Protein AF-A0A1G6M2Z3-F1 (afdb_monomer_lite)

Sequence (767 aa):
MPNEEFAPEDLGFPATGCDPKSWFKNLGVFLYEGGASMHPERFAQAISKNEMGPPLLDRLPLLQALHRTLSALHSARKGELALESRITRLRMLYRFAERTGEPINMDTVVDIFLAWSQSLIRRTELTDDGGQYDRDLRPLSHPAAYQYCGTVARVLDLALKPVQNLMSLTNLKPLPRGAPNNSGKHEQPPANLTAGPQSTVPMETRTQHGVCVNLTFNGVNFGERDVPWNLNVLLYRGGAAAKARDVQTLISSGALGPPLYERLRLVRELHDELAARLAAGGSPHSTSDSIVGLRKFFQFADENNLSMTRETAVDAFCLWANSLVHRAQLSRDNSRHRKGKRKQSLKKSSAYKYGRSVAAPLNVVLERHTNVIELTRLKPPRQRKTAIGVQAEKQSLSDTFSFGHVLQDVCDALTIETIRVAPLPVVIALRSGELVPCDGSNAWAKMDQTTRLGKRYRLANIRIEAELCMFIGQTGMNLSQAHELTLRHFFYTGHIDSYQVRDHKGRRGGAVLFEIFKEYKPHFERYLEWRRTIFPHTDRLFPFIRQNGSLADTKFFGTLIQIVCKHAKVTYVPPQMLRGTRVNWFLRQTADPEITAEIGQHTTRTLLNAYHRPSLQRALGESTIFWQSVDPHSALPQAVGPGDCAGKEPKQSEQHPPGAPKPDCRRASGCLWCLNHRDVDSFDYIWALVTFKHLKTIELGKGAIPKKGDADPPSKAVIDRVDEKLRAFSESNEQRRGWVIEAELRIDEEDFHPSFSDEINESEGVA

pLDDT: mean 74.73, std 17.61, range [24.42, 96.62]

Radius of gyration: 39.2 Å; chains: 1; bounding box: 101×76×109 Å

Structure (mmCIF, N/CA/C/O backbone):
data_AF-A0A1G6M2Z3-F1
#
_entry.id   AF-A0A1G6M2Z3-F1
#
loop_
_atom_site.group_PDB
_atom_site.id
_atom_site.type_symbol
_atom_site.label_atom_id
_atom_site.label_alt_id
_atom_site.label_comp_id
_atom_site.label_asym_id
_atom_site.label_entity_id
_atom_site.label_seq_id
_atom_site.pdbx_PDB_ins_code
_atom_site.Cartn_x
_atom_site.Cartn_y
_atom_site.Cartn_z
_atom_site.occupancy
_atom_site.B_iso_or_equiv
_atom_site.auth_seq_id
_atom_site.auth_comp_id
_atom_site.auth_asym_id
_atom_site.auth_atom_id
_atom_site.pdbx_PDB_model_num
ATOM 1 N N . MET A 1 1 ? 7.519 -29.659 65.287 1.00 29.73 1 MET A N 1
ATOM 2 C CA . MET A 1 1 ? 6.564 -30.214 64.309 1.00 29.73 1 MET A CA 1
ATOM 3 C C . MET A 1 1 ? 7.187 -29.993 62.939 1.00 29.73 1 MET A C 1
ATOM 5 O O . MET A 1 1 ? 7.371 -28.829 62.600 1.00 29.73 1 MET A O 1
ATOM 9 N N . PRO A 1 2 ? 7.665 -31.027 62.226 1.00 33.94 2 PRO A N 1
ATOM 10 C CA . PRO A 1 2 ? 8.191 -30.828 60.882 1.00 33.94 2 PRO A CA 1
ATOM 11 C C . PRO A 1 2 ? 7.028 -30.451 59.959 1.00 33.94 2 PRO A C 1
ATOM 13 O O . PRO A 1 2 ? 5.952 -31.027 60.085 1.00 33.94 2 PRO A O 1
ATOM 16 N N . ASN A 1 3 ? 7.249 -29.446 59.109 1.00 34.84 3 ASN A N 1
ATOM 17 C CA . ASN A 1 3 ? 6.287 -28.910 58.147 1.00 34.84 3 ASN A CA 1
ATOM 18 C C . ASN A 1 3 ? 5.612 -30.044 57.365 1.00 34.84 3 ASN A C 1
ATOM 20 O O . ASN A 1 3 ? 6.238 -30.636 56.488 1.00 34.84 3 ASN A O 1
ATOM 24 N N . GLU A 1 4 ? 4.352 -30.337 57.682 1.00 42.53 4 GLU A N 1
ATOM 25 C CA . GLU A 1 4 ? 3.490 -31.114 56.798 1.00 42.53 4 GLU A CA 1
ATOM 26 C C . GLU A 1 4 ? 3.404 -30.366 55.458 1.00 42.53 4 GLU A C 1
ATOM 28 O O . GLU A 1 4 ? 3.135 -29.161 55.411 1.00 42.53 4 GLU A O 1
ATOM 33 N N . GLU A 1 5 ? 3.737 -31.067 54.375 1.00 55.69 5 GLU A N 1
ATOM 34 C CA . GLU A 1 5 ? 3.708 -30.565 53.003 1.00 55.69 5 GLU A CA 1
ATOM 35 C C . GLU A 1 5 ? 2.257 -30.286 52.594 1.00 55.69 5 GLU A C 1
ATOM 37 O O . GLU A 1 5 ? 1.585 -31.140 52.028 1.00 55.69 5 GLU A O 1
ATOM 42 N N . PHE A 1 6 ? 1.749 -29.088 52.881 1.00 58.09 6 PHE A N 1
ATOM 43 C CA . PHE A 1 6 ? 0.464 -28.661 52.334 1.00 58.09 6 PHE A CA 1
ATOM 44 C C . PHE A 1 6 ? 0.630 -28.393 50.839 1.00 58.09 6 PHE A C 1
ATOM 46 O O . PHE A 1 6 ? 1.218 -27.379 50.438 1.00 58.09 6 PHE A O 1
ATOM 53 N N . ALA A 1 7 ? 0.100 -29.281 50.000 1.00 59.56 7 ALA A N 1
ATOM 54 C CA . ALA A 1 7 ? -0.048 -28.970 48.591 1.00 59.56 7 ALA A CA 1
ATOM 55 C C . ALA A 1 7 ? -1.045 -27.799 48.455 1.00 59.56 7 ALA A C 1
ATOM 57 O O . ALA A 1 7 ? -1.980 -27.682 49.251 1.00 59.56 7 ALA A O 1
ATOM 58 N N . PRO A 1 8 ? -0.926 -26.923 47.436 1.00 58.12 8 PRO A N 1
ATOM 59 C CA . PRO A 1 8 ? -1.917 -25.865 47.187 1.00 58.12 8 PRO A CA 1
ATOM 60 C C . PRO A 1 8 ? -3.364 -26.390 47.111 1.00 58.12 8 PRO A C 1
ATOM 62 O O . PRO A 1 8 ? -4.319 -25.663 47.386 1.00 58.12 8 PRO A O 1
ATOM 65 N N . GLU A 1 9 ? -3.504 -27.664 46.757 1.00 62.53 9 GLU A N 1
ATOM 66 C CA . GLU A 1 9 ? -4.746 -28.429 46.648 1.00 62.53 9 GLU A CA 1
ATOM 67 C C . GLU A 1 9 ? -5.436 -28.594 48.009 1.00 62.53 9 GLU A C 1
ATOM 69 O O . GLU A 1 9 ? -6.638 -28.346 48.126 1.00 62.53 9 GLU A O 1
ATOM 74 N N . ASP A 1 10 ? -4.653 -28.853 49.058 1.00 60.12 10 ASP A N 1
ATOM 75 C CA . ASP A 1 10 ? -5.114 -28.986 50.446 1.00 60.12 10 ASP A CA 1
ATOM 76 C C . ASP A 1 10 ? -5.546 -27.639 51.050 1.00 60.12 10 ASP A C 1
ATOM 78 O O . ASP A 1 10 ? -6.295 -27.579 52.023 1.00 60.12 10 ASP A O 1
ATOM 82 N N . LEU A 1 11 ? -5.114 -26.532 50.437 1.00 61.47 11 LEU A N 1
ATOM 83 C CA . LEU A 1 11 ? -5.420 -25.158 50.850 1.00 61.47 11 LEU A CA 1
ATOM 84 C C . LEU A 1 11 ? -6.603 -24.542 50.072 1.00 61.47 11 LEU A C 1
ATOM 86 O O . LEU A 1 11 ? -6.910 -23.351 50.222 1.00 61.47 11 LEU A O 1
ATOM 90 N N . GLY A 1 12 ? -7.294 -25.353 49.260 1.00 57.66 12 GLY A N 1
ATOM 91 C CA . GLY A 1 12 ? -8.504 -24.970 48.528 1.00 57.66 12 GLY A CA 1
ATOM 92 C C . GLY A 1 12 ? -8.261 -24.379 47.134 1.00 57.66 12 GLY A C 1
ATOM 93 O O . GLY A 1 12 ? -9.148 -23.704 46.598 1.00 57.66 12 GLY A O 1
ATOM 94 N N . PHE A 1 13 ? -7.086 -24.610 46.537 1.00 62.34 13 PHE A N 1
ATOM 95 C CA . PHE A 1 13 ? -6.783 -24.244 45.147 1.00 62.34 13 PHE A CA 1
ATOM 96 C C . PHE A 1 13 ? -6.897 -25.467 44.213 1.00 62.34 13 PHE A C 1
ATOM 98 O O . PHE A 1 13 ? -6.696 -26.594 44.643 1.00 62.34 13 PHE A O 1
ATOM 105 N N . PRO A 1 14 ? -7.264 -25.300 42.929 1.00 55.94 14 PRO A N 1
ATOM 106 C CA . PRO A 1 14 ? -7.418 -26.429 42.009 1.00 55.94 14 PRO A CA 1
ATOM 107 C C . PRO A 1 14 ? -6.093 -27.159 41.739 1.00 55.94 14 PRO A C 1
ATOM 109 O O . PRO A 1 14 ? -5.036 -26.529 41.714 1.00 55.94 14 PRO A O 1
ATOM 112 N N . ALA A 1 15 ? -6.180 -28.462 41.440 1.00 53.69 15 ALA A N 1
ATOM 113 C CA . ALA A 1 15 ? -5.016 -29.321 41.252 1.00 53.69 15 ALA A CA 1
ATOM 114 C C . ALA A 1 15 ? -4.014 -28.809 40.204 1.00 53.69 15 ALA A C 1
ATOM 116 O O . ALA A 1 15 ? -4.385 -28.386 39.095 1.00 53.69 15 ALA A O 1
ATOM 117 N N . THR A 1 16 ? -2.730 -28.885 40.554 1.00 48.75 16 THR A N 1
ATOM 118 C CA . THR A 1 16 ? -1.574 -28.431 39.768 1.00 48.75 16 THR A CA 1
ATOM 119 C C . THR A 1 16 ? -1.296 -29.369 38.583 1.00 48.75 16 THR A C 1
ATOM 121 O O . THR A 1 16 ? -0.268 -30.021 38.492 1.00 48.75 16 THR A O 1
ATOM 124 N N . GLY A 1 17 ? -2.228 -29.451 37.626 1.00 43.34 17 GLY A N 1
ATOM 125 C CA . GLY A 1 17 ? -2.067 -30.326 36.451 1.00 43.34 17 GLY A CA 1
ATOM 126 C C . GLY A 1 17 ? -3.006 -30.087 35.266 1.00 43.34 17 GLY A C 1
ATOM 127 O O . GLY A 1 17 ? -2.793 -30.646 34.196 1.00 43.34 17 GLY A O 1
ATOM 128 N N . CYS A 1 18 ? -4.035 -29.244 35.394 1.00 42.06 18 CYS A N 1
ATOM 129 C CA . CYS A 1 18 ? -5.074 -29.164 34.357 1.00 42.06 18 CYS A CA 1
ATOM 130 C C . CYS A 1 18 ? -4.819 -28.143 33.226 1.00 42.06 18 CYS A C 1
ATOM 132 O O . CYS A 1 18 ? -5.527 -28.204 32.227 1.00 42.06 18 CYS A O 1
ATOM 134 N N . ASP A 1 19 ? -3.885 -27.193 33.380 1.00 53.25 19 ASP A N 1
ATOM 135 C CA . ASP A 1 19 ? -3.296 -26.367 32.300 1.00 53.25 19 ASP A CA 1
ATOM 136 C C . ASP A 1 19 ? -2.185 -25.466 32.899 1.00 53.25 19 ASP A C 1
ATOM 138 O O . ASP A 1 19 ? -2.518 -24.492 33.587 1.00 53.25 19 ASP A O 1
ATOM 142 N N . PRO A 1 20 ? -0.883 -25.731 32.667 1.00 44.94 20 PRO A N 1
ATOM 143 C CA . PRO A 1 20 ? 0.213 -24.922 33.218 1.00 44.94 20 PRO A CA 1
ATOM 144 C C . PRO A 1 20 ? 0.213 -23.457 32.735 1.00 44.94 20 PRO A C 1
ATOM 146 O O . PRO A 1 20 ? 0.907 -22.620 33.312 1.00 44.94 20 PRO A O 1
ATOM 149 N N . LYS A 1 21 ? -0.591 -23.113 31.716 1.00 47.75 21 LYS A N 1
ATOM 150 C CA . LYS A 1 21 ? -0.700 -21.752 31.164 1.00 47.75 21 LYS A CA 1
ATOM 151 C C . LYS A 1 21 ? -1.819 -20.914 31.787 1.00 47.75 21 LYS A C 1
ATOM 153 O O . LYS A 1 21 ? -1.847 -19.700 31.597 1.00 47.75 21 LYS A O 1
ATOM 158 N N . SER A 1 22 ? -2.712 -21.516 32.575 1.00 55.75 22 SER A N 1
ATOM 159 C CA . SER A 1 22 ? -3.861 -20.820 33.164 1.00 55.75 22 SER A CA 1
ATOM 160 C C . SER A 1 22 ? -3.499 -20.152 34.498 1.00 55.75 22 SER A C 1
ATOM 162 O O . SER A 1 22 ? -3.629 -20.746 35.568 1.00 55.75 22 SER A O 1
ATOM 164 N N . TRP A 1 23 ? -3.124 -18.868 34.460 1.00 53.47 23 TRP A N 1
ATOM 165 C CA . TRP A 1 23 ? -2.827 -18.029 35.640 1.00 53.47 23 TRP A CA 1
ATOM 166 C C . TRP A 1 23 ? -3.899 -18.035 36.735 1.00 53.47 23 TRP A C 1
ATOM 168 O O . TRP A 1 23 ? -3.580 -17.885 37.911 1.00 53.47 23 TRP A O 1
ATOM 178 N N . PHE A 1 24 ? -5.163 -18.226 36.363 1.00 52.59 24 PHE A N 1
ATOM 179 C CA . PHE A 1 24 ? -6.276 -18.334 37.303 1.00 52.59 24 PHE A CA 1
ATOM 180 C C . PHE A 1 24 ? -6.115 -19.495 38.299 1.00 52.59 24 PHE A C 1
ATOM 182 O O . PHE A 1 24 ? -6.491 -19.359 39.459 1.00 52.59 24 PHE A O 1
ATOM 189 N N . LYS A 1 25 ? -5.471 -20.589 37.872 1.00 57.28 25 LYS A N 1
ATOM 190 C CA . LYS A 1 25 ? -5.160 -21.758 38.708 1.00 57.28 25 LYS A CA 1
ATOM 191 C C . LYS A 1 25 ? -3.860 -21.590 39.511 1.00 57.28 25 LYS A C 1
ATOM 193 O O . LYS A 1 25 ? -3.551 -22.430 40.339 1.00 57.28 25 LYS A O 1
ATOM 198 N N . ASN A 1 26 ? -3.125 -20.491 39.303 1.00 63.88 26 ASN A N 1
ATOM 199 C CA . ASN A 1 26 ? -1.793 -20.251 39.867 1.00 63.88 26 ASN A CA 1
ATOM 200 C C . ASN A 1 26 ? -1.767 -19.178 40.974 1.00 63.88 26 ASN A C 1
ATOM 202 O O . ASN A 1 26 ? -0.691 -18.713 41.332 1.00 63.88 26 ASN A O 1
ATOM 206 N N . LEU A 1 27 ? -2.913 -18.767 41.540 1.00 73.75 27 LEU A N 1
ATOM 207 C CA . LEU A 1 27 ? -2.934 -17.823 42.677 1.00 73.75 27 LEU A CA 1
ATOM 208 C C . LEU A 1 27 ? -2.216 -18.367 43.922 1.00 73.75 27 LEU A C 1
ATOM 210 O O . LEU A 1 27 ? -1.712 -17.569 44.709 1.00 73.75 27 LEU A O 1
ATOM 214 N N . GLY A 1 28 ? -2.104 -19.694 44.055 1.00 73.00 28 GLY A N 1
ATOM 215 C CA . GLY A 1 28 ? -1.319 -20.344 45.108 1.00 73.00 28 GLY A CA 1
ATOM 216 C C . GLY A 1 28 ? 0.158 -19.935 45.112 1.00 73.00 28 GLY A C 1
ATOM 217 O O . GLY A 1 28 ? 0.795 -19.999 46.155 1.00 73.00 28 GLY A O 1
ATOM 218 N N . VAL A 1 29 ? 0.690 -19.409 43.999 1.00 80.25 29 VAL A N 1
ATOM 219 C CA . VAL A 1 29 ? 2.056 -18.862 43.942 1.00 80.25 29 VAL A CA 1
ATOM 220 C C . VAL A 1 29 ? 2.281 -17.746 44.962 1.00 80.25 29 VAL A C 1
ATOM 222 O O . VAL A 1 29 ? 3.377 -17.604 45.484 1.00 80.25 29 VAL A O 1
ATOM 225 N N . PHE A 1 30 ? 1.245 -16.975 45.293 1.00 86.19 30 PHE A N 1
ATOM 226 C CA . PHE A 1 30 ? 1.350 -15.872 46.243 1.00 86.19 30 PHE A CA 1
ATOM 227 C C . PHE A 1 30 ? 1.418 -16.315 47.707 1.00 86.19 30 PHE A C 1
ATOM 229 O O . PHE A 1 30 ? 1.686 -15.469 48.559 1.00 86.19 30 PHE A O 1
ATOM 236 N N . LEU A 1 31 ? 1.199 -17.601 48.004 1.00 84.00 31 LEU A N 1
ATOM 237 C CA . LEU A 1 31 ? 1.425 -18.152 49.341 1.00 84.00 31 LEU A CA 1
ATOM 238 C C . LEU A 1 31 ? 2.911 -18.220 49.686 1.00 84.00 31 LEU A C 1
ATOM 240 O O . LEU A 1 31 ? 3.237 -18.311 50.854 1.00 84.00 31 LEU A O 1
ATOM 244 N N . TYR A 1 32 ? 3.814 -18.158 48.713 1.00 85.88 32 TYR A N 1
ATOM 245 C CA . TYR A 1 32 ? 5.242 -18.335 48.951 1.00 85.88 32 TYR A CA 1
ATOM 246 C C . TYR A 1 32 ? 5.992 -17.020 48.768 1.00 85.88 32 TYR A C 1
ATOM 248 O O . TYR A 1 32 ? 5.629 -16.189 47.927 1.00 85.88 32 TYR A O 1
ATOM 256 N N . GLU A 1 33 ? 7.061 -16.843 49.536 1.00 83.25 33 GLU A N 1
ATOM 257 C CA . GLU A 1 33 ? 7.961 -15.705 49.383 1.00 83.25 33 GLU A CA 1
ATOM 258 C C . GLU A 1 33 ? 8.648 -15.744 48.006 1.00 83.25 33 GLU A C 1
ATOM 260 O O . GLU A 1 33 ? 9.056 -16.796 47.515 1.00 83.25 33 GLU A O 1
ATOM 265 N N . GLY A 1 34 ? 8.697 -14.605 47.309 1.00 83.06 34 GLY A N 1
ATOM 266 C CA . GLY A 1 34 ? 9.231 -14.517 45.944 1.00 83.06 34 GLY A CA 1
ATOM 267 C C . GLY A 1 34 ? 8.325 -15.128 44.865 1.00 83.06 34 GLY A C 1
ATOM 268 O O . GLY A 1 34 ? 8.607 -15.011 43.663 1.00 83.06 34 GLY A O 1
ATOM 269 N N . GLY A 1 35 ? 7.189 -15.715 45.249 1.00 83.19 35 GLY A N 1
ATOM 270 C CA . GLY A 1 35 ? 6.245 -16.324 44.322 1.00 83.19 35 GLY A CA 1
ATOM 271 C C . GLY A 1 35 ? 5.653 -15.329 43.321 1.00 83.19 35 GLY A C 1
ATOM 272 O O . GLY A 1 35 ? 5.471 -15.648 42.142 1.00 83.19 35 GLY A O 1
ATOM 273 N N . ALA A 1 36 ? 5.462 -14.063 43.708 1.00 82.69 36 ALA A N 1
ATOM 274 C CA . ALA A 1 36 ? 4.983 -13.029 42.790 1.00 82.69 36 ALA A CA 1
ATOM 275 C C . ALA A 1 36 ? 5.957 -12.753 41.620 1.00 82.69 36 ALA A C 1
ATOM 277 O O . ALA A 1 36 ? 5.547 -12.307 40.531 1.00 82.69 36 ALA A O 1
ATOM 278 N N . SER A 1 37 ? 7.244 -13.051 41.802 1.00 81.62 37 SER A N 1
ATOM 279 C CA . SER A 1 37 ? 8.308 -12.908 40.802 1.00 81.62 37 SER A CA 1
ATOM 280 C C . SER A 1 37 ? 8.485 -14.146 39.918 1.00 81.62 37 SER A C 1
ATOM 282 O O . SER A 1 37 ? 8.977 -14.020 38.795 1.00 81.62 37 SER A O 1
ATOM 284 N N . MET A 1 38 ? 7.980 -15.306 40.342 1.00 78.62 38 MET A N 1
ATOM 285 C CA . MET A 1 38 ? 8.119 -16.572 39.623 1.00 78.62 38 MET A CA 1
ATOM 286 C C . MET A 1 38 ? 7.222 -16.669 38.372 1.00 78.62 38 MET A C 1
ATOM 288 O O . MET A 1 38 ? 6.163 -16.039 38.265 1.00 78.62 38 MET A O 1
ATOM 292 N N . HIS A 1 39 ? 7.669 -17.431 37.368 1.00 72.69 39 HIS A N 1
ATOM 293 C CA . HIS A 1 39 ? 6.851 -17.782 36.203 1.00 72.69 39 HIS A CA 1
ATOM 294 C C . HIS A 1 39 ? 5.950 -18.985 36.549 1.00 72.69 39 HIS A C 1
ATOM 296 O O . HIS A 1 39 ? 6.460 -19.930 37.147 1.00 72.69 39 HIS A O 1
ATOM 302 N N . PRO A 1 40 ? 4.660 -19.016 36.161 1.00 64.12 40 PRO A N 1
ATOM 303 C CA . PRO A 1 40 ? 3.728 -20.068 36.585 1.00 64.12 40 PRO A CA 1
ATOM 304 C C . PRO A 1 40 ? 4.161 -21.472 36.197 1.00 64.12 40 PRO A C 1
ATOM 306 O O . PRO A 1 40 ? 4.037 -22.396 36.987 1.00 64.12 40 PRO A O 1
ATOM 309 N N . GLU A 1 41 ? 4.729 -21.618 35.000 1.00 67.56 41 GLU A N 1
ATOM 310 C CA . GLU A 1 41 ? 5.215 -22.908 34.498 1.00 67.56 41 GLU A CA 1
ATOM 311 C C . GLU A 1 41 ? 6.353 -23.480 35.361 1.00 67.56 41 GLU A C 1
ATOM 313 O O . GLU A 1 41 ? 6.592 -24.682 35.343 1.00 67.56 41 GLU A O 1
ATOM 318 N N . ARG A 1 42 ? 7.043 -22.631 36.135 1.00 76.19 42 ARG A N 1
ATOM 319 C CA . ARG A 1 42 ? 8.148 -23.027 37.012 1.00 76.19 42 ARG A CA 1
ATOM 320 C C . ARG A 1 42 ? 7.698 -23.299 38.452 1.00 76.19 42 ARG A C 1
ATOM 322 O O . ARG A 1 42 ? 8.445 -23.908 39.204 1.00 76.19 42 ARG A O 1
ATOM 329 N N . PHE A 1 43 ? 6.486 -22.886 38.825 1.00 73.56 43 PHE A N 1
ATOM 330 C CA . PHE A 1 43 ? 5.990 -22.950 40.201 1.00 73.56 43 PHE A CA 1
ATOM 331 C C . PHE A 1 43 ? 5.787 -24.385 40.700 1.00 73.56 43 PHE A C 1
ATOM 333 O O . PHE A 1 43 ? 6.314 -24.740 41.749 1.00 73.56 43 PHE A O 1
ATOM 340 N N . ALA A 1 44 ? 5.102 -25.232 39.922 1.00 68.19 44 ALA A N 1
ATOM 341 C CA . ALA A 1 44 ? 4.894 -26.637 40.285 1.00 68.19 44 ALA A CA 1
ATOM 342 C C . ALA A 1 44 ? 6.230 -27.383 40.452 1.00 68.19 44 ALA A C 1
ATOM 344 O O . ALA A 1 44 ? 6.415 -28.148 41.396 1.00 68.19 44 ALA A O 1
ATOM 345 N N . GLN A 1 45 ? 7.199 -27.088 39.578 1.00 74.12 45 GLN A N 1
ATOM 346 C CA . GLN A 1 45 ? 8.543 -27.647 39.675 1.00 74.12 45 GLN A CA 1
ATOM 347 C C . GLN A 1 45 ? 9.286 -27.139 40.922 1.00 74.12 45 GLN A C 1
ATOM 349 O O . GLN A 1 45 ? 9.920 -27.936 41.605 1.00 74.12 45 GLN A O 1
ATOM 354 N N . ALA A 1 46 ? 9.200 -25.844 41.233 1.00 74.81 46 ALA A N 1
ATOM 355 C CA . ALA A 1 46 ? 9.870 -25.243 42.384 1.00 74.81 46 ALA A CA 1
ATOM 356 C C . ALA A 1 46 ? 9.319 -25.766 43.723 1.00 74.81 46 ALA A C 1
ATOM 358 O O . ALA A 1 46 ? 10.103 -26.045 44.625 1.00 74.81 46 ALA A O 1
ATOM 359 N N . ILE A 1 47 ? 8.001 -25.989 43.835 1.00 70.81 47 ILE A N 1
ATOM 360 C CA . ILE A 1 47 ? 7.403 -26.663 45.003 1.00 70.81 47 ILE A CA 1
ATOM 361 C C . ILE A 1 47 ? 7.895 -28.108 45.098 1.00 70.81 47 ILE A C 1
ATOM 363 O O . ILE A 1 47 ? 8.385 -28.504 46.147 1.00 70.81 47 ILE A O 1
ATOM 367 N N . SER A 1 48 ? 7.843 -28.877 44.000 1.00 70.19 48 SER A N 1
ATOM 368 C CA . SER A 1 48 ? 8.280 -30.288 44.008 1.00 70.19 48 SER A CA 1
ATOM 369 C C . SER A 1 48 ? 9.756 -30.476 44.383 1.00 70.19 48 SER A C 1
ATOM 371 O O . SER A 1 48 ? 10.158 -31.542 44.833 1.00 70.19 48 SER A O 1
ATOM 373 N N . LYS A 1 49 ? 10.569 -29.433 44.180 1.00 78.06 49 LYS A N 1
ATOM 374 C CA . LYS A 1 49 ? 11.996 -29.391 44.519 1.00 78.06 49 LYS A CA 1
ATOM 375 C C . LYS A 1 49 ? 12.282 -28.696 45.853 1.00 78.06 49 LYS A C 1
ATOM 377 O O . LYS A 1 49 ? 13.446 -28.525 46.197 1.00 78.06 49 LYS A O 1
ATOM 382 N N . ASN A 1 50 ? 11.241 -28.292 46.583 1.00 73.31 50 ASN A N 1
ATOM 383 C CA . ASN A 1 50 ? 11.315 -27.579 47.856 1.00 73.31 50 ASN A CA 1
ATOM 384 C C . ASN A 1 50 ? 12.124 -26.259 47.793 1.00 73.31 50 ASN A C 1
ATOM 386 O O . ASN A 1 50 ? 12.781 -25.861 48.751 1.00 73.31 50 ASN A O 1
ATOM 390 N N . GLU A 1 51 ? 12.085 -25.567 46.648 1.00 79.69 51 GLU A N 1
ATOM 391 C CA . GLU A 1 51 ? 12.846 -24.332 46.379 1.00 79.69 51 GLU A CA 1
ATOM 392 C C . GLU A 1 51 ? 12.155 -23.057 46.922 1.00 79.69 51 GLU A C 1
ATOM 394 O O . GLU A 1 51 ? 12.744 -21.981 46.870 1.00 79.69 51 GLU A O 1
ATOM 399 N N . MET A 1 52 ? 10.909 -23.149 47.414 1.00 75.56 52 MET A N 1
ATOM 400 C CA . MET A 1 52 ? 10.034 -21.994 47.715 1.00 75.56 52 MET A CA 1
ATOM 401 C C . MET A 1 52 ? 9.848 -21.678 49.212 1.00 75.56 52 MET A C 1
ATOM 403 O O . MET A 1 52 ? 9.166 -20.708 49.541 1.00 75.56 52 MET A O 1
ATOM 407 N N . GLY A 1 53 ? 10.432 -22.474 50.116 1.00 78.31 53 GLY A N 1
ATOM 408 C CA . GLY A 1 53 ? 10.201 -22.350 51.562 1.00 78.31 53 GLY A CA 1
ATOM 409 C C . GLY A 1 53 ? 8.767 -22.721 51.991 1.00 78.31 53 GLY A C 1
ATOM 410 O O . GLY A 1 53 ? 7.970 -23.172 51.165 1.00 78.31 53 GLY A O 1
ATOM 411 N N . PRO A 1 54 ? 8.421 -22.580 53.287 1.00 80.69 54 PRO A N 1
ATOM 412 C CA . PRO A 1 54 ? 7.076 -22.881 53.778 1.00 80.69 54 PRO A CA 1
ATOM 413 C C . PRO A 1 54 ? 6.037 -21.860 53.270 1.00 80.69 54 PRO A C 1
ATOM 415 O O . PRO A 1 54 ? 6.374 -20.690 53.070 1.00 80.69 54 PRO A O 1
ATOM 418 N N . PRO A 1 55 ? 4.763 -22.260 53.088 1.00 82.12 55 PRO A N 1
ATOM 419 C CA . PRO A 1 55 ? 3.705 -21.331 52.709 1.00 82.12 55 PRO A CA 1
ATOM 420 C C . PRO A 1 55 ? 3.412 -20.327 53.837 1.00 82.12 55 PRO A C 1
ATOM 422 O O . PRO A 1 55 ? 3.281 -20.678 55.008 1.00 82.12 55 PRO A O 1
ATOM 425 N N . LEU A 1 56 ? 3.244 -19.066 53.458 1.00 86.75 56 LEU A N 1
ATOM 426 C CA . LEU A 1 56 ? 2.834 -17.942 54.292 1.00 86.75 56 LEU A CA 1
ATOM 427 C C . LEU A 1 56 ? 1.314 -18.000 54.501 1.00 86.75 56 LEU A C 1
ATOM 429 O O . LEU A 1 56 ? 0.521 -17.471 53.714 1.00 86.75 56 LEU A O 1
ATOM 433 N N . LEU A 1 57 ? 0.905 -18.729 55.541 1.00 84.81 57 LEU A N 1
ATOM 434 C CA . LEU A 1 57 ? -0.502 -19.036 55.828 1.00 84.81 57 LEU A CA 1
ATOM 435 C C . LEU A 1 57 ? -1.344 -17.800 56.184 1.00 84.81 57 LEU A C 1
ATOM 437 O O . LEU A 1 57 ? -2.557 -17.808 55.985 1.00 84.81 57 LEU A O 1
ATOM 441 N N . ASP A 1 58 ? -0.724 -16.714 56.635 1.00 86.06 58 ASP A N 1
ATOM 442 C CA . ASP A 1 58 ? -1.378 -15.424 56.882 1.00 86.06 58 ASP A CA 1
ATOM 443 C C . ASP A 1 58 ? -1.965 -14.800 55.599 1.00 86.06 58 ASP A C 1
ATOM 445 O O . ASP A 1 58 ? -2.974 -14.091 55.646 1.00 86.06 58 ASP A O 1
ATOM 449 N N . ARG A 1 59 ? -1.404 -15.123 54.424 1.00 88.50 59 ARG A N 1
ATOM 450 C CA . ARG A 1 59 ? -1.917 -14.688 53.111 1.00 88.50 59 ARG A CA 1
ATOM 451 C C . ARG A 1 59 ? -3.158 -15.468 52.664 1.00 88.50 59 ARG A C 1
ATOM 453 O O . ARG A 1 59 ? -3.870 -15.022 51.755 1.00 88.50 59 ARG A O 1
ATOM 460 N N . LEU A 1 60 ? -3.426 -16.633 53.261 1.00 84.94 60 LEU A N 1
ATOM 461 C CA . LEU A 1 60 ? -4.433 -17.587 52.789 1.00 84.94 60 LEU A CA 1
ATOM 462 C C . LEU A 1 60 ? -5.862 -17.010 52.755 1.00 84.94 60 LEU A C 1
ATOM 464 O O . LEU A 1 60 ? -6.501 -17.132 51.704 1.00 84.94 60 LEU A O 1
ATOM 468 N N . PRO A 1 61 ? -6.373 -16.324 53.801 1.00 87.44 61 PRO A N 1
ATOM 469 C CA . PRO A 1 61 ? -7.733 -15.778 53.778 1.00 87.44 61 PRO A CA 1
ATOM 470 C C . PRO A 1 61 ? -7.942 -14.754 52.651 1.00 87.44 61 PRO A C 1
ATOM 472 O O . PRO A 1 61 ? -8.956 -14.788 51.944 1.00 87.44 61 PRO A O 1
ATOM 475 N N . LEU A 1 62 ? -6.943 -13.892 52.424 1.00 89.44 62 LEU A N 1
ATOM 476 C CA . LEU A 1 62 ? -6.945 -12.902 51.346 1.00 89.44 62 LEU A CA 1
ATOM 477 C C . LEU A 1 62 ? -6.922 -13.578 49.973 1.00 89.44 62 LEU A C 1
ATOM 479 O O . LEU A 1 62 ? -7.705 -13.227 49.088 1.00 89.44 62 LEU A O 1
ATOM 483 N N . LEU A 1 63 ? -6.066 -14.583 49.786 1.00 88.00 63 LEU A N 1
ATOM 484 C CA . LEU A 1 63 ? -5.968 -15.305 48.519 1.00 88.00 63 LEU A CA 1
ATOM 485 C C . LEU A 1 63 ? -7.227 -16.112 48.203 1.00 88.00 63 LEU A C 1
ATOM 487 O O . LEU A 1 63 ? -7.656 -16.129 47.050 1.00 88.00 63 LEU A O 1
ATOM 491 N N . GLN A 1 64 ? -7.877 -16.704 49.203 1.00 84.56 64 GLN A N 1
ATOM 492 C CA . GLN A 1 64 ? -9.171 -17.367 49.031 1.00 84.56 64 GLN A CA 1
ATOM 493 C C . GLN A 1 64 ? -10.284 -16.369 48.672 1.00 84.56 64 GLN A C 1
ATOM 495 O O . GLN A 1 64 ? -11.163 -16.676 47.859 1.00 84.56 64 GLN A O 1
ATOM 500 N N . ALA A 1 65 ? -10.270 -15.157 49.237 1.00 86.31 65 ALA A N 1
ATOM 501 C CA . ALA A 1 65 ? -11.195 -14.084 48.860 1.00 86.31 65 ALA A CA 1
ATOM 502 C C . ALA A 1 65 ? -10.955 -13.586 47.420 1.00 86.31 65 ALA A C 1
ATOM 504 O O . ALA A 1 65 ? -11.901 -13.448 46.632 1.00 86.31 65 ALA A O 1
ATOM 505 N N . LEU A 1 66 ? -9.690 -13.395 47.034 1.00 88.31 66 LEU A N 1
ATOM 506 C CA . LEU A 1 66 ? -9.285 -13.051 45.670 1.00 88.31 66 LEU A CA 1
ATOM 507 C C . LEU A 1 66 ? -9.655 -14.153 44.674 1.00 88.31 66 LEU A C 1
ATOM 509 O O . LEU A 1 66 ? -10.204 -13.851 43.614 1.00 88.31 66 LEU A O 1
ATOM 513 N N . HIS A 1 67 ? -9.418 -15.422 45.014 1.00 84.88 67 HIS A N 1
ATOM 514 C CA . HIS A 1 67 ? -9.765 -16.566 44.177 1.00 84.88 67 HIS A CA 1
ATOM 515 C C . HIS A 1 67 ? -11.273 -16.633 43.939 1.00 84.88 67 HIS A C 1
ATOM 517 O O . HIS A 1 67 ? -11.694 -16.664 42.783 1.00 84.88 67 HIS A O 1
ATOM 523 N N . ARG A 1 68 ? -12.104 -16.545 44.988 1.00 83.75 68 ARG A N 1
ATOM 524 C CA . ARG A 1 68 ? -13.574 -16.492 44.855 1.00 83.75 68 ARG A CA 1
ATOM 525 C C . ARG A 1 68 ? -14.027 -15.345 43.947 1.00 83.75 68 ARG A C 1
ATOM 527 O O . ARG A 1 68 ? -14.840 -15.546 43.046 1.00 83.75 68 ARG A O 1
ATOM 534 N N . THR A 1 69 ? -13.444 -14.163 44.125 1.00 84.06 69 THR A N 1
ATOM 535 C CA . THR A 1 69 ? -13.762 -12.962 43.337 1.00 84.06 69 THR A CA 1
ATOM 536 C C . THR A 1 69 ? -13.382 -13.113 41.869 1.00 84.06 69 THR A C 1
ATOM 538 O O . THR A 1 69 ? -14.175 -12.828 40.971 1.00 84.06 69 THR A O 1
ATOM 541 N N . LEU A 1 70 ? -12.168 -13.585 41.597 1.00 83.06 70 LEU A N 1
ATOM 542 C CA . LEU A 1 70 ? -11.673 -13.813 40.244 1.00 83.06 70 LEU A CA 1
ATOM 543 C C . LEU A 1 70 ? -12.436 -14.958 39.558 1.00 83.06 70 LEU A C 1
ATOM 545 O O . LEU A 1 70 ? -12.717 -14.848 38.366 1.00 83.06 70 LEU A O 1
ATOM 549 N N . SER A 1 71 ? -12.865 -15.977 40.312 1.00 79.88 71 SER A N 1
ATOM 550 C CA . SER A 1 71 ? -13.705 -17.091 39.840 1.00 79.88 71 SER A CA 1
ATOM 551 C C . SER A 1 71 ? -15.095 -16.613 39.429 1.00 79.88 71 SER A C 1
ATOM 553 O O . SER A 1 71 ? -15.576 -16.929 38.338 1.00 79.88 71 SER A O 1
ATOM 555 N N . ALA A 1 72 ? -15.726 -15.785 40.264 1.00 77.50 72 ALA A N 1
ATOM 556 C CA . ALA A 1 72 ? -17.002 -15.147 39.954 1.00 77.50 72 ALA A CA 1
ATOM 557 C C . ALA A 1 72 ? -16.886 -14.225 38.724 1.00 77.50 72 ALA A C 1
ATOM 559 O O . ALA A 1 72 ? -17.760 -14.184 37.860 1.00 77.50 72 ALA A O 1
ATOM 560 N N . LEU A 1 73 ? -15.765 -13.510 38.589 1.00 75.06 73 LEU A N 1
ATOM 561 C CA . LEU A 1 73 ? -15.513 -12.648 37.435 1.00 75.06 73 LEU A CA 1
ATOM 562 C C . LEU A 1 73 ? -15.210 -13.428 36.146 1.00 75.06 73 LEU A C 1
ATOM 564 O O . LEU A 1 73 ? -15.506 -12.907 35.069 1.00 75.06 73 LEU A O 1
ATOM 568 N N . HIS A 1 74 ? -14.627 -14.624 36.249 1.00 74.44 74 HIS A N 1
ATOM 569 C CA . HIS A 1 74 ? -14.367 -15.525 35.126 1.00 74.44 74 HIS A CA 1
ATOM 570 C C . HIS A 1 74 ? -15.657 -16.191 34.625 1.00 74.44 74 HIS A C 1
ATOM 572 O O . HIS A 1 74 ? -15.947 -16.147 33.430 1.00 74.44 74 HIS A O 1
ATOM 578 N N . SER A 1 75 ? -16.475 -16.721 35.541 1.00 67.31 75 SER A N 1
ATOM 579 C CA . SER A 1 75 ? -17.779 -17.330 35.224 1.00 67.31 75 SER A CA 1
ATOM 580 C C . SER A 1 75 ? -18.769 -16.335 34.599 1.00 67.31 75 SER A C 1
ATOM 582 O O . SER A 1 75 ? -19.551 -16.708 33.727 1.00 67.31 75 SER A O 1
ATOM 584 N N . ALA A 1 76 ? -18.666 -15.041 34.919 1.00 64.94 76 ALA A N 1
ATOM 585 C CA . ALA A 1 76 ? -19.472 -13.963 34.336 1.00 64.94 76 ALA A CA 1
ATOM 586 C C . ALA A 1 76 ? -19.089 -13.544 32.884 1.00 64.94 76 ALA A C 1
ATOM 588 O O . ALA A 1 76 ? -19.227 -12.372 32.525 1.00 64.94 76 ALA A O 1
ATOM 589 N N . ARG A 1 77 ? -18.590 -14.464 32.038 1.00 49.75 77 ARG A N 1
ATOM 590 C CA . ARG A 1 77 ? -18.239 -14.271 30.602 1.00 49.75 77 ARG A CA 1
ATOM 591 C C . ARG A 1 77 ? -17.243 -13.137 30.269 1.00 49.75 77 ARG A C 1
ATOM 593 O O . ARG A 1 77 ? -17.170 -12.691 29.123 1.00 49.75 77 ARG A O 1
ATOM 600 N N . LYS A 1 78 ? -16.407 -12.682 31.209 1.00 53.84 78 LYS A N 1
ATOM 601 C CA . LYS A 1 78 ? -15.270 -11.795 30.879 1.00 53.84 78 LYS A CA 1
ATOM 602 C C . LYS A 1 78 ? -14.109 -12.660 30.385 1.00 53.84 78 LYS A C 1
ATOM 604 O O . LYS A 1 78 ? -13.567 -13.445 31.152 1.00 53.84 78 LYS A O 1
ATOM 609 N N . GLY A 1 79 ? -13.757 -12.531 29.104 1.00 58.34 79 GLY A N 1
ATOM 610 C CA . GLY A 1 79 ? -12.750 -13.373 28.443 1.00 58.34 79 GLY A CA 1
ATOM 611 C C . GLY A 1 79 ? -11.410 -13.485 29.188 1.00 58.34 79 GLY A C 1
ATOM 612 O O . GLY A 1 79 ? -11.003 -12.568 29.902 1.00 58.34 79 GLY A O 1
ATOM 613 N N . GLU A 1 80 ? -10.717 -14.602 28.971 1.00 62.97 80 GLU A N 1
ATOM 614 C CA . GLU A 1 80 ? -9.464 -15.030 29.623 1.00 62.97 80 GLU A CA 1
ATOM 615 C C . GLU A 1 80 ? -8.383 -13.928 29.689 1.00 62.97 80 GLU A C 1
ATOM 617 O O . GLU A 1 80 ? -7.805 -13.675 30.745 1.00 62.97 80 GLU A O 1
ATOM 622 N N . LEU A 1 81 ? -8.231 -13.141 28.617 1.00 58.16 81 LEU A N 1
ATOM 623 C CA . LEU A 1 81 ? -7.307 -11.996 28.540 1.00 58.16 81 LEU A CA 1
ATOM 624 C C . LEU A 1 81 ? -7.564 -10.904 29.600 1.00 58.16 81 LEU A C 1
ATOM 626 O O . LEU A 1 81 ? -6.638 -10.242 30.074 1.00 58.16 81 LEU A O 1
ATOM 630 N N . ALA A 1 82 ? -8.825 -10.674 29.981 1.00 69.50 82 ALA A N 1
ATOM 631 C CA . ALA A 1 82 ? -9.168 -9.687 31.006 1.00 69.50 82 ALA A CA 1
ATOM 632 C C . ALA A 1 82 ? -8.800 -10.178 32.417 1.00 69.50 82 ALA A C 1
ATOM 634 O O . ALA A 1 82 ? -8.520 -9.363 33.299 1.00 69.50 82 ALA A O 1
ATOM 635 N N . LEU A 1 83 ? -8.796 -11.497 32.623 1.00 74.94 83 LEU A N 1
ATOM 636 C CA . LEU A 1 83 ? -8.422 -12.143 33.875 1.00 74.94 83 LEU A CA 1
ATOM 637 C C . LEU A 1 83 ? -6.901 -12.149 34.058 1.00 74.94 83 LEU A C 1
ATOM 639 O O . LEU A 1 83 ? -6.416 -11.708 35.099 1.00 74.94 83 LEU A O 1
ATOM 643 N N . GLU A 1 84 ? -6.153 -12.517 33.015 1.00 74.69 84 GLU A N 1
ATOM 644 C CA . GLU A 1 84 ? -4.685 -12.436 32.998 1.00 74.69 84 GLU A CA 1
ATOM 645 C C . GLU A 1 84 ? -4.187 -11.019 33.294 1.00 74.69 84 GLU A C 1
ATOM 647 O O . GLU A 1 84 ? -3.265 -10.820 34.091 1.00 74.69 84 GLU A O 1
ATOM 652 N N . SER A 1 85 ? -4.835 -10.009 32.703 1.00 78.88 85 SER A N 1
ATOM 653 C CA . SER A 1 85 ? -4.486 -8.612 32.950 1.00 78.88 85 SER A CA 1
ATOM 654 C C . SER A 1 85 ? -4.665 -8.222 34.421 1.00 78.88 85 SER A C 1
ATOM 656 O O . SER A 1 85 ? -3.823 -7.504 34.955 1.00 78.88 85 SER A O 1
ATOM 658 N N . ARG A 1 86 ? -5.712 -8.707 35.102 1.00 85.44 86 ARG A N 1
ATOM 659 C CA . ARG A 1 86 ? -5.963 -8.429 36.529 1.00 85.44 86 ARG A CA 1
ATOM 660 C C . ARG A 1 86 ? -4.956 -9.120 37.434 1.00 85.44 86 ARG A C 1
ATOM 662 O O . ARG A 1 86 ? -4.400 -8.470 38.314 1.00 85.44 86 ARG A O 1
ATOM 669 N N . ILE A 1 87 ? -4.679 -10.396 37.173 1.00 83.06 87 ILE A N 1
ATOM 670 C CA . ILE A 1 87 ? -3.687 -11.174 37.923 1.00 83.06 87 ILE A CA 1
ATOM 671 C C . ILE A 1 87 ? -2.306 -10.531 37.779 1.00 83.06 87 ILE A C 1
ATOM 673 O O . ILE A 1 87 ? -1.622 -10.312 38.772 1.00 83.06 87 ILE A O 1
ATOM 677 N N . THR A 1 88 ? -1.937 -10.102 36.569 1.00 83.94 88 THR A N 1
ATOM 678 C CA . THR A 1 88 ? -0.683 -9.371 36.323 1.00 83.94 88 THR A CA 1
ATOM 679 C C . THR A 1 88 ? -0.566 -8.105 37.176 1.00 83.94 88 THR A C 1
ATOM 681 O O . THR A 1 88 ? 0.523 -7.789 37.645 1.00 83.94 88 THR A O 1
ATOM 684 N N . ARG A 1 89 ? -1.665 -7.373 37.412 1.00 88.12 89 ARG A N 1
ATOM 685 C CA . ARG A 1 89 ? -1.647 -6.182 38.280 1.00 88.12 89 ARG A CA 1
ATOM 686 C C . ARG A 1 89 ? -1.569 -6.535 39.762 1.00 88.12 89 ARG A C 1
A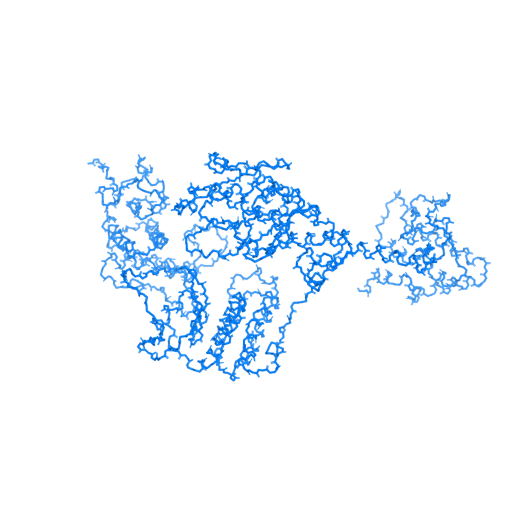TOM 688 O O . ARG A 1 89 ? -0.837 -5.864 40.477 1.00 88.12 89 ARG A O 1
ATOM 695 N N . LEU A 1 90 ? -2.245 -7.596 40.202 1.00 89.50 90 LEU A N 1
ATOM 696 C CA . LEU A 1 90 ? -2.110 -8.108 41.571 1.00 89.50 90 LEU A CA 1
ATOM 697 C C . LEU A 1 90 ? -0.671 -8.544 41.869 1.00 89.50 90 LEU A C 1
ATOM 699 O O . LEU A 1 90 ? -0.152 -8.218 42.928 1.00 89.50 90 LEU A O 1
ATOM 703 N N . ARG A 1 91 ? 0.022 -9.169 40.908 1.00 87.88 91 ARG A N 1
ATOM 704 C CA . ARG A 1 91 ? 1.451 -9.503 41.056 1.00 87.88 91 ARG A CA 1
ATOM 705 C C . ARG A 1 91 ? 2.303 -8.283 41.381 1.00 87.88 91 ARG A C 1
ATOM 707 O O . ARG A 1 91 ? 3.220 -8.386 42.183 1.00 87.88 91 ARG A O 1
ATOM 714 N N . MET A 1 92 ? 2.016 -7.140 40.760 1.00 89.38 92 MET A N 1
ATOM 715 C CA . MET A 1 92 ? 2.765 -5.910 41.027 1.00 89.38 92 MET A CA 1
ATOM 716 C C . MET A 1 92 ? 2.571 -5.419 42.468 1.00 89.38 92 MET A C 1
ATOM 718 O O . MET A 1 92 ? 3.518 -4.887 43.035 1.00 89.38 92 MET A O 1
ATOM 722 N N . LEU A 1 93 ? 1.381 -5.613 43.051 1.00 91.62 93 LEU A N 1
ATOM 723 C CA . LEU A 1 93 ? 1.109 -5.297 44.456 1.00 91.62 93 LEU A CA 1
ATOM 724 C C . LEU A 1 93 ? 1.857 -6.255 45.398 1.00 91.62 93 LEU A C 1
ATOM 726 O O . LEU A 1 93 ? 2.536 -5.798 46.308 1.00 91.62 93 LEU A O 1
ATOM 730 N N . TYR A 1 94 ? 1.799 -7.566 45.143 1.00 91.31 94 TYR A N 1
ATOM 731 C CA . TYR A 1 94 ? 2.509 -8.558 45.965 1.00 91.31 94 TYR A CA 1
ATOM 732 C C . TYR A 1 94 ? 4.033 -8.381 45.906 1.00 91.31 94 TYR A C 1
ATOM 734 O O . TYR A 1 94 ? 4.684 -8.405 46.941 1.00 91.31 94 TYR A O 1
ATOM 742 N N . ARG A 1 95 ? 4.606 -8.105 44.725 1.00 89.19 95 ARG A N 1
ATOM 743 C CA . ARG A 1 95 ? 6.039 -7.775 44.606 1.00 89.19 95 ARG A CA 1
ATOM 744 C C . ARG A 1 95 ? 6.418 -6.512 45.366 1.00 89.19 95 ARG A C 1
ATOM 746 O O . ARG A 1 95 ? 7.528 -6.416 45.874 1.00 89.19 95 ARG A O 1
ATOM 753 N N . PHE A 1 96 ? 5.524 -5.523 45.392 1.00 90.88 96 PHE A N 1
ATOM 754 C CA . PHE A 1 96 ? 5.754 -4.315 46.169 1.00 90.88 96 PHE A CA 1
ATOM 755 C C . PHE A 1 96 ? 5.834 -4.645 47.662 1.00 90.88 96 PHE A C 1
ATOM 757 O O . PHE A 1 96 ? 6.816 -4.247 48.276 1.00 90.88 96 PHE A O 1
ATOM 764 N N . ALA A 1 97 ? 4.881 -5.424 48.185 1.00 89.75 97 ALA A N 1
ATOM 765 C CA . ALA A 1 97 ? 4.859 -5.869 49.579 1.00 89.75 97 ALA A CA 1
ATOM 766 C C . ALA A 1 97 ? 6.110 -6.682 49.957 1.00 89.75 97 ALA A C 1
ATOM 768 O O . ALA A 1 97 ? 6.779 -6.371 50.936 1.00 89.75 97 ALA A O 1
ATOM 769 N N . GLU A 1 98 ? 6.481 -7.663 49.124 1.00 88.75 98 GLU A N 1
ATOM 770 C CA . GLU A 1 98 ? 7.684 -8.487 49.322 1.00 88.75 98 GLU A CA 1
ATOM 771 C C . GLU A 1 98 ? 8.959 -7.635 49.353 1.00 88.75 98 GLU A C 1
ATOM 773 O O . GLU A 1 98 ? 9.826 -7.838 50.194 1.00 88.75 98 GLU A O 1
ATOM 778 N N . ARG A 1 99 ? 9.064 -6.628 48.479 1.00 85.94 99 ARG A N 1
ATOM 779 C CA . ARG A 1 99 ? 10.229 -5.736 48.440 1.00 85.94 99 ARG A CA 1
ATOM 780 C C . ARG A 1 99 ? 10.295 -4.788 49.638 1.00 85.94 99 ARG A C 1
ATOM 782 O O . ARG A 1 99 ? 11.390 -4.420 50.047 1.00 85.94 99 ARG A O 1
ATOM 789 N N . THR A 1 100 ? 9.153 -4.329 50.145 1.00 86.12 100 THR A N 1
ATOM 790 C CA . THR A 1 100 ? 9.112 -3.461 51.331 1.00 86.12 100 THR A CA 1
ATOM 791 C C . THR A 1 100 ? 9.209 -4.249 52.635 1.00 86.12 100 THR A C 1
ATOM 793 O O . THR A 1 100 ? 9.328 -3.628 53.682 1.00 86.12 100 THR A O 1
ATOM 796 N N . GLY A 1 101 ? 9.178 -5.586 52.580 1.00 84.88 101 GLY A N 1
ATOM 797 C CA . GLY A 1 101 ? 9.146 -6.445 53.764 1.00 84.88 101 GLY A CA 1
ATOM 798 C C . GLY A 1 101 ? 7.823 -6.373 54.530 1.00 84.88 101 GLY A C 1
ATOM 799 O O . GLY A 1 101 ? 7.765 -6.792 55.680 1.00 84.88 101 GLY A O 1
ATOM 800 N N . GLU A 1 102 ? 6.767 -5.838 53.911 1.00 85.31 102 GLU A N 1
ATOM 801 C CA . GLU A 1 102 ? 5.468 -5.639 54.559 1.00 85.31 102 GLU A CA 1
ATOM 802 C C . GLU A 1 102 ? 4.591 -6.889 54.360 1.00 85.31 102 GLU A C 1
ATOM 804 O O . GLU A 1 102 ? 4.410 -7.334 53.216 1.00 85.31 102 GLU A O 1
ATOM 809 N N . PRO A 1 103 ? 4.021 -7.478 55.426 1.00 86.50 103 PRO A N 1
ATOM 810 C CA . PRO A 1 103 ? 3.187 -8.671 55.311 1.00 86.50 103 PRO A CA 1
ATOM 811 C C . PRO A 1 103 ? 1.854 -8.319 54.647 1.00 86.50 103 PRO A C 1
ATOM 813 O O . PRO A 1 103 ? 1.150 -7.440 55.126 1.00 86.50 103 PRO A O 1
ATOM 816 N N . ILE A 1 104 ? 1.475 -9.006 53.563 1.00 91.56 104 ILE A N 1
ATOM 817 C CA . ILE A 1 104 ? 0.224 -8.759 52.822 1.00 91.56 104 ILE A CA 1
ATOM 818 C C . ILE A 1 104 ? -0.865 -9.782 53.168 1.00 91.56 104 ILE A C 1
ATOM 820 O O . ILE A 1 104 ? -0.905 -10.884 52.623 1.00 91.56 104 ILE A O 1
ATOM 824 N N . ASN A 1 105 ? -1.793 -9.396 54.039 1.00 92.25 105 ASN A N 1
ATOM 825 C CA . ASN A 1 105 ? -2.914 -10.222 54.490 1.00 92.25 105 ASN A CA 1
ATOM 826 C C . ASN A 1 105 ? -4.224 -9.407 54.512 1.00 92.25 105 ASN A C 1
ATOM 828 O O . ASN A 1 105 ? -4.281 -8.302 53.974 1.00 92.25 105 ASN A O 1
ATOM 832 N N . MET A 1 106 ? -5.305 -9.966 55.063 1.00 88.19 106 MET A N 1
ATOM 833 C CA . MET A 1 106 ? -6.619 -9.302 55.076 1.00 88.19 106 MET A CA 1
ATOM 834 C C . MET A 1 106 ? -6.612 -7.944 55.788 1.00 88.19 106 MET A C 1
ATOM 836 O O . MET A 1 106 ? -7.335 -7.050 55.351 1.00 88.19 106 MET A O 1
ATOM 840 N N . ASP A 1 107 ? -5.791 -7.785 56.826 1.00 86.88 107 ASP A N 1
ATOM 841 C CA . ASP A 1 107 ? -5.767 -6.584 57.662 1.00 86.88 107 ASP A CA 1
ATOM 842 C C . ASP A 1 107 ? -4.871 -5.493 57.060 1.00 86.88 107 ASP A C 1
ATOM 844 O O . ASP A 1 107 ? -5.177 -4.308 57.153 1.00 86.88 107 ASP A O 1
ATOM 848 N N . THR A 1 108 ? -3.796 -5.882 56.370 1.00 92.00 108 THR A N 1
ATOM 849 C CA . THR A 1 108 ? -2.767 -4.956 55.864 1.00 92.00 108 THR A CA 1
ATOM 850 C C . THR A 1 108 ? -2.895 -4.618 54.376 1.00 92.00 108 THR A C 1
ATOM 852 O O . THR A 1 108 ? -2.267 -3.674 53.891 1.00 92.00 108 THR A O 1
ATOM 855 N N . VAL A 1 109 ? -3.693 -5.366 53.602 1.00 92.12 109 VAL A N 1
ATOM 856 C CA . VAL A 1 109 ? -3.756 -5.213 52.133 1.00 92.12 109 VAL A CA 1
ATOM 857 C C . VAL A 1 109 ? -4.197 -3.818 51.682 1.00 92.12 109 VAL A C 1
ATOM 859 O O . VAL A 1 109 ? -3.778 -3.362 50.616 1.00 92.12 109 VAL A O 1
ATOM 862 N N . VAL A 1 110 ? -5.019 -3.127 52.477 1.00 91.38 110 VAL A N 1
ATOM 863 C CA . VAL A 1 110 ? -5.461 -1.757 52.182 1.00 91.38 110 VAL A CA 1
ATOM 864 C C . VAL A 1 110 ? -4.295 -0.781 52.320 1.00 91.38 110 VAL A C 1
ATOM 866 O O . VAL A 1 110 ? -4.027 -0.028 51.383 1.00 91.38 110 VAL A O 1
ATOM 869 N N . ASP A 1 111 ? -3.550 -0.845 53.421 1.00 90.62 111 ASP A N 1
ATOM 870 C CA . ASP A 1 111 ? -2.397 0.027 53.664 1.00 90.62 111 ASP A CA 1
ATOM 871 C C . ASP A 1 111 ? -1.293 -0.208 52.630 1.00 90.62 111 ASP A C 1
ATOM 873 O O . ASP A 1 111 ? -0.753 0.738 52.047 1.00 90.62 111 ASP A O 1
ATOM 877 N N . ILE A 1 112 ? -1.041 -1.473 52.290 1.00 92.19 112 ILE A N 1
ATOM 878 C CA . ILE A 1 112 ? -0.090 -1.854 51.241 1.00 92.19 112 ILE A CA 1
ATOM 879 C C . ILE A 1 112 ? -0.551 -1.343 49.875 1.00 92.19 112 ILE A C 1
ATOM 881 O O . ILE A 1 112 ? 0.263 -0.853 49.089 1.00 92.19 112 ILE A O 1
ATOM 885 N N . PHE A 1 113 ? -1.851 -1.405 49.574 1.00 93.81 113 PHE A N 1
ATOM 886 C CA . PHE A 1 113 ? -2.401 -0.833 48.346 1.00 93.81 113 PHE A CA 1
ATOM 887 C C . PHE A 1 113 ? -2.212 0.689 48.286 1.00 93.81 113 PHE A C 1
ATOM 889 O O . PHE A 1 113 ? -1.828 1.215 47.234 1.00 93.81 113 PHE A O 1
ATOM 896 N N . LEU A 1 114 ? -2.425 1.403 49.394 1.00 91.69 114 LEU A N 1
ATOM 897 C CA . LEU A 1 114 ? -2.219 2.849 49.468 1.00 91.69 114 LEU A CA 1
ATOM 898 C C . LEU A 1 114 ? -0.741 3.216 49.303 1.00 91.69 114 LEU A C 1
ATOM 900 O O . LEU A 1 114 ? -0.422 4.063 48.461 1.00 91.69 114 LEU A O 1
ATOM 904 N N . ALA A 1 115 ? 0.164 2.531 50.004 1.00 91.06 115 ALA A N 1
ATOM 905 C CA . ALA A 1 115 ? 1.609 2.705 49.862 1.00 91.06 115 ALA A CA 1
ATOM 906 C C . ALA A 1 115 ? 2.081 2.409 48.426 1.00 91.06 115 ALA A C 1
ATOM 908 O O . ALA A 1 115 ? 2.846 3.177 47.830 1.00 91.06 115 ALA A O 1
ATOM 909 N N . TRP A 1 116 ? 1.553 1.347 47.812 1.00 93.69 116 TRP A N 1
ATOM 910 C CA . TRP A 1 116 ? 1.825 1.015 46.416 1.00 93.69 116 TRP A CA 1
ATOM 911 C C . TRP A 1 116 ? 1.321 2.100 45.458 1.00 93.69 116 TRP A C 1
ATOM 913 O O . TRP A 1 116 ? 2.029 2.475 44.520 1.00 93.69 116 TRP A O 1
ATOM 923 N N . SER A 1 117 ? 0.135 2.665 45.706 1.00 93.06 117 SER A N 1
ATOM 924 C CA . SER A 1 117 ? -0.412 3.758 44.893 1.00 93.06 117 SER A CA 1
ATOM 925 C C . SER A 1 117 ? 0.477 5.007 44.933 1.00 93.06 117 SER A C 1
ATOM 927 O O . SER A 1 117 ? 0.745 5.601 43.887 1.00 93.06 117 SER A O 1
ATOM 929 N N . GLN A 1 118 ? 1.025 5.354 46.102 1.00 89.38 118 GLN A N 1
ATOM 930 C CA . GLN A 1 118 ? 1.980 6.454 46.246 1.00 89.38 118 GLN A CA 1
ATOM 931 C C . GLN A 1 118 ? 3.292 6.164 45.509 1.00 89.38 118 GLN A C 1
ATOM 933 O O . GLN A 1 118 ? 3.831 7.042 44.835 1.00 89.38 118 GLN A O 1
ATOM 938 N N . SER A 1 119 ? 3.782 4.921 45.564 1.00 89.75 119 SER A N 1
ATOM 939 C CA . SER A 1 119 ? 4.955 4.501 44.788 1.00 89.75 119 SER A CA 1
ATOM 940 C C . SER A 1 119 ? 4.727 4.656 43.280 1.00 89.75 119 SER A C 1
ATOM 942 O O . SER A 1 119 ? 5.617 5.114 42.561 1.00 89.75 119 SER A O 1
ATOM 944 N N . LEU A 1 120 ? 3.524 4.342 42.789 1.00 88.56 120 LEU A N 1
ATOM 945 C CA . LEU A 1 120 ? 3.170 4.556 41.387 1.00 88.56 120 LEU A CA 1
ATOM 946 C C . LEU A 1 120 ? 3.101 6.041 41.021 1.00 88.56 120 LEU A C 1
ATOM 948 O O . LEU A 1 120 ? 3.573 6.376 39.940 1.00 88.56 120 LEU A O 1
ATOM 952 N N . ILE A 1 121 ? 2.586 6.915 41.897 1.00 85.94 121 ILE A N 1
ATOM 953 C CA . ILE A 1 121 ? 2.582 8.378 41.694 1.00 85.94 121 ILE A CA 1
ATOM 954 C C . ILE A 1 121 ? 4.009 8.906 41.548 1.00 85.94 121 ILE A C 1
ATOM 956 O O . ILE A 1 121 ? 4.303 9.559 40.548 1.00 85.94 121 ILE A O 1
ATOM 960 N N . ARG A 1 122 ? 4.917 8.537 42.461 1.00 84.62 122 ARG A N 1
ATOM 961 C CA . ARG A 1 122 ? 6.335 8.937 42.383 1.00 84.62 122 ARG A CA 1
ATOM 962 C C . ARG A 1 122 ? 6.968 8.517 41.056 1.00 84.62 122 ARG A C 1
ATOM 964 O O . ARG A 1 122 ? 7.694 9.281 40.436 1.00 84.62 122 ARG A O 1
ATOM 971 N N . ARG A 1 123 ? 6.628 7.329 40.543 1.00 84.88 123 ARG A N 1
ATOM 972 C CA . ARG A 1 123 ? 7.094 6.865 39.221 1.00 84.88 123 ARG A CA 1
ATOM 973 C C . ARG A 1 123 ? 6.543 7.668 38.044 1.00 84.88 123 ARG A C 1
ATOM 975 O O . ARG A 1 123 ? 7.092 7.560 36.950 1.00 84.88 123 ARG A O 1
ATOM 982 N N . THR A 1 124 ? 5.458 8.416 38.231 1.00 83.50 124 THR A N 1
ATOM 983 C CA . THR A 1 124 ? 4.934 9.332 37.207 1.00 83.50 124 THR A CA 1
ATOM 984 C C . THR A 1 124 ? 5.658 10.669 37.162 1.00 83.50 124 THR A C 1
ATOM 986 O O . THR A 1 124 ? 5.570 11.362 36.151 1.00 83.50 124 THR A O 1
ATOM 989 N N . GLU A 1 125 ? 6.391 10.989 38.227 1.00 79.38 125 GLU A N 1
ATOM 990 C CA . GLU A 1 125 ? 7.170 12.217 38.387 1.00 79.38 125 GLU A CA 1
ATOM 991 C C . GLU A 1 125 ? 8.641 12.028 37.975 1.00 79.38 125 GLU A C 1
ATOM 993 O O . GLU A 1 125 ? 9.330 13.008 37.713 1.00 79.38 125 GLU A O 1
ATOM 998 N N . LEU A 1 126 ? 9.111 10.778 37.854 1.00 75.12 126 LEU A N 1
ATOM 999 C CA . LEU A 1 126 ? 10.450 10.456 37.353 1.00 75.12 126 LEU A CA 1
ATOM 1000 C C . LEU A 1 126 ? 10.594 10.806 35.863 1.00 75.12 126 LEU A C 1
ATOM 1002 O O . LEU A 1 126 ? 9.785 10.388 35.026 1.00 75.12 126 LEU A O 1
ATOM 1006 N N . THR A 1 127 ? 11.663 11.529 35.529 1.00 55.53 127 THR A N 1
ATOM 1007 C CA . THR A 1 127 ? 12.131 11.719 34.153 1.00 55.53 127 THR A CA 1
ATOM 1008 C C . THR A 1 127 ? 12.875 10.473 33.654 1.00 55.53 127 THR A C 1
ATOM 1010 O O . THR A 1 127 ? 13.273 9.608 34.428 1.00 55.53 127 THR A O 1
ATOM 1013 N N . ASP A 1 128 ? 12.961 10.299 32.332 1.00 57.25 128 ASP A N 1
ATOM 1014 C CA . ASP A 1 128 ? 13.645 9.151 31.717 1.00 57.25 128 ASP A CA 1
ATOM 1015 C C . ASP A 1 128 ? 15.132 9.503 31.552 1.00 57.25 128 ASP A C 1
ATOM 1017 O O . ASP A 1 128 ? 15.556 9.971 30.497 1.00 57.25 128 ASP A O 1
ATOM 1021 N N . ASP A 1 129 ? 15.907 9.349 32.627 1.00 47.59 129 ASP A N 1
ATOM 1022 C CA . ASP A 1 129 ? 17.291 9.850 32.728 1.00 47.59 129 ASP A CA 1
ATOM 1023 C C . ASP A 1 129 ? 18.312 8.974 31.969 1.00 47.59 129 ASP A C 1
ATOM 1025 O O . ASP A 1 129 ? 19.520 9.161 32.083 1.00 47.59 129 ASP A O 1
ATOM 1029 N N . GLY A 1 130 ? 17.855 7.960 31.227 1.00 50.94 130 GLY A N 1
ATOM 1030 C CA . GLY A 1 130 ? 18.731 6.986 30.566 1.00 50.94 130 GLY A CA 1
ATOM 1031 C C . GLY A 1 130 ? 19.447 6.019 31.523 1.00 50.94 130 GLY A C 1
ATOM 1032 O O . GLY A 1 130 ? 20.279 5.232 31.074 1.00 50.94 130 GLY A O 1
ATOM 1033 N N . GLY A 1 131 ? 19.116 6.040 32.818 1.00 45.44 131 GLY A N 1
ATOM 1034 C CA . GLY A 1 131 ? 19.645 5.120 33.824 1.00 45.44 131 GLY A CA 1
ATOM 1035 C C . GLY A 1 131 ? 19.137 3.681 33.667 1.00 45.44 131 GLY A C 1
ATOM 1036 O O . GLY A 1 131 ? 18.034 3.416 33.179 1.00 45.44 131 GLY A O 1
ATOM 1037 N N . GLN A 1 132 ? 19.944 2.719 34.113 1.00 40.66 132 GLN A N 1
ATOM 1038 C CA . GLN A 1 132 ? 19.602 1.298 34.120 1.00 40.66 132 GLN A CA 1
ATOM 1039 C C . GLN A 1 132 ? 18.668 0.994 35.307 1.00 40.66 132 GLN A C 1
ATOM 1041 O O . GLN A 1 132 ? 19.089 0.480 36.336 1.00 40.66 132 GLN A O 1
ATOM 1046 N N . TYR A 1 133 ? 17.388 1.356 35.193 1.00 44.31 133 TYR A N 1
ATOM 1047 C CA . TYR A 1 133 ? 16.407 1.062 36.242 1.00 44.31 133 TYR A CA 1
ATOM 1048 C C . TYR A 1 133 ? 16.018 -0.421 36.244 1.00 44.31 133 TYR A C 1
ATOM 1050 O O . TYR A 1 133 ? 15.768 -1.017 35.186 1.00 44.31 133 TYR A O 1
ATOM 1058 N N . ASP A 1 134 ? 15.849 -0.980 37.445 1.00 53.94 134 ASP A N 1
ATOM 1059 C CA . ASP A 1 134 ? 15.093 -2.215 37.651 1.00 53.94 134 ASP A CA 1
ATOM 1060 C C . ASP A 1 134 ? 13.722 -2.109 36.944 1.00 53.94 134 ASP A C 1
ATOM 1062 O O . ASP A 1 134 ? 13.110 -1.035 36.862 1.00 53.94 134 ASP A O 1
ATOM 1066 N N . ARG A 1 135 ? 13.234 -3.215 36.371 1.00 54.16 135 ARG A N 1
ATOM 1067 C CA . ARG A 1 135 ? 12.067 -3.263 35.468 1.00 54.16 135 ARG A CA 1
ATOM 1068 C C . ARG A 1 135 ? 10.812 -2.655 36.112 1.00 54.16 135 ARG A C 1
ATOM 1070 O O . ARG A 1 135 ? 9.979 -2.085 35.401 1.00 54.16 135 ARG A O 1
ATOM 1077 N N . ASP A 1 136 ? 10.734 -2.716 37.441 1.00 53.28 136 ASP A N 1
ATOM 1078 C CA . ASP A 1 136 ? 9.631 -2.224 38.265 1.00 53.28 136 ASP A CA 1
ATOM 1079 C C . ASP A 1 136 ? 9.822 -0.781 38.794 1.00 53.28 136 ASP A C 1
ATOM 1081 O O . ASP A 1 136 ? 8.875 -0.218 39.341 1.00 53.28 136 ASP A O 1
ATOM 1085 N N . LEU A 1 137 ? 10.970 -0.130 38.554 1.00 60.25 137 LEU A N 1
ATOM 1086 C CA . LEU A 1 137 ? 11.247 1.284 38.886 1.00 60.25 137 LEU A CA 1
ATOM 1087 C C . LEU A 1 137 ? 11.192 2.227 37.677 1.00 60.25 137 LEU A C 1
ATOM 1089 O O . LEU A 1 137 ? 11.395 3.429 37.812 1.00 60.25 137 LEU A O 1
ATOM 1093 N N . ARG A 1 138 ? 10.864 1.704 36.491 1.00 69.31 138 ARG A N 1
ATOM 1094 C CA . ARG A 1 138 ? 10.781 2.517 35.272 1.00 69.31 138 ARG A CA 1
ATOM 1095 C C . ARG A 1 138 ? 9.739 3.637 35.390 1.00 69.31 138 ARG A C 1
ATOM 1097 O O . ARG A 1 138 ? 8.658 3.365 35.949 1.00 69.31 138 ARG A O 1
ATOM 1104 N N . PRO A 1 139 ? 10.005 4.813 34.783 1.00 78.62 139 PRO A N 1
ATOM 1105 C CA . PRO A 1 139 ? 9.023 5.878 34.638 1.00 78.62 139 PRO A CA 1
ATOM 1106 C C . PRO A 1 139 ? 7.701 5.335 34.096 1.00 78.62 139 PRO A C 1
ATOM 1108 O O . PRO A 1 139 ? 7.666 4.532 33.155 1.00 78.62 139 PRO A O 1
ATOM 1111 N N . LEU A 1 140 ? 6.595 5.736 34.716 1.00 81.00 140 LEU A N 1
ATOM 1112 C CA . LEU A 1 140 ? 5.259 5.254 34.384 1.00 81.00 140 LEU A CA 1
ATOM 1113 C C . LEU A 1 140 ? 4.361 6.435 34.037 1.00 81.00 140 LEU A C 1
ATOM 1115 O O . LEU A 1 140 ? 4.255 7.387 34.789 1.00 81.00 140 LEU A O 1
ATOM 1119 N N . SER A 1 141 ? 3.639 6.376 32.919 1.00 84.44 141 SER A N 1
ATOM 1120 C CA . SER A 1 141 ? 2.690 7.450 32.604 1.00 84.44 141 SER A CA 1
ATOM 1121 C C . SER A 1 141 ? 1.532 7.485 33.615 1.00 84.44 141 SER A C 1
ATOM 1123 O O . SER A 1 141 ? 0.992 6.429 33.954 1.00 84.44 141 SER A O 1
ATOM 1125 N N . HIS A 1 142 ? 1.063 8.676 33.995 1.00 83.62 142 HIS A N 1
ATOM 1126 C CA . HIS A 1 142 ? -0.108 8.854 34.866 1.00 83.62 142 HIS A CA 1
ATOM 1127 C C . HIS A 1 142 ? -1.366 8.056 34.443 1.00 83.62 142 HIS A C 1
ATOM 1129 O O . HIS A 1 142 ? -1.987 7.431 35.303 1.00 83.62 142 HIS A O 1
ATOM 1135 N N . PRO A 1 143 ? -1.743 7.958 33.144 1.00 83.06 143 PRO A N 1
ATOM 1136 C CA . PRO A 1 143 ? -2.844 7.086 32.720 1.00 83.06 143 PRO A CA 1
ATOM 1137 C C . PRO A 1 143 ? -2.621 5.604 33.046 1.00 83.06 143 PRO A C 1
ATOM 1139 O O . PRO A 1 143 ? -3.562 4.903 33.412 1.00 83.06 143 PRO A O 1
ATOM 1142 N N . ALA A 1 144 ? -1.382 5.124 32.919 1.00 83.75 144 ALA A N 1
ATOM 1143 C CA . ALA A 1 144 ? -1.040 3.746 33.248 1.00 83.75 144 ALA A CA 1
ATOM 1144 C C . ALA A 1 144 ? -1.090 3.519 34.765 1.00 83.75 144 ALA A C 1
ATOM 1146 O O . ALA A 1 144 ? -1.710 2.551 35.191 1.00 83.75 144 ALA A O 1
ATOM 1147 N N . ALA A 1 145 ? -0.544 4.435 35.576 1.00 85.94 145 ALA A N 1
ATOM 1148 C CA . ALA A 1 145 ? -0.649 4.378 37.038 1.00 85.94 145 ALA A CA 1
ATOM 1149 C C . ALA A 1 145 ? -2.117 4.311 37.499 1.00 85.94 145 ALA A C 1
ATOM 1151 O O . ALA A 1 145 ? -2.499 3.390 38.222 1.00 85.94 145 ALA A O 1
ATOM 1152 N N . TYR A 1 146 ? -2.968 5.199 36.970 1.00 88.75 146 TYR A N 1
ATOM 1153 C CA . TYR A 1 146 ? -4.406 5.209 37.251 1.00 88.75 146 TYR A CA 1
ATOM 1154 C C . TYR A 1 146 ? -5.096 3.897 36.837 1.00 88.75 146 TYR A C 1
ATOM 1156 O O . TYR A 1 146 ? -5.893 3.338 37.590 1.00 88.75 146 TYR A O 1
ATOM 1164 N N . GLN A 1 147 ? -4.771 3.351 35.658 1.00 87.50 147 GLN A N 1
ATOM 1165 C CA . GLN A 1 147 ? -5.323 2.072 35.200 1.00 87.50 147 GLN A CA 1
ATOM 1166 C C . GLN A 1 147 ? -4.869 0.895 36.079 1.00 87.50 147 GLN A C 1
ATOM 1168 O O . GLN A 1 147 ? -5.645 -0.044 36.289 1.00 87.50 147 GLN A O 1
ATOM 1173 N N . TYR A 1 148 ? -3.626 0.912 36.567 1.00 89.75 148 TYR A N 1
ATOM 1174 C CA . TYR A 1 148 ? -3.051 -0.173 37.363 1.00 89.75 148 TYR A CA 1
ATOM 1175 C C . TYR A 1 148 ? -3.713 -0.203 38.739 1.00 89.75 148 TYR A C 1
ATOM 1177 O O . TYR A 1 148 ? -4.311 -1.225 39.085 1.00 89.75 148 TYR A O 1
ATOM 1185 N N . CYS A 1 149 ? -3.725 0.936 39.441 1.00 89.88 149 CYS A N 1
ATOM 1186 C CA . CYS A 1 149 ? -4.437 1.097 40.709 1.00 89.88 149 CYS A CA 1
ATOM 1187 C C . CYS A 1 149 ? -5.924 0.784 40.558 1.00 89.88 149 CYS A C 1
ATOM 1189 O O . CYS A 1 149 ? -6.440 -0.055 41.287 1.00 89.88 149 CYS A O 1
ATOM 1191 N N . GLY A 1 150 ? -6.598 1.335 39.543 1.00 88.88 150 GLY A N 1
ATOM 1192 C CA . GLY A 1 150 ? -8.030 1.105 39.335 1.00 88.88 150 GLY A CA 1
ATOM 1193 C C . GLY A 1 150 ? -8.390 -0.340 38.989 1.00 88.88 150 GLY A C 1
ATOM 1194 O O . GLY A 1 150 ? -9.532 -0.763 39.157 1.00 88.88 150 GLY A O 1
ATOM 1195 N N . THR A 1 151 ? -7.447 -1.130 38.477 1.00 89.44 151 THR A N 1
ATOM 1196 C CA . THR A 1 151 ? -7.672 -2.562 38.244 1.00 89.44 151 THR A CA 1
ATOM 1197 C C . THR A 1 151 ? -7.553 -3.358 39.537 1.00 89.44 151 THR A C 1
ATOM 1199 O O . THR A 1 151 ? -8.401 -4.212 39.771 1.00 89.44 151 THR A O 1
ATOM 1202 N N . VAL A 1 152 ? -6.553 -3.058 40.369 1.00 91.06 152 VAL A N 1
ATOM 1203 C CA . VAL A 1 152 ? -6.335 -3.730 41.659 1.00 91.06 152 VAL A CA 1
ATOM 1204 C C . VAL A 1 152 ? -7.411 -3.341 42.670 1.00 91.06 152 VAL A C 1
ATOM 1206 O O . VAL A 1 152 ? -8.036 -4.236 43.225 1.00 91.06 152 VAL A O 1
ATOM 1209 N N . ALA A 1 153 ? -7.716 -2.046 42.804 1.00 89.88 153 ALA A N 1
ATOM 1210 C CA . ALA A 1 153 ? -8.782 -1.526 43.662 1.00 89.88 153 ALA A CA 1
ATOM 1211 C C . ALA A 1 153 ? -10.109 -2.244 43.411 1.00 89.88 153 ALA A C 1
ATOM 1213 O O . ALA A 1 153 ? -10.672 -2.818 44.324 1.00 89.88 153 ALA A O 1
ATOM 1214 N N . ARG A 1 154 ? -10.548 -2.354 42.148 1.00 88.06 154 ARG A N 1
ATOM 1215 C CA . ARG A 1 154 ? -11.798 -3.058 41.808 1.00 88.06 154 ARG A CA 1
ATOM 1216 C C . ARG A 1 154 ? -11.807 -4.535 42.191 1.00 88.06 154 ARG A C 1
ATOM 1218 O O . ARG A 1 154 ? -12.882 -5.090 42.386 1.00 88.06 154 ARG A O 1
ATOM 1225 N N . VAL A 1 155 ? -10.653 -5.201 42.188 1.00 88.56 155 VAL A N 1
ATOM 1226 C CA . VAL A 1 155 ? -10.574 -6.608 42.598 1.00 88.56 155 VAL A CA 1
ATOM 1227 C C . VAL A 1 155 ? -10.574 -6.712 44.122 1.00 88.56 155 VAL A C 1
ATOM 1229 O O . VAL A 1 155 ? -11.285 -7.562 44.648 1.00 88.56 155 VAL A O 1
ATOM 1232 N N . LEU A 1 156 ? -9.853 -5.830 44.816 1.00 90.12 156 LEU A N 1
ATOM 1233 C CA . LEU A 1 156 ? -9.830 -5.762 46.278 1.00 90.12 156 LEU A CA 1
ATOM 1234 C C . LEU A 1 156 ? -11.184 -5.333 46.861 1.00 90.12 156 LEU A C 1
ATOM 1236 O O . LEU A 1 156 ? -11.681 -6.013 47.746 1.00 90.12 156 LEU A O 1
ATOM 1240 N N . ASP A 1 157 ? -11.841 -4.310 46.308 1.00 87.81 157 ASP A N 1
ATOM 1241 C CA . ASP A 1 157 ? -13.183 -3.855 46.713 1.00 87.81 157 ASP A CA 1
ATOM 1242 C C . ASP A 1 157 ? -14.201 -5.012 46.681 1.00 87.81 157 ASP A C 1
ATOM 1244 O O . ASP A 1 157 ? -15.033 -5.162 47.576 1.00 87.81 157 ASP A O 1
ATOM 1248 N N . LEU A 1 158 ? -14.119 -5.861 45.648 1.00 85.75 158 LEU A N 1
ATOM 1249 C CA . LEU A 1 158 ? -14.977 -7.039 45.499 1.00 85.75 158 LEU A CA 1
ATOM 1250 C C . LEU A 1 158 ? -14.581 -8.187 46.438 1.00 85.75 158 LEU A C 1
ATOM 1252 O O . LEU A 1 158 ? -15.464 -8.894 46.922 1.00 85.75 158 LEU A O 1
ATOM 1256 N N . ALA A 1 159 ? -13.281 -8.383 46.677 1.00 85.94 159 ALA A N 1
ATOM 1257 C CA . ALA A 1 159 ? -12.771 -9.455 47.528 1.00 85.94 159 ALA A CA 1
ATOM 1258 C C . ALA A 1 159 ? -12.997 -9.185 49.018 1.00 85.94 159 ALA A C 1
ATOM 1260 O O . ALA A 1 159 ? -13.312 -10.114 49.757 1.00 85.94 159 ALA A O 1
ATOM 1261 N N . LEU A 1 160 ? -12.876 -7.928 49.440 1.00 86.25 160 LEU A N 1
ATOM 1262 C CA . LEU A 1 160 ? -12.955 -7.533 50.842 1.00 86.25 160 LEU A CA 1
ATOM 1263 C C . LEU A 1 160 ? -14.404 -7.304 51.315 1.00 86.25 160 LEU A C 1
ATOM 1265 O O . LEU A 1 160 ? -14.666 -7.525 52.490 1.00 86.25 160 LEU A O 1
ATOM 1269 N N . LYS A 1 161 ? -15.353 -6.980 50.408 1.00 73.06 161 LYS A N 1
ATOM 1270 C CA . LYS A 1 161 ? -16.760 -6.588 50.698 1.00 73.06 161 LYS A CA 1
ATOM 1271 C C . LYS A 1 161 ? -16.883 -5.387 51.672 1.00 73.06 161 LYS A C 1
ATOM 1273 O O . LYS A 1 161 ? -16.024 -5.144 52.503 1.00 73.06 161 LYS A O 1
ATOM 1278 N N . PRO A 1 162 ? -17.974 -4.608 51.580 1.00 59.09 162 PRO A N 1
ATOM 1279 C CA . PRO A 1 162 ? -17.893 -3.294 50.942 1.00 59.09 162 PRO A CA 1
ATOM 1280 C C . PRO A 1 162 ? -16.867 -2.363 51.628 1.00 59.09 162 PRO A C 1
ATOM 1282 O O . PRO A 1 162 ? -17.209 -1.579 52.512 1.00 59.09 162 PRO A O 1
ATOM 1285 N N . VAL A 1 163 ? -15.614 -2.406 51.177 1.00 54.28 163 VAL A N 1
ATOM 1286 C CA . VAL A 1 163 ? -14.636 -1.358 51.487 1.00 54.28 163 VAL A CA 1
ATOM 1287 C C . VAL A 1 163 ? -14.926 -0.181 50.553 1.00 54.28 163 VAL A C 1
ATOM 1289 O O . VAL A 1 163 ? -15.183 -0.361 49.362 1.00 54.28 163 VAL A O 1
ATOM 1292 N N . GLN A 1 164 ? -14.985 1.024 51.121 1.00 59.41 164 GLN A N 1
ATOM 1293 C CA . GLN A 1 164 ? -15.289 2.275 50.430 1.00 59.41 164 GLN A CA 1
ATOM 1294 C C . GLN A 1 164 ? -14.320 2.484 49.263 1.00 59.41 164 GLN A C 1
ATOM 1296 O O . GLN A 1 164 ? -13.182 2.868 49.499 1.00 59.41 164 GLN A O 1
ATOM 1301 N N . ASN A 1 165 ? -14.779 2.221 48.031 1.00 79.69 165 ASN A N 1
ATOM 1302 C CA . ASN A 1 165 ? -14.164 2.615 46.756 1.00 79.69 165 ASN A CA 1
ATOM 1303 C C . ASN A 1 165 ? -12.659 2.912 46.882 1.00 79.69 165 ASN A C 1
ATOM 1305 O O . ASN A 1 165 ? -12.280 4.078 46.916 1.00 79.69 165 ASN A O 1
ATOM 1309 N N . LEU A 1 166 ? -11.795 1.893 46.975 1.00 85.94 166 LEU A N 1
ATOM 1310 C CA . LEU A 1 166 ? -10.377 2.075 47.338 1.00 85.94 166 LEU A CA 1
ATOM 1311 C C . LEU A 1 166 ? -9.648 3.137 46.495 1.00 85.94 166 LEU A C 1
ATOM 1313 O O . LEU A 1 166 ? -8.716 3.787 46.964 1.00 85.94 166 LEU A O 1
ATOM 1317 N N . MET A 1 167 ? -10.094 3.368 45.257 1.00 88.38 167 MET A N 1
ATOM 1318 C CA . MET A 1 167 ? -9.571 4.443 44.413 1.00 88.38 167 MET A CA 1
ATOM 1319 C C . MET A 1 167 ? -9.758 5.850 44.995 1.00 88.38 167 MET A C 1
ATOM 1321 O O . MET A 1 167 ? -8.898 6.694 44.750 1.00 88.38 167 MET A O 1
ATOM 1325 N N . SER A 1 168 ? -10.828 6.125 45.750 1.00 85.44 168 SER A N 1
ATOM 1326 C CA . SER A 1 168 ? -11.046 7.434 46.386 1.00 85.44 168 SER A CA 1
ATOM 1327 C C . SER A 1 168 ? -10.093 7.719 47.542 1.00 85.44 168 SER A C 1
ATOM 1329 O O . SER A 1 168 ? -9.937 8.878 47.906 1.00 85.44 168 SER A O 1
ATOM 1331 N N . LEU A 1 169 ? -9.439 6.692 48.089 1.00 85.38 169 LEU A N 1
ATOM 1332 C CA . LEU A 1 169 ? -8.417 6.839 49.129 1.00 85.38 169 LEU A CA 1
ATOM 1333 C C . LEU A 1 169 ? -7.021 7.121 48.544 1.00 85.38 169 LEU A C 1
ATOM 1335 O O . LEU A 1 169 ? -6.087 7.431 49.277 1.00 85.38 169 LEU A O 1
ATOM 1339 N N . THR A 1 170 ? -6.860 7.024 47.220 1.00 87.44 170 THR A N 1
ATOM 1340 C CA . THR A 1 170 ? -5.587 7.303 46.544 1.00 87.44 170 THR A CA 1
ATOM 1341 C C . THR A 1 170 ? -5.495 8.760 46.093 1.00 87.44 170 THR A C 1
ATOM 1343 O O . THR A 1 170 ? -6.483 9.365 45.681 1.00 87.44 170 THR A O 1
ATOM 1346 N N . ASN A 1 171 ? -4.276 9.302 46.032 1.00 85.00 171 ASN A N 1
ATOM 1347 C CA . ASN A 1 171 ? -4.017 10.623 45.441 1.00 85.00 171 ASN A CA 1
ATOM 1348 C C . ASN A 1 171 ? -4.037 10.619 43.892 1.00 85.00 171 ASN A C 1
ATOM 1350 O O . ASN A 1 171 ? -3.792 11.648 43.259 1.00 85.00 171 ASN A O 1
ATOM 1354 N N . LEU A 1 172 ? -4.331 9.476 43.255 1.00 82.75 172 LEU A N 1
ATOM 1355 C CA . LEU A 1 172 ? -4.414 9.345 41.799 1.00 82.75 172 LEU A CA 1
ATOM 1356 C C . LEU A 1 172 ? -5.742 9.907 41.285 1.00 82.75 172 LEU A C 1
ATOM 1358 O O . LEU A 1 172 ? -6.774 9.233 41.274 1.00 82.75 172 LEU A O 1
ATOM 1362 N N . LYS A 1 173 ? -5.713 11.147 40.792 1.00 79.50 173 LYS A N 1
ATOM 1363 C CA . LYS A 1 173 ? -6.910 11.806 40.257 1.00 79.50 173 LYS A CA 1
ATOM 1364 C C . LYS A 1 173 ? -7.338 11.203 38.908 1.00 79.50 173 LYS A C 1
ATOM 1366 O O . LYS A 1 173 ? -6.488 10.906 38.065 1.00 79.50 173 LYS A O 1
ATOM 1371 N N . PRO A 1 174 ? -8.647 11.045 38.644 1.00 70.75 174 PRO A N 1
ATOM 1372 C CA . PRO A 1 174 ? -9.124 10.704 37.308 1.00 70.75 174 PRO A CA 1
ATOM 1373 C C . PRO A 1 174 ? -8.701 11.787 36.309 1.00 70.75 174 PRO A C 1
ATOM 1375 O O . PRO A 1 174 ? -8.811 12.982 36.581 1.00 70.75 174 PRO A O 1
ATOM 1378 N N . LEU A 1 175 ? -8.214 11.372 35.139 1.00 55.25 175 LEU A N 1
ATOM 1379 C CA . LEU A 1 175 ? -7.861 12.306 34.068 1.00 55.25 175 LEU A CA 1
ATOM 1380 C C . LEU A 1 175 ? -9.106 13.087 33.605 1.00 55.25 175 LEU A C 1
ATOM 1382 O O . LEU A 1 175 ? -10.187 12.493 33.524 1.00 55.25 175 LEU A O 1
ATOM 1386 N N . PRO A 1 176 ? -8.965 14.371 33.218 1.00 40.94 176 PRO A N 1
ATOM 1387 C CA . PRO A 1 176 ? -10.029 15.112 32.545 1.00 40.94 176 PRO A CA 1
ATOM 1388 C C . PRO A 1 176 ? -10.558 14.298 31.357 1.00 40.94 176 PRO A C 1
ATOM 1390 O O . PRO A 1 176 ? -9.768 13.718 30.602 1.00 40.94 176 PRO A O 1
ATOM 1393 N N . ARG A 1 177 ? -11.888 14.195 31.216 1.00 40.72 177 ARG A N 1
ATOM 1394 C CA . ARG A 1 177 ? -12.550 13.346 30.208 1.00 40.72 177 ARG A CA 1
ATOM 1395 C C . ARG A 1 177 ? -12.046 13.697 28.799 1.00 40.72 177 ARG A C 1
ATOM 1397 O O . ARG A 1 177 ? -12.424 14.711 28.230 1.00 40.72 177 ARG A O 1
ATOM 1404 N N . GLY A 1 178 ? -11.170 12.843 28.265 1.00 37.81 178 GLY A N 1
ATOM 1405 C CA . GLY A 1 178 ? -10.502 13.021 26.968 1.00 37.81 178 GLY A CA 1
ATOM 1406 C C . GLY A 1 178 ? -9.328 12.063 26.687 1.00 37.81 178 GLY A C 1
ATOM 1407 O O . GLY A 1 178 ? -8.779 12.074 25.587 1.00 37.81 178 GLY A O 1
ATOM 1408 N N . ALA A 1 179 ? -8.928 11.202 27.633 1.00 27.25 179 ALA A N 1
ATOM 1409 C CA . ALA A 1 179 ? -7.863 10.212 27.427 1.00 27.25 179 ALA A CA 1
ATOM 1410 C C . ALA A 1 179 ? -8.429 8.819 27.054 1.00 27.25 179 ALA A C 1
ATOM 1412 O O . ALA A 1 179 ? -9.314 8.318 27.749 1.00 27.25 179 ALA A O 1
ATOM 1413 N N . PRO A 1 180 ? -7.935 8.153 25.989 1.00 31.05 180 PRO A N 1
ATOM 1414 C CA . PRO A 1 180 ? -8.482 6.875 25.542 1.00 31.05 180 PRO A CA 1
ATOM 1415 C C . PRO A 1 180 ? -8.046 5.732 26.470 1.00 31.05 180 PRO A C 1
ATOM 1417 O O . PRO A 1 180 ? -6.861 5.412 26.553 1.00 31.05 180 PRO A O 1
ATOM 1420 N N . ASN A 1 181 ? -9.008 5.076 27.124 1.00 29.28 181 ASN A N 1
ATOM 1421 C CA . ASN A 1 181 ? -8.773 3.854 27.892 1.00 29.28 181 ASN A CA 1
ATOM 1422 C C . ASN A 1 181 ? -8.732 2.636 26.948 1.00 29.28 181 ASN A C 1
ATOM 1424 O O . ASN A 1 181 ? -9.709 2.301 26.273 1.00 29.28 181 ASN A O 1
ATOM 1428 N N . ASN A 1 182 ? -7.584 1.959 26.898 1.00 32.69 182 ASN A N 1
ATOM 1429 C CA . ASN A 1 182 ? -7.446 0.634 26.299 1.00 32.69 182 ASN A CA 1
ATOM 1430 C C . ASN A 1 182 ? -7.791 -0.428 27.351 1.00 32.69 182 ASN A C 1
ATOM 1432 O O . ASN A 1 182 ? -6.939 -0.894 28.102 1.00 32.69 182 ASN A O 1
ATOM 1436 N N . SER A 1 183 ? -9.054 -0.838 27.370 1.00 29.41 183 SER A N 1
ATOM 1437 C CA . SER A 1 183 ? -9.478 -2.121 27.930 1.00 29.41 183 SER A CA 1
ATOM 1438 C C . SER A 1 183 ? -10.709 -2.574 27.159 1.00 29.41 183 SER A C 1
ATOM 1440 O O . SER A 1 183 ? -11.746 -1.917 27.207 1.00 29.41 183 SER A O 1
ATOM 1442 N N . GLY A 1 184 ? -10.563 -3.641 26.377 1.00 33.03 184 GLY A N 1
ATOM 1443 C CA . GLY A 1 184 ? -11.664 -4.243 25.637 1.00 33.03 184 GLY A CA 1
ATOM 1444 C C . GLY A 1 184 ? -12.642 -4.922 26.588 1.00 33.03 184 GLY A C 1
ATOM 1445 O O . GLY A 1 184 ? -12.226 -5.622 27.510 1.00 33.03 184 GLY A O 1
ATOM 1446 N N . LYS A 1 185 ? -13.936 -4.729 26.343 1.00 27.88 185 LYS A N 1
ATOM 1447 C CA . LYS A 1 185 ? -14.989 -5.610 26.836 1.00 27.88 185 LYS A CA 1
ATOM 1448 C C . LYS A 1 185 ? -15.821 -6.067 25.644 1.00 27.88 185 LYS A C 1
ATOM 1450 O O . LYS A 1 185 ? -16.325 -5.243 24.892 1.00 27.88 185 LYS A O 1
ATOM 1455 N N . HIS A 1 186 ? -15.881 -7.384 25.485 1.00 26.72 186 HIS A N 1
ATOM 1456 C CA . HIS A 1 186 ? -16.947 -8.093 24.798 1.00 26.72 186 HIS A CA 1
ATOM 1457 C C . HIS A 1 186 ? -18.066 -8.309 25.822 1.00 26.72 186 HIS A C 1
ATOM 1459 O O . HIS A 1 186 ? -17.796 -8.831 26.902 1.00 26.72 186 HIS A O 1
ATOM 1465 N N . GLU A 1 187 ? -19.291 -7.931 25.475 1.00 26.64 187 GLU A N 1
ATOM 1466 C CA . GLU A 1 187 ? -20.516 -8.482 26.055 1.00 26.64 187 GLU A CA 1
ATOM 1467 C C . GLU A 1 187 ? -21.240 -9.235 24.930 1.00 26.64 187 GLU A C 1
ATOM 1469 O O . GLU A 1 187 ? -21.371 -8.724 23.819 1.00 26.64 187 GLU A O 1
ATOM 1474 N N . GLN A 1 188 ? -21.629 -10.482 25.204 1.00 28.38 188 GLN A N 1
ATOM 1475 C CA . GLN A 1 188 ? -22.571 -11.260 24.396 1.00 28.38 188 GLN A CA 1
ATOM 1476 C C . GLN A 1 188 ? -23.966 -11.144 25.036 1.00 28.38 188 GLN A C 1
ATOM 1478 O O . GLN A 1 188 ? -24.043 -11.250 26.263 1.00 28.38 188 GLN A O 1
ATOM 1483 N N . PRO A 1 189 ? -25.050 -10.998 24.252 1.00 27.03 189 PRO A N 1
ATOM 1484 C CA . PRO A 1 189 ? -26.424 -11.122 24.738 1.00 27.03 189 PRO A CA 1
ATOM 1485 C C . PRO A 1 189 ? -26.871 -12.604 24.839 1.00 27.03 189 PRO A C 1
ATOM 1487 O O . PRO A 1 189 ? -26.162 -13.495 24.353 1.00 27.03 189 PRO A O 1
ATOM 1490 N N . PRO A 1 190 ? -27.999 -12.892 25.522 1.00 26.11 190 PRO A N 1
ATOM 1491 C CA . PRO A 1 190 ? -28.409 -14.241 25.904 1.00 26.11 190 PRO A CA 1
ATOM 1492 C C . PRO A 1 190 ? -29.169 -14.981 24.792 1.00 26.11 190 PRO A C 1
ATOM 1494 O O . PRO A 1 190 ? -29.712 -14.378 23.871 1.00 26.11 190 PRO A O 1
ATOM 1497 N N . ALA A 1 191 ? -29.209 -16.307 24.913 1.00 25.45 191 ALA A N 1
ATOM 1498 C CA . ALA A 1 191 ? -30.012 -17.205 24.090 1.00 25.45 191 ALA A CA 1
ATOM 1499 C C . ALA A 1 191 ? -31.452 -17.290 24.624 1.00 25.45 191 ALA A C 1
ATOM 1501 O O . ALA A 1 191 ? -31.610 -17.441 25.835 1.00 25.45 191 ALA A O 1
ATOM 1502 N N . ASN A 1 192 ? -32.465 -17.247 23.741 1.00 26.45 192 ASN A N 1
ATOM 1503 C CA . ASN A 1 192 ? -33.437 -18.344 23.578 1.00 26.45 192 ASN A CA 1
ATOM 1504 C C . ASN A 1 192 ? -34.587 -18.074 22.575 1.00 26.45 192 ASN A C 1
ATOM 1506 O O . ASN A 1 192 ? -35.166 -16.995 22.554 1.00 26.45 192 ASN A O 1
ATOM 1510 N N . LEU A 1 193 ? -34.955 -19.174 21.896 1.00 24.42 193 LEU A N 1
ATOM 1511 C CA . LEU A 1 193 ? -36.275 -19.607 21.396 1.00 24.42 193 LEU A CA 1
ATOM 1512 C C . LEU A 1 193 ? -36.783 -19.206 19.991 1.00 24.42 193 LEU A C 1
ATOM 1514 O O . LEU A 1 193 ? -36.712 -18.078 19.524 1.00 24.42 193 LEU A O 1
ATOM 1518 N N . THR A 1 194 ? -37.307 -20.252 19.351 1.00 34.69 194 THR A N 1
ATOM 1519 C CA . THR A 1 194 ? -37.889 -20.453 18.016 1.00 34.69 194 THR A CA 1
ATOM 1520 C C . THR A 1 194 ? -39.193 -19.694 17.740 1.00 34.69 194 THR A C 1
ATOM 1522 O O . THR A 1 194 ? -40.092 -19.756 18.573 1.00 34.69 194 THR A O 1
ATOM 1525 N N . ALA A 1 195 ? -39.355 -19.139 16.526 1.00 24.47 195 ALA A N 1
ATOM 1526 C CA . ALA A 1 195 ? -40.637 -18.992 15.805 1.00 24.47 195 ALA A CA 1
ATOM 1527 C C . ALA A 1 195 ? -40.414 -18.610 14.317 1.00 24.47 195 ALA A C 1
ATOM 1529 O O . ALA A 1 195 ? -39.426 -17.960 13.990 1.00 24.47 195 ALA A O 1
ATOM 1530 N N . GLY A 1 196 ? -41.312 -19.068 13.431 1.00 24.59 196 GLY A N 1
ATOM 1531 C CA . GLY A 1 196 ? -41.234 -19.015 11.958 1.00 24.59 196 GLY A CA 1
ATOM 1532 C C . GLY A 1 196 ? -41.498 -17.650 11.280 1.00 24.59 196 GLY A C 1
ATOM 1533 O O . GLY A 1 196 ? -41.533 -16.620 11.947 1.00 24.59 196 GLY A O 1
ATOM 1534 N N . PRO A 1 197 ? -41.651 -17.622 9.938 1.00 32.88 197 PRO A N 1
ATOM 1535 C CA . PRO A 1 197 ? -41.440 -16.426 9.124 1.00 32.88 197 PRO A CA 1
ATOM 1536 C C . PRO A 1 197 ? -42.706 -15.573 8.997 1.00 32.88 197 PRO A C 1
ATOM 1538 O O . PRO A 1 197 ? -43.721 -16.072 8.517 1.00 32.88 197 PRO A O 1
ATOM 1541 N N . GLN A 1 198 ? -42.643 -14.277 9.333 1.00 25.86 198 GLN A N 1
ATOM 1542 C CA . GLN A 1 198 ? -43.667 -13.307 8.923 1.00 25.86 198 GLN A CA 1
ATOM 1543 C C . GLN A 1 198 ? -43.099 -11.920 8.570 1.00 25.86 198 GLN A C 1
ATOM 1545 O O . GLN A 1 198 ? -42.351 -11.313 9.325 1.00 25.86 198 GLN A O 1
ATOM 1550 N N . SER A 1 199 ? -43.492 -11.506 7.361 1.00 25.92 199 SER A N 1
ATOM 1551 C CA . SER A 1 199 ? -43.757 -10.187 6.768 1.00 25.92 199 SER A CA 1
ATOM 1552 C C . SER A 1 199 ? -43.251 -8.877 7.406 1.00 25.92 199 SER A C 1
ATOM 1554 O O . SER A 1 199 ? -43.365 -8.609 8.595 1.00 25.92 199 SER A O 1
ATOM 1556 N N . THR A 1 200 ? -42.798 -8.005 6.506 1.00 32.66 200 THR A N 1
ATOM 1557 C CA . THR A 1 200 ? -42.239 -6.654 6.645 1.00 32.66 200 THR A CA 1
ATOM 1558 C C . THR A 1 200 ? -43.240 -5.565 7.059 1.00 32.66 200 THR A C 1
ATOM 1560 O O . THR A 1 200 ? -44.161 -5.286 6.294 1.00 32.66 200 THR A O 1
ATOM 1563 N N . VAL A 1 201 ? -42.970 -4.854 8.168 1.00 25.48 201 VAL A N 1
ATOM 1564 C CA . VAL A 1 201 ? -43.386 -3.454 8.455 1.00 25.48 201 VAL A CA 1
ATOM 1565 C C . VAL A 1 201 ? -42.311 -2.800 9.364 1.00 25.48 201 VAL A C 1
ATOM 1567 O O . VAL A 1 201 ? -41.767 -3.505 10.217 1.00 25.48 201 VAL A O 1
ATOM 1570 N N . PRO A 1 202 ? -41.942 -1.505 9.222 1.00 29.69 202 PRO A N 1
ATOM 1571 C CA . PRO A 1 202 ? -40.889 -0.881 10.032 1.00 29.69 202 PRO A CA 1
ATOM 1572 C C . PRO A 1 202 ? -41.367 -0.638 11.470 1.00 29.69 202 PRO A C 1
ATOM 1574 O O . PRO A 1 202 ? -42.409 -0.023 11.680 1.00 29.69 202 PRO A O 1
ATOM 1577 N N . MET A 1 203 ? -40.595 -1.094 12.459 1.00 27.50 203 MET A N 1
ATOM 1578 C CA . MET A 1 203 ? -40.931 -0.987 13.882 1.00 27.50 203 MET A CA 1
ATOM 1579 C C . MET A 1 203 ? -40.097 0.119 14.555 1.00 27.50 203 MET A C 1
ATOM 1581 O O . MET A 1 203 ? -38.866 0.087 14.531 1.00 27.50 203 MET A O 1
ATOM 1585 N N . GLU A 1 204 ? -40.773 1.108 15.141 1.00 27.98 204 GLU A N 1
ATOM 1586 C CA . GLU A 1 204 ? -40.178 2.222 15.888 1.00 27.98 204 GLU A CA 1
ATOM 1587 C C . GLU A 1 204 ? -39.629 1.751 17.249 1.00 27.98 204 GLU A C 1
ATOM 1589 O O . GLU A 1 204 ? -40.364 1.226 18.086 1.00 27.98 204 GLU A O 1
ATOM 1594 N N . THR A 1 205 ? -38.337 1.961 17.519 1.00 29.22 205 THR A N 1
ATOM 1595 C CA . THR A 1 205 ? -37.734 1.676 18.835 1.00 29.22 205 THR A CA 1
ATOM 1596 C C . THR A 1 205 ? -37.761 2.906 19.744 1.00 29.22 205 THR A C 1
ATOM 1598 O O . THR A 1 205 ? -37.053 3.885 19.506 1.00 29.22 205 THR A O 1
ATOM 1601 N N . ARG A 1 206 ? -38.549 2.835 20.823 1.00 26.61 206 ARG A N 1
ATOM 1602 C CA . ARG A 1 206 ? -38.635 3.839 21.899 1.00 26.61 206 ARG A CA 1
ATOM 1603 C C . ARG A 1 206 ? -37.441 3.710 22.859 1.00 26.61 206 ARG A C 1
ATOM 1605 O O . ARG A 1 206 ? -37.285 2.683 23.513 1.00 26.61 206 ARG A O 1
ATOM 1612 N N . THR A 1 207 ? -36.648 4.768 23.016 1.00 32.59 207 THR A N 1
ATOM 1613 C CA . THR A 1 207 ? -35.714 4.954 24.147 1.00 32.59 207 THR A CA 1
ATOM 1614 C C . THR A 1 207 ? -36.161 6.137 25.006 1.00 32.59 207 THR A C 1
ATOM 1616 O O . THR A 1 207 ? -36.767 7.071 24.492 1.00 32.59 207 THR A O 1
ATOM 1619 N N . GLN A 1 208 ? -35.858 6.114 26.311 1.00 35.75 208 GLN A N 1
ATOM 1620 C CA . GLN A 1 208 ? -36.356 7.055 27.336 1.00 35.75 208 GLN A CA 1
ATOM 1621 C C . GLN A 1 208 ? -36.013 8.552 27.126 1.00 35.75 208 GLN A C 1
ATOM 1623 O O . GLN A 1 208 ? -36.412 9.375 27.939 1.00 35.75 208 GLN A O 1
ATOM 1628 N N . HIS A 1 209 ? -35.309 8.932 26.055 1.00 40.56 209 HIS A N 1
ATOM 1629 C CA . HIS A 1 209 ? -34.943 10.318 25.744 1.00 40.56 209 HIS A CA 1
ATOM 1630 C C . HIS A 1 209 ? -35.059 10.589 24.232 1.00 40.56 209 HIS A C 1
ATOM 1632 O O . HIS A 1 209 ? -34.063 10.536 23.515 1.00 40.56 209 HIS A O 1
ATOM 1638 N N . GLY A 1 210 ? -36.272 10.889 23.756 1.00 40.72 210 GLY A N 1
ATOM 1639 C CA . GLY A 1 210 ? -36.531 11.382 22.395 1.00 40.72 210 GLY A CA 1
ATOM 1640 C C . GLY A 1 210 ? -36.421 10.339 21.271 1.00 40.72 210 GLY A C 1
ATOM 1641 O O . GLY A 1 210 ? -35.667 9.371 21.344 1.00 40.72 210 GLY A O 1
ATOM 1642 N N . VAL A 1 211 ? -37.212 10.537 20.214 1.00 42.03 211 VAL A N 1
ATOM 1643 C CA . VAL A 1 211 ? -37.232 9.700 19.003 1.00 42.03 211 VAL A CA 1
ATOM 1644 C C . VAL A 1 211 ? -35.884 9.832 18.282 1.00 42.03 211 VAL A C 1
ATOM 1646 O O . VAL A 1 211 ? -35.560 10.903 17.775 1.00 42.03 211 VAL A O 1
ATOM 1649 N N . CYS A 1 212 ? -35.081 8.765 18.237 1.00 54.00 212 CYS A N 1
ATOM 1650 C CA . CYS A 1 212 ? -33.826 8.746 17.481 1.00 54.00 212 CYS A CA 1
ATOM 1651 C C . CYS A 1 212 ? -34.049 8.028 16.144 1.00 54.00 212 CYS A C 1
ATOM 1653 O O . CYS A 1 212 ? -34.464 6.869 16.119 1.00 54.00 212 CYS A O 1
ATOM 1655 N N . VAL A 1 213 ? -33.797 8.727 15.034 1.00 70.12 213 VAL A N 1
ATOM 1656 C CA . VAL A 1 213 ? -33.899 8.178 13.673 1.00 70.12 213 VAL A CA 1
ATOM 1657 C C . VAL A 1 213 ? -32.889 7.040 13.512 1.00 70.12 213 VAL A C 1
ATOM 1659 O O . VAL A 1 213 ? -31.743 7.155 13.943 1.00 70.12 213 VAL A O 1
ATOM 1662 N N . ASN A 1 214 ? -33.299 5.932 12.895 1.00 80.19 214 ASN A N 1
ATOM 1663 C CA . ASN A 1 214 ? -32.402 4.812 12.645 1.00 80.19 214 ASN A CA 1
ATOM 1664 C C . ASN A 1 214 ? -31.615 5.009 11.336 1.00 80.19 214 ASN A C 1
ATOM 1666 O O . ASN A 1 214 ? -32.155 4.787 10.257 1.00 80.19 214 ASN A O 1
ATOM 1670 N N . LEU A 1 215 ? -30.339 5.396 11.434 1.00 84.56 215 LEU A N 1
ATOM 1671 C CA . LEU A 1 215 ? -29.429 5.584 10.295 1.00 84.56 215 LEU A CA 1
ATOM 1672 C C . LEU A 1 215 ? -28.433 4.415 10.138 1.00 84.56 215 LEU A C 1
ATOM 1674 O O . LEU A 1 215 ? -27.242 4.624 9.863 1.00 84.56 215 LEU A O 1
ATOM 1678 N N . THR A 1 216 ? -28.889 3.175 10.349 1.00 83.94 216 THR A N 1
ATOM 1679 C CA . THR A 1 216 ? -28.133 1.955 10.011 1.00 83.94 216 THR A CA 1
ATOM 1680 C C . THR A 1 216 ? -28.268 1.600 8.528 1.00 83.94 216 THR A C 1
ATOM 1682 O O . THR A 1 216 ? -29.269 1.909 7.884 1.00 83.94 216 THR A O 1
ATOM 1685 N N . PHE A 1 217 ? -27.252 0.950 7.954 1.00 81.31 217 PHE A N 1
ATOM 1686 C CA . PHE A 1 217 ? -27.303 0.455 6.572 1.00 81.31 217 PHE A CA 1
ATOM 1687 C C . PHE A 1 217 ? -27.727 -1.018 6.557 1.00 81.31 217 PHE A C 1
ATOM 1689 O O . PHE A 1 217 ? -26.909 -1.894 6.818 1.00 81.31 217 PHE A O 1
ATOM 1696 N N . ASN A 1 218 ? -28.992 -1.296 6.233 1.00 65.31 218 ASN A N 1
ATOM 1697 C CA . ASN A 1 218 ? -29.559 -2.652 6.312 1.00 65.31 218 ASN A CA 1
ATOM 1698 C C . ASN A 1 218 ? -29.348 -3.501 5.035 1.00 65.31 218 ASN A C 1
ATOM 1700 O O . ASN A 1 218 ? -29.605 -4.698 5.053 1.00 65.31 218 ASN A O 1
ATOM 1704 N N . GLY A 1 219 ? -28.874 -2.905 3.933 1.00 61.78 219 GLY A N 1
ATOM 1705 C CA . GLY A 1 219 ? -28.678 -3.572 2.632 1.00 61.78 219 GLY A CA 1
ATOM 1706 C C . GLY A 1 219 ? -27.293 -4.194 2.402 1.00 61.78 219 GLY A C 1
ATOM 1707 O O . GLY A 1 219 ? -26.935 -4.464 1.260 1.00 61.78 219 GLY A O 1
ATOM 1708 N N . VAL A 1 220 ? -26.480 -4.368 3.451 1.00 61.84 220 VAL A N 1
ATOM 1709 C CA . VAL A 1 220 ? -25.111 -4.905 3.359 1.00 61.84 220 VAL A CA 1
ATOM 1710 C C . VAL A 1 220 ? -25.007 -6.171 4.208 1.00 61.84 220 VAL A C 1
ATOM 1712 O O . VAL A 1 220 ? -25.364 -6.160 5.383 1.00 61.84 220 VAL A O 1
ATOM 1715 N N . ASN A 1 221 ? -24.494 -7.259 3.628 1.00 60.47 221 ASN A N 1
ATOM 1716 C CA . ASN A 1 221 ? -24.246 -8.501 4.361 1.00 60.47 221 ASN A CA 1
ATOM 1717 C C . ASN A 1 221 ? -23.025 -8.327 5.278 1.00 60.47 221 ASN A C 1
ATOM 1719 O O . ASN A 1 221 ? -21.892 -8.244 4.804 1.00 60.47 221 ASN A O 1
ATOM 1723 N N . PHE A 1 222 ? -23.256 -8.275 6.588 1.00 57.19 222 PHE A N 1
ATOM 1724 C CA . PHE A 1 222 ? -22.211 -8.244 7.615 1.00 57.19 222 PHE A CA 1
ATOM 1725 C C . PHE A 1 222 ? -21.977 -9.662 8.158 1.00 57.19 222 PHE A C 1
ATOM 1727 O O . PHE A 1 222 ? -22.931 -10.419 8.332 1.00 57.19 222 PHE A O 1
ATOM 1734 N N . GLY A 1 223 ? -20.723 -10.050 8.420 1.00 47.81 223 GLY A N 1
ATOM 1735 C CA . GLY A 1 223 ? -20.439 -11.301 9.130 1.00 47.81 223 GLY A CA 1
ATOM 1736 C C . GLY A 1 223 ? -20.885 -11.232 10.594 1.00 47.81 223 GLY A C 1
ATOM 1737 O O . GLY A 1 223 ? -21.054 -10.146 11.141 1.00 47.81 223 GLY A O 1
ATOM 1738 N N . GLU A 1 224 ? -20.994 -12.380 11.274 1.00 43.16 224 GLU A N 1
ATOM 1739 C CA . GLU A 1 224 ? -21.433 -12.471 12.686 1.00 43.16 224 GLU A CA 1
ATOM 1740 C C . GLU A 1 224 ? -20.599 -11.624 13.669 1.00 43.16 224 GLU A C 1
ATOM 1742 O O . GLU A 1 224 ? -21.022 -11.357 14.793 1.00 43.16 224 GLU A O 1
ATOM 1747 N N . ARG A 1 225 ? -19.388 -11.215 13.269 1.00 44.62 225 ARG A N 1
ATOM 1748 C CA . ARG A 1 225 ? -18.471 -10.382 14.064 1.00 44.62 225 ARG A CA 1
ATOM 1749 C C . ARG A 1 225 ? -18.286 -8.965 13.523 1.00 44.62 225 ARG A C 1
ATOM 1751 O O . ARG A 1 225 ? -17.559 -8.184 14.141 1.00 44.62 225 ARG A O 1
ATOM 1758 N N . ASP A 1 226 ? -18.890 -8.640 12.386 1.00 54.66 226 ASP A N 1
ATOM 1759 C CA . ASP A 1 226 ? -18.775 -7.318 11.784 1.00 54.66 226 ASP A CA 1
ATOM 1760 C C . ASP A 1 226 ? -19.770 -6.357 12.439 1.00 54.66 226 ASP A C 1
ATOM 1762 O O . ASP A 1 226 ? -20.915 -6.702 12.720 1.00 54.66 226 ASP A O 1
ATOM 1766 N N . VAL A 1 227 ? -19.327 -5.127 12.703 1.00 64.12 227 VAL A N 1
ATOM 1767 C CA . VAL A 1 227 ? -20.203 -4.084 13.249 1.00 64.12 227 VAL A CA 1
ATOM 1768 C C . VAL A 1 227 ? -20.981 -3.464 12.085 1.00 64.12 227 VAL A C 1
ATOM 1770 O O . VAL A 1 227 ? -20.332 -2.917 11.183 1.00 64.12 227 VAL A O 1
ATOM 1773 N N . PRO A 1 228 ? -22.329 -3.491 12.097 1.00 72.69 228 PRO A N 1
ATOM 1774 C CA . PRO A 1 228 ? -23.131 -2.852 11.063 1.00 72.69 228 PRO A CA 1
ATOM 1775 C C . PRO A 1 228 ? -22.768 -1.377 10.907 1.00 72.69 228 PRO A C 1
ATOM 1777 O O . PRO A 1 228 ? -22.498 -0.668 11.883 1.00 72.69 228 PRO A O 1
ATOM 1780 N N . TRP A 1 229 ? -22.753 -0.894 9.669 1.00 83.31 229 TRP A N 1
ATOM 1781 C CA . TRP A 1 229 ? -22.504 0.520 9.413 1.00 83.31 229 TRP A CA 1
ATOM 1782 C C . TRP A 1 229 ? -23.653 1.375 9.947 1.00 83.31 229 TRP A C 1
ATOM 1784 O O . TRP A 1 229 ? -24.826 1.052 9.761 1.00 83.31 229 TRP A O 1
ATOM 1794 N N . ASN A 1 230 ? -23.301 2.479 10.609 1.00 84.69 230 ASN A N 1
ATOM 1795 C CA . ASN A 1 230 ? -24.250 3.342 11.303 1.00 84.69 230 ASN A CA 1
ATOM 1796 C C . ASN A 1 230 ? -23.740 4.796 11.337 1.00 84.69 230 ASN A C 1
ATOM 1798 O O . ASN A 1 230 ? -22.580 5.030 11.702 1.00 84.69 230 ASN A O 1
ATOM 1802 N N . LEU A 1 231 ? -24.600 5.759 10.979 1.00 89.25 231 LEU A N 1
ATOM 1803 C CA . LEU A 1 231 ? -24.316 7.200 11.056 1.00 89.25 231 LEU A CA 1
ATOM 1804 C C . LEU A 1 231 ? -24.943 7.925 12.258 1.00 89.25 231 LEU A C 1
ATOM 1806 O O . LEU A 1 231 ? -24.579 9.076 12.492 1.00 89.25 231 LEU A O 1
ATOM 1810 N N . ASN A 1 232 ? -25.768 7.271 13.085 1.00 87.44 232 ASN A N 1
ATOM 1811 C CA . ASN A 1 232 ? -26.349 7.852 14.311 1.00 87.44 232 ASN A CA 1
ATOM 1812 C C . ASN A 1 232 ? -25.283 8.469 15.216 1.00 87.44 232 ASN A C 1
ATOM 1814 O O . ASN A 1 232 ? -25.514 9.480 15.867 1.00 87.44 232 ASN A O 1
ATOM 1818 N N . VAL A 1 233 ? -24.079 7.896 15.210 1.00 89.00 233 VAL A N 1
ATOM 1819 C CA . VAL A 1 233 ? -22.931 8.393 15.972 1.00 89.00 233 VAL A CA 1
ATOM 1820 C C . VAL A 1 233 ? -22.563 9.849 15.664 1.00 89.00 233 VAL A C 1
ATOM 1822 O O . VAL A 1 233 ? -22.014 10.530 16.525 1.00 89.00 233 VAL A O 1
ATOM 1825 N N . LEU A 1 234 ? -22.855 10.336 14.455 1.00 92.69 234 LEU A N 1
ATOM 1826 C CA . LEU A 1 234 ? -22.546 11.704 14.034 1.00 92.69 234 LEU A CA 1
ATOM 1827 C C . LEU A 1 234 ? -23.501 12.738 14.650 1.00 92.69 234 LEU A C 1
ATOM 1829 O O . LEU A 1 234 ? -23.152 13.918 14.721 1.00 92.69 234 LEU A O 1
ATOM 1833 N N . LEU A 1 235 ? -24.663 12.297 15.148 1.00 91.75 235 LEU A N 1
ATOM 1834 C CA . LEU A 1 235 ? -25.631 13.141 15.852 1.00 91.75 235 LEU A CA 1
ATOM 1835 C C . LEU A 1 235 ? -25.161 13.526 17.259 1.00 91.75 235 LEU A C 1
ATOM 1837 O O . LEU A 1 235 ? -25.718 14.442 17.846 1.00 91.75 235 LEU A O 1
ATOM 1841 N N . TYR A 1 236 ? -24.138 12.871 17.807 1.00 90.44 236 TYR A N 1
ATOM 1842 C CA . TYR A 1 236 ? -23.676 13.108 19.173 1.00 90.44 236 TYR A CA 1
ATOM 1843 C C . TYR A 1 236 ? -22.308 13.789 19.187 1.00 90.44 236 TYR A C 1
ATOM 1845 O O . TYR A 1 236 ? -21.382 13.373 18.484 1.00 90.44 236 TYR A O 1
ATOM 1853 N N . ARG A 1 237 ? -22.149 14.803 20.042 1.00 87.88 237 ARG A N 1
ATOM 1854 C CA . ARG A 1 237 ? -20.860 15.476 20.249 1.00 87.88 237 ARG A CA 1
ATOM 1855 C C . ARG A 1 237 ? -19.836 14.492 20.821 1.00 87.88 237 ARG A C 1
ATOM 1857 O O . ARG A 1 237 ? -20.083 13.842 21.831 1.00 87.88 237 ARG A O 1
ATOM 1864 N N . GLY A 1 238 ? -18.679 14.369 20.174 1.00 84.69 238 GLY A N 1
ATOM 1865 C CA . GLY A 1 238 ? -17.628 13.422 20.557 1.00 84.69 238 GLY A CA 1
ATOM 1866 C C . GLY A 1 238 ? -17.899 11.979 20.116 1.00 84.69 238 GLY A C 1
ATOM 1867 O O . GLY A 1 238 ? -17.001 11.136 20.197 1.00 84.69 238 GLY A O 1
ATOM 1868 N N . GLY A 1 239 ? -19.089 11.685 19.578 1.00 86.06 239 GLY A N 1
ATOM 1869 C CA . GLY A 1 239 ? -19.431 10.365 19.055 1.00 86.06 239 GLY A CA 1
ATOM 1870 C C . GLY A 1 239 ? -18.543 9.975 17.874 1.00 86.06 239 GLY A C 1
ATOM 1871 O O . GLY A 1 239 ? -18.069 8.839 17.792 1.00 86.06 239 GLY A O 1
ATOM 1872 N N . ALA A 1 240 ? -18.243 10.918 16.979 1.00 88.12 240 ALA A N 1
ATOM 1873 C CA . ALA A 1 240 ? -17.452 10.654 15.778 1.00 88.12 240 ALA A CA 1
ATOM 1874 C C . ALA A 1 240 ? -16.049 10.084 16.094 1.00 88.12 240 ALA A C 1
ATOM 1876 O O . ALA A 1 240 ? -15.555 9.213 15.365 1.00 88.12 240 ALA A O 1
ATOM 1877 N N . ALA A 1 241 ? -15.459 10.503 17.223 1.00 86.19 241 ALA A N 1
ATOM 1878 C CA . ALA A 1 241 ? -14.169 10.042 17.739 1.00 86.19 241 ALA A CA 1
ATOM 1879 C C . ALA A 1 241 ? -14.225 8.681 18.467 1.00 86.19 241 ALA A C 1
ATOM 1881 O O . ALA A 1 241 ? -13.181 8.058 18.684 1.00 86.19 241 ALA A O 1
ATOM 1882 N N . ALA A 1 242 ? -15.414 8.203 18.850 1.00 84.81 242 ALA A N 1
ATOM 1883 C CA . ALA A 1 242 ? -15.578 6.926 19.539 1.00 84.81 242 ALA A CA 1
ATOM 1884 C C . ALA A 1 242 ? -15.165 5.743 18.643 1.00 84.81 242 ALA A C 1
ATOM 1886 O O . ALA A 1 242 ? -15.176 5.827 17.414 1.00 84.81 242 ALA A O 1
ATOM 1887 N N . LYS A 1 243 ? -14.807 4.601 19.236 1.00 79.31 243 LYS A N 1
ATOM 1888 C CA . LYS A 1 243 ? -14.514 3.380 18.465 1.00 79.31 243 LYS A CA 1
ATOM 1889 C C . LYS A 1 243 ? -15.824 2.791 17.942 1.00 79.31 243 LYS A C 1
ATOM 1891 O O . LYS A 1 243 ? -16.774 2.683 18.704 1.00 79.31 243 LYS A O 1
ATOM 1896 N N . ALA A 1 244 ? -15.863 2.358 16.678 1.00 70.31 244 ALA A N 1
ATOM 1897 C CA . ALA A 1 244 ? -17.084 1.873 16.015 1.00 70.31 244 ALA A CA 1
ATOM 1898 C C . ALA A 1 244 ? -17.860 0.811 16.821 1.00 70.31 244 ALA A C 1
ATOM 1900 O O . ALA A 1 244 ? -19.075 0.907 16.934 1.00 70.31 244 ALA A O 1
ATOM 1901 N N . ARG A 1 245 ? -17.150 -0.134 17.448 1.00 72.06 245 ARG A N 1
ATOM 1902 C CA . ARG A 1 245 ? -17.726 -1.192 18.297 1.00 72.06 245 ARG A CA 1
ATOM 1903 C C . ARG A 1 245 ? -18.368 -0.705 19.605 1.00 72.06 245 ARG A C 1
ATOM 1905 O O . ARG A 1 245 ? -19.211 -1.399 20.147 1.00 72.06 245 ARG A O 1
ATOM 1912 N N . ASP A 1 246 ? -17.960 0.461 20.106 1.00 78.00 246 ASP A N 1
ATOM 1913 C CA . ASP A 1 246 ? -18.414 1.000 21.395 1.00 78.00 246 ASP A CA 1
ATOM 1914 C C . ASP A 1 246 ? -19.571 2.008 21.194 1.00 78.00 246 ASP A C 1
ATOM 1916 O O . ASP A 1 246 ? -20.208 2.430 22.154 1.00 78.00 246 ASP A O 1
ATOM 1920 N N . VAL A 1 247 ? -19.856 2.400 19.943 1.00 72.88 247 VAL A N 1
ATOM 1921 C CA . VAL A 1 247 ? -20.825 3.452 19.584 1.00 72.88 247 VAL A CA 1
ATOM 1922 C C . VAL A 1 247 ? -22.219 3.169 20.128 1.00 72.88 247 VAL A C 1
ATOM 1924 O O . VAL A 1 247 ? -22.788 4.031 20.791 1.00 72.88 247 VAL A O 1
ATOM 1927 N N . GLN A 1 248 ? -22.768 1.980 19.866 1.00 71.94 248 GLN A N 1
ATOM 1928 C CA . GLN A 1 248 ? -24.144 1.671 20.253 1.00 71.94 248 GLN A CA 1
ATOM 1929 C C . GLN A 1 248 ? -24.297 1.668 21.777 1.00 71.94 248 GLN A C 1
ATOM 1931 O O . GLN A 1 248 ? -25.253 2.236 22.292 1.00 71.94 248 GLN A O 1
ATOM 1936 N N . THR A 1 249 ? -23.311 1.119 22.493 1.00 77.94 249 THR A N 1
ATOM 1937 C CA . THR A 1 249 ? -23.264 1.117 23.960 1.00 77.94 249 THR A CA 1
ATOM 1938 C C . THR A 1 249 ? -23.154 2.530 24.533 1.00 77.94 249 THR A C 1
ATOM 1940 O O . THR A 1 249 ? -23.777 2.848 25.544 1.00 77.94 249 THR A O 1
ATOM 1943 N N . LEU A 1 250 ? -22.369 3.406 23.903 1.00 78.88 250 LEU A N 1
ATOM 1944 C CA . LEU A 1 250 ? -22.211 4.796 24.336 1.00 78.88 250 LEU A CA 1
ATOM 1945 C C . LEU A 1 250 ? -23.487 5.619 24.110 1.00 78.88 250 LEU A C 1
ATOM 1947 O O . LEU A 1 250 ? -23.809 6.469 24.938 1.00 78.88 250 LEU A O 1
ATOM 1951 N N . ILE A 1 251 ? -24.224 5.335 23.032 1.00 75.75 251 ILE A N 1
ATOM 1952 C CA . ILE A 1 251 ? -25.530 5.945 22.758 1.00 75.75 251 ILE A CA 1
ATOM 1953 C C . ILE A 1 251 ? -26.568 5.431 23.761 1.00 75.75 251 ILE A C 1
ATOM 1955 O O . ILE A 1 251 ? -27.239 6.229 24.408 1.00 75.75 251 ILE A O 1
ATOM 1959 N N . SER A 1 252 ? -26.663 4.111 23.949 1.00 75.06 252 SER A N 1
ATOM 1960 C CA . SER A 1 252 ? -27.663 3.502 24.835 1.00 75.06 252 SER A CA 1
ATOM 1961 C C . SER A 1 252 ? -27.432 3.802 26.317 1.00 75.06 252 SER A C 1
ATOM 1963 O O . SER A 1 252 ? -28.388 3.869 27.079 1.00 75.06 252 SER A O 1
ATOM 1965 N N . SER A 1 253 ? -26.178 3.997 26.737 1.00 78.50 253 SER A N 1
ATOM 1966 C CA . SER A 1 253 ? -25.841 4.405 28.110 1.00 78.50 253 SER A CA 1
ATOM 1967 C C . SER A 1 253 ? -25.999 5.905 28.370 1.00 78.50 253 SER A C 1
ATOM 1969 O O . SER A 1 253 ? -25.798 6.339 29.501 1.00 78.50 253 SER A O 1
ATOM 1971 N N . GLY A 1 254 ? -26.306 6.713 27.346 1.00 79.06 254 GLY A N 1
ATOM 1972 C CA . GLY A 1 254 ? -26.399 8.172 27.465 1.00 79.06 254 GLY A CA 1
ATOM 1973 C C . GLY A 1 254 ? -25.054 8.877 27.693 1.00 79.06 254 GLY A C 1
ATOM 1974 O O . GLY A 1 254 ? -25.021 10.082 27.933 1.00 79.06 254 GLY A O 1
ATOM 1975 N N . ALA A 1 255 ? -23.925 8.164 27.596 1.00 81.25 255 ALA A N 1
ATOM 1976 C CA . ALA A 1 255 ? -22.593 8.697 27.895 1.00 81.25 255 ALA A CA 1
ATOM 1977 C C . ALA A 1 255 ? -22.142 9.823 26.943 1.00 81.25 255 ALA A C 1
ATOM 1979 O O . ALA A 1 255 ? -21.242 10.590 27.287 1.00 81.25 255 ALA A O 1
ATOM 1980 N N . LEU A 1 256 ? -22.752 9.917 25.757 1.00 80.94 256 LEU A N 1
ATOM 1981 C CA . LEU A 1 256 ? -22.491 10.967 24.765 1.00 80.94 256 LEU A CA 1
ATOM 1982 C C . LEU A 1 256 ? -23.416 12.191 24.906 1.00 80.94 256 LEU A C 1
ATOM 1984 O O . LEU A 1 256 ? -23.292 13.133 24.125 1.00 80.94 256 LEU A O 1
ATOM 1988 N N . GLY A 1 257 ? -24.317 12.193 25.894 1.00 84.00 257 GLY A N 1
ATOM 1989 C CA . GLY A 1 257 ? -25.334 13.232 26.055 1.00 84.00 257 GLY A CA 1
ATOM 1990 C C . GLY A 1 257 ? -26.488 13.113 25.047 1.00 84.00 257 GLY A C 1
ATOM 1991 O O . GLY A 1 257 ? -26.600 12.102 24.347 1.00 84.00 257 GLY A O 1
ATOM 1992 N N . PRO A 1 258 ? -27.378 14.122 24.985 1.00 83.81 258 PRO A N 1
ATOM 1993 C CA . PRO A 1 258 ? -28.496 14.127 24.048 1.00 83.81 258 PRO A CA 1
ATOM 1994 C C . PRO A 1 258 ? -28.021 14.291 22.591 1.00 83.81 258 PRO A C 1
ATOM 1996 O O . PRO A 1 258 ? -26.964 14.884 22.349 1.00 83.81 258 PRO A O 1
ATOM 1999 N N . PRO A 1 259 ? -28.794 13.796 21.606 1.00 86.06 259 PRO A N 1
ATOM 2000 C CA . PRO A 1 259 ? -28.494 14.025 20.199 1.00 86.06 259 PRO A CA 1
ATOM 2001 C C . PRO A 1 259 ? -28.596 15.519 19.857 1.00 86.06 259 PRO A C 1
ATOM 2003 O O . PRO A 1 259 ? -29.504 16.225 20.296 1.00 86.06 259 PRO A O 1
ATOM 2006 N N . LEU A 1 260 ? -27.666 15.998 19.036 1.00 89.00 260 LEU A N 1
ATOM 2007 C CA . LEU A 1 260 ? -27.657 17.350 18.492 1.00 89.00 260 LEU A CA 1
ATOM 2008 C C . LEU A 1 260 ? -28.588 17.416 17.279 1.00 89.00 260 LEU A C 1
ATOM 2010 O O . LEU A 1 260 ? -28.205 17.064 16.161 1.00 89.00 260 LEU A O 1
ATOM 2014 N N . TYR A 1 261 ? -29.814 17.891 17.503 1.00 87.19 261 TYR A N 1
ATOM 2015 C CA . TYR A 1 261 ? -30.843 17.994 16.463 1.00 87.19 261 TYR A CA 1
ATOM 2016 C C . TYR A 1 261 ? -30.438 18.883 15.279 1.00 87.19 261 TYR A C 1
ATOM 2018 O O . TYR A 1 261 ? -30.843 18.599 14.154 1.00 87.19 261 TYR A O 1
ATOM 2026 N N . GLU A 1 262 ? -29.572 19.882 15.487 1.00 90.06 262 GLU A N 1
ATOM 2027 C CA . GLU A 1 262 ? -29.017 20.718 14.406 1.00 90.06 262 GLU A CA 1
ATOM 2028 C C . GLU A 1 262 ? -28.306 19.891 13.312 1.00 90.06 262 GLU A C 1
ATOM 2030 O O . GLU A 1 262 ? -28.315 20.266 12.141 1.00 90.06 262 GLU A O 1
ATOM 2035 N N . ARG A 1 263 ? -27.747 18.721 13.666 1.00 92.69 263 ARG A N 1
ATOM 2036 C CA . ARG A 1 263 ? -27.033 17.829 12.736 1.00 92.69 263 ARG A CA 1
ATOM 2037 C C . ARG A 1 263 ? -27.964 16.905 11.967 1.00 92.69 263 ARG A C 1
ATOM 2039 O O . ARG A 1 263 ? -27.561 16.352 10.945 1.00 92.69 263 ARG A O 1
ATOM 2046 N N . LEU A 1 264 ? -29.185 16.701 12.463 1.00 91.00 264 LEU A N 1
ATOM 2047 C CA . LEU A 1 264 ? -30.068 15.626 12.017 1.00 91.00 264 LEU A CA 1
ATOM 2048 C C . LEU A 1 264 ? -30.357 15.707 10.521 1.00 91.00 264 LEU A C 1
ATOM 2050 O O . LEU A 1 264 ? -30.239 14.701 9.827 1.00 91.00 264 LEU A O 1
ATOM 2054 N N . ARG A 1 265 ? -30.674 16.908 10.025 1.00 92.44 265 ARG A N 1
ATOM 2055 C CA . ARG A 1 265 ? -30.967 17.128 8.605 1.00 92.44 265 ARG A CA 1
ATOM 2056 C C . ARG A 1 265 ? -29.788 16.717 7.720 1.00 92.44 265 ARG A C 1
ATOM 2058 O O . ARG A 1 265 ? -29.958 15.880 6.842 1.00 92.44 265 ARG A O 1
ATOM 2065 N N . LEU A 1 266 ? -28.595 17.242 8.005 1.00 93.88 266 LEU A N 1
ATOM 2066 C CA . LEU A 1 266 ? -27.384 16.959 7.234 1.00 93.88 266 LEU A CA 1
ATOM 2067 C C . LEU A 1 266 ? -27.002 15.472 7.287 1.00 93.88 266 LEU A C 1
ATOM 2069 O O . LEU A 1 266 ? -26.670 14.876 6.267 1.00 93.88 266 LEU A O 1
ATOM 2073 N N . VAL A 1 267 ? -27.029 14.861 8.475 1.00 95.06 267 VAL A N 1
ATOM 2074 C CA . VAL A 1 267 ? -26.619 13.459 8.653 1.00 95.06 267 VAL A CA 1
ATOM 2075 C C . VAL A 1 267 ? -27.617 12.499 7.998 1.00 95.06 267 VAL A C 1
ATOM 2077 O O . VAL A 1 267 ? -27.188 11.490 7.443 1.00 95.06 267 VAL A O 1
ATOM 2080 N N . ARG A 1 268 ? -28.917 12.822 8.011 1.00 93.69 268 ARG A N 1
ATOM 2081 C CA . ARG A 1 268 ? -29.944 12.054 7.296 1.00 93.69 268 ARG A CA 1
ATOM 2082 C C . ARG A 1 268 ? -29.738 12.126 5.784 1.00 93.69 268 ARG A C 1
ATOM 2084 O O . ARG A 1 268 ? -29.617 11.084 5.159 1.00 93.69 268 ARG A O 1
ATOM 2091 N N . GLU A 1 269 ? -29.573 13.325 5.224 1.00 93.06 269 GLU A N 1
ATOM 2092 C CA . GLU A 1 269 ? -29.322 13.492 3.783 1.00 93.06 269 GLU A CA 1
ATOM 2093 C C . GLU A 1 269 ? -28.022 12.765 3.347 1.00 93.06 269 GLU A C 1
ATOM 2095 O O . GLU A 1 269 ? -27.973 12.130 2.295 1.00 93.06 269 GLU A O 1
ATOM 2100 N N . LEU A 1 270 ? -26.973 12.768 4.186 1.00 94.25 270 LEU A N 1
ATOM 2101 C CA . LEU A 1 270 ? -25.745 11.989 3.953 1.00 94.25 270 LEU A CA 1
ATOM 2102 C C . LEU A 1 270 ? -25.963 10.469 4.017 1.00 94.25 270 LEU A C 1
ATOM 2104 O O . LEU A 1 270 ? -25.303 9.732 3.281 1.00 94.25 270 LEU A O 1
ATOM 2108 N N . HIS A 1 271 ? -26.823 9.990 4.918 1.00 94.44 271 HIS A N 1
ATOM 2109 C CA . HIS A 1 271 ? -27.187 8.574 5.007 1.00 94.44 271 HIS A CA 1
ATOM 2110 C C . HIS A 1 271 ? -27.950 8.137 3.759 1.00 94.44 271 HIS A C 1
ATOM 2112 O O . HIS A 1 271 ? -27.532 7.163 3.131 1.00 94.44 271 HIS A O 1
ATOM 2118 N N . ASP A 1 272 ? -28.967 8.901 3.360 1.00 91.25 272 ASP A N 1
ATOM 2119 C CA . ASP A 1 272 ? -29.809 8.621 2.197 1.00 91.25 272 ASP A CA 1
ATOM 2120 C C . ASP A 1 272 ? -28.966 8.526 0.914 1.00 91.25 272 ASP A C 1
ATOM 2122 O O . ASP A 1 272 ? -29.077 7.553 0.169 1.00 91.25 272 ASP A O 1
ATOM 2126 N N . GLU A 1 273 ? -28.032 9.459 0.699 1.00 92.44 273 GLU A N 1
ATOM 2127 C CA . GLU A 1 273 ? -27.129 9.442 -0.462 1.00 92.44 273 GLU A CA 1
ATOM 2128 C C . GLU A 1 273 ? -26.203 8.213 -0.474 1.00 92.44 273 GLU A C 1
ATOM 2130 O O . GLU A 1 273 ? -25.988 7.572 -1.508 1.00 92.44 273 GLU A O 1
ATOM 2135 N N . LEU A 1 274 ? -25.627 7.849 0.675 1.00 90.56 274 LEU A N 1
ATOM 2136 C CA . LEU A 1 274 ? -24.766 6.666 0.760 1.00 90.56 274 LEU A CA 1
ATOM 2137 C C . LEU A 1 274 ? -25.564 5.364 0.598 1.00 90.56 274 LEU A C 1
ATOM 2139 O O . LEU A 1 274 ? -25.050 4.408 0.011 1.00 90.56 274 LEU A O 1
ATOM 2143 N N . ALA A 1 275 ? -26.803 5.324 1.091 1.00 88.19 275 ALA A N 1
ATOM 2144 C CA . ALA A 1 275 ? -27.706 4.191 0.937 1.00 88.19 275 ALA A CA 1
ATOM 2145 C C . ALA A 1 275 ? -28.164 4.041 -0.523 1.00 88.19 275 ALA A C 1
ATOM 2147 O O . ALA A 1 275 ? -28.110 2.934 -1.061 1.00 88.19 275 ALA A O 1
ATOM 2148 N N . ALA A 1 276 ? -28.506 5.143 -1.196 1.00 85.56 276 ALA A N 1
ATOM 2149 C CA . ALA A 1 276 ? -28.863 5.163 -2.612 1.00 85.56 276 ALA A CA 1
ATOM 2150 C C . ALA A 1 276 ? -27.712 4.663 -3.500 1.00 85.56 276 ALA A C 1
ATOM 2152 O O . ALA A 1 276 ? -27.922 3.822 -4.375 1.00 85.56 276 ALA A O 1
ATOM 2153 N N . ARG A 1 277 ? -26.469 5.088 -3.227 1.00 83.62 277 ARG A N 1
ATOM 2154 C CA . ARG A 1 277 ? -25.279 4.580 -3.938 1.00 83.62 277 ARG A CA 1
ATOM 2155 C C . ARG A 1 277 ? -25.087 3.077 -3.773 1.00 83.62 277 ARG A C 1
ATOM 2157 O O . ARG A 1 277 ? -24.694 2.419 -4.732 1.00 83.62 277 ARG A O 1
ATOM 2164 N N . LEU A 1 278 ? -25.330 2.538 -2.578 1.00 83.31 278 LEU A N 1
ATOM 2165 C CA . LEU A 1 278 ? -25.260 1.094 -2.340 1.00 83.31 278 LEU A CA 1
ATOM 2166 C C . LEU A 1 278 ? -26.367 0.351 -3.098 1.00 83.31 278 LEU A C 1
ATOM 2168 O O . LEU A 1 278 ? -26.078 -0.647 -3.753 1.00 83.31 278 LEU A O 1
ATOM 2172 N N . ALA A 1 279 ? -27.602 0.858 -3.062 1.00 80.19 279 ALA A N 1
ATOM 2173 C CA . ALA A 1 279 ? -28.737 0.269 -3.774 1.00 80.19 279 ALA A CA 1
ATOM 2174 C C . ALA A 1 279 ? -28.539 0.266 -5.302 1.00 80.19 279 ALA A C 1
ATOM 2176 O O . ALA A 1 279 ? -28.916 -0.691 -5.970 1.00 80.19 279 ALA A O 1
ATOM 2177 N N . ALA A 1 280 ? -27.869 1.286 -5.847 1.00 76.94 280 ALA A N 1
ATOM 2178 C CA . ALA A 1 280 ? -27.502 1.379 -7.261 1.00 76.94 280 ALA A CA 1
ATOM 2179 C C . ALA A 1 280 ? -26.315 0.474 -7.673 1.00 76.94 280 ALA A C 1
ATOM 2181 O O . ALA A 1 280 ? -25.807 0.596 -8.787 1.00 76.94 280 ALA A O 1
ATOM 2182 N N . GLY A 1 281 ? -25.835 -0.414 -6.791 1.00 70.88 281 GLY A N 1
ATOM 2183 C CA . GLY A 1 281 ? -24.711 -1.318 -7.068 1.00 70.88 281 GLY A CA 1
ATOM 2184 C C . GLY A 1 281 ? -23.325 -0.688 -6.883 1.00 70.88 281 GLY A C 1
ATOM 2185 O O . GLY A 1 281 ? -22.326 -1.214 -7.377 1.00 70.88 281 GLY A O 1
ATOM 2186 N N . GLY A 1 282 ? -23.231 0.443 -6.180 1.00 72.00 282 GLY A N 1
ATOM 2187 C CA . GLY A 1 282 ? -21.964 1.086 -5.846 1.00 72.00 282 GLY A CA 1
ATOM 2188 C C . GLY A 1 282 ? -21.087 0.229 -4.927 1.00 72.00 282 GLY A C 1
ATOM 2189 O O . GLY A 1 282 ? -21.569 -0.551 -4.108 1.00 72.00 282 GLY A O 1
ATOM 2190 N N . SER A 1 283 ? -19.764 0.391 -5.038 1.00 76.06 283 SER A N 1
ATOM 2191 C CA . SER A 1 283 ? -18.807 -0.397 -4.251 1.00 76.06 283 SER A CA 1
ATOM 2192 C C . SER A 1 283 ? -19.002 -0.194 -2.737 1.00 76.06 283 SER A C 1
ATOM 2194 O O . SER A 1 283 ? -18.827 0.933 -2.255 1.00 76.06 283 SER A O 1
ATOM 2196 N N . PRO A 1 284 ? -19.211 -1.272 -1.949 1.00 77.25 284 PRO A N 1
ATOM 2197 C CA . PRO A 1 284 ? -19.245 -1.190 -0.488 1.00 77.25 284 PRO A CA 1
ATOM 2198 C C . PRO A 1 284 ? -17.961 -0.577 0.091 1.00 77.25 284 PRO A C 1
ATOM 2200 O O . PRO A 1 284 ? -17.983 0.128 1.099 1.00 77.25 284 PRO A O 1
ATOM 2203 N N . HIS A 1 285 ? -16.821 -0.783 -0.577 1.00 72.94 285 HIS A N 1
ATOM 2204 C CA . HIS A 1 285 ? -15.549 -0.218 -0.142 1.00 72.94 285 HIS A CA 1
ATOM 2205 C C . HIS A 1 285 ? -15.535 1.314 -0.211 1.00 72.94 285 HIS A C 1
ATOM 2207 O O . HIS A 1 285 ? -15.052 1.964 0.716 1.00 72.94 285 HIS A O 1
ATOM 2213 N N . SER A 1 286 ? -16.099 1.892 -1.274 1.00 76.88 286 SER A N 1
ATOM 2214 C CA . SER A 1 286 ? -16.222 3.343 -1.423 1.00 76.88 286 SER A CA 1
ATOM 2215 C C . SER A 1 286 ? -17.129 3.939 -0.347 1.00 76.88 286 SER A C 1
ATOM 2217 O O . SER A 1 286 ? -16.773 4.955 0.247 1.00 76.88 286 SER A O 1
ATOM 2219 N N . THR A 1 287 ? -18.241 3.272 -0.026 1.00 85.44 287 THR A N 1
ATOM 2220 C CA . THR A 1 287 ? -19.134 3.694 1.062 1.00 85.44 287 THR A CA 1
ATOM 2221 C C . THR A 1 287 ? -18.443 3.610 2.422 1.00 85.44 287 THR A C 1
ATOM 2223 O O . THR A 1 287 ? -18.497 4.563 3.199 1.00 85.44 287 THR A O 1
ATOM 2226 N N . SER A 1 288 ? -17.694 2.536 2.685 1.00 85.69 288 SER A N 1
ATOM 2227 C CA . SER A 1 288 ? -16.874 2.414 3.895 1.00 85.69 288 SER A CA 1
ATOM 2228 C C . SER A 1 288 ? -15.844 3.545 4.018 1.00 85.69 288 SER A C 1
ATOM 2230 O O . SER A 1 288 ? -15.698 4.120 5.099 1.00 85.69 288 SER A O 1
ATOM 2232 N N . ASP A 1 289 ? -15.148 3.894 2.932 1.00 85.44 289 ASP A N 1
ATOM 2233 C CA . ASP A 1 289 ? -14.178 4.996 2.907 1.00 85.44 289 ASP A CA 1
ATOM 2234 C C . ASP A 1 289 ? -14.848 6.363 3.157 1.00 85.44 289 ASP A C 1
ATOM 2236 O O . ASP A 1 289 ? -14.274 7.222 3.841 1.00 85.44 289 ASP A O 1
ATOM 2240 N N . SER A 1 290 ? -16.064 6.571 2.640 1.00 91.00 290 SER A N 1
ATOM 2241 C CA . SER A 1 290 ? -16.876 7.760 2.925 1.00 91.00 290 SER A CA 1
ATOM 2242 C C . SER A 1 290 ? -17.309 7.818 4.388 1.00 91.00 290 SER A C 1
ATOM 2244 O O . SER A 1 290 ? -17.126 8.858 5.012 1.00 91.00 290 SER A O 1
ATOM 2246 N N . ILE A 1 291 ? -17.766 6.713 4.986 1.00 91.56 291 ILE A N 1
ATOM 2247 C CA . ILE A 1 291 ? -18.125 6.656 6.415 1.00 91.56 291 ILE A CA 1
ATOM 2248 C C . ILE A 1 291 ? -16.912 6.990 7.295 1.00 91.56 291 ILE A C 1
ATOM 2250 O O . ILE A 1 291 ? -17.008 7.806 8.213 1.00 91.56 291 ILE A O 1
ATOM 2254 N N . VAL A 1 292 ? -15.740 6.410 7.009 1.00 90.88 292 VAL A N 1
ATOM 2255 C CA . VAL A 1 292 ? -14.504 6.727 7.748 1.00 90.88 292 VAL A CA 1
ATOM 2256 C C . VAL A 1 292 ? -14.108 8.195 7.567 1.00 90.88 292 VAL A C 1
ATOM 2258 O O . VAL A 1 292 ? -13.673 8.836 8.528 1.00 90.88 292 VAL A O 1
ATOM 2261 N N . GLY A 1 293 ? -14.254 8.734 6.355 1.00 92.38 293 GLY A N 1
ATOM 2262 C CA . GLY A 1 293 ? -14.032 10.149 6.063 1.00 92.38 293 GLY A CA 1
ATOM 2263 C C . GLY A 1 293 ? -14.953 11.055 6.881 1.00 92.38 293 GLY A C 1
ATOM 2264 O O . GLY A 1 293 ? -14.463 11.945 7.575 1.00 92.38 293 GLY A O 1
ATOM 2265 N N . LEU A 1 294 ? -16.260 10.780 6.865 1.00 95.25 294 LEU A N 1
ATOM 2266 C CA . LEU A 1 294 ? -17.281 11.545 7.584 1.00 95.25 294 LEU A CA 1
ATOM 2267 C C . LEU A 1 294 ? -17.027 11.542 9.091 1.00 95.25 294 LEU A C 1
ATOM 2269 O O . LEU A 1 294 ? -17.067 12.596 9.716 1.00 95.25 294 LEU A O 1
ATOM 2273 N N . ARG A 1 295 ? -16.650 10.400 9.679 1.00 94.12 295 ARG A N 1
ATOM 2274 C CA . ARG A 1 295 ? -16.264 10.350 11.100 1.00 94.12 295 ARG A CA 1
ATOM 2275 C C . ARG A 1 295 ? -15.070 11.249 11.413 1.00 94.12 295 ARG A C 1
ATOM 2277 O O . ARG A 1 295 ? -15.087 11.948 12.417 1.00 94.12 295 ARG A O 1
ATOM 2284 N N . LYS A 1 296 ? -14.038 11.269 10.562 1.00 93.69 296 LYS A N 1
ATOM 2285 C CA . LYS A 1 296 ? -12.870 12.152 10.758 1.00 93.69 296 LYS A CA 1
ATOM 2286 C C . LYS A 1 296 ? -13.228 13.629 10.603 1.00 93.69 296 LYS A C 1
ATOM 2288 O O . LYS A 1 296 ? -12.635 14.461 11.285 1.00 93.69 296 LYS A O 1
ATOM 2293 N N . PHE A 1 297 ? -14.157 13.937 9.705 1.00 96.31 297 PHE A N 1
ATOM 2294 C CA . PHE A 1 297 ? -14.646 15.289 9.478 1.00 96.31 297 PHE A CA 1
ATOM 2295 C C . PHE A 1 297 ? -15.474 15.797 10.669 1.00 96.31 297 PHE A C 1
ATOM 2297 O O . PHE A 1 297 ? -15.128 16.820 11.252 1.00 96.31 297 PHE A O 1
ATOM 2304 N N . PHE A 1 298 ? -16.473 15.034 11.121 1.00 95.69 298 PHE A N 1
ATOM 2305 C CA . PHE A 1 298 ? -17.273 15.380 12.303 1.00 95.69 298 PHE A CA 1
ATOM 2306 C C . PHE A 1 298 ? -16.442 15.382 13.591 1.00 95.69 298 PHE A C 1
ATOM 2308 O O . PHE A 1 298 ? -16.647 16.239 14.441 1.00 95.69 298 PHE A O 1
ATOM 2315 N N . GLN A 1 299 ? -15.449 14.493 13.722 1.00 94.44 299 GLN A N 1
ATOM 2316 C CA . GLN A 1 299 ? -14.494 14.552 14.832 1.00 94.44 299 GLN A CA 1
ATOM 2317 C C . GLN A 1 299 ? -13.740 15.887 14.844 1.00 94.44 299 GLN A C 1
ATOM 2319 O O . GLN A 1 299 ? -13.552 16.475 15.903 1.00 94.44 299 GLN A O 1
ATOM 2324 N N . PHE A 1 300 ? -13.283 16.365 13.684 1.00 94.62 300 PHE A N 1
ATOM 2325 C CA . PHE A 1 300 ? -12.624 17.665 13.602 1.00 94.62 300 PHE A CA 1
ATOM 2326 C C . PHE A 1 300 ? -13.579 18.804 13.969 1.00 94.62 300 PHE A C 1
ATOM 2328 O O . PHE A 1 300 ? -13.172 19.708 14.694 1.00 94.62 300 PHE A O 1
ATOM 2335 N N . ALA A 1 301 ? -14.831 18.750 13.511 1.00 94.38 301 ALA A N 1
ATOM 2336 C CA . ALA A 1 301 ? -15.841 19.734 13.882 1.00 94.38 301 ALA A CA 1
ATOM 2337 C C . ALA A 1 301 ? -16.087 19.751 15.400 1.00 94.38 301 ALA A C 1
ATOM 2339 O O . ALA A 1 301 ? -16.058 20.818 16.006 1.00 94.38 301 ALA A O 1
ATOM 2340 N N . ASP A 1 302 ? -16.213 18.578 16.028 1.00 93.31 302 ASP A N 1
ATOM 2341 C CA . ASP A 1 302 ? -16.351 18.439 17.482 1.00 93.31 302 ASP A CA 1
ATOM 2342 C C . ASP A 1 302 ? -15.140 19.016 18.236 1.00 93.31 302 ASP A C 1
ATOM 2344 O O . ASP A 1 302 ? -15.314 19.760 19.198 1.00 93.31 302 ASP A O 1
ATOM 2348 N N . GLU A 1 303 ? -13.915 18.708 17.790 1.00 91.88 303 GLU A N 1
ATOM 2349 C CA . GLU A 1 303 ? -12.665 19.198 18.399 1.00 91.88 303 GLU A CA 1
ATOM 2350 C C . GLU A 1 303 ? -12.509 20.726 18.307 1.00 91.88 303 GLU A C 1
ATOM 2352 O O . GLU A 1 303 ? -11.835 21.315 19.149 1.00 91.88 303 GLU A O 1
ATOM 2357 N N . ASN A 1 304 ? -13.108 21.361 17.295 1.00 91.25 304 ASN A N 1
ATOM 2358 C CA . ASN A 1 304 ? -13.017 22.805 17.053 1.00 91.25 304 ASN A CA 1
ATOM 2359 C C . ASN A 1 304 ? -14.329 23.546 17.356 1.00 91.25 304 ASN A C 1
ATOM 2361 O O . ASN A 1 304 ? -14.449 24.720 17.022 1.00 91.25 304 ASN A O 1
ATOM 2365 N N . ASN A 1 305 ? -15.301 22.881 17.991 1.00 90.88 305 ASN A N 1
ATOM 2366 C CA . ASN A 1 305 ? -16.614 23.442 18.326 1.00 90.88 305 ASN A CA 1
ATOM 2367 C C . ASN A 1 305 ? -17.370 24.052 17.129 1.00 90.88 305 ASN A C 1
ATOM 2369 O O . ASN A 1 305 ? -18.081 25.039 17.288 1.00 90.88 305 ASN A O 1
ATOM 2373 N N . LEU A 1 306 ? -17.233 23.464 15.940 1.00 91.31 306 LEU A N 1
ATOM 2374 C CA . LEU A 1 306 ? -17.940 23.916 14.742 1.00 91.31 306 LEU A CA 1
ATOM 2375 C C . LEU A 1 306 ? -19.376 23.372 14.736 1.00 91.31 306 LEU A C 1
ATOM 2377 O O . LEU A 1 306 ? -19.599 22.194 15.042 1.00 91.31 306 LEU A O 1
ATOM 2381 N N . SER A 1 307 ? -20.340 24.220 14.367 1.00 90.31 307 SER A N 1
ATOM 2382 C CA . SER A 1 307 ? -21.703 23.764 14.076 1.00 90.31 307 SER A CA 1
ATOM 2383 C C . SER A 1 307 ? -21.701 22.954 12.776 1.00 90.31 307 SER A C 1
ATOM 2385 O O . SER A 1 307 ? -20.918 23.217 11.863 1.00 90.31 307 SER A O 1
ATOM 2387 N N . MET A 1 308 ? -22.524 21.907 12.738 1.00 93.94 308 MET A N 1
ATOM 2388 C CA . MET A 1 308 ? -22.567 20.925 11.652 1.00 93.94 308 MET A CA 1
ATOM 2389 C C . MET A 1 308 ? -23.973 20.864 11.058 1.00 93.94 308 MET A C 1
ATOM 2391 O O . MET A 1 308 ? -24.675 19.863 11.198 1.00 93.94 308 MET A O 1
ATOM 2395 N N . THR A 1 309 ? -24.368 21.950 10.397 1.00 93.38 309 THR A N 1
ATOM 2396 C CA . THR A 1 309 ? -25.640 22.092 9.670 1.00 93.38 309 THR A CA 1
ATOM 2397 C C . THR A 1 309 ? -25.412 22.110 8.158 1.00 93.38 309 THR A C 1
ATOM 2399 O O . THR A 1 309 ? -24.271 22.129 7.691 1.00 93.38 309 THR A O 1
ATOM 2402 N N . ARG A 1 310 ? -26.492 22.116 7.367 1.00 91.62 310 ARG A N 1
ATOM 2403 C CA . ARG A 1 310 ? -26.415 22.197 5.897 1.00 91.62 310 ARG A CA 1
ATOM 2404 C C . ARG A 1 310 ? -25.698 23.478 5.443 1.00 91.62 310 ARG A C 1
ATOM 2406 O O . ARG A 1 310 ? -24.923 23.445 4.493 1.00 91.62 310 ARG A O 1
ATOM 2413 N N . GLU A 1 311 ? -25.913 24.572 6.164 1.00 89.81 311 GLU A N 1
ATOM 2414 C CA . GLU A 1 311 ? -25.394 25.910 5.871 1.00 89.81 311 GLU A CA 1
ATOM 2415 C C . GLU A 1 311 ? -23.913 26.047 6.253 1.00 89.81 311 GLU A C 1
ATOM 2417 O O . GLU A 1 311 ? -23.145 26.689 5.546 1.00 89.81 311 GLU A O 1
ATOM 2422 N N . THR A 1 312 ? -23.491 25.402 7.343 1.00 92.81 312 THR A N 1
ATOM 2423 C CA . THR A 1 312 ? -22.140 25.547 7.921 1.00 92.81 312 THR A CA 1
ATOM 2424 C C . THR A 1 312 ? -21.162 24.446 7.494 1.00 92.81 312 THR A C 1
ATOM 2426 O O . THR A 1 312 ? -19.946 24.583 7.657 1.00 92.81 312 THR A O 1
ATOM 2429 N N . ALA A 1 313 ? -21.656 23.351 6.901 1.00 91.75 313 ALA A N 1
ATOM 2430 C CA . ALA A 1 313 ? -20.844 22.193 6.525 1.00 91.75 313 ALA A CA 1
ATOM 2431 C C . ALA A 1 313 ? -19.723 22.514 5.524 1.00 91.75 313 ALA A C 1
ATOM 2433 O O . ALA A 1 313 ? -18.661 21.891 5.581 1.00 91.75 313 ALA A O 1
ATOM 2434 N N . VAL A 1 314 ? -19.937 23.468 4.611 1.00 91.25 314 VAL A N 1
ATOM 2435 C CA . VAL A 1 314 ? -18.927 23.873 3.617 1.00 91.25 314 VAL A CA 1
ATOM 2436 C C . VAL A 1 314 ? -17.756 24.578 4.292 1.00 91.25 314 VAL A C 1
ATOM 2438 O O . VAL A 1 314 ? -16.605 24.204 4.066 1.00 91.25 314 VAL A O 1
ATOM 2441 N N . ASP A 1 315 ? -18.038 25.533 5.174 1.00 90.75 315 ASP A N 1
ATOM 2442 C CA . ASP A 1 315 ? -17.005 26.272 5.902 1.00 90.75 315 ASP A CA 1
ATOM 2443 C C . ASP A 1 315 ? -16.217 25.340 6.824 1.00 90.75 315 ASP A C 1
ATOM 2445 O O . ASP A 1 315 ? -14.979 25.336 6.822 1.00 90.75 315 ASP A O 1
ATOM 2449 N N . ALA A 1 316 ? -16.923 24.452 7.532 1.00 93.81 316 ALA A N 1
ATOM 2450 C CA . ALA A 1 316 ? -16.300 23.410 8.336 1.00 93.81 316 ALA A CA 1
ATOM 2451 C C . ALA A 1 316 ? -15.405 22.493 7.483 1.00 93.81 316 ALA A C 1
ATOM 2453 O O . ALA A 1 316 ? -14.301 22.131 7.909 1.00 93.81 316 ALA A O 1
ATOM 2454 N N . PHE A 1 317 ? -15.837 22.133 6.269 1.00 95.44 317 PHE A N 1
ATOM 2455 C CA . PHE A 1 317 ? -15.047 21.318 5.346 1.00 95.44 317 PHE A CA 1
ATOM 2456 C C . PHE A 1 317 ? -13.777 22.043 4.888 1.00 95.44 317 PHE A C 1
ATOM 2458 O O . PHE A 1 317 ? -12.703 21.438 4.894 1.00 95.44 317 PHE A O 1
ATOM 2465 N N . CYS A 1 318 ? -13.857 23.330 4.546 1.00 91.94 318 CYS A N 1
ATOM 2466 C CA . CYS A 1 318 ? -12.700 24.138 4.156 1.00 91.94 318 CYS A CA 1
ATOM 2467 C C . CYS A 1 318 ? -11.665 24.241 5.289 1.00 91.94 318 CYS A C 1
ATOM 2469 O O . CYS A 1 318 ? -10.467 24.025 5.065 1.00 91.94 318 CYS A O 1
ATOM 2471 N N . LEU A 1 319 ? -12.115 24.476 6.527 1.00 91.12 319 LEU A N 1
ATOM 2472 C CA . LEU A 1 319 ? -11.254 24.474 7.716 1.00 91.12 319 LEU A CA 1
ATOM 2473 C C . LEU A 1 319 ? -10.606 23.103 7.946 1.00 91.12 319 LEU A C 1
ATOM 2475 O O . LEU A 1 319 ? -9.396 23.000 8.186 1.00 91.12 319 LEU A O 1
ATOM 2479 N N . TRP A 1 320 ? -11.386 22.030 7.812 1.00 95.94 320 TRP A N 1
ATOM 2480 C CA . TRP A 1 320 ? -10.877 20.671 7.946 1.00 95.94 320 TRP A CA 1
ATOM 2481 C C . TRP A 1 320 ? -9.842 20.340 6.868 1.00 95.94 320 TRP A C 1
ATOM 2483 O O . TRP A 1 320 ? -8.772 19.811 7.185 1.00 95.94 320 TRP A O 1
ATOM 2493 N N . ALA A 1 321 ? -10.101 20.699 5.612 1.00 91.81 321 ALA A N 1
ATOM 2494 C CA . ALA A 1 321 ? -9.189 20.499 4.494 1.00 91.81 321 ALA A CA 1
ATOM 2495 C C . ALA A 1 321 ? -7.860 21.242 4.697 1.00 91.81 321 ALA A C 1
ATOM 2497 O O . ALA A 1 321 ? -6.797 20.652 4.489 1.00 91.81 321 ALA A O 1
ATOM 2498 N N . ASN A 1 322 ? -7.891 22.480 5.200 1.00 89.19 322 ASN A N 1
ATOM 2499 C CA . ASN A 1 322 ? -6.682 23.214 5.583 1.00 89.19 322 ASN A CA 1
ATOM 2500 C C . ASN A 1 322 ? -5.894 22.479 6.680 1.00 89.19 322 ASN A C 1
ATOM 2502 O O . ASN A 1 322 ? -4.671 22.350 6.583 1.00 89.19 322 ASN A O 1
ATOM 2506 N N . SER A 1 323 ? -6.581 21.897 7.670 1.00 90.38 323 SER A N 1
ATOM 2507 C CA . SER A 1 323 ? -5.933 21.070 8.697 1.00 90.38 323 SER A CA 1
ATOM 2508 C C . SER A 1 323 ? -5.258 19.818 8.110 1.00 90.38 323 SER A C 1
ATOM 2510 O O . SER A 1 323 ? -4.187 19.409 8.571 1.00 90.38 323 SER A O 1
ATOM 2512 N N . LEU A 1 324 ? -5.845 19.210 7.070 1.00 90.00 324 LEU A N 1
ATOM 2513 C CA . LEU A 1 324 ? -5.269 18.063 6.365 1.00 90.00 324 LEU A CA 1
ATOM 2514 C C . LEU A 1 324 ? -4.035 18.464 5.548 1.00 90.00 324 LEU A C 1
ATOM 2516 O O . LEU A 1 324 ? -3.040 17.736 5.572 1.00 90.00 324 LEU A O 1
ATOM 2520 N N . VAL A 1 325 ? -4.077 19.615 4.869 1.00 86.00 325 VAL A N 1
ATOM 2521 C CA . VAL A 1 325 ? -2.941 20.177 4.118 1.00 86.00 325 VAL A CA 1
ATOM 2522 C C . VAL A 1 325 ? -1.781 20.486 5.056 1.00 86.00 325 VAL A C 1
ATOM 2524 O O . VAL A 1 325 ? -0.674 20.009 4.812 1.00 86.00 325 VAL A O 1
ATOM 2527 N N . HIS A 1 326 ? -2.042 21.178 6.167 1.00 83.56 326 HIS A N 1
ATOM 2528 C CA . HIS A 1 326 ? -1.028 21.485 7.173 1.00 83.56 326 HIS A CA 1
ATOM 2529 C C . HIS A 1 326 ? -0.362 20.202 7.697 1.00 83.56 326 HIS A C 1
ATOM 2531 O O . HIS A 1 326 ? 0.859 20.063 7.676 1.00 83.56 326 HIS A O 1
ATOM 2537 N N . ARG A 1 327 ? -1.157 19.185 8.060 1.00 82.94 327 ARG A N 1
ATOM 2538 C CA . ARG A 1 327 ? -0.632 17.876 8.493 1.00 82.94 327 ARG A CA 1
ATOM 2539 C C . ARG A 1 327 ? 0.170 17.146 7.418 1.00 82.94 327 ARG A C 1
ATOM 2541 O O . ARG A 1 327 ? 1.020 16.330 7.768 1.00 82.94 327 ARG A O 1
ATOM 2548 N N . ALA A 1 328 ? -0.120 17.393 6.143 1.00 81.81 328 ALA A N 1
ATOM 2549 C CA . ALA A 1 328 ? 0.610 16.811 5.024 1.00 81.81 328 ALA A CA 1
ATOM 2550 C C . ALA A 1 328 ? 1.881 17.581 4.637 1.00 81.81 328 ALA A C 1
ATOM 2552 O O . ALA A 1 328 ? 2.714 17.047 3.903 1.00 81.81 328 ALA A O 1
ATOM 2553 N N . GLN A 1 329 ? 2.024 18.816 5.118 1.00 76.25 329 GLN A N 1
ATOM 2554 C CA . GLN A 1 329 ? 3.205 19.659 4.938 1.00 76.25 329 GLN A CA 1
ATOM 2555 C C . GLN A 1 329 ? 4.222 19.505 6.075 1.00 76.25 329 GLN A C 1
ATOM 2557 O O . GLN A 1 329 ? 5.406 19.728 5.841 1.00 76.25 329 GLN A O 1
ATOM 2562 N N . LEU A 1 330 ? 3.800 19.073 7.272 1.00 73.31 330 LEU A N 1
ATOM 2563 C CA . LEU A 1 330 ? 4.716 18.733 8.367 1.00 73.31 330 LEU A CA 1
ATOM 2564 C C . LEU A 1 330 ? 5.708 17.644 7.906 1.00 73.31 330 LEU A C 1
ATOM 2566 O O . LEU A 1 330 ? 5.312 16.495 7.671 1.00 73.31 330 LEU A O 1
ATOM 2570 N N . SER A 1 331 ? 6.985 18.021 7.748 1.00 54.59 331 SER A N 1
ATOM 2571 C CA . SER A 1 331 ? 8.056 17.165 7.223 1.00 54.59 331 SER A CA 1
ATOM 2572 C C . SER A 1 331 ? 8.245 15.901 8.072 1.00 54.59 331 SER A C 1
ATOM 2574 O O . SER A 1 331 ? 8.053 15.904 9.292 1.00 54.59 331 SER A O 1
ATOM 2576 N N . ARG A 1 332 ? 8.620 14.785 7.427 1.00 52.66 332 ARG A N 1
ATOM 2577 C CA . ARG A 1 332 ? 8.939 13.534 8.142 1.00 52.66 332 ARG A CA 1
ATOM 2578 C C . ARG A 1 332 ? 10.200 13.680 9.001 1.00 52.66 332 ARG A C 1
ATOM 2580 O O . ARG A 1 332 ? 10.286 12.991 10.017 1.00 52.66 332 ARG A O 1
ATOM 2587 N N . ASP A 1 333 ? 11.108 14.590 8.652 1.00 47.31 333 ASP A N 1
ATOM 2588 C CA . ASP A 1 333 ? 12.409 14.736 9.317 1.00 47.31 333 ASP A CA 1
ATOM 2589 C C . ASP A 1 333 ? 12.290 15.236 10.760 1.00 47.31 333 ASP A C 1
ATOM 2591 O O . ASP A 1 333 ? 12.923 14.683 11.656 1.00 47.31 333 ASP A O 1
ATOM 2595 N N . ASN A 1 334 ? 11.340 16.130 11.049 1.00 45.94 334 ASN A N 1
ATOM 2596 C CA . ASN A 1 334 ? 11.109 16.615 12.417 1.00 45.94 334 ASN A CA 1
ATOM 2597 C C . ASN A 1 334 ? 10.345 15.622 13.318 1.00 45.94 334 ASN A C 1
ATOM 2599 O O . ASN A 1 334 ? 10.176 15.865 14.514 1.00 45.94 334 ASN A O 1
ATOM 2603 N N . SER A 1 335 ? 9.869 14.493 12.775 1.00 44.69 335 SER A N 1
ATOM 2604 C CA . SER A 1 335 ? 9.075 13.502 13.524 1.00 44.69 335 SER A CA 1
ATOM 2605 C C . SER A 1 335 ? 9.905 12.420 14.223 1.00 44.69 335 SER A C 1
ATOM 2607 O O . SER A 1 335 ? 9.361 11.671 15.035 1.00 44.69 335 SER A O 1
ATOM 2609 N N . ARG A 1 336 ? 11.219 12.342 13.957 1.00 46.44 336 ARG A N 1
ATOM 2610 C CA . ARG A 1 336 ? 12.110 11.342 14.573 1.00 46.44 336 ARG A CA 1
ATOM 2611 C C . ARG A 1 336 ? 12.590 11.710 15.983 1.00 46.44 336 ARG A C 1
ATOM 2613 O O . ARG A 1 336 ? 13.080 10.825 16.677 1.00 46.44 336 ARG A O 1
ATOM 2620 N N . HIS A 1 337 ? 12.437 12.959 16.438 1.00 40.84 337 HIS A N 1
ATOM 2621 C CA . HIS A 1 337 ? 13.069 13.438 17.686 1.00 40.84 337 HIS A CA 1
ATOM 2622 C C . HIS A 1 337 ? 12.127 14.001 18.764 1.00 40.84 337 HIS A C 1
ATOM 2624 O O . HIS A 1 337 ? 12.592 14.492 19.785 1.00 40.84 337 HIS A O 1
ATOM 2630 N N . ARG A 1 338 ? 10.800 13.885 18.627 1.00 43.53 338 ARG A N 1
ATOM 2631 C CA . ARG A 1 338 ? 9.864 14.305 19.691 1.00 43.53 338 ARG A CA 1
ATOM 2632 C C . ARG A 1 338 ? 8.844 13.215 20.014 1.00 43.53 338 ARG A C 1
ATOM 2634 O O . ARG A 1 338 ? 7.791 13.121 19.386 1.00 43.53 338 ARG A O 1
ATOM 2641 N N . LYS A 1 339 ? 9.136 12.401 21.036 1.00 39.22 339 LYS A N 1
ATOM 2642 C CA . LYS A 1 339 ? 8.164 11.503 21.689 1.00 39.22 339 LYS A CA 1
ATOM 2643 C C . LYS A 1 339 ? 7.211 12.331 22.562 1.00 39.22 339 LYS A C 1
ATOM 2645 O O . LYS A 1 339 ? 7.344 12.401 23.773 1.00 39.22 339 LYS A O 1
ATOM 2650 N N . GLY A 1 340 ? 6.232 12.969 21.930 1.00 40.81 340 GLY A N 1
ATOM 2651 C CA . GLY A 1 340 ? 5.137 13.661 22.607 1.00 40.81 340 GLY A CA 1
ATOM 2652 C C . GLY A 1 340 ? 3.953 13.815 21.659 1.00 40.81 340 GLY A C 1
ATOM 2653 O O . GLY A 1 340 ? 4.138 14.151 20.494 1.00 40.81 340 GLY A O 1
ATOM 2654 N N . LYS A 1 341 ? 2.740 13.512 22.135 1.00 45.44 341 LYS A N 1
ATOM 2655 C CA . LYS A 1 341 ? 1.466 13.484 21.387 1.00 45.44 341 LYS A CA 1
ATOM 2656 C C . LYS A 1 341 ? 1.206 14.754 20.540 1.00 45.44 341 LYS A C 1
ATOM 2658 O O . LYS A 1 341 ? 0.443 15.624 20.949 1.00 45.44 341 LYS A O 1
ATOM 2663 N N . ARG A 1 342 ? 1.725 14.836 19.311 1.00 44.28 342 ARG A N 1
ATOM 2664 C CA . ARG A 1 342 ? 1.204 15.739 18.266 1.00 44.28 342 ARG A CA 1
ATOM 2665 C C . ARG A 1 342 ? 0.847 14.957 17.001 1.00 44.28 342 ARG A C 1
ATOM 2667 O O . ARG A 1 342 ? 1.519 13.991 16.645 1.00 44.28 342 ARG A O 1
ATOM 2674 N N . LYS A 1 343 ? -0.285 15.341 16.387 1.00 53.53 343 LYS A N 1
ATOM 2675 C CA . LYS A 1 343 ? -0.955 14.685 15.244 1.00 53.53 343 LYS A CA 1
ATOM 2676 C C . LYS A 1 343 ? 0.081 14.287 14.175 1.00 53.53 343 LYS A C 1
ATOM 2678 O O . LYS A 1 343 ? 0.709 15.156 13.585 1.00 53.53 343 LYS A O 1
ATOM 2683 N N . GLN A 1 344 ? 0.241 12.978 13.947 1.00 58.91 344 GLN A N 1
ATOM 2684 C CA . GLN A 1 344 ? 1.204 12.399 12.999 1.00 58.91 344 GLN A CA 1
ATOM 2685 C C . GLN A 1 344 ? 1.129 13.065 11.612 1.00 58.91 344 GLN A C 1
ATOM 2687 O O . GLN A 1 344 ? 0.027 13.333 11.110 1.00 58.91 344 GLN A O 1
ATOM 2692 N N . SER A 1 345 ? 2.306 13.272 11.005 1.00 66.62 345 SER A N 1
ATOM 2693 C CA . SER A 1 345 ? 2.471 13.694 9.607 1.00 66.62 345 SER A CA 1
ATOM 2694 C C . SER A 1 345 ? 1.662 12.775 8.682 1.00 66.62 345 SER A C 1
ATOM 2696 O O . SER A 1 345 ? 1.682 11.548 8.822 1.00 66.62 345 SER A O 1
ATOM 2698 N N . LEU A 1 346 ? 0.891 13.372 7.773 1.00 78.25 346 LEU A N 1
ATOM 2699 C CA . LEU A 1 346 ? -0.024 12.675 6.870 1.00 78.25 346 LEU A CA 1
ATOM 2700 C C . LEU A 1 346 ? 0.560 12.646 5.451 1.00 78.25 346 LEU A C 1
ATOM 2702 O O . LEU A 1 346 ? 1.083 13.639 4.966 1.00 78.25 346 LEU A O 1
ATOM 2706 N N . LYS A 1 347 ? 0.442 11.534 4.719 1.00 81.62 347 LYS A N 1
ATOM 2707 C CA . LYS A 1 347 ? 0.828 11.534 3.296 1.00 81.62 347 LYS A CA 1
ATOM 2708 C C . LYS A 1 347 ? -0.118 12.444 2.499 1.00 81.62 347 LYS A C 1
ATOM 2710 O O . LYS A 1 347 ? -1.333 12.352 2.678 1.00 81.62 347 LYS A O 1
ATOM 2715 N N . LYS A 1 348 ? 0.411 13.235 1.552 1.00 80.50 348 LYS A N 1
ATOM 2716 C CA . LYS A 1 348 ? -0.392 14.086 0.642 1.00 80.50 348 LYS A CA 1
ATOM 2717 C C . LYS A 1 348 ? -1.516 13.302 -0.058 1.00 80.50 348 LYS A C 1
ATOM 2719 O O . LYS A 1 348 ? -2.650 13.764 -0.110 1.00 80.50 348 LYS A O 1
ATOM 2724 N N . SER A 1 349 ? -1.230 12.077 -0.508 1.00 81.19 349 SER A N 1
ATOM 2725 C CA . SER A 1 349 ? -2.226 11.188 -1.126 1.00 81.19 349 SER A CA 1
ATOM 2726 C C . SER A 1 349 ? -3.348 10.776 -0.167 1.00 81.19 349 SER A C 1
ATOM 2728 O O . SER A 1 349 ? -4.508 10.722 -0.563 1.00 81.19 349 SER A O 1
ATOM 2730 N N . SER A 1 350 ? -3.032 10.526 1.107 1.00 85.75 350 SER A N 1
ATOM 2731 C CA . SER A 1 350 ? -4.031 10.202 2.130 1.00 85.75 350 SER A CA 1
ATOM 2732 C C . SER A 1 350 ? -4.895 11.411 2.494 1.00 85.75 350 SER A C 1
ATOM 2734 O O . SER A 1 350 ? -6.096 11.247 2.679 1.00 85.75 350 SER A O 1
ATOM 2736 N N . ALA A 1 351 ? -4.310 12.613 2.561 1.00 86.94 351 ALA A N 1
ATOM 2737 C CA . ALA A 1 351 ? -5.051 13.858 2.775 1.00 86.94 351 ALA A CA 1
ATOM 2738 C C . ALA A 1 351 ? -6.096 14.082 1.672 1.00 86.94 351 ALA A C 1
ATOM 2740 O O . ALA A 1 351 ? -7.271 14.285 1.971 1.00 86.94 351 ALA A O 1
ATOM 2741 N N . TYR A 1 352 ? -5.683 13.944 0.408 1.00 89.38 352 TYR A N 1
ATOM 2742 C CA . TYR A 1 352 ? -6.593 14.051 -0.730 1.00 89.38 352 TYR A CA 1
ATOM 2743 C C . TYR A 1 352 ? -7.679 12.966 -0.712 1.00 89.38 352 TYR A C 1
ATOM 2745 O O . TYR A 1 352 ? -8.848 13.276 -0.922 1.00 89.38 352 TYR A O 1
ATOM 2753 N N . LYS A 1 353 ? -7.329 11.707 -0.393 1.00 89.00 353 LYS A N 1
ATOM 2754 C CA . LYS A 1 353 ? -8.307 10.608 -0.295 1.00 89.00 353 LYS A CA 1
ATOM 2755 C C . LYS A 1 353 ? -9.409 10.912 0.730 1.00 89.00 353 LYS A C 1
ATOM 2757 O O . LYS A 1 353 ? -10.579 10.724 0.413 1.00 89.00 353 LYS A O 1
ATOM 2762 N N . TYR A 1 354 ? -9.050 11.399 1.922 1.00 90.69 354 TYR A N 1
ATOM 2763 C CA . TYR A 1 354 ? -10.036 11.772 2.946 1.00 90.69 354 TYR A CA 1
ATOM 2764 C C . TYR A 1 354 ? -10.915 12.946 2.512 1.00 90.69 354 TYR A C 1
ATOM 2766 O O . TYR A 1 354 ? -12.130 12.881 2.672 1.00 90.69 354 TYR A O 1
ATOM 2774 N N . GLY A 1 355 ? -10.322 13.994 1.930 1.00 91.50 355 GLY A N 1
ATOM 2775 C CA . GLY A 1 355 ? -11.093 15.120 1.402 1.00 91.50 355 GLY A CA 1
ATOM 2776 C C . GLY A 1 355 ? -12.078 14.671 0.323 1.00 91.50 355 GLY A C 1
ATOM 2777 O O . GLY A 1 355 ? -13.253 15.019 0.374 1.00 91.50 355 GLY A O 1
ATOM 2778 N N . ARG A 1 356 ? -11.637 13.818 -0.610 1.00 91.19 356 ARG A N 1
ATOM 2779 C CA . ARG A 1 356 ? -12.478 13.311 -1.701 1.00 91.19 356 ARG A CA 1
ATOM 2780 C C . ARG A 1 356 ? -13.625 12.429 -1.209 1.00 91.19 356 ARG A C 1
ATOM 2782 O O . ARG A 1 356 ? -14.721 12.545 -1.756 1.00 91.19 356 ARG A O 1
ATOM 2789 N N . SER A 1 357 ? -13.394 11.574 -0.207 1.00 92.19 357 SER A N 1
ATOM 2790 C CA . SER A 1 357 ? -14.423 10.656 0.304 1.00 92.19 357 SER A CA 1
ATOM 2791 C C . SER A 1 357 ? -15.554 11.367 1.052 1.00 92.19 357 SER A C 1
ATOM 2793 O O . SER A 1 357 ? -16.666 10.843 1.085 1.00 92.19 357 SER A O 1
ATOM 2795 N N . VAL A 1 358 ? -15.292 12.563 1.590 1.00 95.38 358 VAL A N 1
ATOM 2796 C CA . VAL A 1 358 ? -16.290 13.436 2.232 1.00 95.38 358 VAL A CA 1
ATOM 2797 C C . VAL A 1 358 ? -16.908 14.426 1.241 1.00 95.38 358 VAL A C 1
ATOM 2799 O O . VAL A 1 358 ? -18.118 14.624 1.257 1.00 95.38 358 VAL A O 1
ATOM 2802 N N . ALA A 1 359 ? -16.114 14.988 0.325 1.00 91.06 359 ALA A N 1
ATOM 2803 C CA . ALA A 1 359 ? -16.613 15.900 -0.705 1.00 91.06 359 ALA A CA 1
ATOM 2804 C C . ALA A 1 359 ? -17.646 15.231 -1.624 1.00 91.06 359 ALA A C 1
ATOM 2806 O O . ALA A 1 359 ? -18.631 15.853 -2.004 1.00 91.06 359 ALA A O 1
ATOM 2807 N N . ALA A 1 360 ? -17.440 13.954 -1.973 1.00 88.50 360 ALA A N 1
ATOM 2808 C CA . ALA A 1 360 ? -18.334 13.224 -2.870 1.00 88.50 360 ALA A CA 1
ATOM 2809 C C . ALA A 1 360 ? -19.799 13.164 -2.389 1.00 88.50 360 ALA A C 1
ATOM 2811 O O . ALA A 1 360 ? -20.668 13.464 -3.200 1.00 88.50 360 ALA A O 1
ATOM 2812 N N . PRO A 1 361 ? -20.114 12.745 -1.147 1.00 91.69 361 PRO A N 1
ATOM 2813 C CA . PRO A 1 361 ? -21.485 12.811 -0.641 1.00 91.69 361 PRO A CA 1
ATOM 2814 C C . PRO A 1 361 ? -21.934 14.249 -0.328 1.00 91.69 361 PRO A C 1
ATOM 2816 O O . PRO A 1 361 ? -23.074 14.585 -0.623 1.00 91.69 361 PRO A O 1
ATOM 2819 N N . LEU A 1 362 ? -21.055 15.131 0.176 1.00 91.56 362 LEU A N 1
ATOM 2820 C CA . LEU A 1 362 ? -21.435 16.520 0.485 1.00 91.56 362 LEU A CA 1
ATOM 2821 C C . LEU A 1 362 ? -21.909 17.310 -0.739 1.00 91.56 362 LEU A C 1
ATOM 2823 O O . LEU A 1 362 ? -22.852 18.078 -0.620 1.00 91.56 362 LEU A O 1
ATOM 2827 N N . ASN A 1 363 ? -21.291 17.140 -1.909 1.00 89.06 363 ASN A N 1
ATOM 2828 C CA . ASN A 1 363 ? -21.717 17.881 -3.103 1.00 89.06 363 ASN A CA 1
ATOM 2829 C C . ASN A 1 363 ? -23.145 17.546 -3.528 1.00 89.06 363 ASN A C 1
ATOM 2831 O O . ASN A 1 363 ? -23.845 18.432 -4.001 1.00 89.06 363 ASN A O 1
ATOM 2835 N N . VAL A 1 364 ? -23.547 16.281 -3.374 1.00 86.56 364 VAL A N 1
ATOM 2836 C CA . VAL A 1 364 ? -24.891 15.826 -3.746 1.00 86.56 364 VAL A CA 1
ATOM 2837 C C . VAL A 1 364 ? -25.903 16.327 -2.723 1.00 86.56 364 VAL A C 1
ATOM 2839 O O . VAL A 1 364 ? -26.864 16.983 -3.095 1.00 86.56 364 VAL A O 1
ATOM 2842 N N . VAL A 1 365 ? -25.625 16.113 -1.434 1.00 90.69 365 VAL A N 1
ATOM 2843 C CA . VAL A 1 365 ? -26.493 16.542 -0.324 1.00 90.69 365 VAL A CA 1
ATOM 2844 C C . VAL A 1 365 ? -26.712 18.055 -0.297 1.00 90.69 365 VAL A C 1
ATOM 2846 O O . VAL A 1 365 ? -27.806 18.533 -0.020 1.00 90.69 365 VAL A O 1
ATOM 2849 N N . LEU A 1 366 ? -25.666 18.823 -0.594 1.00 86.56 366 LEU A N 1
ATOM 2850 C CA . LEU A 1 366 ? -25.724 20.282 -0.619 1.00 86.56 366 LEU A CA 1
ATOM 2851 C C . LEU A 1 366 ? -26.099 20.844 -2.000 1.00 86.56 366 LEU A C 1
ATOM 2853 O O . LEU A 1 366 ? -26.049 22.060 -2.164 1.00 86.56 366 LEU A O 1
ATOM 2857 N N . GLU A 1 367 ? -26.426 19.984 -2.973 1.00 83.81 367 GLU A N 1
ATOM 2858 C CA . GLU A 1 367 ? -26.835 20.347 -4.341 1.00 83.81 367 GLU A CA 1
ATOM 2859 C C . GLU A 1 367 ? -25.875 21.348 -5.012 1.00 83.81 367 GLU A C 1
ATOM 2861 O O . GLU A 1 367 ? -26.267 22.334 -5.635 1.00 83.81 367 GLU A O 1
ATOM 2866 N N . ARG A 1 368 ? -24.565 21.128 -4.852 1.00 78.12 368 ARG A N 1
ATOM 2867 C CA . ARG A 1 368 ? -23.549 22.086 -5.299 1.00 78.12 368 ARG A CA 1
ATOM 2868 C C . ARG A 1 368 ? -23.149 21.864 -6.750 1.00 78.12 368 ARG A C 1
ATOM 2870 O O . ARG A 1 368 ? -22.668 20.792 -7.110 1.00 78.12 368 ARG A O 1
ATOM 2877 N N . HIS A 1 369 ? -23.179 22.941 -7.530 1.00 64.12 369 HIS A N 1
ATOM 2878 C CA . HIS A 1 369 ? -22.590 22.977 -8.872 1.00 64.12 369 HIS A CA 1
ATOM 2879 C C . HIS A 1 369 ? -21.052 22.941 -8.849 1.00 64.12 369 HIS A C 1
ATOM 2881 O O . HIS A 1 369 ? -20.435 22.312 -9.703 1.00 64.12 369 HIS A O 1
ATOM 2887 N N . THR A 1 370 ? -20.426 23.573 -7.849 1.00 68.00 370 THR A N 1
ATOM 2888 C CA . THR A 1 370 ? -18.966 23.554 -7.654 1.00 68.00 370 THR A CA 1
ATOM 2889 C C . THR A 1 370 ? -18.588 22.583 -6.545 1.00 68.00 370 THR A C 1
ATOM 2891 O O . THR A 1 370 ? -19.065 22.695 -5.407 1.00 68.00 370 THR A O 1
ATOM 2894 N N . ASN A 1 371 ? -17.686 21.656 -6.862 1.00 80.25 371 ASN A N 1
ATOM 2895 C CA . ASN A 1 371 ? -17.248 20.619 -5.941 1.00 80.25 371 ASN A CA 1
ATOM 2896 C C . ASN A 1 371 ? -16.543 21.239 -4.726 1.00 80.25 371 ASN A C 1
ATOM 2898 O O . ASN A 1 371 ? -15.578 21.983 -4.866 1.00 80.25 371 ASN A O 1
ATOM 2902 N N . VAL A 1 372 ? -16.979 20.895 -3.514 1.00 83.44 372 VAL A N 1
ATOM 2903 C CA . VAL A 1 372 ? -16.454 21.476 -2.270 1.00 83.44 372 VAL A CA 1
ATOM 2904 C C . VAL A 1 372 ? -14.944 21.259 -2.095 1.00 83.44 372 VAL A C 1
ATOM 2906 O O . VAL A 1 372 ? -14.277 22.062 -1.452 1.00 83.44 372 VAL A O 1
ATOM 2909 N N . ILE A 1 373 ? -14.362 20.219 -2.710 1.00 86.69 373 ILE A N 1
ATOM 2910 C CA . ILE A 1 373 ? -12.906 20.006 -2.673 1.00 86.69 373 ILE A CA 1
ATOM 2911 C C . ILE A 1 373 ? -12.125 21.065 -3.466 1.00 86.69 373 ILE A C 1
ATOM 2913 O O . ILE A 1 373 ? -10.984 21.354 -3.107 1.00 86.69 373 ILE A O 1
ATOM 2917 N N . GLU A 1 374 ? -12.725 21.657 -4.502 1.00 80.31 374 GLU A N 1
ATOM 2918 C CA . GLU A 1 374 ? -12.105 22.684 -5.356 1.00 80.31 374 GLU A CA 1
ATOM 2919 C C . GLU A 1 374 ? -11.981 24.030 -4.636 1.00 80.31 374 GLU A C 1
ATOM 2921 O O . GLU A 1 374 ? -11.111 24.827 -4.971 1.00 80.31 374 GLU A O 1
ATOM 2926 N N . LEU A 1 375 ? -12.762 24.239 -3.572 1.00 80.69 375 LEU A N 1
ATOM 2927 C CA . LEU A 1 375 ? -12.634 25.389 -2.671 1.00 80.69 375 LEU A CA 1
ATOM 2928 C C . LEU A 1 375 ? -11.419 25.285 -1.732 1.00 80.69 375 LEU A C 1
ATOM 2930 O O . LEU A 1 375 ? -11.186 26.160 -0.900 1.00 80.69 375 LEU A O 1
ATOM 2934 N N . THR A 1 376 ? -10.648 24.198 -1.817 1.00 86.75 376 THR A N 1
ATOM 2935 C CA . THR A 1 376 ? -9.573 23.884 -0.873 1.00 86.75 376 THR A CA 1
ATOM 2936 C C . THR A 1 376 ? -8.222 23.749 -1.566 1.00 86.75 376 THR A C 1
ATOM 2938 O O . THR A 1 376 ? -8.114 23.565 -2.775 1.00 86.75 376 THR A O 1
ATOM 2941 N N . ARG A 1 377 ? -7.141 23.752 -0.777 1.00 80.00 377 ARG A N 1
ATOM 2942 C CA . ARG A 1 377 ? -5.773 23.523 -1.281 1.00 80.00 377 ARG A CA 1
ATOM 2943 C C . ARG A 1 377 ? -5.421 22.035 -1.446 1.00 80.00 377 ARG A C 1
ATOM 2945 O O . ARG A 1 377 ? -4.253 21.701 -1.665 1.00 80.00 377 ARG A O 1
ATOM 2952 N N . LEU A 1 378 ? -6.387 21.120 -1.313 1.00 83.81 378 LEU A N 1
ATOM 2953 C CA . LEU A 1 378 ? -6.158 19.684 -1.482 1.00 83.81 378 LEU A CA 1
ATOM 2954 C C . LEU A 1 378 ? -5.987 19.343 -2.965 1.00 83.81 378 LEU A C 1
ATOM 2956 O O . LEU A 1 378 ? -6.951 19.254 -3.717 1.00 83.81 378 LEU A O 1
ATOM 2960 N N . LYS A 1 379 ? -4.745 19.086 -3.379 1.00 78.31 379 LYS A N 1
ATOM 2961 C CA . LYS A 1 379 ? -4.434 18.689 -4.758 1.00 78.31 379 LYS A CA 1
ATOM 2962 C C . LYS A 1 379 ? -4.414 17.163 -4.918 1.00 78.31 379 LYS A C 1
ATOM 2964 O O . LYS A 1 379 ? -3.879 16.480 -4.034 1.00 78.31 379 LYS A O 1
ATOM 2969 N N . PRO A 1 380 ? -4.932 16.619 -6.037 1.00 74.62 380 PRO A N 1
ATOM 2970 C CA . PRO A 1 380 ? -4.768 15.206 -6.350 1.00 74.62 380 PRO A CA 1
ATOM 2971 C C . PRO A 1 380 ? -3.275 14.859 -6.429 1.00 74.62 380 PRO A C 1
ATOM 2973 O O . PRO A 1 380 ? -2.466 15.688 -6.864 1.00 74.62 380 PRO A O 1
ATOM 2976 N N . PRO A 1 381 ? -2.866 13.649 -6.005 1.00 71.69 381 PRO A N 1
ATOM 2977 C CA . PRO A 1 381 ? -1.488 13.222 -6.188 1.00 71.69 381 PRO A CA 1
ATOM 2978 C C . PRO A 1 381 ? -1.160 13.215 -7.685 1.00 71.69 381 PRO A C 1
ATOM 2980 O O . PRO A 1 381 ? -1.917 12.655 -8.477 1.00 71.69 381 PRO A O 1
ATOM 2983 N N . ARG A 1 382 ? -0.026 13.818 -8.072 1.00 62.34 382 ARG A N 1
ATOM 2984 C CA . ARG A 1 382 ? 0.484 13.717 -9.446 1.00 62.34 382 ARG A CA 1
ATOM 2985 C C . ARG A 1 382 ? 0.652 12.234 -9.775 1.00 62.34 382 ARG A C 1
ATOM 2987 O O . ARG A 1 382 ? 1.486 11.561 -9.169 1.00 62.34 382 ARG A O 1
ATOM 2994 N N . GLN A 1 383 ? -0.142 11.728 -10.714 1.00 53.81 383 GLN A N 1
ATOM 2995 C CA . GLN A 1 383 ? 0.115 10.430 -11.318 1.00 53.81 383 GLN A CA 1
ATOM 2996 C C . GLN A 1 383 ? 1.386 10.593 -12.150 1.00 53.81 383 GLN A C 1
ATOM 2998 O O . GLN A 1 383 ? 1.348 11.142 -13.247 1.00 53.81 383 GLN A O 1
ATOM 3003 N N . ARG A 1 384 ? 2.543 10.189 -11.613 1.00 44.38 384 ARG A N 1
ATOM 3004 C CA . ARG A 1 384 ? 3.717 10.000 -12.466 1.00 44.38 384 ARG A CA 1
ATOM 3005 C C . ARG A 1 384 ? 3.335 8.905 -13.460 1.00 44.38 384 ARG A C 1
ATOM 3007 O O . ARG A 1 384 ? 3.200 7.750 -13.065 1.00 44.38 384 ARG A O 1
ATOM 3014 N N . LYS A 1 385 ? 3.172 9.262 -14.736 1.00 44.91 385 LYS A N 1
ATOM 3015 C CA . LYS A 1 385 ? 3.455 8.315 -15.814 1.00 44.91 385 LYS A CA 1
ATOM 3016 C C . LYS A 1 385 ? 4.951 8.059 -15.704 1.00 44.91 385 LYS A C 1
ATOM 3018 O O . LYS A 1 385 ? 5.752 8.903 -16.091 1.00 44.91 385 LYS A O 1
ATOM 3023 N N . THR A 1 386 ? 5.336 6.997 -15.010 1.00 44.50 386 THR A N 1
ATOM 3024 C CA . THR A 1 386 ? 6.745 6.638 -14.891 1.00 44.50 386 THR A CA 1
ATOM 3025 C C . THR A 1 386 ? 7.199 6.222 -16.285 1.00 44.50 386 THR A C 1
ATOM 3027 O O . THR A 1 386 ? 6.859 5.129 -16.728 1.00 44.50 386 THR A O 1
ATOM 3030 N N . ALA A 1 387 ? 7.916 7.093 -16.996 1.00 44.66 387 ALA A N 1
ATOM 3031 C CA . ALA A 1 387 ? 8.808 6.630 -18.048 1.00 44.66 387 ALA A CA 1
ATOM 3032 C C . ALA A 1 387 ? 9.858 5.762 -17.344 1.00 44.66 387 ALA A C 1
ATOM 3034 O O . ALA A 1 387 ? 10.543 6.207 -16.422 1.00 44.66 387 ALA A O 1
ATOM 3035 N N . ILE A 1 388 ? 9.857 4.476 -17.667 1.00 48.28 388 ILE A N 1
ATOM 3036 C CA . ILE A 1 388 ? 10.719 3.475 -17.053 1.00 48.28 388 ILE A CA 1
ATOM 3037 C C . ILE A 1 388 ? 12.042 3.550 -17.813 1.00 48.28 388 ILE A C 1
ATOM 3039 O O . ILE A 1 388 ? 12.091 3.225 -18.995 1.00 48.28 388 ILE A O 1
ATOM 3043 N N . GLY A 1 389 ? 13.108 4.018 -17.160 1.00 47.75 389 GLY A N 1
ATOM 3044 C CA . GLY A 1 389 ? 14.457 3.901 -17.717 1.00 47.75 389 GLY A CA 1
ATOM 3045 C C . GLY A 1 389 ? 14.821 2.429 -17.956 1.00 47.75 389 GLY A C 1
ATOM 3046 O O . GLY A 1 389 ? 14.274 1.539 -17.305 1.00 47.75 389 GLY A O 1
ATOM 3047 N N . VAL A 1 390 ? 15.769 2.170 -18.860 1.00 47.06 390 VAL A N 1
ATOM 3048 C CA . VAL A 1 390 ? 16.153 0.830 -19.362 1.00 47.06 390 VAL A CA 1
ATOM 3049 C C . VAL A 1 390 ? 16.317 -0.242 -18.262 1.00 47.06 390 VAL A C 1
ATOM 3051 O O . VAL A 1 390 ? 15.952 -1.401 -18.458 1.00 47.06 390 VAL A O 1
ATOM 3054 N N . GLN A 1 391 ? 16.816 0.124 -17.075 1.00 44.16 391 GLN A N 1
ATOM 3055 C CA . GLN A 1 391 ? 16.984 -0.798 -15.939 1.00 44.16 391 GLN A CA 1
ATOM 3056 C C . GLN A 1 391 ? 15.664 -1.286 -15.326 1.00 44.16 391 GLN A C 1
ATOM 3058 O O . GLN A 1 391 ? 15.533 -2.471 -15.022 1.00 44.16 391 GLN A O 1
ATOM 3063 N N . ALA A 1 392 ? 14.667 -0.412 -15.186 1.00 47.91 392 ALA A N 1
ATOM 3064 C CA . ALA A 1 392 ? 13.378 -0.786 -14.608 1.00 47.91 392 ALA A CA 1
ATOM 3065 C C . ALA A 1 392 ? 12.515 -1.611 -15.592 1.00 47.91 392 ALA A C 1
ATOM 3067 O O . ALA A 1 392 ? 11.543 -2.244 -15.184 1.00 47.91 392 ALA A O 1
ATOM 3068 N N . GLU A 1 393 ? 12.895 -1.650 -16.876 1.00 50.41 393 GLU A N 1
ATOM 3069 C CA . GLU A 1 393 ? 12.266 -2.478 -17.907 1.00 50.41 393 GLU A CA 1
ATOM 3070 C C . GLU A 1 393 ? 12.804 -3.922 -17.922 1.00 50.41 393 GLU A C 1
ATOM 3072 O O . GLU A 1 393 ? 12.030 -4.863 -18.120 1.00 50.41 393 GLU A O 1
ATOM 3077 N N . LYS A 1 394 ? 14.107 -4.113 -17.656 1.00 45.50 394 LYS A N 1
ATOM 3078 C CA . LYS A 1 394 ? 14.755 -5.439 -17.606 1.00 45.50 394 LYS A CA 1
ATOM 3079 C C . LYS A 1 394 ? 14.481 -6.214 -16.311 1.00 45.50 394 LYS A C 1
ATOM 3081 O O . LYS A 1 394 ? 14.455 -7.441 -16.336 1.00 45.50 394 LYS A O 1
ATOM 3086 N N . GLN A 1 395 ? 14.243 -5.531 -15.191 1.00 47.88 395 GLN A N 1
ATOM 3087 C CA . GLN A 1 395 ? 14.183 -6.178 -13.873 1.00 47.88 395 GLN A CA 1
ATOM 3088 C C . GLN A 1 395 ? 12.880 -6.949 -13.565 1.00 47.88 395 GLN A C 1
ATOM 3090 O O . GLN A 1 395 ? 12.875 -7.770 -12.659 1.00 47.88 395 GLN A O 1
ATOM 3095 N N . SER A 1 396 ? 11.780 -6.783 -14.315 1.00 61.72 396 SER A N 1
ATOM 3096 C CA . SER A 1 396 ? 10.489 -7.383 -13.906 1.00 61.72 396 SER A CA 1
ATOM 3097 C C . SER A 1 396 ? 10.226 -8.818 -14.396 1.00 61.72 396 SER A C 1
ATOM 3099 O O . SER A 1 396 ? 9.380 -9.491 -13.806 1.00 61.72 396 SER A O 1
ATOM 3101 N N . LEU A 1 397 ? 10.884 -9.305 -15.460 1.00 69.50 397 LEU A N 1
ATOM 3102 C CA . LEU A 1 397 ? 10.611 -10.650 -16.006 1.00 69.50 397 LEU A CA 1
ATOM 3103 C C . LEU A 1 397 ? 11.367 -11.746 -15.252 1.00 69.50 397 LEU A C 1
ATOM 3105 O O . LEU A 1 397 ? 10.754 -12.735 -14.865 1.00 69.50 397 LEU A O 1
ATOM 3109 N N . SER A 1 398 ? 12.659 -11.536 -14.981 1.00 75.25 398 SER A N 1
ATOM 3110 C CA . SER A 1 398 ? 13.491 -12.469 -14.202 1.00 75.25 398 SER A CA 1
ATOM 3111 C C . SER A 1 398 ? 12.890 -12.758 -12.822 1.00 75.25 398 SER A C 1
ATOM 3113 O O . SER A 1 398 ? 12.768 -13.916 -12.419 1.00 75.25 398 SER A O 1
ATOM 3115 N N . ASP A 1 399 ? 12.427 -11.712 -12.134 1.00 80.69 399 ASP A N 1
ATOM 3116 C CA . ASP A 1 399 ? 11.767 -11.826 -10.831 1.00 80.69 399 ASP A CA 1
ATOM 3117 C C . ASP A 1 399 ? 10.432 -12.574 -10.933 1.00 80.69 399 ASP A C 1
ATOM 3119 O O . ASP A 1 399 ? 10.104 -13.382 -10.067 1.00 80.69 399 ASP A O 1
ATOM 3123 N N . THR A 1 400 ? 9.678 -12.360 -12.018 1.00 82.69 400 THR A N 1
ATOM 3124 C CA . THR A 1 400 ? 8.410 -13.068 -12.254 1.00 82.69 400 THR A CA 1
ATOM 3125 C C . THR A 1 400 ? 8.641 -14.558 -12.524 1.00 82.69 400 THR A C 1
ATOM 3127 O O . THR A 1 400 ? 7.905 -15.381 -11.983 1.00 82.69 400 THR A O 1
ATOM 3130 N N . PHE A 1 401 ? 9.670 -14.925 -13.298 1.00 83.06 401 PHE A N 1
ATOM 3131 C CA . PHE A 1 401 ? 10.038 -16.329 -13.524 1.00 83.06 401 PHE A CA 1
ATOM 3132 C C . PHE A 1 401 ? 10.524 -17.004 -12.240 1.00 83.06 401 PHE A C 1
ATOM 3134 O O . PHE A 1 401 ? 10.031 -18.074 -11.889 1.00 83.06 401 PHE A O 1
ATOM 3141 N N . SER A 1 402 ? 11.413 -16.345 -11.494 1.00 85.88 402 SER A N 1
ATOM 3142 C CA . SER A 1 402 ? 11.907 -16.840 -10.201 1.00 85.88 402 SER A CA 1
ATOM 3143 C C . SER A 1 402 ? 10.762 -17.051 -9.209 1.00 85.88 402 SER A C 1
ATOM 3145 O O . SER A 1 402 ? 10.704 -18.071 -8.524 1.00 85.88 402 SER A O 1
ATOM 3147 N N . PHE A 1 403 ? 9.802 -16.125 -9.168 1.00 90.81 403 PHE A N 1
ATOM 3148 C CA . PHE A 1 403 ? 8.600 -16.275 -8.357 1.00 90.81 403 PHE A CA 1
ATOM 3149 C C . PHE A 1 403 ? 7.721 -17.438 -8.837 1.00 90.81 403 PHE A C 1
ATOM 3151 O O . PHE A 1 403 ? 7.313 -18.255 -8.017 1.00 90.81 403 PHE A O 1
ATOM 3158 N N . GLY A 1 404 ? 7.483 -17.573 -10.146 1.00 88.69 404 GLY A N 1
ATOM 3159 C CA . GLY A 1 404 ? 6.724 -18.691 -10.719 1.00 88.69 404 GLY A CA 1
ATOM 3160 C C . GLY A 1 404 ? 7.334 -20.062 -10.406 1.00 88.69 404 GLY A C 1
ATOM 3161 O O . GLY A 1 404 ? 6.608 -21.005 -10.102 1.00 88.69 404 GLY A O 1
ATOM 3162 N N . HIS A 1 405 ? 8.663 -20.159 -10.393 1.00 90.44 405 HIS A N 1
ATOM 3163 C CA . HIS A 1 405 ? 9.386 -21.353 -9.963 1.00 90.44 405 HIS A CA 1
ATOM 3164 C C . HIS A 1 405 ? 9.123 -21.703 -8.497 1.00 90.44 405 HIS A C 1
ATOM 3166 O O . HIS A 1 405 ? 8.783 -22.846 -8.205 1.00 90.44 405 HIS A O 1
ATOM 3172 N N . VAL A 1 406 ? 9.180 -20.718 -7.593 1.00 91.75 406 VAL A N 1
ATOM 3173 C CA . VAL A 1 406 ? 8.831 -20.923 -6.177 1.00 91.75 406 VAL A CA 1
ATOM 3174 C C . VAL A 1 406 ? 7.378 -21.370 -6.023 1.00 91.75 406 VAL A C 1
ATOM 3176 O O . VAL A 1 406 ? 7.107 -22.281 -5.245 1.00 91.75 406 VAL A O 1
ATOM 3179 N N . LEU A 1 407 ? 6.437 -20.767 -6.760 1.00 93.00 407 LEU A N 1
ATOM 3180 C CA . LEU A 1 407 ? 5.030 -21.182 -6.716 1.00 93.00 407 LEU A CA 1
ATOM 3181 C C . LEU A 1 407 ? 4.866 -22.649 -7.120 1.00 93.00 407 LEU A C 1
ATOM 3183 O O . LEU A 1 407 ? 4.168 -23.396 -6.439 1.00 93.00 407 LEU A O 1
ATOM 3187 N N . GLN A 1 408 ? 5.526 -23.060 -8.204 1.00 92.25 408 GLN A N 1
ATOM 3188 C CA . GLN A 1 408 ? 5.480 -24.437 -8.674 1.00 92.25 408 GLN A CA 1
ATOM 3189 C C . GLN A 1 408 ? 6.087 -25.405 -7.649 1.00 92.25 408 GLN A C 1
ATOM 3191 O O . GLN A 1 408 ? 5.444 -26.399 -7.323 1.00 92.25 408 GLN A O 1
ATOM 3196 N N . ASP A 1 409 ? 7.262 -25.090 -7.098 1.00 92.31 409 ASP A N 1
ATOM 3197 C CA . ASP A 1 409 ? 7.939 -25.935 -6.106 1.00 92.31 409 ASP A CA 1
ATOM 3198 C C . ASP A 1 409 ? 7.071 -26.114 -4.845 1.00 92.31 409 ASP A C 1
ATOM 3200 O O . ASP A 1 409 ? 6.967 -27.209 -4.294 1.00 92.31 409 ASP A O 1
ATOM 3204 N N . VAL A 1 410 ? 6.366 -25.057 -4.422 1.00 92.69 410 VAL A N 1
ATOM 3205 C CA . VAL A 1 410 ? 5.389 -25.116 -3.323 1.00 92.69 410 VAL A CA 1
ATOM 3206 C C . VAL A 1 410 ? 4.207 -26.029 -3.665 1.00 92.69 410 VAL A C 1
ATOM 3208 O O . VAL A 1 410 ? 3.817 -26.855 -2.835 1.00 92.69 410 VAL A O 1
ATOM 3211 N N . CYS A 1 411 ? 3.622 -25.893 -4.860 1.00 93.00 411 CYS A N 1
ATOM 3212 C CA . CYS A 1 411 ? 2.495 -26.724 -5.292 1.00 93.00 411 CYS A CA 1
ATOM 3213 C C . CYS A 1 411 ? 2.879 -28.208 -5.408 1.00 93.00 411 CYS A C 1
ATOM 3215 O O . CYS A 1 411 ? 2.093 -29.070 -5.004 1.00 93.00 411 CYS A O 1
ATOM 3217 N N . ASP A 1 412 ? 4.074 -28.497 -5.929 1.00 91.88 412 ASP A N 1
ATOM 3218 C CA . ASP A 1 412 ? 4.578 -29.858 -6.119 1.00 91.88 412 ASP A CA 1
ATOM 3219 C C . ASP A 1 412 ? 4.991 -30.504 -4.776 1.00 91.88 412 ASP A C 1
ATOM 3221 O O . ASP A 1 412 ? 4.735 -31.690 -4.568 1.00 91.88 412 ASP A O 1
ATOM 3225 N N . ALA A 1 413 ? 5.531 -29.741 -3.814 1.00 90.44 413 ALA A N 1
ATOM 3226 C CA . ALA A 1 413 ? 5.904 -30.262 -2.492 1.00 90.44 413 ALA A CA 1
ATOM 3227 C C . ALA A 1 413 ? 4.701 -30.521 -1.563 1.00 90.44 413 ALA A C 1
ATOM 3229 O O . ALA A 1 413 ? 4.687 -31.483 -0.787 1.00 90.44 413 ALA A O 1
ATOM 3230 N N . LEU A 1 414 ? 3.671 -29.670 -1.610 1.00 91.38 414 LEU A N 1
ATOM 3231 C CA . LEU A 1 414 ? 2.519 -29.730 -0.702 1.00 91.38 414 LEU A CA 1
ATOM 3232 C C . LEU A 1 414 ? 1.409 -30.658 -1.219 1.00 91.38 414 LEU A C 1
ATOM 3234 O O . LEU A 1 414 ? 0.262 -30.243 -1.412 1.00 91.38 414 LEU A O 1
ATOM 3238 N N . THR A 1 415 ? 1.737 -31.932 -1.437 1.00 91.38 415 THR A N 1
ATOM 3239 C CA . THR A 1 415 ? 0.789 -32.976 -1.866 1.00 91.38 415 THR A CA 1
ATOM 3240 C C . THR A 1 415 ? -0.252 -33.312 -0.785 1.00 91.38 415 THR A C 1
ATOM 3242 O O . THR A 1 415 ? -0.183 -32.842 0.353 1.00 91.38 415 THR A O 1
ATOM 3245 N N . ILE A 1 416 ? -1.252 -34.133 -1.138 1.00 88.06 416 ILE A N 1
ATOM 3246 C CA . ILE A 1 416 ? -2.271 -34.616 -0.186 1.00 88.06 416 ILE A CA 1
ATOM 3247 C C . ILE A 1 416 ? -1.597 -35.341 0.988 1.00 88.06 416 ILE A C 1
ATOM 3249 O O . ILE A 1 416 ? -1.922 -35.077 2.148 1.00 88.06 416 ILE A O 1
ATOM 3253 N N . GLU A 1 417 ? -0.640 -36.218 0.684 1.00 87.12 417 GLU A N 1
ATOM 3254 C CA . GLU A 1 417 ? 0.115 -36.994 1.666 1.00 87.12 417 GLU A CA 1
ATOM 3255 C C . GLU A 1 417 ? 0.975 -36.091 2.552 1.00 87.12 417 GLU A C 1
ATOM 3257 O O . GLU A 1 417 ? 0.886 -36.170 3.779 1.00 87.12 417 GLU A O 1
ATOM 3262 N N . THR A 1 418 ? 1.716 -35.150 1.956 1.00 87.50 418 THR A N 1
ATOM 3263 C CA . THR A 1 418 ? 2.549 -34.204 2.708 1.00 87.50 418 THR A CA 1
ATOM 3264 C C . THR A 1 418 ? 1.715 -33.383 3.690 1.00 87.50 418 THR A C 1
ATOM 3266 O O . THR A 1 418 ? 2.067 -33.230 4.859 1.00 87.50 418 THR A O 1
ATOM 3269 N N . ILE A 1 419 ? 0.565 -32.870 3.247 1.00 86.38 419 ILE A N 1
ATOM 3270 C CA . ILE A 1 419 ? -0.288 -32.036 4.095 1.00 86.38 419 ILE A CA 1
ATOM 3271 C C . ILE A 1 419 ? -0.903 -32.853 5.233 1.00 86.38 419 ILE A C 1
ATOM 3273 O O . ILE A 1 419 ? -0.930 -32.371 6.368 1.00 86.38 419 ILE A O 1
ATOM 3277 N N . ARG A 1 420 ? -1.388 -34.072 4.961 1.00 84.06 420 ARG A N 1
ATOM 3278 C CA . ARG A 1 420 ? -2.116 -34.883 5.950 1.00 84.06 420 ARG A CA 1
ATOM 3279 C C . ARG A 1 420 ? -1.202 -35.643 6.909 1.00 84.06 420 ARG A C 1
ATOM 3281 O O . ARG A 1 420 ? -1.515 -35.703 8.096 1.00 84.06 420 ARG A O 1
ATOM 3288 N N . VAL A 1 421 ? -0.098 -36.200 6.417 1.00 81.94 421 VAL A N 1
ATOM 3289 C CA . VAL A 1 421 ? 0.661 -37.248 7.118 1.00 81.94 421 VAL A CA 1
ATOM 3290 C C . VAL A 1 421 ? 2.056 -36.785 7.534 1.00 81.94 421 VAL A C 1
ATOM 3292 O O . VAL A 1 421 ? 2.451 -37.043 8.669 1.00 81.94 421 VAL A O 1
ATOM 3295 N N . ALA A 1 422 ? 2.781 -36.050 6.681 1.00 84.44 422 ALA A N 1
ATOM 3296 C CA . ALA A 1 422 ? 4.204 -35.767 6.908 1.00 84.44 422 ALA A CA 1
ATOM 3297 C C . ALA A 1 422 ? 4.487 -35.089 8.266 1.00 84.44 422 ALA A C 1
ATOM 3299 O O . ALA A 1 422 ? 3.673 -34.273 8.720 1.00 84.44 422 ALA A O 1
ATOM 3300 N N . PRO A 1 423 ? 5.611 -35.405 8.935 1.00 82.88 423 PRO A N 1
ATOM 3301 C CA . PRO A 1 423 ? 5.968 -34.783 10.206 1.00 82.88 423 PRO A CA 1
ATOM 3302 C C . PRO A 1 423 ? 6.170 -33.273 10.033 1.00 82.88 423 PRO A C 1
ATOM 3304 O O . PRO A 1 423 ? 6.662 -32.806 9.009 1.00 82.88 423 PRO A O 1
ATOM 3307 N N . LEU A 1 424 ? 5.755 -32.499 11.037 1.00 80.81 424 LEU A N 1
ATOM 3308 C CA . LEU A 1 424 ? 5.994 -31.057 11.070 1.00 80.81 424 LEU A CA 1
ATOM 3309 C C . LEU A 1 424 ? 7.351 -30.766 11.736 1.00 80.81 424 LEU A C 1
ATOM 3311 O O . LEU A 1 424 ? 7.644 -31.404 12.749 1.00 80.81 424 LEU A O 1
ATOM 3315 N N . PRO A 1 425 ? 8.116 -29.768 11.255 1.00 84.75 425 PRO A N 1
ATOM 3316 C CA . PRO A 1 425 ? 7.837 -28.921 10.087 1.00 84.75 425 PRO A CA 1
ATOM 3317 C C . PRO A 1 425 ? 8.015 -29.643 8.746 1.00 84.75 425 PRO A C 1
ATOM 3319 O O . PRO A 1 425 ? 8.952 -30.414 8.568 1.00 84.75 425 PRO A O 1
ATOM 3322 N N . VAL A 1 426 ? 7.147 -29.330 7.777 1.00 85.56 426 VAL A N 1
ATOM 3323 C CA . VAL A 1 426 ? 7.321 -29.791 6.389 1.00 85.56 426 VAL A CA 1
ATOM 3324 C C . VAL A 1 426 ? 8.375 -28.916 5.725 1.00 85.56 426 VAL A C 1
ATOM 3326 O O . VAL A 1 426 ? 8.224 -27.697 5.702 1.00 85.56 426 VAL A O 1
ATOM 3329 N N . VAL A 1 427 ? 9.421 -29.513 5.163 1.00 87.50 427 VAL A N 1
ATOM 3330 C CA . VAL A 1 427 ? 10.473 -28.780 4.447 1.00 87.50 427 VAL A CA 1
ATOM 3331 C C . VAL A 1 427 ? 10.188 -28.820 2.948 1.00 87.50 427 VAL A C 1
ATOM 3333 O O . VAL A 1 427 ? 10.127 -29.893 2.355 1.00 87.50 427 VAL A O 1
ATOM 3336 N N . ILE A 1 428 ? 10.008 -27.649 2.337 1.00 87.88 428 ILE A N 1
ATOM 3337 C CA . ILE A 1 428 ? 9.851 -27.507 0.885 1.00 87.88 428 ILE A CA 1
ATOM 3338 C C . ILE A 1 428 ? 11.241 -27.316 0.280 1.00 87.88 428 ILE A C 1
ATOM 3340 O O . ILE A 1 428 ? 11.906 -26.322 0.575 1.00 87.88 428 ILE A O 1
ATOM 3344 N N . ALA A 1 429 ? 11.670 -28.259 -0.557 1.00 87.38 429 ALA A N 1
ATOM 3345 C CA . ALA A 1 429 ? 12.898 -28.133 -1.331 1.00 87.38 429 ALA A CA 1
ATOM 3346 C C . ALA A 1 429 ? 12.629 -27.313 -2.595 1.00 87.38 429 ALA A C 1
ATOM 3348 O O . ALA A 1 429 ? 11.826 -27.710 -3.439 1.00 87.38 429 ALA A O 1
ATOM 3349 N N . LEU A 1 430 ? 13.281 -26.157 -2.708 1.00 86.44 430 LEU A N 1
ATOM 3350 C CA . LEU A 1 430 ? 13.183 -25.300 -3.883 1.00 86.44 430 LEU A CA 1
ATOM 3351 C C . LEU A 1 430 ? 14.243 -25.688 -4.912 1.00 86.44 430 LEU A C 1
ATOM 3353 O O . LEU A 1 430 ? 15.348 -26.103 -4.561 1.00 86.44 430 LEU A O 1
ATOM 3357 N N . ARG A 1 431 ? 13.960 -25.455 -6.195 1.00 79.62 431 ARG A N 1
ATOM 3358 C CA . ARG A 1 431 ? 14.924 -25.682 -7.286 1.00 79.62 431 ARG A CA 1
ATOM 3359 C C . ARG A 1 431 ? 16.169 -24.795 -7.207 1.00 79.62 431 ARG A C 1
ATOM 3361 O O . ARG A 1 431 ? 17.163 -25.075 -7.864 1.00 79.62 431 ARG A O 1
ATOM 3368 N N . SER A 1 432 ? 16.115 -23.726 -6.412 1.00 76.88 432 SER A N 1
ATOM 3369 C CA . SER A 1 432 ? 17.270 -22.887 -6.083 1.00 76.88 432 SER A CA 1
ATOM 3370 C C . SER A 1 432 ? 18.251 -23.555 -5.110 1.00 76.88 432 SER A C 1
ATOM 3372 O O . SER A 1 432 ? 19.299 -22.981 -4.834 1.00 76.88 432 SER A O 1
ATOM 3374 N N . GLY A 1 433 ? 17.915 -24.732 -4.566 1.00 77.44 433 GLY A N 1
ATOM 3375 C CA . GLY A 1 433 ? 18.676 -25.421 -3.519 1.00 77.44 433 GLY A CA 1
ATOM 3376 C C . GLY A 1 433 ? 18.338 -24.959 -2.097 1.00 77.44 433 GLY A C 1
ATOM 3377 O O . GLY A 1 433 ? 18.825 -25.540 -1.132 1.00 77.44 433 GLY A O 1
ATOM 3378 N N . GLU A 1 434 ? 17.488 -23.940 -1.947 1.00 83.75 434 GLU A N 1
ATOM 3379 C CA . GLU A 1 434 ? 17.029 -23.454 -0.644 1.00 83.75 434 GLU A CA 1
ATOM 3380 C C . GLU A 1 434 ? 15.953 -24.386 -0.056 1.00 83.75 434 GLU A C 1
ATOM 3382 O O . GLU A 1 434 ? 15.064 -24.876 -0.759 1.00 83.75 434 GLU A O 1
ATOM 3387 N N . LEU A 1 435 ? 16.011 -24.601 1.259 1.00 85.12 435 LEU A N 1
ATOM 3388 C CA . LEU A 1 435 ? 15.055 -25.418 2.006 1.00 85.12 435 LEU A CA 1
ATOM 3389 C C . LEU A 1 435 ? 14.168 -24.512 2.863 1.00 85.12 435 LEU A C 1
ATOM 3391 O O . LEU A 1 435 ? 14.653 -23.830 3.767 1.00 85.12 435 LEU A O 1
ATOM 3395 N N . VAL A 1 436 ? 12.859 -24.507 2.604 1.00 85.69 436 VAL A N 1
ATOM 3396 C CA . VAL A 1 436 ? 11.906 -23.653 3.327 1.00 85.69 436 VAL A CA 1
ATOM 3397 C C . VAL A 1 436 ? 11.122 -24.477 4.353 1.00 85.69 436 VAL A C 1
ATOM 3399 O O . VAL A 1 436 ? 10.244 -25.253 3.962 1.00 85.69 436 VAL A O 1
ATOM 3402 N N . PRO A 1 437 ? 11.379 -24.312 5.665 1.00 83.81 437 PRO A N 1
ATOM 3403 C CA . PRO A 1 437 ? 10.603 -24.986 6.696 1.00 83.81 437 PRO A CA 1
ATOM 3404 C C . PRO A 1 437 ? 9.217 -24.343 6.836 1.00 83.81 437 PRO A C 1
ATOM 3406 O O . PRO A 1 437 ? 9.074 -23.133 7.017 1.00 83.81 437 PRO A O 1
ATOM 3409 N N . CYS A 1 438 ? 8.180 -25.171 6.773 1.00 82.06 438 CYS A N 1
ATOM 3410 C CA . CYS A 1 438 ? 6.788 -24.787 6.940 1.00 82.06 438 CYS A CA 1
ATOM 3411 C C . CYS A 1 438 ? 6.214 -25.441 8.202 1.00 82.06 438 CYS A C 1
ATOM 3413 O O . CYS A 1 438 ? 5.821 -26.611 8.213 1.00 82.06 438 CYS A O 1
ATOM 3415 N N . ASP A 1 439 ? 6.139 -24.654 9.273 1.00 76.12 439 ASP A N 1
ATOM 3416 C CA . ASP A 1 439 ? 5.540 -25.080 10.534 1.00 76.12 439 ASP A CA 1
ATOM 3417 C C . ASP A 1 439 ? 4.010 -25.162 10.456 1.00 76.12 439 ASP A C 1
ATOM 3419 O O . ASP A 1 439 ? 3.337 -24.348 9.807 1.00 76.12 439 ASP A O 1
ATOM 3423 N N . GLY A 1 440 ? 3.440 -26.078 11.241 1.00 66.44 440 GLY A N 1
ATOM 3424 C CA . GLY A 1 440 ? 2.025 -26.016 11.598 1.00 66.44 440 GLY A CA 1
ATOM 3425 C C . GLY A 1 440 ? 1.725 -24.803 12.483 1.00 66.44 440 GLY A C 1
ATOM 3426 O O . GLY A 1 440 ? 2.604 -24.230 13.123 1.00 66.44 440 GLY A O 1
ATOM 3427 N N . SER A 1 441 ? 0.459 -24.402 12.550 1.00 65.31 441 SER A N 1
ATOM 3428 C CA . SER A 1 441 ? 0.024 -23.286 13.390 1.00 65.31 441 SER A CA 1
ATOM 3429 C C . SER A 1 441 ? -0.913 -23.754 14.495 1.00 65.31 441 SER A C 1
ATOM 3431 O O . SER A 1 441 ? -1.982 -24.309 14.243 1.00 65.31 441 SER A O 1
ATOM 3433 N N . ASN A 1 442 ? -0.536 -23.465 15.742 1.00 56.91 442 ASN A N 1
ATOM 3434 C CA . ASN A 1 442 ? -1.374 -23.719 16.915 1.00 56.91 442 ASN A CA 1
ATOM 3435 C C . ASN A 1 442 ? -2.560 -22.745 17.019 1.00 56.91 442 ASN A C 1
ATOM 3437 O O . ASN A 1 442 ? -3.480 -23.001 17.791 1.00 56.91 442 ASN A O 1
ATOM 3441 N N . ALA A 1 443 ? -2.557 -21.646 16.252 1.00 55.91 443 ALA A N 1
ATOM 3442 C CA . ALA A 1 443 ? -3.532 -20.567 16.400 1.00 55.91 443 ALA A CA 1
ATOM 3443 C C . ALA A 1 443 ? -4.978 -21.020 16.134 1.00 55.91 443 ALA A C 1
ATOM 3445 O O . ALA A 1 443 ? -5.892 -20.506 16.774 1.00 55.91 443 ALA A O 1
ATOM 3446 N N . TRP A 1 444 ? -5.191 -21.980 15.222 1.00 56.78 444 TRP A N 1
ATOM 3447 C CA . TRP A 1 444 ? -6.533 -22.367 14.745 1.00 56.78 444 TRP A CA 1
ATOM 3448 C C . TRP A 1 444 ? -6.836 -23.870 14.875 1.00 56.78 444 TRP A C 1
ATOM 3450 O O . TRP A 1 444 ? -7.840 -24.346 14.357 1.00 56.78 444 TRP A O 1
ATOM 3460 N N . ALA A 1 445 ? -6.022 -24.616 15.633 1.00 49.88 445 ALA A N 1
ATOM 3461 C CA . ALA A 1 445 ? -6.164 -26.067 15.809 1.00 49.88 445 ALA A CA 1
ATOM 3462 C C . ALA A 1 445 ? -7.484 -26.509 16.478 1.00 49.88 445 ALA A C 1
ATOM 3464 O O . ALA A 1 445 ? -7.861 -27.668 16.361 1.00 49.88 445 ALA A O 1
ATOM 3465 N N . LYS A 1 446 ? -8.179 -25.598 17.177 1.00 47.75 446 LYS A N 1
ATOM 3466 C CA . LYS A 1 446 ? -9.409 -25.880 17.941 1.00 47.75 446 LYS A CA 1
ATOM 3467 C C . LYS A 1 446 ? -10.721 -25.710 17.146 1.00 47.75 446 LYS A C 1
ATOM 3469 O O . LYS A 1 446 ? -11.775 -25.968 17.711 1.00 47.75 446 LYS A O 1
ATOM 3474 N N . MET A 1 447 ? -10.692 -25.255 15.886 1.00 48.66 447 MET A N 1
ATOM 3475 C CA . MET A 1 447 ? -11.911 -24.850 15.144 1.00 48.66 447 MET A CA 1
ATOM 3476 C C . MET A 1 447 ? -12.176 -25.595 13.824 1.00 48.66 447 MET A C 1
ATOM 3478 O O . MET A 1 447 ? -13.223 -25.386 13.218 1.00 48.66 447 MET A O 1
ATOM 3482 N N . ASP A 1 448 ? -11.274 -26.465 13.373 1.00 49.72 448 ASP A N 1
ATOM 3483 C CA . ASP A 1 448 ? -11.415 -27.181 12.100 1.00 49.72 448 ASP A CA 1
ATOM 3484 C C . ASP A 1 448 ? -12.284 -28.444 12.245 1.00 49.72 448 ASP A C 1
ATOM 3486 O O . ASP A 1 448 ? -11.774 -29.555 12.391 1.00 49.72 448 ASP A O 1
ATOM 3490 N N . GLN A 1 449 ? -13.608 -28.270 12.243 1.00 48.78 449 GLN A N 1
ATOM 3491 C CA . GLN A 1 449 ? -14.559 -29.392 12.244 1.00 48.78 449 GLN A CA 1
ATOM 3492 C C . GLN A 1 449 ? -14.805 -29.975 10.838 1.00 48.78 449 GLN A C 1
ATOM 3494 O O . GLN A 1 449 ? -15.330 -31.081 10.729 1.00 48.78 449 GLN A O 1
ATOM 3499 N N . THR A 1 450 ? -14.422 -29.273 9.763 1.00 52.81 450 THR A N 1
ATOM 3500 C CA . THR A 1 450 ? -14.804 -29.608 8.378 1.00 52.81 450 THR A CA 1
ATOM 3501 C C . THR A 1 450 ? -13.700 -30.268 7.551 1.00 52.81 450 THR A C 1
ATOM 3503 O O . THR A 1 450 ? -14.012 -31.140 6.744 1.00 52.81 450 THR A O 1
ATOM 3506 N N . THR A 1 451 ? -12.423 -29.912 7.737 1.00 60.41 451 THR A N 1
ATOM 3507 C CA . THR A 1 451 ? -11.300 -30.446 6.933 1.00 60.41 451 THR A CA 1
ATOM 3508 C C . THR A 1 451 ? -10.346 -31.373 7.693 1.00 60.41 451 THR A C 1
ATOM 3510 O O . THR A 1 451 ? -9.542 -32.060 7.064 1.00 60.41 451 THR A O 1
ATOM 3513 N N . ARG A 1 452 ? -10.467 -31.467 9.029 1.00 67.00 452 ARG A N 1
ATOM 3514 C CA . ARG A 1 452 ? -9.660 -32.338 9.920 1.00 67.00 452 ARG A CA 1
ATOM 3515 C C . ARG A 1 452 ? -8.134 -32.127 9.823 1.00 67.00 452 ARG A C 1
ATOM 3517 O O . ARG A 1 452 ? -7.362 -32.992 10.229 1.00 67.00 452 ARG A O 1
ATOM 3524 N N . LEU A 1 453 ? -7.676 -30.987 9.313 1.00 72.31 453 LEU A N 1
ATOM 3525 C CA . LEU A 1 453 ? -6.264 -30.620 9.188 1.00 72.31 453 LEU A CA 1
ATOM 3526 C C . LEU A 1 453 ? -5.678 -30.090 10.506 1.00 72.31 453 LEU A C 1
ATOM 3528 O O . LEU A 1 453 ? -4.467 -30.186 10.729 1.00 72.31 453 LEU A O 1
ATOM 3532 N N . GLY A 1 454 ? -6.497 -29.524 11.396 1.00 75.06 454 GLY A N 1
ATOM 3533 C CA . GLY A 1 454 ? -6.053 -29.063 12.716 1.00 75.06 454 GLY A CA 1
ATOM 3534 C C . GLY A 1 454 ? -4.911 -28.046 12.603 1.00 75.06 454 GLY A C 1
ATOM 3535 O O . GLY A 1 454 ? -5.072 -27.003 11.985 1.00 75.06 454 GLY A O 1
ATOM 3536 N N . LYS A 1 455 ? -3.723 -28.338 13.154 1.00 73.94 455 LYS A N 1
ATOM 3537 C CA . LYS A 1 455 ? -2.537 -27.452 13.057 1.00 73.94 455 LYS A CA 1
ATOM 3538 C C . LYS A 1 455 ? -1.981 -27.305 11.629 1.00 73.94 455 LYS A C 1
ATOM 3540 O O . LYS A 1 455 ? -1.196 -26.392 11.375 1.00 73.94 455 LYS A O 1
ATOM 3545 N N . ARG A 1 456 ? -2.365 -28.191 10.702 1.00 79.81 456 ARG A N 1
ATOM 3546 C CA . ARG A 1 456 ? -1.830 -28.290 9.331 1.00 79.81 456 ARG A CA 1
ATOM 3547 C C . ARG A 1 456 ? -2.571 -27.411 8.318 1.00 79.81 456 ARG A C 1
ATOM 3549 O O . ARG A 1 456 ? -2.122 -27.313 7.180 1.00 79.81 456 ARG A O 1
ATOM 3556 N N . TYR A 1 457 ? -3.641 -26.707 8.714 1.00 79.75 457 TYR A N 1
ATOM 3557 C CA . TYR A 1 457 ? -4.398 -25.817 7.814 1.00 79.75 457 TYR A CA 1
ATOM 3558 C C . TYR A 1 457 ? -3.492 -24.793 7.099 1.00 79.75 457 TYR A C 1
ATOM 3560 O O . TYR A 1 457 ? -3.767 -24.388 5.971 1.00 79.75 457 TYR A O 1
ATOM 3568 N N . ARG A 1 458 ? -2.403 -24.359 7.759 1.00 82.75 458 ARG A N 1
ATOM 3569 C CA . ARG A 1 458 ? -1.474 -23.356 7.223 1.00 82.75 458 ARG A CA 1
ATOM 3570 C C . ARG A 1 458 ? -0.806 -23.851 5.941 1.00 82.75 458 ARG A C 1
ATOM 3572 O O . ARG A 1 458 ? -0.639 -23.056 5.025 1.00 82.75 458 ARG A O 1
ATOM 3579 N N . LEU A 1 459 ? -0.494 -25.146 5.863 1.00 87.62 459 LEU A N 1
ATOM 3580 C CA . LEU A 1 459 ? 0.074 -25.778 4.671 1.00 87.62 459 LEU A CA 1
ATOM 3581 C C . LEU A 1 459 ? -0.928 -25.760 3.511 1.00 87.62 459 LEU A C 1
ATOM 3583 O O . LEU A 1 459 ? -0.581 -25.368 2.402 1.00 87.62 459 LEU A O 1
ATOM 3587 N N . ALA A 1 460 ? -2.195 -26.093 3.781 1.00 88.00 460 ALA A N 1
ATOM 3588 C CA . ALA A 1 460 ? -3.249 -26.017 2.772 1.00 88.00 460 ALA A CA 1
ATOM 3589 C C . ALA A 1 460 ? -3.449 -24.580 2.266 1.00 88.00 460 ALA A C 1
ATOM 3591 O O . ALA A 1 460 ? -3.513 -24.367 1.060 1.00 88.00 460 ALA A O 1
ATOM 3592 N N . ASN A 1 461 ? -3.464 -23.583 3.158 1.00 87.81 461 ASN A N 1
ATOM 3593 C CA . ASN A 1 461 ? -3.566 -22.181 2.748 1.00 87.81 461 ASN A CA 1
ATOM 3594 C C . ASN A 1 461 ? -2.338 -21.710 1.949 1.00 87.81 461 ASN A C 1
ATOM 3596 O O . ASN A 1 461 ? -2.533 -20.996 0.974 1.00 87.81 461 ASN A O 1
ATOM 3600 N N . ILE A 1 462 ? -1.107 -22.125 2.294 1.00 89.25 462 ILE A N 1
ATOM 3601 C CA . ILE A 1 462 ? 0.097 -21.832 1.485 1.00 89.25 462 ILE A CA 1
ATOM 3602 C C . ILE A 1 462 ? -0.088 -22.348 0.054 1.00 89.25 462 ILE A C 1
ATOM 3604 O O . ILE A 1 462 ? 0.118 -21.593 -0.896 1.00 89.25 462 ILE A O 1
ATOM 3608 N N . ARG A 1 463 ? -0.529 -23.604 -0.101 1.00 92.12 463 ARG A N 1
ATOM 3609 C CA . ARG A 1 463 ? -0.793 -24.175 -1.424 1.00 92.12 463 ARG A CA 1
ATOM 3610 C C . ARG A 1 463 ? -1.890 -23.408 -2.163 1.00 92.12 463 ARG A C 1
ATOM 3612 O O . ARG A 1 463 ? -1.690 -23.049 -3.312 1.00 92.12 463 ARG A O 1
ATOM 3619 N N . ILE A 1 464 ? -3.008 -23.083 -1.513 1.00 90.75 464 ILE A N 1
ATOM 3620 C CA . ILE A 1 464 ? -4.092 -22.312 -2.149 1.00 90.75 464 ILE A CA 1
ATOM 3621 C C . ILE A 1 464 ? -3.609 -20.916 -2.580 1.00 90.75 464 ILE A C 1
ATOM 3623 O O . ILE A 1 464 ? -3.974 -20.468 -3.664 1.00 90.75 464 ILE A O 1
ATOM 3627 N N . GLU A 1 465 ? -2.782 -20.229 -1.777 1.00 90.81 465 GLU A N 1
ATOM 3628 C CA . GLU A 1 465 ? -2.195 -18.942 -2.181 1.00 90.81 465 GLU A CA 1
ATOM 3629 C C . GLU A 1 465 ? -1.309 -19.087 -3.428 1.00 90.81 465 GLU A C 1
ATOM 3631 O O . GLU A 1 465 ? -1.373 -18.236 -4.318 1.00 90.81 465 GLU A O 1
ATOM 3636 N N . ALA A 1 466 ? -0.514 -20.159 -3.512 1.00 92.88 466 ALA A N 1
ATOM 3637 C CA . ALA A 1 466 ? 0.346 -20.423 -4.662 1.00 92.88 466 ALA A CA 1
ATOM 3638 C C . ALA A 1 466 ? -0.459 -20.744 -5.933 1.00 92.88 466 ALA A C 1
ATOM 3640 O O . ALA A 1 466 ? -0.230 -20.132 -6.977 1.00 92.88 466 ALA A O 1
ATOM 3641 N N . GLU A 1 467 ? -1.454 -21.626 -5.821 1.00 93.50 467 GLU A N 1
ATOM 3642 C CA . GLU A 1 467 ? -2.349 -22.030 -6.914 1.00 93.50 467 GLU A CA 1
ATOM 3643 C C . GLU A 1 467 ? -3.156 -20.834 -7.445 1.00 93.50 467 GLU A C 1
ATOM 3645 O O . GLU A 1 467 ? -3.294 -20.662 -8.655 1.00 93.50 467 GLU A O 1
ATOM 3650 N N . LEU A 1 468 ? -3.626 -19.944 -6.561 1.00 91.50 468 LEU A N 1
ATOM 3651 C CA . LEU A 1 468 ? -4.322 -18.715 -6.956 1.00 91.50 468 LEU A CA 1
ATOM 3652 C C . LEU A 1 468 ? -3.405 -17.760 -7.734 1.00 91.50 468 LEU A C 1
ATOM 3654 O O . LEU A 1 468 ? -3.816 -17.195 -8.749 1.00 91.50 468 LEU A O 1
ATOM 3658 N N . CYS A 1 469 ? -2.161 -17.573 -7.282 1.00 90.94 469 CYS A N 1
ATOM 3659 C CA . CYS A 1 469 ? -1.182 -16.751 -7.995 1.00 90.94 469 CYS A CA 1
ATOM 3660 C C . CYS A 1 469 ? -0.841 -17.343 -9.372 1.00 90.94 469 CYS A C 1
ATOM 3662 O O . CYS A 1 469 ? -0.825 -16.601 -10.357 1.00 90.94 469 CYS A O 1
ATOM 3664 N N . MET A 1 470 ? -0.636 -18.664 -9.458 1.00 90.31 470 MET A N 1
ATOM 3665 C CA . MET A 1 470 ? -0.429 -19.378 -10.724 1.00 90.31 470 MET A CA 1
ATOM 3666 C C . MET A 1 470 ? -1.624 -19.194 -11.660 1.00 90.31 470 MET A C 1
ATOM 3668 O O . MET A 1 470 ? -1.453 -18.784 -12.806 1.00 90.31 470 MET A O 1
ATOM 3672 N N . PHE A 1 471 ? -2.841 -19.399 -11.158 1.00 90.44 471 PHE A N 1
ATOM 3673 C CA . PHE A 1 471 ? -4.070 -19.236 -11.927 1.00 90.44 471 PHE A CA 1
ATOM 3674 C C . PHE A 1 471 ? -4.221 -17.819 -12.490 1.00 90.44 471 PHE A C 1
ATOM 3676 O O . PHE A 1 471 ? -4.530 -17.653 -13.669 1.00 90.44 471 PHE A O 1
ATOM 3683 N N . ILE A 1 472 ? -3.951 -16.781 -11.693 1.00 88.38 472 ILE A N 1
ATOM 3684 C CA . ILE A 1 472 ? -4.003 -15.381 -12.149 1.00 88.38 472 ILE A CA 1
ATOM 3685 C C . ILE A 1 472 ? -2.917 -15.097 -13.194 1.00 88.38 472 ILE A C 1
ATOM 3687 O O . ILE A 1 472 ? -3.189 -14.416 -14.182 1.00 88.38 472 ILE A O 1
ATOM 3691 N N . GLY A 1 473 ? -1.707 -15.637 -13.022 1.00 84.81 473 GLY A N 1
ATOM 3692 C CA . GLY A 1 473 ? -0.646 -15.536 -14.029 1.00 84.81 473 GLY A CA 1
ATOM 3693 C C . GLY A 1 473 ? -1.018 -16.204 -15.361 1.00 84.81 473 GLY A C 1
ATOM 3694 O O . GLY A 1 473 ? -0.662 -15.701 -16.428 1.00 84.81 473 GLY A O 1
ATOM 3695 N N . GLN A 1 474 ? -1.786 -17.295 -15.309 1.00 84.44 474 GLN A N 1
ATOM 3696 C CA . GLN A 1 474 ? -2.149 -18.106 -16.475 1.00 84.44 474 GLN A CA 1
ATOM 3697 C C . GLN A 1 474 ? -3.463 -17.713 -17.157 1.00 84.44 474 GLN A C 1
ATOM 3699 O O . GLN A 1 474 ? -3.619 -17.974 -18.345 1.00 84.44 474 GLN A O 1
ATOM 3704 N N . THR A 1 475 ? -4.379 -17.053 -16.452 1.00 82.25 475 THR A N 1
ATOM 3705 C CA . THR A 1 475 ? -5.671 -16.601 -17.008 1.00 82.25 475 THR A CA 1
ATOM 3706 C C . THR A 1 475 ? -5.746 -15.090 -17.178 1.00 82.25 475 THR A C 1
ATOM 3708 O O . THR A 1 475 ? -6.580 -14.586 -17.920 1.00 82.25 475 THR A O 1
ATOM 3711 N N . GLY A 1 476 ? -4.907 -14.333 -16.466 1.00 76.62 476 GLY A N 1
ATOM 3712 C CA . GLY A 1 476 ? -5.033 -12.882 -16.390 1.00 76.62 476 GLY A CA 1
ATOM 3713 C C . GLY A 1 476 ? -6.288 -12.411 -15.647 1.00 76.62 476 GLY A C 1
ATOM 3714 O O . GLY A 1 476 ? -6.617 -11.233 -15.740 1.00 76.62 476 GLY A O 1
ATOM 3715 N N . MET A 1 477 ? -6.997 -13.270 -14.907 1.00 80.38 477 MET A N 1
ATOM 3716 C CA . MET A 1 477 ? -8.223 -12.891 -14.196 1.00 80.38 477 MET A CA 1
ATOM 3717 C C . MET A 1 477 ? -7.959 -11.879 -13.061 1.00 80.38 477 MET A C 1
ATOM 3719 O O . MET A 1 477 ? -6.856 -11.778 -12.521 1.00 80.38 477 MET A O 1
ATOM 3723 N N . ASN A 1 478 ? -8.961 -11.072 -12.685 1.00 80.69 478 ASN A N 1
ATOM 3724 C CA . ASN A 1 478 ? -8.846 -10.199 -11.509 1.00 80.69 478 ASN A CA 1
ATOM 3725 C C . ASN A 1 478 ? -8.785 -11.059 -10.239 1.00 80.69 478 ASN A C 1
ATOM 3727 O O . ASN A 1 478 ? -9.532 -12.021 -10.126 1.00 80.69 478 ASN A O 1
ATOM 3731 N N . LEU A 1 479 ? -7.962 -10.676 -9.261 1.00 81.12 479 LEU A N 1
ATOM 3732 C CA . LEU A 1 479 ? -7.890 -11.329 -7.955 1.00 81.12 479 LEU A CA 1
ATOM 3733 C C . LEU A 1 479 ? -9.262 -11.489 -7.279 1.00 81.12 479 LEU A C 1
ATOM 3735 O O . LEU A 1 479 ? -9.540 -12.566 -6.766 1.00 81.12 479 LEU A O 1
ATOM 3739 N N . SER A 1 480 ? -10.114 -10.457 -7.288 1.00 73.62 480 SER A N 1
ATOM 3740 C CA . SER A 1 480 ? -11.462 -10.546 -6.702 1.00 73.62 480 SER A CA 1
ATOM 3741 C C . SER A 1 480 ? -12.327 -11.567 -7.441 1.00 73.62 480 SER A C 1
ATOM 3743 O O . SER A 1 480 ? -12.894 -12.453 -6.814 1.00 73.62 480 SER A O 1
ATOM 3745 N N . GLN A 1 481 ? -12.327 -11.517 -8.778 1.00 77.06 481 GLN A N 1
ATOM 3746 C CA . GLN A 1 481 ? -13.064 -12.473 -9.612 1.00 77.06 481 GLN A CA 1
ATOM 3747 C C . GLN A 1 481 ? -12.571 -13.908 -9.386 1.00 77.06 481 GLN A C 1
ATOM 3749 O O . GLN A 1 481 ? -13.377 -14.794 -9.132 1.00 77.06 481 GLN A O 1
ATOM 3754 N N . ALA A 1 482 ? -11.252 -14.127 -9.407 1.00 83.06 482 ALA A N 1
ATOM 3755 C CA . ALA A 1 482 ? -10.641 -15.437 -9.201 1.00 83.06 482 ALA A CA 1
ATOM 3756 C C . ALA A 1 482 ? -10.941 -15.998 -7.803 1.00 83.06 482 ALA A C 1
ATOM 3758 O O . ALA A 1 482 ? -11.198 -17.189 -7.654 1.00 83.06 482 ALA A O 1
ATOM 3759 N N . HIS A 1 483 ? -10.951 -15.141 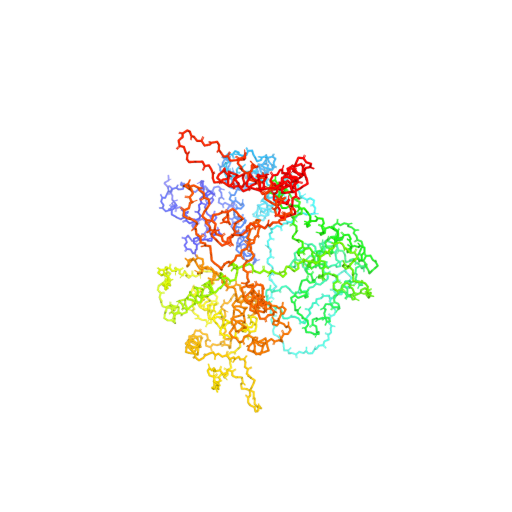-6.781 1.00 78.25 483 HIS A N 1
ATOM 3760 C CA . HIS A 1 483 ? -11.250 -15.522 -5.402 1.00 78.25 483 HIS A CA 1
ATOM 3761 C C . HIS A 1 483 ? -12.724 -15.925 -5.187 1.00 78.25 483 HIS A C 1
ATOM 3763 O O . HIS A 1 483 ? -13.019 -16.756 -4.326 1.00 78.25 483 HIS A O 1
ATOM 3769 N N . GLU A 1 484 ? -13.646 -15.356 -5.964 1.00 76.25 484 GLU A N 1
ATOM 3770 C CA . GLU A 1 484 ? -15.086 -15.645 -5.910 1.00 76.25 484 GLU A CA 1
ATOM 3771 C C . GLU A 1 484 ? -15.508 -16.823 -6.810 1.00 76.25 484 GLU A C 1
ATOM 3773 O O . GLU A 1 484 ? -16.660 -17.260 -6.751 1.00 76.25 484 GLU A O 1
ATOM 3778 N N . LEU A 1 485 ? -14.593 -17.379 -7.618 1.00 81.00 485 LEU A N 1
ATOM 3779 C CA . LEU A 1 485 ? -14.901 -18.495 -8.512 1.00 81.00 485 LEU A CA 1
ATOM 3780 C C . LEU A 1 485 ? -15.415 -19.719 -7.747 1.00 81.00 485 LEU A C 1
ATOM 3782 O O . LEU A 1 485 ? -14.856 -20.150 -6.734 1.00 81.00 485 LEU A O 1
ATOM 3786 N N . THR A 1 486 ? -16.458 -20.331 -8.300 1.00 80.81 486 THR A N 1
ATOM 3787 C CA . THR A 1 486 ? -17.026 -21.600 -7.840 1.00 80.81 486 THR A CA 1
ATOM 3788 C C . THR A 1 486 ? -16.734 -22.702 -8.856 1.00 80.81 486 THR A C 1
ATOM 3790 O O . THR A 1 486 ? -16.692 -22.461 -10.061 1.00 80.81 486 THR A O 1
ATOM 3793 N N . LEU A 1 487 ? -16.501 -23.915 -8.362 1.00 70.56 487 LEU A N 1
ATOM 3794 C CA . LEU A 1 487 ? -16.529 -25.150 -9.117 1.00 70.56 487 LEU A CA 1
ATOM 3795 C C . LEU A 1 487 ? -17.900 -25.274 -9.771 1.00 70.56 487 LEU A C 1
ATOM 3797 O O . LEU A 1 487 ? -18.925 -25.383 -9.103 1.00 70.56 487 LEU A O 1
ATOM 3801 N N . ARG A 1 488 ? -17.895 -25.272 -11.096 1.00 66.88 488 ARG A N 1
ATOM 3802 C CA . ARG A 1 488 ? -19.024 -25.697 -11.918 1.00 66.88 488 ARG A CA 1
ATOM 3803 C C . ARG A 1 488 ? -18.551 -26.844 -12.805 1.00 66.88 488 ARG A C 1
ATOM 3805 O O . ARG A 1 488 ? -17.381 -27.225 -12.752 1.00 66.88 488 ARG A O 1
ATOM 3812 N N . HIS A 1 489 ? -19.447 -27.408 -13.609 1.00 56.00 489 HIS A N 1
ATOM 3813 C CA . HIS A 1 489 ? -19.075 -28.402 -14.616 1.00 56.00 489 HIS A CA 1
ATOM 3814 C C . HIS A 1 489 ? -18.223 -27.730 -15.699 1.00 56.00 489 HIS A C 1
ATOM 3816 O O . HIS A 1 489 ? -18.741 -27.251 -16.703 1.00 56.00 489 HIS A O 1
ATOM 3822 N N . PHE A 1 490 ? -16.916 -27.653 -15.456 1.00 64.94 490 PHE A N 1
ATOM 3823 C CA . PHE A 1 490 ? -15.938 -27.194 -16.426 1.00 64.94 490 PHE A CA 1
ATOM 3824 C C . PHE A 1 490 ? -15.782 -28.271 -17.492 1.00 64.94 490 PHE A C 1
ATOM 3826 O O . PHE A 1 490 ? -15.377 -29.393 -17.192 1.00 64.94 490 PHE A O 1
ATOM 3833 N N . PHE A 1 491 ? -16.094 -27.930 -18.734 1.00 62.59 491 PHE A N 1
ATOM 3834 C CA . PHE A 1 491 ? -15.730 -28.743 -19.883 1.00 62.59 491 PHE A CA 1
ATOM 3835 C C . PHE A 1 491 ? -14.748 -27.962 -20.743 1.00 62.59 491 PHE A C 1
ATOM 3837 O O . PHE A 1 491 ? -14.877 -26.748 -20.918 1.00 62.59 491 PHE A O 1
ATOM 3844 N N . TYR A 1 492 ? -13.742 -28.677 -21.235 1.00 68.00 492 TYR A N 1
ATOM 3845 C CA . TYR A 1 492 ? -12.710 -28.124 -22.091 1.00 68.00 492 TYR A CA 1
ATOM 3846 C C . TYR A 1 492 ? -13.162 -28.233 -23.542 1.00 68.00 492 TYR A C 1
ATOM 3848 O O . TYR A 1 492 ? -13.310 -29.337 -24.064 1.00 68.00 492 TYR A O 1
ATOM 3856 N N . THR A 1 493 ? -13.344 -27.098 -24.206 1.00 67.12 493 THR A N 1
ATOM 3857 C CA . THR A 1 493 ? -13.439 -27.057 -25.669 1.00 67.12 493 THR A CA 1
ATOM 3858 C C . THR A 1 493 ? -12.091 -26.624 -26.222 1.00 67.12 493 THR A C 1
ATOM 3860 O O . THR A 1 493 ? -11.587 -25.566 -25.838 1.00 67.12 493 THR A O 1
ATOM 3863 N N . GLY A 1 494 ? -11.493 -27.461 -27.073 1.00 60.25 494 GLY A N 1
ATOM 3864 C CA . GLY A 1 494 ? -10.245 -27.130 -27.752 1.00 60.25 494 GLY A CA 1
ATOM 3865 C C . GLY A 1 494 ? -10.463 -25.986 -28.736 1.00 60.25 494 GLY A C 1
ATOM 3866 O O . GLY A 1 494 ? -11.368 -26.046 -29.566 1.00 60.25 494 GLY A O 1
ATOM 3867 N N . HIS A 1 495 ? -9.636 -24.957 -28.622 1.00 52.69 495 HIS A N 1
ATOM 3868 C CA . HIS A 1 495 ? -9.431 -23.928 -29.632 1.00 52.69 495 HIS A CA 1
ATOM 3869 C C . HIS A 1 495 ? -7.919 -23.880 -29.908 1.00 52.69 495 HIS A C 1
ATOM 3871 O O . HIS A 1 495 ? -7.148 -24.429 -29.126 1.00 52.69 495 HIS A O 1
ATOM 3877 N N . ILE A 1 496 ? -7.483 -23.334 -31.043 1.00 50.00 496 ILE A N 1
ATOM 3878 C CA . ILE A 1 496 ? -6.074 -23.369 -31.484 1.00 50.00 496 ILE A CA 1
ATOM 3879 C C . ILE A 1 496 ? -5.143 -22.964 -30.316 1.00 50.00 496 ILE A C 1
ATOM 3881 O O . ILE A 1 496 ? -5.261 -21.863 -29.790 1.00 50.00 496 ILE A O 1
ATOM 3885 N N . ASP A 1 497 ? -4.296 -23.904 -29.878 1.00 54.56 497 ASP A N 1
ATOM 3886 C CA . ASP A 1 497 ? -3.326 -23.821 -28.766 1.00 54.56 497 ASP A CA 1
ATOM 3887 C C . ASP A 1 497 ? -3.847 -23.499 -27.347 1.00 54.56 497 ASP A C 1
ATOM 3889 O O . ASP A 1 497 ? -3.065 -23.287 -26.412 1.00 54.56 497 ASP A O 1
ATOM 3893 N N . SER A 1 498 ? -5.160 -23.559 -27.118 1.00 62.12 498 SER A N 1
ATOM 3894 C CA . SER A 1 498 ? -5.765 -23.226 -25.826 1.00 62.12 498 SER A CA 1
ATOM 3895 C C . SER A 1 498 ? -6.994 -24.073 -25.478 1.00 62.12 498 SER A C 1
ATOM 3897 O O . SER A 1 498 ? -7.632 -24.722 -26.312 1.00 62.12 498 SER A O 1
ATOM 3899 N N . TYR A 1 499 ? -7.346 -24.079 -24.193 1.00 66.69 499 TYR A N 1
ATOM 3900 C CA . TYR A 1 499 ? -8.586 -24.668 -23.709 1.00 66.69 499 TYR A CA 1
ATOM 3901 C C . TYR A 1 499 ? -9.494 -23.594 -23.121 1.00 66.69 499 TYR A C 1
ATOM 3903 O O . TYR A 1 499 ? -9.134 -22.904 -22.164 1.00 66.69 499 TYR A O 1
ATOM 3911 N N . GLN A 1 500 ? -10.715 -23.512 -23.646 1.00 69.19 500 GLN A N 1
ATOM 3912 C CA . GLN A 1 500 ? -11.759 -22.676 -23.065 1.00 69.19 500 GLN A CA 1
ATOM 3913 C C . GLN A 1 500 ? -12.472 -23.443 -21.956 1.00 69.19 500 GLN A C 1
ATOM 3915 O O . GLN A 1 500 ? -12.952 -24.559 -22.171 1.00 69.19 500 GLN A O 1
ATOM 3920 N N . VAL A 1 501 ? -12.568 -22.825 -20.781 1.00 66.75 501 VAL A N 1
ATOM 3921 C CA . VAL A 1 501 ? -13.348 -23.332 -19.655 1.00 66.75 501 VAL A CA 1
ATOM 3922 C C . VAL A 1 501 ? -14.702 -22.632 -19.661 1.00 66.75 501 VAL A C 1
ATOM 3924 O O . VAL A 1 501 ? -14.796 -21.425 -19.422 1.00 66.75 501 VAL A O 1
ATOM 3927 N N . ARG A 1 502 ? -15.762 -23.385 -19.965 1.00 64.75 502 ARG A N 1
ATOM 3928 C CA . ARG A 1 502 ? -17.135 -22.869 -20.065 1.00 64.75 502 ARG A CA 1
ATOM 3929 C C . ARG A 1 502 ? -17.986 -23.241 -18.855 1.00 64.75 502 ARG A C 1
ATOM 3931 O O . ARG A 1 502 ? -17.757 -24.259 -18.208 1.00 64.75 502 ARG A O 1
ATOM 3938 N N . ASP A 1 503 ? -18.988 -22.408 -18.587 1.00 57.22 503 ASP A N 1
ATOM 3939 C CA . ASP A 1 503 ? -20.081 -22.696 -17.657 1.00 57.22 503 ASP A CA 1
ATOM 3940 C C . ASP A 1 503 ? -21.286 -23.283 -18.404 1.00 57.22 503 ASP A C 1
ATOM 3942 O O . ASP A 1 503 ? -21.707 -22.751 -19.435 1.00 57.22 503 ASP A O 1
ATOM 3946 N N . HIS A 1 504 ? -21.896 -24.341 -17.872 1.00 48.56 504 HIS A N 1
ATOM 3947 C CA . HIS A 1 504 ? -23.104 -24.924 -18.448 1.00 48.56 504 HIS A CA 1
ATOM 3948 C C . HIS A 1 504 ? -24.348 -24.110 -18.042 1.00 48.56 504 HIS A C 1
ATOM 3950 O O . HIS A 1 504 ? -24.959 -24.349 -17.001 1.00 48.56 504 HIS A O 1
ATOM 3956 N N . LYS A 1 505 ? -24.770 -23.160 -18.888 1.00 42.44 505 LYS A N 1
ATOM 3957 C CA . LYS A 1 505 ? -26.125 -22.576 -18.839 1.00 42.44 505 LYS A CA 1
ATOM 3958 C C . LYS A 1 505 ? -27.006 -23.270 -19.878 1.00 42.44 505 LYS A C 1
ATOM 3960 O O . LYS A 1 505 ? -26.598 -23.400 -21.025 1.00 42.44 505 LYS A O 1
ATOM 3965 N N . GLY A 1 506 ? -28.221 -23.672 -19.495 1.00 39.41 506 GLY A N 1
ATOM 3966 C CA . GLY A 1 506 ? -29.170 -24.470 -20.297 1.00 39.41 506 GLY A CA 1
ATOM 3967 C C . GLY A 1 506 ? -29.735 -23.824 -21.576 1.00 39.41 506 GLY A C 1
ATOM 3968 O O . GLY A 1 506 ? -30.831 -24.170 -21.998 1.00 39.41 506 GLY A O 1
ATOM 3969 N N . ARG A 1 507 ? -29.027 -22.879 -22.203 1.00 38.00 507 ARG A N 1
ATOM 3970 C CA . ARG A 1 507 ? -29.328 -22.356 -23.542 1.00 38.00 507 ARG A CA 1
ATOM 3971 C C . ARG A 1 507 ? -28.021 -22.309 -24.340 1.00 38.00 507 ARG A C 1
ATOM 3973 O O . ARG A 1 507 ? -27.039 -21.770 -23.842 1.00 38.00 507 ARG A O 1
ATOM 3980 N N . ARG A 1 508 ? -28.032 -22.920 -25.536 1.00 44.47 508 ARG A N 1
ATOM 3981 C CA . ARG A 1 508 ? -26.967 -22.992 -26.566 1.00 44.47 508 ARG A CA 1
ATOM 3982 C C . ARG A 1 508 ? -25.600 -22.412 -26.141 1.00 44.47 508 ARG A C 1
ATOM 3984 O O . ARG A 1 508 ? -25.324 -21.241 -26.369 1.00 44.47 508 ARG A O 1
ATOM 3991 N N . GLY A 1 509 ? -24.723 -23.261 -25.598 1.00 49.09 509 GLY A N 1
ATOM 3992 C CA . GLY A 1 509 ? -23.269 -23.071 -25.709 1.00 49.09 509 GLY A CA 1
ATOM 3993 C C . GLY A 1 509 ? -22.495 -22.530 -24.504 1.00 49.09 509 GLY A C 1
ATOM 3994 O O . GLY A 1 509 ? -21.270 -22.550 -24.583 1.00 49.09 509 GLY A O 1
ATOM 3995 N N . GLY A 1 510 ? -23.147 -22.124 -23.406 1.00 50.06 510 GLY A N 1
ATOM 3996 C CA . GLY A 1 510 ? -22.473 -21.729 -22.156 1.00 50.06 510 GLY A CA 1
ATOM 3997 C C . GLY A 1 510 ? -21.590 -20.469 -22.247 1.00 50.06 510 GLY A C 1
ATOM 3998 O O . GLY A 1 510 ? -20.982 -20.183 -23.273 1.00 50.06 510 GLY A O 1
ATOM 3999 N N . ALA A 1 511 ? -21.497 -19.683 -21.170 1.00 58.28 511 ALA A N 1
ATOM 4000 C CA . ALA A 1 511 ? -20.575 -18.541 -21.140 1.00 58.28 511 ALA A CA 1
ATOM 4001 C C . ALA A 1 511 ? -19.137 -19.042 -20.917 1.00 58.28 511 ALA A C 1
ATOM 4003 O O . ALA A 1 511 ? -18.907 -19.853 -20.016 1.00 58.28 511 ALA A O 1
ATOM 4004 N N . VAL A 1 512 ? -18.173 -18.570 -21.715 1.00 57.34 512 VAL A N 1
ATOM 4005 C CA . VAL A 1 512 ? -16.742 -18.821 -21.467 1.00 57.34 512 VAL A CA 1
ATOM 4006 C C . VAL A 1 512 ? -16.348 -18.072 -20.193 1.00 57.34 512 VAL A C 1
ATOM 4008 O O . VAL A 1 512 ? -16.506 -16.856 -20.120 1.00 57.34 512 VAL A O 1
ATOM 4011 N N . LEU A 1 513 ? -15.878 -18.798 -19.175 1.00 68.38 513 LEU A N 1
ATOM 4012 C CA . LEU A 1 513 ? -15.460 -18.216 -17.897 1.00 68.38 513 LEU A CA 1
ATOM 4013 C C . LEU A 1 513 ? -14.028 -17.685 -17.983 1.00 68.38 513 LEU A C 1
ATOM 4015 O O . LEU A 1 513 ? -13.752 -16.571 -17.544 1.00 68.38 513 LEU A O 1
ATOM 4019 N N . PHE A 1 514 ? -13.121 -18.493 -18.530 1.00 74.88 514 PHE A N 1
ATOM 4020 C CA . PHE A 1 514 ? -11.723 -18.144 -18.766 1.00 74.88 514 PHE A CA 1
ATOM 4021 C C . PHE A 1 514 ? -11.078 -19.135 -19.739 1.00 74.88 514 PHE A C 1
ATOM 4023 O O . PHE A 1 514 ? -11.609 -20.216 -20.002 1.00 74.88 514 PHE A O 1
ATOM 4030 N N . GLU A 1 515 ? -9.915 -18.763 -20.256 1.00 75.50 515 GLU A N 1
ATOM 4031 C CA . GLU A 1 515 ? -9.112 -19.561 -21.178 1.00 75.50 515 GLU A CA 1
ATOM 4032 C C . GLU A 1 515 ? -7.759 -19.880 -20.537 1.00 75.50 515 GLU A C 1
ATOM 4034 O O . GLU A 1 515 ? -7.175 -19.039 -19.845 1.00 75.50 515 GLU A O 1
ATOM 4039 N N . ILE A 1 516 ? -7.281 -21.110 -20.727 1.00 80.81 516 ILE A N 1
ATOM 4040 C CA . ILE A 1 516 ? -5.974 -21.565 -20.244 1.00 80.81 516 ILE A CA 1
ATOM 4041 C C . ILE A 1 516 ? -5.147 -22.142 -21.389 1.00 80.81 516 ILE A C 1
ATOM 4043 O O . ILE A 1 516 ? -5.684 -22.766 -22.303 1.00 80.81 516 ILE A O 1
ATOM 4047 N N . PHE A 1 517 ? -3.827 -21.988 -21.307 1.00 75.12 517 PHE A N 1
ATOM 4048 C CA . PHE A 1 517 ? -2.903 -22.621 -22.246 1.00 75.12 517 PHE A CA 1
ATOM 4049 C C . PHE A 1 517 ? -2.865 -24.135 -22.075 1.00 75.12 517 PHE A C 1
ATOM 4051 O O . PHE A 1 517 ? -3.076 -24.665 -20.975 1.00 75.12 517 PHE A O 1
ATOM 4058 N N . LYS A 1 518 ? -2.558 -24.829 -23.173 1.00 78.12 518 LYS A N 1
ATOM 4059 C CA . LYS A 1 518 ? -2.486 -26.290 -23.223 1.00 78.12 518 LYS A CA 1
ATOM 4060 C C . LYS A 1 518 ? -1.534 -26.864 -22.171 1.00 78.12 518 LYS A C 1
ATOM 4062 O O . LYS A 1 518 ? -1.859 -27.867 -21.542 1.00 78.12 518 LYS A O 1
ATOM 4067 N N . GLU A 1 519 ? -0.414 -26.193 -21.928 1.00 81.69 519 GLU A N 1
ATOM 4068 C CA . GLU A 1 519 ? 0.642 -26.589 -20.991 1.00 81.69 519 GLU A CA 1
ATOM 4069 C C . GLU A 1 519 ? 0.223 -26.419 -19.525 1.00 81.69 519 GLU A C 1
ATOM 4071 O O . GLU A 1 519 ? 0.707 -27.140 -18.654 1.00 81.69 519 GLU A O 1
ATOM 4076 N N . TYR A 1 520 ? -0.688 -25.486 -19.228 1.00 86.56 520 TYR A N 1
ATOM 4077 C CA . TYR A 1 520 ? -1.165 -25.260 -17.861 1.00 86.56 520 TYR A CA 1
ATOM 4078 C C . TYR A 1 520 ? -2.263 -26.247 -17.447 1.00 86.56 520 TYR A C 1
ATOM 4080 O O . TYR A 1 520 ? -2.432 -26.516 -16.256 1.00 86.56 520 TYR A O 1
ATOM 4088 N N . LYS A 1 521 ? -2.990 -26.830 -18.410 1.00 85.25 521 LYS A N 1
ATOM 4089 C CA . LYS A 1 521 ? -4.100 -27.755 -18.137 1.00 85.25 521 LYS A CA 1
ATOM 4090 C C . LYS A 1 521 ? -3.718 -28.904 -17.187 1.00 85.25 521 LYS A C 1
ATOM 4092 O O . LYS A 1 521 ? -4.415 -29.046 -16.182 1.00 85.25 521 LYS A O 1
ATOM 4097 N N . PRO A 1 522 ? -2.627 -29.668 -17.405 1.00 89.19 522 PRO A N 1
ATOM 4098 C CA . PRO A 1 522 ? -2.260 -30.757 -16.498 1.00 89.19 522 PRO A CA 1
ATOM 4099 C C . PRO A 1 522 ? -2.020 -30.273 -15.064 1.00 89.19 522 PRO A C 1
ATOM 4101 O O . PRO A 1 522 ? -2.404 -30.932 -14.101 1.00 89.19 522 PRO A O 1
ATOM 4104 N N . HIS A 1 523 ? -1.419 -29.090 -14.895 1.00 91.31 523 HIS A N 1
ATOM 4105 C CA . HIS A 1 523 ? -1.208 -28.505 -13.573 1.00 91.31 523 HIS A CA 1
ATOM 4106 C C . HIS A 1 523 ? -2.539 -28.158 -12.894 1.00 91.31 523 HIS A C 1
ATOM 4108 O O . HIS A 1 523 ? -2.743 -28.503 -11.730 1.00 91.31 523 HIS A O 1
ATOM 4114 N N . PHE A 1 524 ? -3.457 -27.527 -13.627 1.00 89.88 524 PHE A N 1
ATOM 4115 C CA . PHE A 1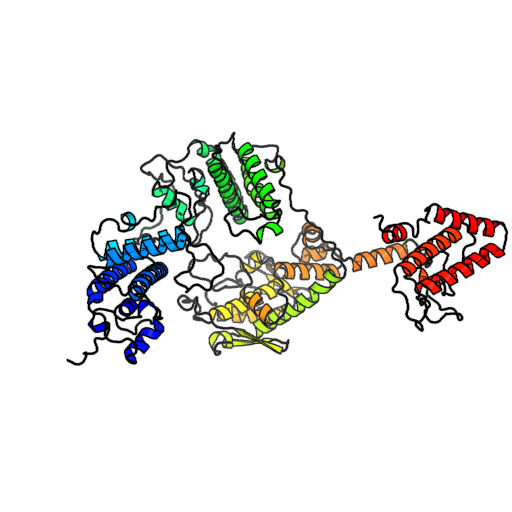 524 ? -4.768 -27.150 -13.105 1.00 89.88 524 PHE A CA 1
ATOM 4116 C C . PHE A 1 524 ? -5.627 -28.373 -12.743 1.00 89.88 524 PHE A C 1
ATOM 4118 O O . PHE A 1 524 ? -6.278 -28.376 -11.702 1.00 89.88 524 PHE A O 1
ATOM 4125 N N . GLU A 1 525 ? -5.581 -29.450 -13.529 1.00 88.94 525 GLU A N 1
ATOM 4126 C CA . GLU A 1 525 ? -6.271 -30.707 -13.207 1.00 88.94 525 GLU A CA 1
ATOM 4127 C C . GLU A 1 525 ? -5.729 -31.349 -11.919 1.00 88.94 525 GLU A C 1
ATOM 4129 O O . GLU A 1 525 ? -6.518 -31.745 -11.056 1.00 88.94 525 GLU A O 1
ATOM 4134 N N . ARG A 1 526 ? -4.399 -31.357 -11.716 1.00 92.19 526 ARG A N 1
ATOM 4135 C CA . ARG A 1 526 ? -3.786 -31.805 -10.445 1.00 92.19 526 ARG A CA 1
ATOM 4136 C C . ARG A 1 526 ? -4.279 -30.986 -9.251 1.00 92.19 526 ARG A C 1
ATOM 4138 O O . ARG A 1 526 ? -4.505 -31.542 -8.174 1.00 92.19 526 ARG A O 1
ATOM 4145 N N . TYR A 1 527 ? -4.450 -29.675 -9.423 1.00 92.75 527 TYR A N 1
ATOM 4146 C CA . TYR A 1 527 ? -5.011 -28.815 -8.383 1.00 92.75 527 TYR A CA 1
ATOM 4147 C C . TYR A 1 527 ? -6.473 -29.154 -8.078 1.00 92.75 527 TYR A C 1
ATOM 4149 O O . TYR A 1 527 ? -6.838 -29.282 -6.908 1.00 92.75 527 TYR A O 1
ATOM 4157 N N . LEU A 1 528 ? -7.308 -29.328 -9.107 1.00 90.12 528 LEU A N 1
ATOM 4158 C CA . LEU A 1 528 ? -8.720 -29.672 -8.934 1.00 90.12 528 LEU A CA 1
ATOM 4159 C C . LEU A 1 528 ? -8.888 -30.987 -8.164 1.00 90.12 528 LEU A C 1
ATOM 4161 O O . LEU A 1 528 ? -9.731 -31.057 -7.268 1.00 90.12 528 LEU A O 1
ATOM 4165 N N . GLU A 1 529 ? -8.060 -31.990 -8.456 1.00 90.69 529 GLU A N 1
ATOM 4166 C CA . GLU A 1 529 ? -8.073 -33.276 -7.753 1.00 90.69 529 GLU A CA 1
ATOM 4167 C C . GLU A 1 529 ? -7.657 -33.139 -6.281 1.00 90.69 529 GLU A C 1
ATOM 4169 O O . GLU A 1 529 ? -8.367 -33.574 -5.365 1.00 90.69 529 GLU A O 1
ATOM 4174 N N . TRP A 1 530 ? -6.553 -32.429 -6.029 1.00 93.12 530 TRP A N 1
ATOM 4175 C CA . TRP A 1 530 ? -6.107 -32.106 -4.673 1.00 93.12 530 TRP A CA 1
ATOM 4176 C C . TRP A 1 530 ? -7.195 -31.374 -3.878 1.00 93.12 530 TRP A C 1
ATOM 4178 O O . TRP A 1 530 ? -7.505 -31.726 -2.735 1.00 93.12 530 TRP A O 1
ATOM 4188 N N . ARG A 1 531 ? -7.825 -30.375 -4.501 1.00 89.50 531 ARG A N 1
ATOM 4189 C CA . ARG A 1 531 ? -8.860 -29.550 -3.885 1.00 89.50 531 ARG A CA 1
ATOM 4190 C C . ARG A 1 531 ? -10.111 -30.365 -3.574 1.00 89.50 531 ARG A C 1
ATOM 4192 O O . ARG A 1 531 ? -10.667 -30.186 -2.493 1.00 89.50 531 ARG A O 1
ATOM 4199 N N . ARG A 1 532 ? -10.573 -31.239 -4.479 1.00 88.19 532 ARG A N 1
ATOM 4200 C CA . ARG A 1 532 ? -11.732 -32.127 -4.244 1.00 88.19 532 ARG A CA 1
ATOM 4201 C C . ARG A 1 532 ? -11.488 -33.062 -3.063 1.00 88.19 532 ARG A C 1
ATOM 4203 O O . ARG A 1 532 ? -12.385 -33.252 -2.249 1.00 88.19 532 ARG A O 1
ATOM 4210 N N . THR A 1 533 ? -10.259 -33.557 -2.925 1.00 88.44 533 THR A N 1
ATOM 4211 C CA . THR A 1 533 ? -9.887 -34.462 -1.831 1.00 88.44 533 THR A CA 1
ATOM 4212 C C . THR A 1 533 ? -9.830 -33.764 -0.468 1.00 88.44 533 THR A C 1
ATOM 4214 O O . THR A 1 533 ? -10.239 -34.336 0.545 1.00 88.44 533 THR A O 1
ATOM 4217 N N . ILE A 1 534 ? -9.306 -32.535 -0.398 1.00 84.00 534 ILE A N 1
ATOM 4218 C CA . ILE A 1 534 ? -9.192 -31.799 0.876 1.00 84.00 534 ILE A CA 1
ATOM 4219 C C . ILE A 1 534 ? -10.485 -31.055 1.240 1.00 84.00 534 ILE A C 1
ATOM 4221 O O . ILE A 1 534 ? -10.819 -30.976 2.420 1.00 84.00 534 ILE A O 1
ATOM 4225 N N . PHE A 1 535 ? -11.234 -30.554 0.255 1.00 85.44 535 PHE A N 1
ATOM 4226 C CA . PHE A 1 535 ? -12.429 -29.725 0.449 1.00 85.44 535 PHE A CA 1
ATOM 4227 C C . PHE A 1 535 ? -13.662 -30.296 -0.274 1.00 85.44 535 PHE A C 1
ATOM 4229 O O . PHE A 1 535 ? -14.188 -29.647 -1.182 1.00 85.44 535 PHE A O 1
ATOM 4236 N N . PRO A 1 536 ? -14.163 -31.483 0.111 1.00 80.81 536 PRO A N 1
ATOM 4237 C CA . PRO A 1 536 ? -15.258 -32.145 -0.604 1.00 80.81 536 PRO A CA 1
ATOM 4238 C C . PRO A 1 536 ? -16.606 -31.410 -0.504 1.00 80.81 536 PRO A C 1
ATOM 4240 O O . PRO A 1 536 ? -17.433 -31.544 -1.395 1.00 80.81 536 PRO A O 1
ATOM 4243 N N . HIS A 1 537 ? -16.831 -30.622 0.553 1.00 78.00 537 HIS A N 1
ATOM 4244 C CA . HIS A 1 537 ? -18.135 -29.998 0.853 1.00 78.00 537 HIS A CA 1
ATOM 4245 C C . HIS A 1 537 ? -18.254 -28.526 0.451 1.00 78.00 537 HIS A C 1
ATOM 4247 O O . HIS A 1 537 ? -19.276 -27.891 0.693 1.00 78.00 537 HIS A O 1
ATOM 4253 N N . THR A 1 538 ? -17.190 -27.955 -0.100 1.00 79.75 538 THR A N 1
ATOM 4254 C CA . THR A 1 538 ? -17.177 -26.561 -0.536 1.00 79.75 538 THR A CA 1
ATOM 4255 C C . THR A 1 538 ? -17.335 -26.544 -2.048 1.00 79.75 538 THR A C 1
ATOM 4257 O O . THR A 1 538 ? -16.809 -27.431 -2.717 1.00 79.75 538 THR A O 1
ATOM 4260 N N . ASP A 1 539 ? -17.933 -25.489 -2.602 1.00 81.50 539 ASP A N 1
ATOM 4261 C CA . ASP A 1 539 ? -18.018 -25.273 -4.056 1.00 81.50 539 ASP A CA 1
ATOM 4262 C C . ASP A 1 539 ? -17.023 -24.220 -4.554 1.00 81.50 539 ASP A C 1
ATOM 4264 O O . ASP A 1 539 ? -16.918 -23.982 -5.738 1.00 81.50 539 ASP A O 1
ATOM 4268 N N . ARG A 1 540 ? -16.238 -23.567 -3.696 1.00 83.25 540 ARG A N 1
ATOM 4269 C CA . ARG A 1 540 ? -15.254 -22.542 -4.109 1.00 83.25 540 ARG A CA 1
ATOM 4270 C C . ARG A 1 540 ? -14.033 -23.121 -4.812 1.00 83.25 540 ARG A C 1
ATOM 4272 O O . ARG A 1 540 ? -13.421 -24.043 -4.279 1.00 83.25 540 ARG A O 1
ATOM 4279 N N . LEU A 1 541 ? -13.609 -22.544 -5.932 1.00 86.25 541 LEU A N 1
ATOM 4280 C CA . LEU A 1 541 ? -12.398 -22.987 -6.625 1.00 86.25 541 LEU A CA 1
ATOM 4281 C C . LEU A 1 541 ? -11.168 -22.872 -5.713 1.00 86.25 541 LEU A C 1
ATOM 4283 O O . LEU A 1 541 ? -10.441 -23.848 -5.596 1.00 86.25 541 LEU A O 1
ATOM 4287 N N . PHE A 1 542 ? -11.030 -21.758 -4.981 1.00 88.81 542 PHE A N 1
ATOM 4288 C CA . PHE A 1 542 ? -9.956 -21.511 -4.006 1.00 88.81 542 PHE A CA 1
ATOM 4289 C C . PHE A 1 542 ? -10.501 -21.426 -2.562 1.00 88.81 542 PHE A C 1
ATOM 4291 O O . PHE A 1 542 ? -10.794 -20.334 -2.061 1.00 88.81 542 PHE A O 1
ATOM 4298 N N . PRO A 1 543 ? -10.686 -22.564 -1.865 1.00 84.19 543 PRO A N 1
ATOM 4299 C CA . PRO A 1 543 ? -11.343 -22.612 -0.558 1.00 84.19 543 PRO A CA 1
ATOM 4300 C C . PRO A 1 543 ? -10.377 -22.296 0.599 1.00 84.19 543 PRO A C 1
ATOM 4302 O O . PRO A 1 543 ? -9.890 -23.192 1.282 1.00 84.19 543 PRO A O 1
ATOM 4305 N N . PHE A 1 544 ? -10.098 -21.015 0.851 1.00 81.94 544 PHE A N 1
ATOM 4306 C CA . PHE A 1 544 ? -9.267 -20.609 1.994 1.00 81.94 544 PHE A CA 1
ATOM 4307 C C . PHE A 1 544 ? -9.883 -21.011 3.342 1.00 81.94 544 PHE A C 1
ATOM 4309 O O . PHE A 1 544 ? -11.032 -20.672 3.630 1.00 81.94 544 PHE A O 1
ATOM 4316 N N . ILE A 1 545 ? -9.085 -21.642 4.210 1.00 76.44 545 ILE A N 1
ATOM 4317 C CA . ILE A 1 545 ? -9.484 -21.973 5.584 1.00 76.44 545 ILE A CA 1
ATOM 4318 C C . ILE A 1 545 ? -9.401 -20.703 6.436 1.00 76.44 545 ILE A C 1
ATOM 4320 O O . ILE A 1 545 ? -8.337 -20.082 6.532 1.00 76.44 545 ILE A O 1
ATOM 4324 N N . ARG A 1 546 ? -10.530 -20.309 7.042 1.00 68.00 546 ARG A N 1
ATOM 4325 C CA . ARG A 1 546 ? -10.708 -19.065 7.815 1.00 68.00 546 ARG A CA 1
ATOM 4326 C C . ARG A 1 546 ? -11.257 -19.349 9.215 1.00 68.00 546 ARG A C 1
ATOM 4328 O O . ARG A 1 546 ? -11.759 -20.431 9.491 1.00 68.00 546 ARG A O 1
ATOM 4335 N N . GLN A 1 547 ? -11.174 -18.356 10.101 1.00 54.84 547 GLN A N 1
ATOM 4336 C CA . GLN A 1 547 ? -11.802 -18.406 11.424 1.00 54.84 547 GLN A CA 1
ATOM 4337 C C . GLN A 1 547 ? -13.340 -18.406 11.294 1.00 54.84 547 GLN A C 1
ATOM 4339 O O . GLN A 1 547 ? -13.876 -17.602 10.528 1.00 54.84 547 GLN A O 1
ATOM 4344 N N . ASN A 1 548 ? -14.047 -19.242 12.068 1.00 43.50 548 ASN A N 1
ATOM 4345 C CA . ASN A 1 548 ? -15.520 -19.245 12.109 1.00 43.50 548 ASN A CA 1
ATOM 4346 C C . ASN A 1 548 ? -16.085 -17.831 12.345 1.00 43.50 548 ASN A C 1
ATOM 4348 O O . ASN A 1 548 ? -15.6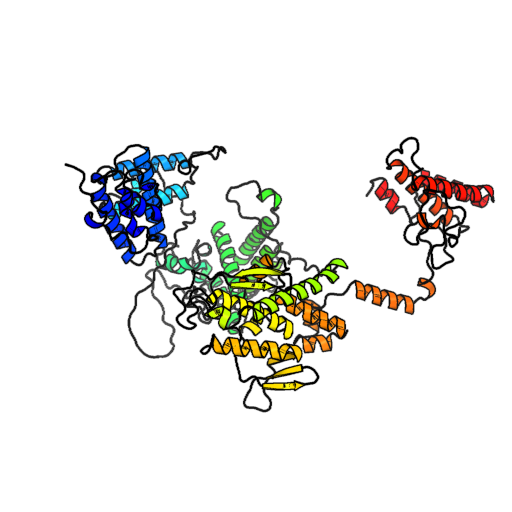22 -17.112 13.240 1.00 43.50 548 ASN A O 1
ATOM 4352 N N . GLY A 1 549 ? -17.086 -17.455 11.540 1.00 40.19 549 GLY A N 1
ATOM 4353 C CA . GLY A 1 549 ? -17.763 -16.152 11.583 1.00 40.19 549 GLY A CA 1
ATOM 4354 C C . GLY A 1 549 ? -17.090 -15.031 10.773 1.00 40.19 549 GLY A C 1
ATOM 4355 O O . GLY A 1 549 ? -17.591 -13.909 10.764 1.00 40.19 549 GLY A O 1
ATOM 4356 N N . SER A 1 550 ? -15.965 -15.294 10.095 1.00 40.31 550 SER A N 1
ATOM 4357 C CA . SER A 1 550 ? -15.377 -14.362 9.121 1.00 40.31 550 SER A CA 1
ATOM 4358 C C . SER A 1 550 ? -16.096 -14.488 7.774 1.00 40.31 550 SER A C 1
ATOM 4360 O O . SER A 1 550 ? -16.280 -15.604 7.287 1.00 40.31 550 SER A O 1
ATOM 4362 N N . LEU A 1 551 ? -16.497 -13.362 7.165 1.00 41.00 551 LEU A N 1
ATOM 4363 C CA . LEU A 1 551 ? -17.110 -13.356 5.834 1.00 41.00 551 LEU A CA 1
ATOM 4364 C C . LEU A 1 551 ? -16.243 -14.135 4.840 1.00 41.00 551 LEU A C 1
ATOM 4366 O O . LEU A 1 551 ? -15.015 -13.994 4.788 1.00 41.00 551 LEU A O 1
ATOM 4370 N N . ALA A 1 552 ? -16.905 -14.886 3.966 1.00 45.41 552 ALA A N 1
ATOM 4371 C CA . ALA A 1 552 ? -16.267 -15.606 2.872 1.00 45.41 552 ALA A CA 1
ATOM 4372 C C . ALA A 1 552 ? -15.580 -14.664 1.845 1.00 45.41 552 ALA A C 1
ATOM 4374 O O . ALA A 1 552 ? -14.913 -15.127 0.921 1.00 45.41 552 ALA A O 1
ATOM 4375 N N . ASP A 1 553 ? -15.687 -13.346 2.048 1.00 47.22 553 ASP A N 1
ATOM 4376 C CA . ASP A 1 553 ? -15.322 -12.280 1.115 1.00 47.22 553 ASP A CA 1
ATOM 4377 C C . ASP A 1 553 ? -14.161 -11.370 1.580 1.00 47.22 553 ASP A C 1
ATOM 4379 O O . ASP A 1 553 ? -13.798 -10.401 0.917 1.00 47.22 553 ASP A O 1
ATOM 4383 N N . THR A 1 554 ? -13.510 -11.652 2.722 1.00 49.44 554 THR A N 1
ATOM 4384 C CA . THR A 1 554 ? -12.312 -10.876 3.108 1.00 49.44 554 THR A CA 1
ATOM 4385 C C . THR A 1 554 ? -11.146 -11.061 2.127 1.00 49.44 554 THR A C 1
ATOM 4387 O O . THR A 1 554 ? -10.876 -12.172 1.666 1.00 49.44 554 THR A O 1
ATOM 4390 N N . LYS A 1 555 ? -10.454 -9.946 1.850 1.00 54.78 555 LYS A N 1
ATOM 4391 C CA . LYS A 1 555 ? -9.376 -9.776 0.859 1.00 54.78 555 LYS A CA 1
ATOM 4392 C C . LYS A 1 555 ? -8.259 -10.824 0.983 1.00 54.78 555 LYS A C 1
ATOM 4394 O O . LYS A 1 555 ? -7.812 -11.133 2.085 1.00 54.78 555 LYS A O 1
ATOM 4399 N N . PHE A 1 556 ? -7.748 -11.290 -0.157 1.00 62.91 556 PHE A N 1
ATOM 4400 C CA . PHE A 1 556 ? -6.472 -12.005 -0.238 1.00 62.91 556 PHE A CA 1
ATOM 4401 C C . PHE A 1 556 ? -5.317 -11.048 0.091 1.00 62.91 556 PHE A C 1
ATOM 4403 O O . PHE A 1 556 ? -5.199 -9.986 -0.524 1.00 62.91 556 PHE A O 1
ATOM 4410 N N . PHE A 1 557 ? -4.461 -11.421 1.046 1.00 61.22 557 PHE A N 1
ATOM 4411 C CA . PHE A 1 557 ? -3.286 -10.628 1.433 1.00 61.22 557 PHE A CA 1
ATOM 4412 C C . PHE A 1 557 ? -1.948 -11.271 1.025 1.00 61.22 557 PHE A C 1
ATOM 4414 O O . PHE A 1 557 ? -0.919 -10.604 1.131 1.00 61.22 557 PHE A O 1
ATOM 4421 N N . GLY A 1 558 ? -1.952 -12.525 0.541 1.00 65.88 558 GLY A N 1
ATOM 4422 C CA . GLY A 1 558 ? -0.754 -13.252 0.093 1.00 65.88 558 GLY A CA 1
ATOM 4423 C C . GLY A 1 558 ? 0.351 -13.324 1.148 1.00 65.88 558 GLY A C 1
ATOM 4424 O O . GLY A 1 558 ? 1.532 -13.236 0.819 1.00 65.88 558 GLY A O 1
ATOM 4425 N N . THR A 1 559 ? -0.014 -13.337 2.431 1.00 77.44 559 THR A N 1
ATOM 4426 C CA . THR A 1 559 ? 0.946 -13.180 3.529 1.00 77.44 559 THR A CA 1
ATOM 4427 C C . THR A 1 559 ? 1.776 -14.434 3.737 1.00 77.44 559 THR A C 1
ATOM 4429 O O . THR A 1 559 ? 2.923 -14.330 4.168 1.00 77.44 559 THR A O 1
ATOM 4432 N N . LEU A 1 560 ? 1.227 -15.611 3.435 1.00 82.19 560 LEU A N 1
ATOM 4433 C CA . LEU A 1 560 ? 1.929 -16.873 3.622 1.00 82.19 560 LEU A CA 1
ATOM 4434 C C . LEU A 1 560 ? 2.960 -17.082 2.515 1.00 82.19 560 LEU A C 1
ATOM 4436 O O . LEU A 1 560 ? 4.111 -17.393 2.816 1.00 82.19 560 LEU A O 1
ATOM 4440 N N . ILE A 1 561 ? 2.594 -16.819 1.261 1.00 86.81 561 ILE A N 1
ATOM 4441 C CA . ILE A 1 561 ? 3.534 -16.924 0.146 1.00 86.81 561 ILE A CA 1
ATOM 4442 C C . ILE A 1 561 ? 4.634 -15.854 0.226 1.00 86.81 561 ILE A C 1
ATOM 4444 O O . ILE A 1 561 ? 5.781 -16.138 -0.092 1.00 86.81 561 ILE A O 1
ATOM 4448 N N . GLN A 1 562 ? 4.343 -14.660 0.761 1.00 87.12 562 GLN A N 1
ATOM 4449 C CA . GLN A 1 562 ? 5.371 -13.650 1.056 1.00 87.12 562 GLN A CA 1
ATOM 4450 C C . GLN A 1 562 ? 6.427 -14.155 2.045 1.00 87.12 562 GLN A C 1
ATOM 4452 O O . GLN A 1 562 ? 7.608 -13.841 1.895 1.00 87.12 562 GLN A O 1
ATOM 4457 N N . ILE A 1 563 ? 6.022 -14.936 3.052 1.00 83.75 563 ILE A N 1
ATOM 4458 C CA . ILE A 1 563 ? 6.959 -15.553 4.000 1.00 83.75 563 ILE A CA 1
ATOM 4459 C C . ILE A 1 563 ? 7.831 -16.578 3.270 1.00 83.75 563 ILE A C 1
ATOM 4461 O O . ILE A 1 563 ? 9.049 -16.536 3.422 1.00 83.75 563 ILE A O 1
ATOM 4465 N N . VAL A 1 564 ? 7.233 -17.435 2.435 1.00 85.38 564 VAL A N 1
ATOM 4466 C CA . VAL A 1 564 ? 7.976 -18.414 1.621 1.00 85.38 564 VAL A CA 1
ATOM 4467 C C . VAL A 1 564 ? 8.991 -17.713 0.716 1.00 85.38 564 VAL A C 1
ATOM 4469 O O . VAL A 1 564 ? 10.168 -18.055 0.747 1.00 85.38 564 VAL A O 1
ATOM 4472 N N . CYS A 1 565 ? 8.581 -16.671 -0.011 1.00 87.81 565 CYS A N 1
ATOM 4473 C CA . CYS A 1 565 ? 9.471 -15.873 -0.856 1.00 87.81 565 CYS A CA 1
ATOM 4474 C C . CYS A 1 565 ? 10.624 -15.244 -0.068 1.00 87.81 565 CYS A C 1
ATOM 4476 O O . CYS A 1 565 ? 11.760 -15.235 -0.537 1.00 87.81 565 CYS A O 1
ATOM 4478 N N . LYS A 1 566 ? 10.355 -14.759 1.150 1.00 87.25 566 LYS A N 1
ATOM 4479 C CA . LYS A 1 566 ? 11.384 -14.191 2.025 1.00 87.25 566 LYS A CA 1
ATOM 4480 C C . LYS A 1 566 ? 12.428 -15.235 2.432 1.00 87.25 566 LYS A C 1
ATOM 4482 O O . LYS A 1 566 ? 13.610 -14.907 2.448 1.00 87.25 566 LYS A O 1
ATOM 4487 N N . HIS A 1 567 ? 12.011 -16.465 2.738 1.00 83.69 567 HIS A N 1
ATOM 4488 C CA . HIS A 1 567 ? 12.938 -17.570 3.007 1.00 83.69 567 HIS A CA 1
ATOM 4489 C C . HIS A 1 567 ? 13.711 -17.985 1.750 1.00 83.69 567 HIS A C 1
ATOM 4491 O O . HIS A 1 567 ? 14.918 -18.171 1.817 1.00 83.69 567 HIS A O 1
ATOM 4497 N N . ALA A 1 568 ? 13.035 -18.031 0.601 1.00 84.62 568 ALA A N 1
ATOM 4498 C CA . ALA A 1 568 ? 13.618 -18.364 -0.696 1.00 84.62 568 ALA A CA 1
ATOM 4499 C C . ALA A 1 568 ? 14.553 -17.283 -1.270 1.00 84.62 568 ALA A C 1
ATOM 4501 O O . ALA A 1 568 ? 15.162 -17.506 -2.312 1.00 84.62 568 ALA A O 1
ATOM 4502 N N . LYS A 1 569 ? 14.622 -16.096 -0.644 1.00 87.25 569 LYS A N 1
ATOM 4503 C CA . LYS A 1 569 ? 15.307 -14.897 -1.163 1.00 87.25 569 LYS A CA 1
ATOM 4504 C C . LYS A 1 569 ? 14.825 -14.485 -2.565 1.00 87.25 569 LYS A C 1
ATOM 4506 O O . LYS A 1 569 ? 15.587 -13.933 -3.352 1.00 87.25 569 LYS A O 1
ATOM 4511 N N . VAL A 1 570 ? 13.546 -14.717 -2.863 1.00 87.06 570 VAL A N 1
ATOM 4512 C CA . VAL A 1 570 ? 12.906 -14.350 -4.136 1.00 87.06 570 VAL A CA 1
ATOM 4513 C C . VAL A 1 570 ? 11.985 -13.148 -3.930 1.00 87.06 570 VAL A C 1
ATOM 4515 O O . VAL A 1 570 ? 11.261 -13.065 -2.935 1.00 87.06 570 VAL A O 1
ATOM 4518 N N . THR A 1 571 ? 11.983 -12.210 -4.879 1.00 87.81 571 THR A N 1
ATOM 4519 C CA . THR A 1 571 ? 11.067 -11.063 -4.870 1.00 87.81 571 THR A CA 1
ATOM 4520 C C . THR A 1 571 ? 9.618 -11.541 -4.984 1.00 87.81 571 THR A C 1
ATOM 4522 O O . THR A 1 571 ? 9.236 -12.193 -5.953 1.00 87.81 571 THR A O 1
ATOM 4525 N N . TYR A 1 572 ? 8.778 -11.189 -4.010 1.00 88.44 572 TYR A N 1
ATOM 4526 C CA . TYR A 1 572 ? 7.344 -11.456 -4.099 1.00 88.44 572 TYR A CA 1
ATOM 4527 C C . TYR A 1 572 ? 6.686 -10.562 -5.159 1.00 88.44 572 TYR A C 1
ATOM 4529 O O . TYR A 1 572 ? 6.744 -9.332 -5.073 1.00 88.44 572 TYR A O 1
ATOM 4537 N N . VAL A 1 573 ? 6.001 -11.184 -6.120 1.00 84.88 573 VAL A N 1
ATOM 4538 C CA . VAL A 1 573 ? 5.270 -10.497 -7.192 1.00 84.88 573 VAL A CA 1
ATOM 4539 C C . VAL A 1 573 ? 3.764 -10.569 -6.894 1.00 84.88 573 VAL A C 1
ATOM 4541 O O . VAL A 1 573 ? 3.170 -11.641 -7.001 1.00 84.88 573 VAL A O 1
ATOM 4544 N N . PRO A 1 574 ? 3.097 -9.460 -6.513 1.00 83.31 574 PRO A N 1
ATOM 4545 C CA . PRO A 1 574 ? 1.670 -9.480 -6.199 1.00 83.31 574 PRO A CA 1
ATOM 4546 C C . PRO A 1 574 ? 0.793 -9.820 -7.421 1.00 83.31 574 PRO A C 1
ATOM 4548 O O . PRO A 1 574 ? 1.162 -9.485 -8.550 1.00 83.31 574 PRO A O 1
ATOM 4551 N N . PRO A 1 575 ? -0.430 -10.356 -7.221 1.00 82.69 575 PRO A N 1
ATOM 4552 C CA . PRO A 1 575 ? -1.325 -10.760 -8.313 1.00 82.69 575 PRO A CA 1
ATOM 4553 C C . PRO A 1 575 ? -1.605 -9.679 -9.367 1.00 82.69 575 PRO A C 1
ATOM 4555 O O . PRO A 1 575 ? -1.686 -9.968 -10.559 1.00 82.69 575 PRO A O 1
ATOM 4558 N N . GLN A 1 576 ? -1.702 -8.410 -8.951 1.00 76.50 576 GLN A N 1
ATOM 4559 C CA . GLN A 1 576 ? -1.879 -7.288 -9.878 1.00 76.50 576 GLN A CA 1
ATOM 4560 C C . GLN A 1 576 ? -0.677 -7.123 -10.822 1.00 76.50 576 GLN A C 1
ATOM 4562 O O . GLN A 1 576 ? -0.858 -6.807 -11.998 1.00 76.50 576 GLN A O 1
ATOM 4567 N N . MET A 1 577 ? 0.540 -7.351 -10.320 1.00 76.56 577 MET A N 1
ATOM 4568 C CA . MET A 1 577 ? 1.749 -7.335 -11.140 1.00 76.56 577 MET A CA 1
ATOM 4569 C C . MET A 1 577 ? 1.811 -8.557 -12.053 1.00 76.56 577 MET A C 1
ATOM 4571 O O . MET A 1 577 ? 2.118 -8.367 -13.217 1.00 76.56 577 MET A O 1
ATOM 4575 N N . LEU A 1 578 ? 1.430 -9.759 -11.599 1.00 81.12 578 LEU A N 1
ATOM 4576 C CA . LEU A 1 578 ? 1.364 -10.951 -12.466 1.00 81.12 578 LEU A CA 1
ATOM 4577 C C . LEU A 1 578 ? 0.454 -10.726 -13.679 1.00 81.12 578 LEU A C 1
ATOM 4579 O O . LEU A 1 578 ? 0.866 -10.952 -14.817 1.00 81.12 578 LEU A O 1
ATOM 4583 N N . ARG A 1 579 ? -0.757 -10.196 -13.444 1.00 77.25 579 ARG A N 1
ATOM 4584 C CA . ARG A 1 579 ? -1.686 -9.826 -14.522 1.00 77.25 579 ARG A CA 1
ATOM 4585 C C . ARG A 1 579 ? -1.069 -8.779 -15.451 1.00 77.25 579 ARG A C 1
ATOM 4587 O O . ARG A 1 579 ? -1.151 -8.915 -16.668 1.00 77.25 579 ARG A O 1
ATOM 4594 N N . GLY A 1 580 ? -0.437 -7.747 -14.890 1.00 73.94 580 GLY A N 1
ATOM 4595 C CA . GLY A 1 580 ? 0.226 -6.701 -15.669 1.00 73.94 580 GLY A CA 1
ATOM 4596 C C . GLY A 1 580 ? 1.409 -7.210 -16.497 1.00 73.94 580 GLY A C 1
ATOM 4597 O O . GLY A 1 580 ? 1.571 -6.780 -17.637 1.00 73.94 580 GLY A O 1
ATOM 4598 N N . THR A 1 581 ? 2.207 -8.134 -15.962 1.00 75.12 581 THR A N 1
ATOM 4599 C CA . THR A 1 581 ? 3.339 -8.757 -16.657 1.00 75.12 581 THR A CA 1
ATOM 4600 C C . THR A 1 581 ? 2.852 -9.601 -17.826 1.00 75.12 581 THR A C 1
ATOM 4602 O O . THR A 1 581 ? 3.382 -9.451 -18.921 1.00 75.12 581 THR A O 1
ATOM 4605 N N . ARG A 1 582 ? 1.800 -10.412 -17.638 1.00 75.06 582 ARG A N 1
ATOM 4606 C CA . ARG A 1 582 ? 1.173 -11.196 -18.714 1.00 75.06 582 ARG A CA 1
ATOM 4607 C C . ARG A 1 582 ? 0.682 -10.297 -19.850 1.00 75.06 582 ARG A C 1
ATOM 4609 O O . ARG A 1 582 ? 1.030 -10.518 -21.002 1.00 75.06 582 ARG A O 1
ATOM 4616 N N . VAL A 1 583 ? -0.092 -9.264 -19.521 1.00 71.56 583 VAL A N 1
ATOM 4617 C CA . VAL A 1 583 ? -0.649 -8.325 -20.509 1.00 71.56 583 VAL A CA 1
ATOM 4618 C C . VAL A 1 583 ? 0.459 -7.594 -21.275 1.00 71.56 583 VAL A C 1
ATOM 4620 O O . VAL A 1 583 ? 0.397 -7.490 -22.494 1.00 71.56 583 VAL A O 1
ATOM 4623 N N . ASN A 1 584 ? 1.506 -7.134 -20.582 1.00 70.69 584 ASN A N 1
ATOM 4624 C CA . ASN A 1 584 ? 2.655 -6.501 -21.234 1.00 70.69 584 ASN A CA 1
ATOM 4625 C C . ASN A 1 584 ? 3.482 -7.487 -22.067 1.00 70.69 584 ASN A C 1
ATOM 4627 O O . ASN A 1 584 ? 4.047 -7.092 -23.080 1.00 70.69 584 ASN A O 1
ATOM 4631 N N . TRP A 1 585 ? 3.568 -8.755 -21.660 1.00 73.25 585 TRP A N 1
ATOM 4632 C CA . TRP A 1 585 ? 4.217 -9.795 -22.452 1.00 73.25 585 TRP A CA 1
ATOM 4633 C C . TRP A 1 585 ? 3.456 -10.047 -23.759 1.00 73.25 585 TRP A C 1
ATOM 4635 O O . TRP A 1 585 ? 4.085 -10.015 -24.810 1.00 73.25 585 TRP A O 1
ATOM 4645 N N . PHE A 1 586 ? 2.121 -10.175 -23.721 1.00 70.06 586 PHE A N 1
ATOM 4646 C CA . PHE A 1 586 ? 1.305 -10.287 -24.939 1.00 70.06 586 PHE A CA 1
ATOM 4647 C C . PHE A 1 586 ? 1.472 -9.081 -25.848 1.00 70.06 586 PHE A C 1
ATOM 4649 O O . PHE A 1 586 ? 1.801 -9.261 -27.011 1.00 70.06 586 PHE A O 1
ATOM 4656 N N . LEU A 1 587 ? 1.367 -7.868 -25.300 1.00 67.69 587 LEU A N 1
ATOM 4657 C CA . LEU A 1 587 ? 1.542 -6.639 -26.071 1.00 67.69 587 LEU A CA 1
ATOM 4658 C C . LEU A 1 587 ? 2.907 -6.575 -26.780 1.00 67.69 587 LEU A C 1
ATOM 4660 O O . LEU A 1 587 ? 3.015 -6.046 -27.882 1.00 67.69 587 LEU A O 1
ATOM 4664 N N . ARG A 1 588 ? 3.959 -7.116 -26.150 1.00 68.31 588 ARG A N 1
ATOM 4665 C CA . ARG A 1 588 ? 5.300 -7.200 -26.746 1.00 68.31 588 ARG A CA 1
ATOM 4666 C C . ARG A 1 588 ? 5.378 -8.224 -27.877 1.00 68.31 588 ARG A C 1
ATOM 4668 O O . ARG A 1 588 ? 6.124 -7.980 -28.817 1.00 68.31 588 ARG A O 1
ATOM 4675 N N . GLN A 1 589 ? 4.654 -9.338 -27.771 1.00 66.69 589 GLN A N 1
ATOM 4676 C CA . GLN A 1 589 ? 4.661 -10.411 -28.769 1.00 66.69 589 GLN A CA 1
ATOM 4677 C C . GLN A 1 589 ? 3.756 -10.105 -29.966 1.00 66.69 589 GLN A C 1
ATOM 4679 O O . GLN A 1 589 ? 4.148 -10.340 -31.101 1.00 66.69 589 GLN A O 1
ATOM 4684 N N . THR A 1 590 ? 2.558 -9.570 -29.724 1.00 67.75 590 THR A N 1
ATOM 4685 C CA . THR A 1 590 ? 1.566 -9.303 -30.775 1.00 67.75 590 THR A CA 1
ATOM 4686 C C . THR A 1 590 ? 1.765 -7.946 -31.438 1.00 67.75 590 THR A C 1
ATOM 4688 O O . THR A 1 590 ? 1.353 -7.772 -32.577 1.00 67.75 590 THR A O 1
ATOM 4691 N N . ALA A 1 591 ? 2.364 -6.975 -30.733 1.00 66.44 591 ALA A N 1
ATOM 4692 C CA . ALA A 1 591 ? 2.438 -5.566 -31.136 1.00 66.44 591 ALA A CA 1
ATOM 4693 C C . ALA A 1 591 ? 1.070 -4.915 -31.451 1.00 66.44 591 ALA A C 1
ATOM 4695 O O . ALA A 1 591 ? 1.037 -3.793 -31.950 1.00 66.44 591 ALA A O 1
ATOM 4696 N N . ASP A 1 592 ? -0.036 -5.582 -31.102 1.00 71.69 592 ASP A N 1
ATOM 4697 C CA . ASP A 1 592 ? -1.407 -5.164 -31.386 1.00 71.69 592 ASP A CA 1
ATOM 4698 C C . ASP A 1 592 ? -2.190 -4.966 -30.068 1.00 71.69 592 ASP A C 1
ATOM 4700 O O . ASP A 1 592 ? -2.441 -5.930 -29.322 1.00 71.69 592 ASP A O 1
ATOM 4704 N N . PRO A 1 593 ? -2.564 -3.714 -29.736 1.00 70.44 593 PRO A N 1
ATOM 4705 C CA . PRO A 1 593 ? -3.371 -3.402 -28.565 1.00 70.44 593 PRO A CA 1
ATOM 4706 C C . PRO A 1 593 ? -4.789 -3.989 -28.584 1.00 70.44 593 PRO A C 1
ATOM 4708 O O . PRO A 1 593 ? -5.324 -4.238 -27.506 1.00 70.44 593 PRO A O 1
ATOM 4711 N N . GLU A 1 594 ? -5.415 -4.203 -29.741 1.00 68.81 594 GLU A N 1
ATOM 4712 C CA . GLU A 1 594 ? -6.787 -4.726 -29.825 1.00 68.81 594 GLU A CA 1
ATOM 4713 C C . GLU A 1 594 ? -6.822 -6.212 -29.470 1.00 68.81 594 GLU A C 1
ATOM 4715 O O . GLU A 1 594 ? -7.513 -6.602 -28.526 1.00 68.81 594 GLU A O 1
ATOM 4720 N N . ILE A 1 595 ? -5.962 -7.008 -30.110 1.00 67.44 595 ILE A N 1
ATOM 4721 C CA . ILE A 1 595 ? -5.801 -8.442 -29.819 1.00 67.44 595 ILE A CA 1
ATOM 4722 C C . ILE A 1 595 ? -5.399 -8.650 -28.350 1.00 67.44 595 ILE A C 1
ATOM 4724 O O . ILE A 1 595 ? -5.922 -9.513 -27.645 1.00 67.44 595 ILE A O 1
ATOM 4728 N N . THR A 1 596 ? -4.490 -7.818 -27.834 1.00 67.94 596 THR A N 1
ATOM 4729 C CA . THR A 1 596 ? -4.054 -7.909 -26.431 1.00 67.94 596 THR A CA 1
ATOM 4730 C C . THR A 1 596 ? -5.168 -7.537 -25.447 1.00 67.94 596 THR A C 1
ATOM 4732 O O . THR A 1 596 ? -5.245 -8.101 -24.350 1.00 67.94 596 THR A O 1
ATOM 4735 N N . ALA A 1 597 ? -6.025 -6.578 -25.804 1.00 64.94 597 ALA A N 1
ATOM 4736 C CA . ALA A 1 597 ? -7.166 -6.185 -24.987 1.00 64.94 597 ALA A CA 1
ATOM 4737 C C . ALA A 1 597 ? -8.213 -7.305 -24.934 1.00 64.94 597 ALA A C 1
ATOM 4739 O O . ALA A 1 597 ? -8.699 -7.617 -23.843 1.00 64.94 597 ALA A O 1
ATOM 4740 N N . GLU A 1 598 ? -8.473 -7.957 -26.070 1.00 65.38 598 GLU A N 1
ATOM 4741 C CA . GLU A 1 598 ? -9.351 -9.124 -26.178 1.00 65.38 598 GLU A CA 1
ATOM 4742 C C . GLU A 1 598 ? -8.858 -10.283 -25.295 1.00 65.38 598 GLU A C 1
ATOM 4744 O O . GLU A 1 598 ? -9.581 -10.723 -24.398 1.00 65.38 598 GLU A O 1
ATOM 4749 N N . ILE A 1 599 ? -7.585 -10.680 -25.430 1.00 64.81 599 ILE A N 1
ATOM 4750 C CA . ILE A 1 599 ? -6.951 -11.722 -24.594 1.00 64.81 599 ILE A CA 1
ATOM 4751 C C . ILE A 1 599 ? -6.972 -11.338 -23.102 1.00 64.81 599 ILE A C 1
ATOM 4753 O O . ILE A 1 599 ? -7.140 -12.180 -22.219 1.00 64.81 599 ILE A O 1
ATOM 4757 N N . GLY A 1 600 ? -6.785 -10.053 -22.790 1.00 60.28 600 GLY A N 1
ATOM 4758 C CA . GLY A 1 600 ? -6.783 -9.528 -21.424 1.00 60.28 600 GLY A CA 1
ATOM 4759 C C . GLY A 1 600 ? -8.169 -9.328 -20.798 1.00 60.28 600 GLY A C 1
ATOM 4760 O O . GLY A 1 600 ? -8.231 -8.945 -19.619 1.00 60.28 600 GLY A O 1
ATOM 4761 N N . GLN A 1 601 ? -9.248 -9.554 -21.563 1.00 61.97 601 GLN A N 1
ATOM 4762 C CA . GLN A 1 601 ? -10.636 -9.215 -21.224 1.00 61.97 601 GLN A CA 1
ATOM 4763 C C . GLN A 1 601 ? -10.793 -7.754 -20.757 1.00 61.97 601 GLN A C 1
ATOM 4765 O O . GLN A 1 601 ? -11.513 -7.453 -19.801 1.00 61.97 601 GLN A O 1
ATOM 4770 N N . HIS A 1 602 ? -10.071 -6.835 -21.398 1.00 63.72 602 HIS A N 1
ATOM 4771 C CA . HIS A 1 602 ? -10.104 -5.399 -21.115 1.00 63.72 602 HIS A CA 1
ATOM 4772 C C . HIS A 1 602 ? -10.618 -4.633 -22.327 1.00 63.72 602 HIS A C 1
ATOM 4774 O O . HIS A 1 602 ? -10.488 -5.081 -23.457 1.00 63.72 602 HIS A O 1
ATOM 4780 N N . THR A 1 603 ? -11.122 -3.418 -22.114 1.00 64.38 603 THR A N 1
ATOM 4781 C CA . THR A 1 603 ? -11.256 -2.482 -23.242 1.00 64.38 603 THR A CA 1
ATOM 4782 C C . THR A 1 603 ? -9.868 -2.009 -23.681 1.00 64.38 603 THR A C 1
ATOM 4784 O O . THR A 1 603 ? -8.987 -1.816 -22.832 1.00 64.38 603 THR A O 1
ATOM 4787 N N . THR A 1 604 ? -9.680 -1.725 -24.973 1.00 62.50 604 THR A N 1
ATOM 4788 C CA . THR A 1 604 ? -8.436 -1.145 -25.519 1.00 62.50 604 THR A CA 1
ATOM 4789 C C . THR A 1 604 ? -8.031 0.119 -24.756 1.00 62.50 604 THR A C 1
ATOM 4791 O O . THR A 1 604 ? -6.868 0.324 -24.412 1.00 62.50 604 THR A O 1
ATOM 4794 N N . ARG A 1 605 ? -9.013 0.944 -24.366 1.00 59.47 605 ARG A N 1
ATOM 4795 C CA . ARG A 1 605 ? -8.783 2.148 -23.557 1.00 59.47 605 ARG A CA 1
ATOM 4796 C C . ARG A 1 605 ? -8.228 1.826 -22.167 1.00 59.47 605 ARG A C 1
ATOM 4798 O O . ARG A 1 605 ? -7.345 2.534 -21.685 1.00 59.47 605 ARG A O 1
ATOM 4805 N N . THR A 1 606 ? -8.728 0.790 -21.499 1.00 59.88 606 THR A N 1
ATOM 4806 C CA . THR A 1 606 ? -8.209 0.351 -20.194 1.00 59.88 606 THR A CA 1
ATOM 4807 C C . THR A 1 606 ? -6.816 -0.259 -20.332 1.00 59.88 606 THR A C 1
ATOM 4809 O O . THR A 1 606 ? -5.955 0.027 -19.498 1.00 59.88 606 THR A O 1
ATOM 4812 N N . LEU A 1 607 ? -6.570 -1.030 -21.396 1.00 63.50 607 LEU A N 1
ATOM 4813 C CA . LEU A 1 607 ? -5.250 -1.564 -21.728 1.00 63.50 607 LEU A CA 1
ATOM 4814 C C . LEU A 1 607 ? -4.220 -0.432 -21.852 1.00 63.50 607 LEU A C 1
ATOM 4816 O O . LEU A 1 607 ? -3.226 -0.424 -21.127 1.00 63.50 607 LEU A O 1
ATOM 4820 N N . LEU A 1 608 ? -4.502 0.562 -22.695 1.00 63.31 608 LEU A N 1
ATOM 4821 C CA . LEU A 1 608 ? -3.596 1.680 -22.964 1.00 63.31 608 LEU A CA 1
ATOM 4822 C C . LEU A 1 608 ? -3.374 2.590 -21.745 1.00 63.31 608 LEU A C 1
ATOM 4824 O O . LEU A 1 608 ? -2.274 3.092 -21.536 1.00 63.31 608 LEU A O 1
ATOM 4828 N N . ASN A 1 609 ? -4.394 2.790 -20.907 1.00 58.44 609 ASN A N 1
ATOM 4829 C CA . ASN A 1 609 ? -4.285 3.691 -19.757 1.00 58.44 609 ASN A CA 1
ATOM 4830 C C . ASN A 1 609 ? -3.666 3.045 -18.509 1.00 58.44 609 ASN A C 1
ATOM 4832 O O . ASN A 1 609 ? -3.013 3.740 -17.731 1.00 58.44 609 ASN A O 1
ATOM 4836 N N . ALA A 1 610 ? -3.916 1.754 -18.270 1.00 55.47 610 ALA A N 1
ATOM 4837 C CA . ALA A 1 610 ? -3.549 1.091 -17.016 1.00 55.47 610 ALA A CA 1
ATOM 4838 C C . ALA A 1 610 ? -2.406 0.076 -17.159 1.00 55.47 610 ALA A C 1
ATOM 4840 O O . ALA A 1 610 ? -1.696 -0.169 -16.180 1.00 55.47 610 ALA A O 1
ATOM 4841 N N . TYR A 1 611 ? -2.227 -0.511 -18.346 1.00 56.28 611 TYR A N 1
ATOM 4842 C CA . TYR A 1 611 ? -1.301 -1.627 -18.556 1.00 56.28 611 TYR A CA 1
ATOM 4843 C C . TYR A 1 611 ? -0.167 -1.298 -19.519 1.00 56.28 611 TYR A C 1
ATOM 4845 O O . TYR A 1 611 ? 0.961 -1.692 -19.228 1.00 56.28 611 TYR A O 1
ATOM 4853 N N . HIS A 1 612 ? -0.444 -0.556 -20.596 1.00 56.00 612 HIS A N 1
ATOM 4854 C CA . HIS A 1 612 ? 0.552 -0.144 -21.578 1.00 56.00 612 HIS A CA 1
ATOM 4855 C C . HIS A 1 612 ? 1.611 0.735 -20.914 1.00 56.00 612 HIS A C 1
ATOM 4857 O O . HIS A 1 612 ? 1.384 1.897 -20.565 1.00 56.00 612 HIS A O 1
ATOM 4863 N N . ARG A 1 613 ? 2.797 0.162 -20.743 1.00 58.78 613 ARG A N 1
ATOM 4864 C CA . ARG A 1 613 ? 3.996 0.896 -20.354 1.00 58.78 613 ARG A CA 1
ATOM 4865 C C . ARG A 1 613 ? 4.838 1.066 -21.616 1.00 58.78 613 ARG A C 1
ATOM 4867 O O . ARG A 1 613 ? 5.318 0.053 -22.118 1.00 58.78 613 ARG A O 1
ATOM 4874 N N . PRO A 1 614 ? 5.001 2.296 -22.141 1.00 56.62 614 PRO A N 1
ATOM 4875 C CA . PRO A 1 614 ? 5.849 2.531 -23.303 1.00 56.62 614 PRO A CA 1
ATOM 4876 C C . PRO A 1 614 ? 7.255 1.994 -23.021 1.00 56.62 614 PRO A C 1
ATOM 4878 O O . PRO A 1 614 ? 7.870 2.373 -22.022 1.00 56.62 614 PRO A O 1
ATOM 4881 N N . SER A 1 615 ? 7.730 1.079 -23.863 1.00 59.97 615 SER A N 1
ATOM 4882 C CA . SER A 1 615 ? 9.100 0.573 -23.793 1.00 59.97 615 SER A CA 1
ATOM 4883 C C . SER A 1 615 ? 10.034 1.657 -24.312 1.00 59.97 615 SER A C 1
ATOM 4885 O O . SER A 1 615 ? 9.921 2.044 -25.473 1.00 59.97 615 SER A O 1
ATOM 4887 N N . LEU A 1 616 ? 10.953 2.149 -23.478 1.00 61.84 616 LEU A N 1
ATOM 4888 C CA . LEU A 1 616 ? 11.950 3.121 -23.931 1.00 61.84 616 LEU A CA 1
ATOM 4889 C C . LEU A 1 616 ? 12.867 2.484 -24.979 1.00 61.84 616 LEU A C 1
ATOM 4891 O O . LEU A 1 616 ? 13.211 3.132 -25.957 1.00 61.84 616 LEU A O 1
ATOM 4895 N N . GLN A 1 617 ? 13.223 1.205 -24.808 1.00 59.09 617 GLN A N 1
ATOM 4896 C CA . GLN A 1 617 ? 14.056 0.490 -25.776 1.00 59.09 617 GLN A CA 1
ATOM 4897 C C . GLN A 1 617 ? 13.367 0.350 -27.134 1.00 59.09 617 GLN A C 1
ATOM 4899 O O . GLN A 1 617 ? 13.997 0.588 -28.162 1.00 59.09 617 GLN A O 1
ATOM 4904 N N . ARG A 1 618 ? 12.077 -0.003 -27.146 1.00 61.28 618 ARG A N 1
ATOM 4905 C CA . ARG A 1 618 ? 11.314 -0.134 -28.388 1.00 61.28 618 ARG A CA 1
ATOM 4906 C C . ARG A 1 618 ? 11.035 1.225 -29.017 1.00 61.28 618 ARG A C 1
ATOM 4908 O O . ARG A 1 618 ? 11.219 1.351 -30.213 1.00 61.28 618 ARG A O 1
ATOM 4915 N N . ALA A 1 619 ? 10.704 2.241 -28.221 1.00 67.06 619 ALA A N 1
ATOM 4916 C CA . ALA A 1 619 ? 10.532 3.604 -28.714 1.00 67.06 619 ALA A CA 1
ATOM 4917 C C . ALA A 1 619 ? 11.833 4.155 -29.317 1.00 67.06 619 ALA A C 1
ATOM 4919 O O . ALA A 1 619 ? 11.788 4.783 -30.367 1.00 67.06 619 ALA A O 1
ATOM 4920 N N . LEU A 1 620 ? 12.992 3.887 -28.701 1.00 66.62 620 LEU A N 1
ATOM 4921 C CA . LEU A 1 620 ? 14.299 4.231 -29.268 1.00 66.62 620 LEU A CA 1
ATOM 4922 C C . LEU A 1 620 ? 14.561 3.465 -30.566 1.00 66.62 620 LEU A C 1
ATOM 4924 O O . LEU A 1 620 ? 14.968 4.083 -31.541 1.00 66.62 620 LEU A O 1
ATOM 4928 N N . GLY A 1 621 ? 14.305 2.154 -30.603 1.00 69.38 621 GLY A N 1
ATOM 4929 C CA . GLY A 1 621 ? 14.462 1.342 -31.812 1.00 69.38 621 GLY A CA 1
ATOM 4930 C C . GLY A 1 621 ? 13.555 1.804 -32.952 1.00 69.38 621 GLY A C 1
ATOM 4931 O O . GLY A 1 621 ? 14.037 2.059 -34.046 1.00 69.38 621 GLY A O 1
ATOM 4932 N N . GLU A 1 622 ? 12.264 1.989 -32.682 1.00 73.94 622 GLU A N 1
ATOM 4933 C CA . GLU A 1 622 ? 11.269 2.485 -33.638 1.00 73.94 622 GLU A CA 1
ATOM 4934 C C . GLU A 1 622 ? 11.600 3.901 -34.111 1.00 73.94 622 GLU A C 1
ATOM 4936 O O . GLU A 1 622 ? 11.551 4.156 -35.307 1.00 73.94 622 GLU A O 1
ATOM 4941 N N . SER A 1 623 ? 12.006 4.799 -33.207 1.00 70.50 623 SER A N 1
ATOM 4942 C CA . SER A 1 623 ? 12.443 6.151 -33.584 1.00 70.50 623 SER A CA 1
ATOM 4943 C C . SER A 1 623 ? 13.709 6.104 -34.433 1.00 70.50 623 SER A C 1
ATOM 4945 O O . SER A 1 623 ? 13.811 6.833 -35.408 1.00 70.50 623 SER A O 1
ATOM 4947 N N . THR A 1 624 ? 14.661 5.229 -34.100 1.00 66.94 624 THR A N 1
ATOM 4948 C CA . THR A 1 624 ? 15.900 5.059 -34.873 1.00 66.94 624 THR A CA 1
ATOM 4949 C C . THR A 1 624 ? 15.591 4.540 -36.273 1.00 66.94 624 THR A C 1
ATOM 4951 O O . THR A 1 624 ? 16.071 5.111 -37.242 1.00 66.94 624 THR A O 1
ATOM 4954 N N . ILE A 1 625 ? 14.750 3.508 -36.393 1.00 73.25 625 ILE A N 1
ATOM 4955 C CA . ILE A 1 625 ? 14.311 2.947 -37.680 1.00 73.25 625 ILE A CA 1
ATOM 4956 C C . ILE A 1 625 ? 13.549 4.002 -38.491 1.00 73.25 625 ILE A C 1
ATOM 4958 O O . ILE A 1 625 ? 13.792 4.156 -39.685 1.00 73.25 625 ILE A O 1
ATOM 4962 N N . PHE A 1 626 ? 12.659 4.756 -37.843 1.00 77.06 626 PHE A N 1
ATOM 4963 C CA . PHE A 1 626 ? 11.910 5.839 -38.470 1.00 77.06 626 PHE A CA 1
ATOM 4964 C C . PHE A 1 626 ? 12.852 6.911 -39.026 1.00 77.06 626 PHE A C 1
ATOM 4966 O O . PHE A 1 626 ? 12.803 7.197 -40.220 1.00 77.06 626 PHE A O 1
ATOM 4973 N N . TRP A 1 627 ? 13.766 7.444 -38.214 1.00 67.81 627 TRP A N 1
ATOM 4974 C CA . TRP A 1 627 ? 14.704 8.475 -38.663 1.00 67.81 627 TRP A CA 1
ATOM 4975 C C . TRP A 1 627 ? 15.689 7.959 -39.717 1.00 67.81 627 TRP A C 1
ATOM 4977 O O . TRP A 1 627 ? 15.949 8.668 -40.680 1.00 67.81 627 TRP A O 1
ATOM 4987 N N . GLN A 1 628 ? 16.138 6.703 -39.625 1.00 62.59 628 GLN A N 1
ATOM 4988 C CA . GLN A 1 628 ? 16.928 6.053 -40.681 1.00 62.59 628 GLN A CA 1
ATOM 4989 C C . GLN A 1 628 ? 16.171 5.948 -42.012 1.00 62.59 628 GLN A C 1
ATOM 4991 O O . GLN A 1 628 ? 16.791 6.013 -43.071 1.00 62.59 628 GLN A O 1
ATOM 4996 N N . SER A 1 629 ? 14.847 5.767 -41.970 1.00 68.88 629 SER A N 1
ATOM 4997 C CA . SER A 1 629 ? 14.012 5.686 -43.174 1.00 68.88 629 SER A CA 1
ATOM 4998 C C . SER A 1 629 ? 13.662 7.053 -43.772 1.00 68.88 629 SER A C 1
ATOM 5000 O O . SER A 1 629 ? 13.459 7.147 -44.980 1.00 68.88 629 SER A O 1
ATOM 5002 N N . VAL A 1 630 ? 13.589 8.098 -42.940 1.00 72.69 630 VAL A N 1
ATOM 5003 C CA . VAL A 1 630 ? 13.148 9.447 -43.332 1.00 72.69 630 VAL A CA 1
ATOM 5004 C C . VAL A 1 630 ? 14.319 10.343 -43.741 1.00 72.69 630 VAL A C 1
ATOM 5006 O O . VAL A 1 630 ? 14.155 11.155 -44.647 1.00 72.69 630 VAL A O 1
ATOM 5009 N N . ASP A 1 631 ? 15.496 10.184 -43.130 1.00 59.53 631 ASP A N 1
ATOM 5010 C CA . ASP A 1 631 ? 16.693 10.951 -43.478 1.00 59.53 631 ASP A CA 1
ATOM 5011 C C . ASP A 1 631 ? 17.965 10.074 -43.495 1.00 59.53 631 ASP A C 1
ATOM 5013 O O . ASP A 1 631 ? 18.620 9.870 -42.469 1.00 59.53 631 ASP A O 1
ATOM 5017 N N . PRO A 1 632 ? 18.375 9.576 -44.675 1.00 55.09 632 PRO A N 1
ATOM 5018 C CA . PRO A 1 632 ? 19.622 8.832 -44.842 1.00 55.09 632 PRO A CA 1
ATOM 5019 C C . PRO A 1 632 ? 20.892 9.660 -44.571 1.00 55.09 632 PRO A C 1
ATOM 5021 O O . PRO A 1 632 ? 21.957 9.072 -44.367 1.00 55.09 632 PRO A O 1
ATOM 5024 N N . HIS A 1 633 ? 20.825 10.999 -44.574 1.00 52.06 633 HIS A N 1
ATOM 5025 C CA . HIS A 1 633 ? 21.963 11.874 -44.262 1.00 52.06 633 HIS A CA 1
ATOM 5026 C C . HIS A 1 633 ? 22.181 12.059 -42.756 1.00 52.06 633 HIS A C 1
ATOM 5028 O O . HIS A 1 633 ? 23.322 12.267 -42.346 1.00 52.06 633 HIS A O 1
ATOM 5034 N N . SER A 1 634 ? 21.165 11.809 -41.923 1.00 53.03 634 SER A N 1
ATOM 5035 C CA . SER A 1 634 ? 21.319 11.628 -40.469 1.00 53.03 634 SER A CA 1
ATOM 5036 C C . SER A 1 634 ? 22.227 10.437 -40.088 1.00 53.03 634 SER A C 1
ATOM 5038 O O . SER A 1 634 ? 22.597 10.283 -38.925 1.00 53.03 634 SER A O 1
ATOM 5040 N N . ALA A 1 635 ? 22.585 9.567 -41.045 1.00 50.44 635 ALA A N 1
ATOM 5041 C CA . ALA A 1 635 ? 23.460 8.407 -40.844 1.00 50.44 635 ALA A CA 1
ATOM 5042 C C . ALA A 1 635 ? 24.953 8.672 -41.137 1.00 50.44 635 ALA A C 1
ATOM 5044 O O . ALA A 1 635 ? 25.771 7.753 -41.004 1.00 50.44 635 ALA A O 1
ATOM 5045 N N . LEU A 1 636 ? 25.329 9.891 -41.547 1.00 54.41 636 LEU A N 1
ATOM 5046 C CA . LEU A 1 636 ? 26.731 10.311 -41.565 1.00 54.41 636 LEU A CA 1
ATOM 5047 C C . LEU A 1 636 ? 27.106 10.783 -40.153 1.00 54.41 636 LEU A C 1
ATOM 5049 O O . LEU A 1 636 ? 26.429 11.655 -39.611 1.00 54.41 636 LEU A O 1
ATOM 5053 N N . PRO A 1 637 ? 28.139 10.208 -39.516 1.00 56.53 637 PRO A N 1
ATOM 5054 C CA . PRO A 1 637 ? 28.538 10.656 -38.191 1.00 56.53 637 PRO A CA 1
ATOM 5055 C C . PRO A 1 637 ? 29.039 12.094 -38.287 1.00 56.53 637 PRO A C 1
ATOM 5057 O O . PRO A 1 637 ? 30.022 12.352 -38.972 1.00 56.53 637 PRO A O 1
ATOM 5060 N N . GLN A 1 638 ? 28.381 13.019 -37.595 1.00 66.06 638 GLN A N 1
ATOM 5061 C CA . GLN A 1 638 ? 28.981 14.309 -37.263 1.00 66.06 638 GLN A CA 1
ATOM 5062 C C . GLN A 1 638 ? 30.112 14.074 -36.254 1.00 66.06 638 GLN A C 1
ATOM 5064 O O . GLN A 1 638 ? 30.059 13.127 -35.457 1.00 66.06 638 GLN A O 1
ATOM 5069 N N . ALA A 1 639 ? 31.165 14.891 -36.305 1.00 74.81 639 ALA A N 1
ATOM 5070 C CA . ALA A 1 639 ? 32.206 14.806 -35.291 1.00 74.81 639 ALA A CA 1
ATOM 5071 C C . ALA A 1 639 ? 31.617 15.185 -33.924 1.00 74.81 639 ALA A C 1
ATOM 5073 O O . ALA A 1 639 ? 30.825 16.112 -33.805 1.00 74.81 639 ALA A O 1
ATOM 5074 N N . VAL A 1 640 ? 31.997 14.442 -32.882 1.00 81.38 640 VAL A N 1
ATOM 5075 C CA . VAL A 1 640 ? 31.580 14.746 -31.501 1.00 81.38 640 VAL A CA 1
ATOM 5076 C C . VAL A 1 640 ? 32.418 15.884 -30.907 1.00 81.38 640 VAL A C 1
ATOM 5078 O O . VAL A 1 640 ? 32.002 16.533 -29.954 1.00 81.38 640 VAL A O 1
ATOM 5081 N N . GLY A 1 641 ? 33.624 16.105 -31.436 1.00 82.75 641 GLY A N 1
ATOM 5082 C CA . GLY A 1 641 ? 34.442 17.283 -31.146 1.00 82.75 641 GLY A CA 1
ATOM 5083 C C . GLY A 1 641 ? 34.296 18.346 -32.235 1.00 82.75 641 GLY A C 1
ATOM 5084 O O . GLY A 1 641 ? 33.675 18.061 -33.258 1.00 82.75 641 GLY A O 1
ATOM 5085 N N . PRO A 1 642 ? 34.899 19.535 -32.049 1.00 86.69 642 PRO A N 1
ATOM 5086 C CA . PRO A 1 642 ? 34.895 20.580 -33.070 1.00 86.69 642 PRO A CA 1
ATOM 5087 C C . PRO A 1 642 ? 35.337 20.016 -34.420 1.00 86.69 642 PRO A C 1
ATOM 5089 O O . PRO A 1 642 ? 36.333 19.292 -34.462 1.00 86.69 642 PRO A O 1
ATOM 5092 N N . GLY A 1 643 ? 34.659 20.375 -35.511 1.00 85.50 643 GLY A N 1
ATOM 5093 C CA . GLY A 1 643 ? 35.034 20.014 -36.884 1.00 85.50 643 GLY A CA 1
ATOM 5094 C C . GLY A 1 643 ? 34.107 18.986 -37.530 1.00 85.50 643 GLY A C 1
ATOM 5095 O O . GLY A 1 643 ? 33.008 18.731 -37.047 1.00 85.50 643 GLY A O 1
ATOM 5096 N N . ASP A 1 644 ? 34.570 18.388 -38.626 1.00 84.94 644 ASP A N 1
ATOM 5097 C CA . ASP A 1 644 ? 33.796 17.448 -39.438 1.00 84.94 644 ASP A CA 1
ATOM 5098 C C . ASP A 1 644 ? 34.337 16.017 -39.356 1.00 84.94 644 ASP A C 1
ATOM 5100 O O . ASP A 1 644 ? 35.444 15.748 -38.877 1.00 84.94 644 ASP A O 1
ATOM 5104 N N . CYS A 1 645 ? 33.541 15.058 -39.832 1.00 86.62 645 CYS A N 1
ATOM 5105 C CA . CYS A 1 645 ? 33.919 13.651 -39.866 1.00 86.62 645 CYS A CA 1
ATOM 5106 C C . CYS A 1 645 ? 33.612 13.013 -41.226 1.00 86.62 645 CYS A C 1
ATOM 5108 O O . CYS A 1 645 ? 32.517 13.129 -41.768 1.00 86.62 645 CYS A O 1
ATOM 5110 N N . ALA A 1 646 ? 34.599 12.296 -41.765 1.00 81.31 646 ALA A N 1
ATOM 5111 C CA . ALA A 1 646 ? 34.526 11.649 -43.075 1.00 81.31 646 ALA A CA 1
ATOM 5112 C C . ALA A 1 646 ? 34.313 10.122 -43.008 1.00 81.31 646 ALA A C 1
ATOM 5114 O O . ALA A 1 646 ? 34.336 9.455 -44.042 1.00 81.31 646 ALA A O 1
ATOM 5115 N N . GLY A 1 647 ? 34.157 9.526 -41.818 1.00 75.94 647 GLY A N 1
ATOM 5116 C CA . GLY A 1 647 ? 34.177 8.066 -41.664 1.00 75.94 647 GLY A CA 1
ATOM 5117 C C . GLY A 1 647 ? 33.289 7.522 -40.549 1.00 75.94 647 GLY A C 1
ATOM 5118 O O . GLY A 1 647 ? 33.032 8.193 -39.561 1.00 75.94 647 GLY A O 1
ATOM 5119 N N . LYS A 1 648 ? 32.835 6.271 -40.709 1.00 71.25 648 LYS A N 1
ATOM 5120 C CA . LYS A 1 648 ? 31.839 5.620 -39.833 1.00 71.25 648 LYS A CA 1
ATOM 5121 C C . LYS A 1 648 ? 32.378 5.096 -38.500 1.00 71.25 648 LYS A C 1
ATOM 5123 O O . LYS A 1 648 ? 31.609 4.948 -37.558 1.00 71.25 648 LYS A O 1
ATOM 5128 N N . GLU A 1 649 ? 33.674 4.810 -38.419 1.00 76.88 649 GLU A N 1
ATOM 5129 C CA . GLU A 1 649 ? 34.310 4.219 -37.236 1.00 76.88 649 GLU A CA 1
ATOM 5130 C C . GLU A 1 649 ? 35.580 4.989 -36.856 1.00 76.88 649 GLU A C 1
ATOM 5132 O O . GLU A 1 649 ? 36.275 5.487 -37.748 1.00 76.88 649 GLU A O 1
ATOM 5137 N N . PRO A 1 650 ? 35.917 5.100 -35.559 1.00 83.00 650 PRO A N 1
ATOM 5138 C CA . PRO A 1 650 ? 37.110 5.809 -35.124 1.00 83.00 650 PRO A CA 1
ATOM 5139 C C . PRO A 1 650 ? 38.367 5.031 -35.532 1.00 83.00 650 PRO A C 1
ATOM 5141 O O . PRO A 1 650 ? 38.501 3.842 -35.244 1.00 83.00 650 PRO A O 1
ATOM 5144 N N . LYS A 1 651 ? 39.306 5.706 -36.202 1.00 85.88 651 LYS A N 1
ATOM 5145 C CA . LYS A 1 651 ? 40.580 5.122 -36.646 1.00 85.88 651 LYS A CA 1
ATOM 5146 C C . LYS A 1 651 ? 41.737 5.895 -36.044 1.00 85.88 651 LYS A C 1
ATOM 5148 O O . LYS A 1 651 ? 41.844 7.093 -36.278 1.00 85.88 651 LYS A O 1
ATOM 5153 N N . GLN A 1 652 ? 42.593 5.217 -35.291 1.00 85.75 652 GLN A N 1
ATOM 5154 C CA . GLN A 1 652 ? 43.733 5.848 -34.634 1.00 85.75 652 GLN A CA 1
ATOM 5155 C C . GLN A 1 652 ? 44.812 6.258 -35.634 1.00 85.75 652 GLN A C 1
ATOM 5157 O O . GLN A 1 652 ? 45.136 5.496 -36.543 1.00 85.75 652 GLN A O 1
ATOM 5162 N N . SER A 1 653 ? 45.345 7.469 -35.464 1.00 81.31 653 SER A N 1
ATOM 5163 C CA . SER A 1 653 ? 46.515 7.932 -36.203 1.00 81.31 653 SER A CA 1
ATOM 5164 C C . SER A 1 653 ? 47.787 7.210 -35.747 1.00 81.31 653 SER A C 1
ATOM 5166 O O . SER A 1 653 ? 47.908 6.776 -34.601 1.00 81.31 653 SER A O 1
ATOM 5168 N N . GLU A 1 654 ? 48.763 7.106 -36.648 1.00 75.94 654 GLU A N 1
ATOM 5169 C CA . GLU A 1 654 ? 50.064 6.483 -36.361 1.00 75.94 654 GLU A CA 1
ATOM 5170 C C . GLU A 1 654 ? 50.868 7.271 -35.310 1.00 75.94 654 GLU A C 1
ATOM 5172 O O . GLU A 1 654 ? 51.641 6.699 -34.548 1.00 75.94 654 GLU A O 1
ATOM 5177 N N . GLN A 1 655 ? 50.630 8.582 -35.216 1.00 72.81 655 GLN A N 1
ATOM 5178 C CA . GLN A 1 655 ? 51.253 9.500 -34.259 1.00 72.81 655 GLN A CA 1
ATOM 5179 C C . GLN A 1 655 ? 50.377 9.684 -33.004 1.00 72.81 655 GLN A C 1
ATOM 5181 O O . GLN A 1 655 ? 49.937 10.792 -32.701 1.00 72.81 655 GLN A O 1
ATOM 5186 N N . HIS A 1 656 ? 50.061 8.596 -32.294 1.00 82.88 656 HIS A N 1
ATOM 5187 C CA . HIS A 1 656 ? 49.296 8.645 -31.036 1.00 82.88 656 HIS A CA 1
ATOM 5188 C C . HIS A 1 656 ? 50.244 8.681 -29.822 1.00 82.88 656 HIS A C 1
ATOM 5190 O O . HIS A 1 656 ? 50.960 7.702 -29.593 1.00 82.88 656 HIS A O 1
ATOM 5196 N N . PRO A 1 657 ? 50.285 9.779 -29.040 1.00 79.75 657 PRO A N 1
ATOM 5197 C CA . PRO A 1 657 ? 51.149 9.867 -27.868 1.00 79.75 657 PRO A CA 1
ATOM 5198 C C . PRO A 1 657 ? 50.684 8.949 -26.721 1.00 79.75 657 PRO A C 1
ATOM 5200 O O . PRO A 1 657 ? 49.479 8.831 -26.469 1.00 79.75 657 PRO A O 1
ATOM 5203 N N . PRO A 1 658 ? 51.610 8.349 -25.949 1.00 72.44 658 PRO A N 1
ATOM 5204 C CA . PRO A 1 658 ? 51.253 7.585 -24.759 1.00 72.44 658 PRO A CA 1
ATOM 5205 C C . PRO A 1 658 ? 50.553 8.487 -23.731 1.00 72.44 658 PRO A C 1
ATOM 5207 O O . PRO A 1 658 ? 51.095 9.505 -23.316 1.00 72.44 658 PRO A O 1
ATOM 5210 N N . GLY A 1 659 ? 49.337 8.109 -23.325 1.00 72.44 659 GLY A N 1
ATOM 5211 C CA . GLY A 1 659 ? 48.501 8.889 -22.398 1.00 72.44 659 GLY A CA 1
ATOM 5212 C C . GLY A 1 659 ? 47.442 9.772 -23.072 1.00 72.44 659 GLY A C 1
ATOM 5213 O O . GLY A 1 659 ? 46.514 10.216 -22.395 1.00 72.44 659 GLY A O 1
ATOM 5214 N N . ALA A 1 660 ? 47.500 9.961 -24.397 1.00 81.50 660 ALA A N 1
ATOM 5215 C CA . ALA A 1 660 ? 46.455 10.670 -25.128 1.00 81.50 660 ALA A CA 1
ATOM 5216 C C . ALA A 1 660 ? 45.136 9.861 -25.164 1.00 81.50 660 ALA A C 1
ATOM 5218 O O . ALA A 1 660 ? 45.159 8.623 -25.217 1.00 81.50 660 ALA A O 1
ATOM 5219 N N . PRO A 1 661 ? 43.967 10.531 -25.166 1.00 83.44 661 PRO A N 1
ATOM 5220 C CA . PRO A 1 661 ? 42.671 9.893 -25.369 1.00 83.44 661 PRO A CA 1
ATOM 5221 C C . PRO A 1 661 ? 42.662 8.942 -26.570 1.00 83.44 661 PRO A C 1
ATOM 5223 O O . PRO A 1 661 ? 43.156 9.264 -27.652 1.00 83.44 661 PRO A O 1
ATOM 5226 N N . LYS A 1 662 ? 42.098 7.744 -26.380 1.00 84.25 662 LYS A N 1
ATOM 5227 C CA . LYS A 1 662 ? 41.872 6.812 -27.489 1.00 84.25 662 LYS A CA 1
ATOM 5228 C C . LYS A 1 662 ? 40.736 7.343 -28.368 1.00 84.25 662 LYS A C 1
ATOM 5230 O O . LYS A 1 662 ? 39.744 7.811 -27.807 1.00 84.25 662 LYS A O 1
ATOM 5235 N N . PRO A 1 663 ? 40.838 7.234 -29.701 1.00 85.94 663 PRO A N 1
ATOM 5236 C CA . PRO A 1 663 ? 39.767 7.660 -30.585 1.00 85.94 663 PRO A CA 1
ATOM 5237 C C . PRO A 1 663 ? 38.443 6.964 -30.278 1.00 85.94 663 PRO A C 1
ATOM 5239 O O . PRO A 1 663 ? 38.353 5.736 -30.297 1.00 85.94 663 PRO A O 1
ATOM 5242 N N . ASP A 1 664 ? 37.413 7.757 -29.994 1.00 82.88 664 ASP A N 1
ATOM 5243 C CA . ASP A 1 664 ? 36.049 7.294 -29.775 1.00 82.88 664 ASP A CA 1
ATOM 5244 C C . ASP A 1 664 ? 35.047 8.288 -30.387 1.00 82.88 664 ASP A C 1
ATOM 5246 O O . ASP A 1 664 ? 35.325 9.479 -30.519 1.00 82.88 664 ASP A O 1
ATOM 5250 N N . CYS A 1 665 ? 33.880 7.789 -30.799 1.00 81.94 665 CYS A N 1
ATOM 5251 C CA . CYS A 1 665 ? 32.778 8.615 -31.306 1.00 81.94 665 CYS A CA 1
ATOM 5252 C C . CYS A 1 665 ? 31.814 9.005 -30.173 1.00 81.94 665 CYS A C 1
ATOM 5254 O O . CYS A 1 665 ? 30.601 9.005 -30.367 1.00 81.94 665 CYS A O 1
ATOM 5256 N N . ARG A 1 666 ? 32.324 9.218 -28.953 1.00 78.44 666 ARG A N 1
ATOM 5257 C CA . ARG A 1 666 ? 31.505 9.518 -27.763 1.00 78.44 666 ARG A CA 1
ATOM 5258 C C . ARG A 1 666 ? 31.962 10.766 -27.022 1.00 78.44 666 ARG A C 1
ATOM 5260 O O . ARG A 1 666 ? 31.138 11.406 -26.383 1.00 78.44 666 ARG A O 1
ATOM 5267 N N . ARG A 1 667 ? 33.251 11.089 -27.067 1.00 82.19 667 ARG A N 1
ATOM 5268 C CA . ARG A 1 667 ? 33.867 12.229 -26.392 1.00 82.19 667 ARG A CA 1
ATOM 5269 C C . ARG A 1 667 ? 34.535 13.127 -27.422 1.00 82.19 667 ARG A C 1
ATOM 5271 O O . ARG A 1 667 ? 35.246 12.640 -28.298 1.00 82.19 667 ARG A O 1
ATOM 5278 N N . ALA A 1 668 ? 34.402 14.439 -27.247 1.00 85.50 668 ALA A N 1
ATOM 5279 C CA . ALA A 1 668 ? 35.043 15.426 -28.115 1.00 85.50 668 ALA A CA 1
ATOM 5280 C C . ALA A 1 668 ? 36.569 15.228 -28.221 1.00 85.50 668 ALA A C 1
ATOM 5282 O O . ALA A 1 668 ? 37.134 15.276 -29.312 1.00 85.50 668 ALA A O 1
ATOM 5283 N N . SER A 1 669 ? 37.235 14.888 -27.110 1.00 87.12 669 SER A N 1
ATOM 5284 C CA . SER A 1 669 ? 38.683 14.629 -27.078 1.00 87.12 669 SER A CA 1
ATOM 5285 C C . SER A 1 669 ? 39.120 13.397 -27.881 1.00 87.12 669 SER A C 1
ATOM 5287 O O . SER A 1 669 ? 40.273 13.328 -28.301 1.00 87.12 669 SER A O 1
ATOM 5289 N N . GLY A 1 670 ? 38.217 12.444 -28.138 1.00 84.94 670 GLY A N 1
ATOM 5290 C CA . GLY A 1 670 ? 38.486 11.269 -28.971 1.00 84.94 670 GLY A CA 1
ATOM 5291 C C . GLY A 1 670 ? 38.628 11.599 -30.462 1.00 84.94 670 GLY A C 1
ATOM 5292 O O . GLY A 1 670 ? 39.215 10.820 -31.211 1.00 84.94 670 GLY A O 1
ATOM 5293 N N . CYS A 1 671 ? 38.146 12.758 -30.916 1.00 88.56 671 CYS A N 1
ATOM 5294 C CA . CYS A 1 671 ? 38.221 13.133 -32.329 1.00 88.56 671 CYS A CA 1
ATOM 5295 C C . CYS A 1 671 ? 39.634 13.579 -32.759 1.00 88.56 671 CYS A C 1
ATOM 5297 O O . CYS A 1 671 ? 40.023 13.333 -33.897 1.00 88.56 671 CYS A O 1
ATOM 5299 N N . LEU A 1 672 ? 40.440 14.154 -31.857 1.00 88.25 672 LEU A N 1
ATOM 5300 C CA . LEU A 1 672 ? 41.703 14.839 -32.194 1.00 88.25 672 LEU A CA 1
ATOM 5301 C C . LEU A 1 672 ? 42.827 13.941 -32.748 1.00 88.25 672 LEU A C 1
ATOM 5303 O O . LEU A 1 672 ? 43.720 14.437 -33.441 1.00 88.25 672 LEU A O 1
ATOM 5307 N N . TRP A 1 673 ? 42.778 12.635 -32.463 1.00 89.12 673 TRP A N 1
ATOM 5308 C CA . TRP A 1 673 ? 43.707 11.618 -32.987 1.00 89.12 673 TRP A CA 1
ATOM 5309 C C . TRP A 1 673 ? 43.011 10.601 -33.905 1.00 89.12 673 TRP A C 1
ATOM 5311 O O . TRP A 1 673 ? 43.516 9.498 -34.128 1.00 89.12 673 TRP A O 1
ATOM 5321 N N . CYS A 1 674 ? 41.831 10.951 -34.427 1.00 89.00 674 CYS A N 1
ATOM 5322 C CA . CYS A 1 674 ? 41.100 10.131 -35.382 1.00 89.00 674 CYS A CA 1
ATOM 5323 C C . CYS A 1 674 ? 41.462 10.516 -36.825 1.00 89.00 674 CYS A C 1
ATOM 5325 O O . CYS A 1 674 ? 41.315 11.670 -37.215 1.00 89.00 674 CYS A O 1
ATOM 5327 N N . LEU A 1 675 ? 41.836 9.547 -37.667 1.00 88.19 675 LEU A N 1
ATOM 5328 C CA . LEU A 1 675 ? 42.128 9.766 -39.096 1.00 88.19 675 LEU A CA 1
ATOM 5329 C C . LEU A 1 675 ? 40.918 10.255 -39.906 1.00 88.19 675 LEU A C 1
ATOM 5331 O O . LEU A 1 675 ? 41.081 10.779 -41.009 1.00 88.19 675 LEU A O 1
ATOM 5335 N N . ASN A 1 676 ? 39.706 10.058 -39.387 1.00 87.94 676 ASN A N 1
ATOM 5336 C CA . ASN A 1 676 ? 38.468 10.470 -40.044 1.00 87.94 676 ASN A CA 1
ATOM 5337 C C . ASN A 1 676 ? 38.018 11.880 -39.645 1.00 87.94 676 ASN A C 1
ATOM 5339 O O . ASN A 1 676 ? 37.090 12.394 -40.264 1.00 87.94 676 ASN A O 1
ATOM 5343 N N . HIS A 1 677 ? 38.662 12.497 -38.648 1.00 89.25 677 HIS A N 1
ATOM 5344 C CA . HIS A 1 677 ? 38.394 13.876 -38.245 1.00 89.25 677 HIS A CA 1
ATOM 5345 C C . HIS A 1 677 ? 38.916 14.857 -39.300 1.00 89.25 677 HIS A C 1
ATOM 5347 O O . HIS A 1 677 ? 39.950 14.615 -39.936 1.00 89.25 677 HIS A O 1
ATOM 5353 N N . ARG A 1 678 ? 38.170 15.932 -39.540 1.00 88.56 678 ARG A N 1
ATOM 5354 C CA . ARG A 1 678 ? 38.488 16.970 -40.519 1.00 88.56 678 ARG A CA 1
ATOM 5355 C C . ARG A 1 678 ? 38.403 18.332 -39.851 1.00 88.56 678 ARG A C 1
ATOM 5357 O O . ARG A 1 678 ? 37.386 18.682 -39.259 1.00 88.56 678 ARG A O 1
ATOM 5364 N N . ASP A 1 679 ? 39.489 19.084 -39.972 1.00 89.06 679 ASP A N 1
ATOM 5365 C CA . ASP A 1 679 ? 39.507 20.500 -39.636 1.00 89.06 679 ASP A CA 1
ATOM 5366 C C . ASP A 1 679 ? 38.673 21.271 -40.671 1.00 89.06 679 ASP A C 1
ATOM 5368 O O . ASP A 1 679 ? 38.758 20.990 -41.869 1.00 89.06 679 ASP A O 1
ATOM 5372 N N . VAL A 1 680 ? 37.867 22.228 -40.209 1.00 89.19 680 VAL A N 1
ATOM 5373 C CA . VAL A 1 680 ? 37.004 23.056 -41.062 1.00 89.19 680 VAL A CA 1
ATOM 5374 C C . VAL A 1 680 ? 37.621 24.446 -41.171 1.00 89.19 680 VAL A C 1
ATOM 5376 O O . VAL A 1 680 ? 38.029 25.030 -40.175 1.00 89.19 680 VAL A O 1
ATOM 5379 N N . ASP A 1 681 ? 37.709 24.995 -42.379 1.00 89.56 681 ASP A N 1
ATOM 5380 C CA . ASP A 1 681 ? 38.305 26.317 -42.602 1.00 89.56 681 ASP A CA 1
ATOM 5381 C C . ASP A 1 681 ? 37.288 27.441 -42.342 1.00 89.56 681 ASP A C 1
ATOM 5383 O O . ASP A 1 681 ? 36.785 28.077 -43.268 1.00 89.56 681 ASP A O 1
ATOM 5387 N N . SER A 1 682 ? 36.919 27.638 -41.074 1.00 92.12 682 SER A N 1
ATOM 5388 C CA . SER A 1 682 ? 35.961 28.662 -40.653 1.00 92.12 682 SER A CA 1
ATOM 5389 C C . SER A 1 682 ? 36.331 29.286 -39.308 1.00 92.12 682 SER A C 1
ATOM 5391 O O . SER A 1 682 ? 36.968 28.661 -38.459 1.00 92.12 682 SER A O 1
ATOM 5393 N N . PHE A 1 683 ? 35.880 30.525 -39.095 1.00 90.56 683 PHE A N 1
ATOM 5394 C CA . PHE A 1 683 ? 36.000 31.196 -37.799 1.00 90.56 683 PHE A CA 1
ATOM 5395 C C . PHE A 1 683 ? 35.279 30.422 -36.683 1.00 90.56 683 PHE A C 1
ATOM 5397 O O . PHE A 1 683 ? 35.844 30.227 -35.613 1.00 90.56 683 PHE A O 1
ATOM 5404 N N . ASP A 1 684 ? 34.070 29.928 -36.963 1.00 90.25 684 ASP A N 1
ATOM 5405 C CA . ASP A 1 684 ? 33.238 29.151 -36.032 1.00 90.25 684 ASP A CA 1
ATOM 5406 C C . ASP A 1 684 ? 33.978 27.917 -35.486 1.00 90.25 684 ASP A C 1
ATOM 5408 O O . ASP A 1 684 ? 34.033 27.685 -34.280 1.00 90.25 684 ASP A O 1
ATOM 5412 N N . TYR A 1 685 ? 34.675 27.191 -36.368 1.00 91.88 685 TYR A N 1
ATOM 5413 C CA . TYR A 1 685 ? 35.504 26.049 -35.991 1.00 91.88 685 TYR A CA 1
ATOM 5414 C C . TYR A 1 685 ? 36.662 26.432 -35.061 1.00 91.88 685 TYR A C 1
ATOM 5416 O O . TYR A 1 685 ? 36.920 25.751 -34.066 1.00 91.88 685 TYR A O 1
ATOM 5424 N N . ILE A 1 686 ? 37.361 27.524 -35.379 1.00 93.31 686 ILE A N 1
ATOM 5425 C CA . ILE A 1 686 ? 38.482 28.018 -34.573 1.00 93.31 686 ILE A CA 1
ATOM 5426 C C . ILE A 1 686 ? 37.977 28.485 -33.204 1.00 93.31 686 ILE A C 1
ATOM 5428 O O . ILE A 1 686 ? 38.561 28.107 -32.191 1.00 93.31 686 ILE A O 1
ATOM 5432 N N . TRP A 1 687 ? 36.854 29.203 -33.143 1.00 94.31 687 TRP A N 1
ATOM 5433 C CA . TRP A 1 687 ? 36.228 29.609 -31.882 1.00 94.31 687 TRP A CA 1
ATOM 5434 C C . TRP A 1 687 ? 35.816 28.402 -31.028 1.00 94.31 687 TRP A C 1
ATOM 5436 O O . TRP A 1 687 ? 36.115 28.361 -29.831 1.00 94.31 687 TRP A O 1
ATOM 5446 N N . ALA A 1 688 ? 35.237 27.363 -31.638 1.00 92.50 688 ALA A N 1
ATOM 5447 C CA . ALA A 1 688 ? 34.927 26.108 -30.958 1.00 92.50 688 ALA A CA 1
ATOM 5448 C C . ALA A 1 688 ? 36.184 25.382 -30.439 1.00 92.50 688 ALA A C 1
ATOM 5450 O O . ALA A 1 688 ? 36.157 24.834 -29.335 1.00 92.50 688 ALA A O 1
ATOM 5451 N N . LEU A 1 689 ? 37.298 25.388 -31.186 1.00 94.31 689 LEU A N 1
ATOM 5452 C CA . LEU A 1 689 ? 38.578 24.816 -30.745 1.00 94.31 689 LEU A CA 1
ATOM 5453 C C . LEU A 1 689 ? 39.182 25.570 -29.556 1.00 94.31 689 LEU A C 1
ATOM 5455 O O . LEU A 1 689 ? 39.605 24.931 -28.591 1.00 94.31 689 LEU A O 1
ATOM 5459 N N . VAL A 1 690 ? 39.223 26.904 -29.609 1.00 94.88 690 VAL A N 1
ATOM 5460 C CA . VAL A 1 690 ? 39.766 27.738 -28.524 1.00 94.88 690 VA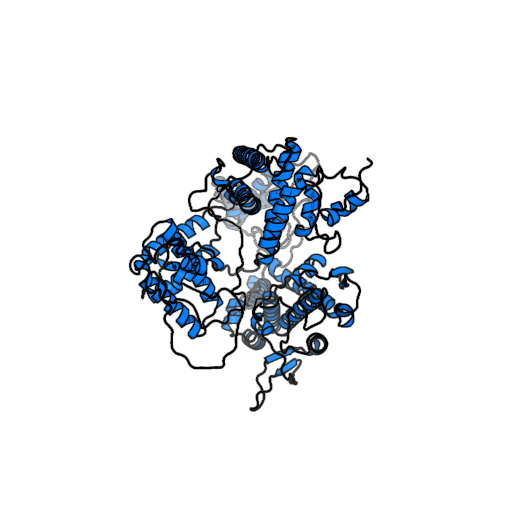L A CA 1
ATOM 5461 C C . VAL A 1 690 ? 38.890 27.608 -27.268 1.00 94.88 690 VAL A C 1
ATOM 5463 O O . VAL A 1 690 ? 39.411 27.402 -26.172 1.00 94.88 690 VAL A O 1
ATOM 5466 N N . THR A 1 691 ? 37.562 27.580 -27.426 1.00 93.12 691 THR A N 1
ATOM 5467 C CA . THR A 1 691 ? 36.624 27.311 -26.320 1.00 93.12 691 THR A CA 1
ATOM 5468 C C . THR A 1 691 ? 36.848 25.917 -25.722 1.00 93.12 691 THR A C 1
ATOM 5470 O O . THR A 1 691 ? 36.920 25.748 -24.504 1.00 93.12 691 THR A O 1
ATOM 5473 N N . PHE A 1 692 ? 37.024 24.895 -26.565 1.00 94.50 692 PHE A N 1
ATOM 5474 C CA . PHE A 1 692 ? 37.308 23.538 -26.100 1.00 94.50 692 PHE A CA 1
ATOM 5475 C C . PHE A 1 692 ? 38.652 23.447 -25.360 1.00 94.50 692 PHE A C 1
ATOM 5477 O O . PHE A 1 692 ? 38.752 22.738 -24.357 1.00 94.50 692 PHE A O 1
ATOM 5484 N N . LYS A 1 693 ? 39.677 24.191 -25.801 1.00 94.50 693 LYS A N 1
ATOM 5485 C CA . LYS A 1 693 ? 40.952 24.329 -25.081 1.00 94.50 693 LYS A CA 1
ATOM 5486 C C . LYS A 1 693 ? 40.736 24.928 -23.690 1.00 94.50 693 LYS A C 1
ATOM 5488 O O . LYS A 1 693 ? 41.252 24.362 -22.729 1.00 94.50 693 LYS A O 1
ATOM 5493 N N . HIS A 1 694 ? 39.951 26.003 -23.564 1.00 93.75 694 HIS A N 1
ATOM 5494 C CA . HIS A 1 694 ? 39.629 26.628 -22.270 1.00 93.75 694 HIS A CA 1
ATOM 5495 C C . HIS A 1 694 ? 38.996 25.632 -21.291 1.00 93.75 694 HIS A C 1
ATOM 5497 O O . HIS A 1 694 ? 39.503 25.441 -20.184 1.00 93.75 694 HIS A O 1
ATOM 5503 N N . LEU A 1 695 ? 37.986 24.876 -21.741 1.00 91.56 695 LEU A N 1
ATOM 5504 C CA . LEU A 1 695 ? 37.369 23.804 -20.949 1.00 91.56 695 LEU A CA 1
ATOM 5505 C C . LEU A 1 695 ? 38.409 22.788 -20.439 1.00 91.56 695 LEU A C 1
ATOM 5507 O O . LEU A 1 695 ? 38.378 22.371 -19.279 1.00 91.56 695 LEU A O 1
ATOM 5511 N N . LYS A 1 696 ? 39.365 22.394 -21.288 1.00 91.12 696 LYS A N 1
ATOM 5512 C CA . LYS A 1 696 ? 40.426 21.452 -20.899 1.00 91.12 696 LYS A CA 1
ATOM 5513 C C . LYS A 1 696 ? 41.459 22.052 -19.959 1.00 91.12 696 LYS A C 1
ATOM 5515 O O . LYS A 1 696 ? 41.965 21.319 -19.107 1.00 91.12 696 LYS A O 1
ATOM 5520 N N . THR A 1 697 ? 41.715 23.352 -20.038 1.00 90.19 697 THR A N 1
ATOM 5521 C CA . THR A 1 697 ? 42.534 24.081 -19.062 1.00 90.19 697 THR A CA 1
ATOM 5522 C C . THR A 1 697 ? 41.880 24.070 -17.679 1.00 90.19 697 THR A C 1
ATOM 5524 O O . THR A 1 697 ? 42.556 23.782 -16.691 1.00 90.19 697 THR A O 1
ATOM 5527 N N . ILE A 1 698 ? 40.559 24.271 -17.598 1.00 86.31 698 ILE A N 1
ATOM 5528 C CA . ILE A 1 698 ? 39.802 24.175 -16.337 1.00 86.31 698 ILE A CA 1
ATOM 5529 C C . ILE A 1 698 ? 39.855 22.747 -15.775 1.00 86.31 698 ILE A C 1
ATOM 5531 O O . ILE A 1 698 ? 40.134 22.552 -14.590 1.00 86.31 698 ILE A O 1
ATOM 5535 N N . GLU A 1 699 ? 39.626 21.728 -16.612 1.00 84.94 699 GLU A N 1
ATOM 5536 C CA . GLU A 1 699 ? 39.737 20.319 -16.202 1.00 84.94 699 GLU A CA 1
ATOM 5537 C C . GLU A 1 699 ? 41.136 19.981 -15.671 1.00 84.94 699 GLU A C 1
ATOM 5539 O O . GLU A 1 699 ? 41.261 19.283 -14.662 1.00 84.94 699 GLU A O 1
ATOM 5544 N N . LEU A 1 700 ? 42.186 20.489 -16.326 1.00 83.38 700 LEU A N 1
ATOM 5545 C CA . LEU A 1 700 ? 43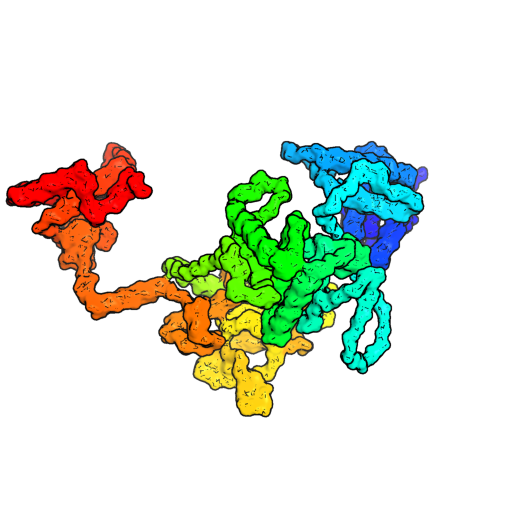.569 20.308 -15.894 1.00 83.38 700 LEU A CA 1
ATOM 5546 C C . LEU A 1 700 ? 43.828 20.997 -14.545 1.00 83.38 700 LEU A C 1
ATOM 5548 O O . LEU A 1 700 ? 44.450 20.394 -13.672 1.00 83.38 700 LEU A O 1
ATOM 5552 N N . GLY A 1 701 ? 43.304 22.211 -14.348 1.00 78.25 701 GLY A N 1
ATOM 5553 C CA . GLY A 1 701 ? 43.429 22.971 -13.098 1.00 78.25 701 GLY A CA 1
ATOM 5554 C C . GLY A 1 701 ? 42.699 22.343 -11.904 1.00 78.25 701 GLY A C 1
ATOM 5555 O O . GLY A 1 701 ? 43.121 22.515 -10.762 1.00 78.25 701 GLY A O 1
ATOM 5556 N N . LYS A 1 702 ? 41.637 21.568 -12.156 1.00 75.62 702 LYS A N 1
ATOM 5557 C CA . LYS A 1 702 ? 40.900 20.801 -11.134 1.00 75.62 702 LYS A CA 1
ATOM 5558 C C . LYS A 1 702 ? 41.488 19.413 -10.853 1.00 75.62 702 LYS A C 1
ATOM 5560 O O . LYS A 1 702 ? 41.066 18.750 -9.903 1.00 75.62 702 LYS A O 1
ATOM 5565 N N . GLY A 1 703 ? 42.408 18.941 -11.693 1.00 64.12 703 GLY A N 1
ATOM 5566 C CA . GLY A 1 703 ? 43.052 17.638 -11.555 1.00 64.12 703 GLY A CA 1
ATOM 5567 C C . GLY A 1 703 ? 44.037 17.576 -10.383 1.00 64.12 703 GLY A C 1
ATOM 5568 O O . GLY A 1 703 ? 44.561 18.586 -9.921 1.00 64.12 703 GLY A O 1
ATOM 5569 N N . ALA A 1 704 ? 44.323 16.366 -9.894 1.00 57.06 704 ALA A N 1
ATOM 5570 C CA . ALA A 1 704 ? 45.379 16.168 -8.901 1.00 57.06 704 ALA A CA 1
ATOM 5571 C C . ALA A 1 704 ? 46.758 16.461 -9.520 1.00 57.06 704 ALA A C 1
ATOM 5573 O O . ALA A 1 704 ? 47.042 16.000 -10.625 1.00 57.06 704 ALA A O 1
ATOM 5574 N N . ILE A 1 705 ? 47.621 17.182 -8.795 1.00 60.88 705 ILE A N 1
ATOM 5575 C CA . ILE A 1 705 ? 48.989 17.493 -9.240 1.00 60.88 705 ILE A CA 1
ATOM 5576 C C . ILE A 1 705 ? 49.761 16.168 -9.427 1.00 60.88 705 ILE A C 1
ATOM 5578 O O . ILE A 1 705 ? 49.919 15.432 -8.445 1.00 60.88 705 ILE A O 1
ATOM 5582 N N . PRO A 1 706 ? 50.234 15.841 -10.648 1.00 60.25 706 PRO A N 1
ATOM 5583 C CA . PRO A 1 706 ? 50.952 14.594 -10.898 1.00 60.25 706 PRO A CA 1
ATOM 5584 C C . PRO A 1 706 ? 52.281 14.559 -10.134 1.00 60.25 706 PRO A C 1
ATOM 5586 O O . PRO A 1 706 ? 52.955 15.583 -9.980 1.00 60.25 706 PRO A O 1
ATOM 5589 N N . LYS A 1 707 ? 52.682 13.381 -9.636 1.00 61.09 707 LYS A N 1
ATOM 5590 C CA . LYS A 1 707 ? 53.979 13.221 -8.964 1.00 61.09 707 LYS A CA 1
ATOM 5591 C C . LYS A 1 707 ? 55.094 13.167 -10.009 1.00 61.09 707 LYS A C 1
ATOM 5593 O O . LYS A 1 707 ? 54.884 12.798 -11.161 1.00 61.09 707 LYS A O 1
ATOM 5598 N N . LYS A 1 708 ? 56.317 13.525 -9.606 1.00 49.94 708 LYS A N 1
ATOM 5599 C CA . LYS A 1 708 ? 57.488 13.525 -10.496 1.00 49.94 708 LYS A CA 1
ATOM 5600 C C . LYS A 1 708 ? 57.725 12.112 -11.058 1.00 49.94 708 LYS A C 1
ATOM 5602 O O . LYS A 1 708 ? 58.114 11.224 -10.306 1.00 49.94 708 LYS A O 1
ATOM 5607 N N . GLY A 1 709 ? 57.502 11.933 -12.362 1.00 58.78 709 GLY A N 1
ATOM 5608 C CA . GLY A 1 709 ? 57.621 10.649 -13.069 1.00 58.78 709 GLY A CA 1
ATOM 5609 C C . GLY A 1 709 ? 56.294 10.039 -13.541 1.00 58.78 709 GLY A C 1
ATOM 5610 O O . GLY A 1 709 ? 56.335 9.060 -14.283 1.00 58.78 709 GLY A O 1
ATOM 5611 N N . ASP A 1 710 ? 55.144 10.606 -13.161 1.00 63.16 710 ASP A N 1
ATOM 5612 C CA . ASP A 1 710 ? 53.844 10.214 -13.718 1.00 63.16 710 ASP A CA 1
ATOM 5613 C C . ASP A 1 710 ? 53.693 10.714 -15.166 1.00 63.16 710 ASP A C 1
ATOM 5615 O O . ASP A 1 710 ? 54.252 11.746 -15.546 1.00 63.16 710 ASP A O 1
ATOM 5619 N N . ALA A 1 711 ? 52.926 9.979 -15.979 1.00 65.44 711 ALA A N 1
ATOM 5620 C CA . ALA A 1 711 ? 52.567 10.414 -17.327 1.00 65.44 711 ALA A CA 1
ATOM 5621 C C . ALA A 1 711 ? 51.715 11.693 -17.277 1.00 65.44 711 ALA A C 1
ATOM 5623 O O . ALA A 1 711 ? 50.894 11.864 -16.371 1.00 65.44 711 ALA A O 1
ATOM 5624 N N . ASP A 1 712 ? 51.891 12.569 -18.269 1.00 69.44 712 ASP A N 1
ATOM 5625 C CA . ASP A 1 712 ? 51.103 13.795 -18.378 1.00 69.44 712 ASP A CA 1
ATOM 5626 C C . ASP A 1 712 ? 49.592 13.474 -18.420 1.00 69.44 712 ASP A C 1
ATOM 5628 O O . ASP A 1 712 ? 49.179 12.521 -19.094 1.00 69.44 712 ASP A O 1
ATOM 5632 N N . PRO A 1 713 ? 48.739 14.245 -17.713 1.00 77.31 713 PRO A N 1
ATOM 5633 C CA . PRO A 1 713 ? 47.299 14.027 -17.733 1.00 77.31 713 PRO A CA 1
ATOM 5634 C C . PRO A 1 713 ? 46.727 14.105 -19.157 1.00 77.31 713 PRO A C 1
ATOM 5636 O O . PRO A 1 713 ? 47.153 14.961 -19.937 1.00 77.31 713 PRO A O 1
ATOM 5639 N N . PRO A 1 714 ? 45.689 13.314 -19.493 1.00 81.44 714 PRO A N 1
ATOM 5640 C CA . PRO A 1 714 ? 45.085 13.334 -20.827 1.00 81.44 714 PRO A CA 1
ATOM 5641 C C . PRO A 1 714 ? 44.613 14.724 -21.278 1.00 81.44 714 PRO A C 1
ATOM 5643 O O . PRO A 1 714 ? 44.677 15.029 -22.466 1.00 81.44 714 PRO A O 1
ATOM 5646 N N . SER A 1 715 ? 44.170 15.582 -20.349 1.00 84.06 715 SER A N 1
ATOM 5647 C CA . SER A 1 715 ? 43.750 16.958 -20.651 1.00 84.06 715 SER A CA 1
ATOM 5648 C C . SER A 1 715 ? 44.903 17.824 -21.161 1.00 84.06 715 SER A C 1
ATOM 5650 O O . SER A 1 715 ? 44.684 18.638 -22.050 1.00 84.06 715 SER A O 1
ATOM 5652 N N . LYS A 1 716 ? 46.136 17.600 -20.687 1.00 85.31 716 LYS A N 1
ATOM 5653 C CA . LYS A 1 716 ? 47.327 18.303 -21.184 1.00 85.31 716 LYS A CA 1
ATOM 5654 C C . LYS A 1 716 ? 47.652 17.897 -22.623 1.00 85.31 716 LYS A C 1
ATOM 5656 O O . LYS A 1 716 ? 47.788 18.763 -23.473 1.00 85.31 716 LYS A O 1
ATOM 5661 N N . ALA A 1 717 ? 47.627 16.596 -22.927 1.00 86.62 717 ALA A N 1
ATOM 5662 C CA . ALA A 1 717 ? 47.817 16.108 -24.297 1.00 86.62 717 ALA A CA 1
ATOM 5663 C C . ALA A 1 717 ? 46.762 16.661 -25.278 1.00 86.62 717 ALA A C 1
ATOM 5665 O O . ALA A 1 717 ? 47.050 16.869 -26.455 1.00 86.62 717 ALA A O 1
ATOM 5666 N N . VAL A 1 718 ? 45.532 16.895 -24.803 1.00 88.69 718 VAL A N 1
ATOM 5667 C CA . VAL A 1 718 ? 44.467 17.534 -25.591 1.00 88.69 718 VAL A CA 1
ATOM 5668 C C . VAL A 1 718 ? 44.760 19.014 -25.834 1.00 88.69 718 VAL A C 1
ATOM 5670 O O . VAL A 1 718 ? 44.634 19.450 -26.974 1.00 88.69 718 VAL A O 1
ATOM 5673 N N . ILE A 1 719 ? 45.171 19.764 -24.805 1.00 90.75 719 ILE A N 1
ATOM 5674 C CA . ILE A 1 719 ? 45.550 21.182 -24.933 1.00 90.75 719 ILE A CA 1
ATOM 5675 C C . ILE A 1 719 ? 46.694 21.331 -25.938 1.00 90.75 719 ILE A C 1
ATOM 5677 O O . ILE A 1 719 ? 46.550 22.076 -26.902 1.00 90.75 719 ILE A O 1
ATOM 5681 N N . ASP A 1 720 ? 47.762 20.544 -25.784 1.00 90.44 720 ASP A N 1
ATOM 5682 C CA . ASP A 1 720 ? 48.936 20.595 -26.660 1.00 90.44 720 ASP A CA 1
ATOM 5683 C C . ASP A 1 720 ? 48.561 20.325 -28.128 1.00 90.44 720 ASP A C 1
ATOM 5685 O O . ASP A 1 720 ? 49.049 20.987 -29.046 1.00 90.44 720 ASP A O 1
ATOM 5689 N N . ARG A 1 721 ? 47.643 19.377 -28.366 1.00 91.06 721 ARG A N 1
ATOM 5690 C CA . ARG A 1 721 ? 47.165 19.042 -29.715 1.00 91.06 721 ARG A CA 1
ATOM 5691 C C . ARG A 1 721 ? 46.283 20.134 -30.319 1.00 91.06 721 ARG A C 1
ATOM 5693 O O . ARG A 1 721 ? 46.319 20.338 -31.533 1.00 91.06 721 ARG A O 1
ATOM 5700 N N . VAL A 1 722 ? 45.472 20.811 -29.507 1.00 93.25 722 VAL A N 1
ATOM 5701 C CA . VAL A 1 722 ? 44.687 21.964 -29.968 1.00 93.25 722 VAL A CA 1
ATOM 5702 C C . VAL A 1 722 ? 45.614 23.142 -30.268 1.00 93.25 722 VAL A C 1
ATOM 5704 O O . VAL A 1 722 ? 45.460 23.760 -31.315 1.00 93.25 722 VAL A O 1
ATOM 5707 N N . ASP A 1 723 ? 46.628 23.390 -29.439 1.00 94.56 723 ASP A N 1
ATOM 5708 C CA . ASP A 1 723 ? 47.631 24.435 -29.673 1.00 94.56 723 ASP A CA 1
ATOM 5709 C C . ASP A 1 723 ? 48.431 24.213 -30.956 1.00 94.56 723 ASP A C 1
ATOM 5711 O O . ASP A 1 723 ? 48.680 25.158 -31.703 1.00 94.56 723 ASP A O 1
ATOM 5715 N N . GLU A 1 724 ? 48.792 22.966 -31.259 1.00 93.50 724 GLU A N 1
ATOM 5716 C CA . GLU A 1 724 ? 49.419 22.607 -32.532 1.00 93.50 724 GLU A CA 1
ATOM 5717 C C . GLU A 1 724 ? 48.520 22.970 -33.725 1.00 93.50 724 GLU A C 1
ATOM 5719 O O . GLU A 1 724 ? 48.980 23.586 -34.690 1.00 93.50 724 GLU A O 1
ATOM 5724 N N . LYS A 1 725 ? 47.223 22.640 -33.646 1.00 92.88 725 LYS A N 1
ATOM 5725 C CA . LYS A 1 725 ? 46.243 22.973 -34.690 1.00 92.88 725 LYS A CA 1
ATOM 5726 C C . LYS A 1 725 ? 46.068 24.486 -34.831 1.00 92.88 725 LYS A C 1
ATOM 5728 O O . LYS A 1 725 ? 46.149 24.997 -35.944 1.00 92.88 725 LYS A O 1
ATOM 5733 N N . LEU A 1 726 ? 45.875 25.210 -33.729 1.00 94.38 726 LEU A N 1
ATOM 5734 C CA . LEU A 1 726 ? 45.709 26.668 -33.733 1.00 94.38 726 LEU A CA 1
ATOM 5735 C C . LEU A 1 726 ? 46.949 27.381 -34.283 1.00 94.38 726 LEU A C 1
ATOM 5737 O O . LEU A 1 726 ? 46.819 28.315 -35.075 1.00 94.38 726 LEU A O 1
ATOM 5741 N N . ARG A 1 727 ? 48.152 26.900 -33.943 1.00 95.12 727 ARG A N 1
ATOM 5742 C CA . ARG A 1 727 ? 49.407 27.413 -34.505 1.00 95.12 727 ARG A CA 1
ATOM 5743 C C . ARG A 1 727 ? 49.462 27.218 -36.018 1.00 95.12 727 ARG A C 1
ATOM 5745 O O . ARG A 1 727 ? 49.768 28.171 -36.727 1.00 95.12 727 ARG A O 1
ATOM 5752 N N . ALA A 1 728 ? 49.085 26.039 -36.515 1.00 93.19 728 ALA A N 1
ATOM 5753 C CA . ALA A 1 728 ? 49.023 25.781 -37.952 1.00 93.19 728 ALA A CA 1
ATOM 5754 C C . ALA A 1 728 ? 48.045 26.730 -38.677 1.00 93.19 728 ALA A C 1
ATOM 5756 O O . ALA A 1 728 ? 48.356 27.216 -39.763 1.00 93.19 728 ALA A O 1
ATOM 5757 N N . PHE A 1 729 ? 46.893 27.054 -38.074 1.00 92.31 729 PHE A N 1
ATOM 5758 C CA . PHE A 1 729 ? 45.975 28.062 -38.619 1.00 92.31 729 PHE A CA 1
ATOM 5759 C C . PHE A 1 729 ? 46.595 29.467 -38.609 1.00 92.31 729 PHE A C 1
ATOM 5761 O O . PHE A 1 729 ? 46.586 30.135 -39.644 1.00 92.31 729 PHE A O 1
ATOM 5768 N N . SER A 1 730 ? 47.185 29.879 -37.486 1.00 92.06 730 SER A N 1
ATOM 5769 C CA . SER A 1 730 ? 47.795 31.202 -37.287 1.00 92.06 730 SER A CA 1
ATOM 5770 C C . SER A 1 730 ? 48.984 31.476 -38.218 1.00 92.06 730 SER A C 1
ATOM 5772 O O . SER A 1 730 ? 49.136 32.583 -38.733 1.00 92.06 730 SER A O 1
ATOM 5774 N N . GLU A 1 731 ? 49.807 30.462 -38.489 1.00 93.50 731 GLU A N 1
ATOM 5775 C CA . GLU A 1 731 ? 50.975 30.569 -39.373 1.00 93.50 731 GLU A CA 1
ATOM 5776 C C . GLU A 1 731 ? 50.613 30.478 -40.864 1.00 93.50 731 GLU A C 1
ATOM 5778 O O . GLU A 1 731 ? 51.418 30.851 -41.716 1.00 93.50 731 GLU A O 1
ATOM 5783 N N . SER A 1 732 ? 49.411 29.995 -41.204 1.00 90.62 732 SER A N 1
ATOM 5784 C CA . SER A 1 732 ? 49.051 29.710 -42.598 1.00 90.62 732 SER A CA 1
ATOM 5785 C C . SER A 1 732 ? 48.686 30.945 -43.428 1.00 90.62 732 SER A C 1
ATOM 5787 O O . SER A 1 732 ? 49.145 31.066 -44.563 1.00 90.62 732 SER A O 1
ATOM 5789 N N . ASN A 1 733 ? 47.851 31.853 -42.912 1.00 92.25 733 ASN A N 1
ATOM 5790 C CA . ASN A 1 733 ? 47.498 33.105 -43.586 1.00 92.25 733 ASN A CA 1
ATOM 5791 C C . ASN A 1 733 ? 47.009 34.174 -42.590 1.00 92.25 733 ASN A C 1
ATOM 5793 O O . ASN A 1 733 ? 46.646 33.874 -41.454 1.00 92.25 733 ASN A O 1
ATOM 5797 N N . GLU A 1 734 ? 46.983 35.435 -43.031 1.00 92.62 734 GLU A N 1
ATOM 5798 C CA . GLU A 1 734 ? 46.608 36.584 -42.193 1.00 92.62 734 GLU A CA 1
ATOM 5799 C C . GLU A 1 734 ? 45.147 36.528 -41.715 1.00 92.62 734 GLU A C 1
ATOM 5801 O O . GLU A 1 734 ? 44.852 36.895 -40.581 1.00 92.62 734 GLU A O 1
ATOM 5806 N N . GLN A 1 735 ? 44.238 36.002 -42.539 1.00 91.88 735 GLN A N 1
ATOM 5807 C CA . GLN A 1 735 ? 42.819 35.884 -42.199 1.00 91.88 735 GLN A CA 1
ATOM 5808 C C . GLN A 1 735 ? 42.580 34.897 -41.044 1.00 91.88 735 GLN A C 1
ATOM 5810 O O . GLN A 1 735 ? 41.913 35.232 -40.069 1.00 91.88 735 GLN A O 1
ATOM 5815 N N . ARG A 1 736 ? 43.162 33.698 -41.121 1.00 91.50 736 ARG A N 1
ATOM 5816 C CA . ARG A 1 736 ? 43.109 32.660 -40.083 1.00 91.50 736 ARG A CA 1
ATOM 5817 C C . ARG A 1 736 ? 43.858 33.091 -38.833 1.00 91.50 736 ARG A C 1
ATOM 5819 O O . ARG A 1 736 ? 43.413 32.790 -37.732 1.00 91.50 736 ARG A O 1
ATOM 5826 N N . ARG A 1 737 ? 44.948 33.848 -38.983 1.00 94.38 737 ARG A N 1
ATOM 5827 C CA . ARG A 1 737 ? 45.611 34.509 -37.856 1.00 94.38 737 ARG A CA 1
ATOM 5828 C C . ARG A 1 737 ? 44.668 35.473 -37.140 1.00 94.38 737 ARG A C 1
ATOM 5830 O O . ARG A 1 737 ? 44.574 35.417 -35.919 1.00 94.38 737 ARG A O 1
ATOM 5837 N N . GLY A 1 738 ? 43.939 36.298 -37.893 1.00 91.94 738 GLY A N 1
ATOM 5838 C CA . GLY A 1 738 ? 42.892 37.165 -37.355 1.00 91.94 738 GLY A CA 1
ATOM 5839 C C . GLY A 1 738 ? 41.793 36.382 -36.633 1.00 91.94 738 GLY A C 1
ATOM 5840 O O . GLY A 1 738 ? 41.379 36.781 -35.553 1.00 91.94 738 GLY A O 1
ATOM 5841 N N . TRP A 1 739 ? 41.378 35.231 -37.172 1.00 96.62 739 TRP A N 1
ATOM 5842 C CA . TRP A 1 739 ? 40.399 34.350 -36.527 1.00 96.62 739 TRP A CA 1
ATOM 5843 C C . TRP A 1 739 ? 40.877 33.771 -35.197 1.00 96.62 739 TRP A C 1
ATOM 5845 O O . TRP A 1 739 ? 40.094 33.732 -34.256 1.00 96.62 739 TRP A O 1
ATOM 5855 N N . VAL A 1 740 ? 42.137 33.330 -35.106 1.00 94.69 740 VAL A N 1
ATOM 5856 C CA . VAL A 1 740 ? 42.701 32.815 -33.847 1.00 94.69 740 VAL A CA 1
ATOM 5857 C C . VAL A 1 740 ? 42.765 33.924 -32.797 1.00 94.69 740 VAL A C 1
ATOM 5859 O O . VAL A 1 740 ? 42.317 33.704 -31.679 1.00 94.69 740 VAL A O 1
ATOM 5862 N N . ILE A 1 741 ? 43.237 35.119 -33.170 1.00 93.19 741 ILE A N 1
ATOM 5863 C CA . ILE A 1 741 ? 43.325 36.271 -32.256 1.00 93.19 741 ILE A CA 1
ATOM 5864 C C . ILE A 1 741 ? 41.936 36.672 -31.744 1.00 93.19 741 ILE A C 1
ATOM 5866 O O . ILE A 1 741 ? 41.744 36.822 -30.544 1.00 93.19 741 ILE A O 1
ATOM 5870 N N . GLU A 1 742 ? 40.960 36.816 -32.641 1.00 92.38 742 GLU A N 1
ATOM 5871 C CA . GLU A 1 742 ? 39.575 37.137 -32.278 1.00 92.38 742 GLU A CA 1
ATOM 5872 C C . GLU A 1 742 ? 38.955 36.052 -31.383 1.00 92.38 742 GLU A C 1
ATOM 5874 O O . GLU A 1 742 ? 38.289 36.362 -30.401 1.00 92.38 742 GLU A O 1
ATOM 5879 N N . ALA A 1 743 ? 39.182 34.773 -31.691 1.00 92.69 743 ALA A N 1
ATOM 5880 C CA . ALA A 1 743 ? 38.666 33.674 -30.882 1.00 92.69 743 ALA A CA 1
ATOM 5881 C C . ALA A 1 743 ? 39.286 33.637 -29.475 1.00 92.69 743 ALA A C 1
ATOM 5883 O O . ALA A 1 743 ? 38.577 33.318 -28.527 1.00 92.69 743 ALA A O 1
ATOM 5884 N N . GLU A 1 744 ? 40.575 33.956 -29.329 1.00 92.69 744 GLU A N 1
ATOM 5885 C CA . GLU A 1 744 ? 41.243 34.086 -28.025 1.00 92.69 744 GLU A CA 1
ATOM 5886 C C . GLU A 1 744 ? 40.699 35.282 -27.231 1.00 92.69 744 GLU A C 1
ATOM 5888 O O . GLU A 1 744 ? 40.360 35.116 -26.061 1.00 92.69 744 GLU A O 1
ATOM 5893 N N . LEU A 1 745 ? 40.507 36.438 -27.879 1.00 88.56 745 LEU A N 1
ATOM 5894 C CA . LEU A 1 745 ? 39.895 37.622 -27.260 1.00 88.56 745 LEU A CA 1
ATOM 5895 C C . LEU A 1 745 ? 38.485 37.335 -26.728 1.00 88.56 745 LEU A C 1
ATOM 5897 O O . LEU A 1 745 ? 38.152 37.755 -25.626 1.00 88.56 745 LEU A O 1
ATOM 5901 N N . ARG A 1 746 ? 37.672 36.567 -27.462 1.00 87.31 746 ARG A N 1
ATOM 5902 C CA . ARG A 1 746 ? 36.334 36.171 -26.994 1.00 87.31 746 ARG A CA 1
ATOM 5903 C C . ARG A 1 746 ? 36.359 35.320 -25.733 1.00 87.31 746 ARG A C 1
ATOM 5905 O O . ARG A 1 746 ? 35.475 35.463 -24.901 1.00 87.31 746 ARG A O 1
ATOM 5912 N N . ILE A 1 747 ? 37.361 34.456 -25.564 1.00 89.69 747 ILE A N 1
ATOM 5913 C CA . ILE A 1 747 ? 37.515 33.702 -24.312 1.00 89.69 747 ILE A CA 1
ATOM 5914 C C . ILE A 1 747 ? 37.881 34.636 -23.158 1.00 89.69 747 ILE A C 1
ATOM 5916 O O . ILE A 1 747 ? 37.333 34.473 -22.071 1.00 89.69 747 ILE A O 1
ATOM 5920 N N . ASP A 1 748 ? 38.750 35.624 -23.395 1.00 85.44 748 ASP A N 1
ATOM 5921 C CA . ASP A 1 748 ? 39.097 36.641 -22.391 1.00 85.44 748 ASP A CA 1
ATOM 5922 C C . ASP A 1 748 ? 37.881 37.506 -21.996 1.00 85.44 748 ASP A C 1
ATOM 5924 O O . ASP A 1 748 ? 37.796 37.978 -20.861 1.00 85.44 748 ASP A O 1
ATOM 5928 N N . GLU A 1 749 ? 36.926 37.688 -22.913 1.00 83.31 749 GLU A N 1
ATOM 5929 C CA . GLU A 1 749 ? 35.638 38.363 -22.693 1.00 83.31 749 GLU A CA 1
ATOM 5930 C C . GLU A 1 749 ? 34.533 37.445 -22.123 1.00 83.31 749 GLU A C 1
ATOM 5932 O O . GLU A 1 749 ? 33.401 37.896 -21.951 1.00 83.31 749 GLU A O 1
ATOM 5937 N N . GLU A 1 750 ? 34.841 36.177 -21.818 1.00 85.38 750 GLU A N 1
ATOM 5938 C CA . GLU A 1 750 ? 33.886 35.144 -21.370 1.00 85.38 750 GLU A CA 1
ATOM 5939 C C . GLU A 1 750 ? 32.769 34.811 -22.401 1.00 85.38 750 GLU A C 1
ATOM 5941 O O . GLU A 1 750 ? 31.741 34.221 -22.062 1.00 85.38 750 GLU A O 1
ATOM 5946 N N . ASP A 1 751 ? 32.967 35.131 -23.689 1.00 83.75 751 ASP A N 1
ATOM 5947 C CA . ASP A 1 751 ? 32.087 34.761 -24.812 1.00 83.75 751 ASP A CA 1
ATOM 5948 C C . ASP A 1 751 ? 32.464 33.377 -25.379 1.00 83.75 751 ASP A C 1
ATOM 5950 O O . ASP A 1 751 ? 33.212 33.219 -26.353 1.00 83.75 751 ASP A O 1
ATOM 5954 N N . PHE A 1 752 ? 31.957 32.330 -24.725 1.00 89.75 752 PHE A N 1
ATOM 5955 C CA . PHE A 1 752 ? 32.231 30.937 -25.081 1.00 89.75 752 PHE A CA 1
ATOM 5956 C C . PHE A 1 752 ? 31.378 30.437 -26.254 1.00 89.75 752 PHE A C 1
ATOM 5958 O O . PHE A 1 752 ? 30.175 30.692 -26.332 1.00 89.75 752 PHE A O 1
ATOM 5965 N N . HIS A 1 753 ? 31.967 29.603 -27.119 1.00 90.44 753 HIS A N 1
ATOM 5966 C CA . HIS A 1 753 ? 31.222 28.953 -28.198 1.00 90.44 753 HIS A CA 1
ATOM 5967 C C . HIS A 1 753 ? 30.047 28.113 -27.640 1.00 90.44 753 HIS A C 1
ATOM 5969 O O . HIS A 1 753 ? 30.263 27.303 -26.725 1.00 90.44 753 HIS A O 1
ATOM 5975 N N . PRO A 1 754 ? 28.827 28.197 -28.217 1.00 85.81 754 PRO A N 1
ATOM 5976 C CA . PRO A 1 754 ? 27.633 27.528 -27.689 1.00 85.81 754 PRO A CA 1
ATOM 5977 C C . PRO A 1 754 ? 27.804 26.029 -27.424 1.00 85.81 754 PRO A C 1
ATOM 5979 O O . PRO A 1 754 ? 27.273 25.516 -26.447 1.00 85.81 754 PRO A O 1
ATOM 5982 N N . SER A 1 755 ? 28.594 25.337 -28.251 1.00 82.69 755 SER A N 1
ATOM 5983 C CA . SER A 1 755 ? 28.875 23.897 -28.117 1.00 82.69 755 SER A CA 1
ATOM 5984 C C . SER A 1 755 ? 29.558 23.459 -26.817 1.00 82.69 755 SER A C 1
ATOM 5986 O O . SER A 1 755 ? 29.561 22.259 -26.564 1.00 82.69 755 SER A O 1
ATOM 5988 N N . PHE A 1 756 ? 30.167 24.370 -26.047 1.00 86.75 756 PHE A N 1
ATOM 5989 C CA . PHE A 1 756 ? 30.835 24.043 -24.772 1.00 86.75 756 PHE A CA 1
ATOM 5990 C C . PHE A 1 756 ? 30.557 25.049 -23.645 1.00 86.75 756 PHE A C 1
ATOM 5992 O O . PHE A 1 756 ? 31.096 24.910 -22.546 1.00 86.75 756 PHE A O 1
ATOM 5999 N N . SER A 1 757 ? 29.765 26.089 -23.921 1.00 84.12 757 SER A N 1
ATOM 6000 C CA . SER A 1 757 ? 29.466 27.163 -22.968 1.00 84.12 757 SER A CA 1
ATOM 6001 C C . SER A 1 757 ? 28.805 26.648 -21.681 1.00 84.12 757 SER A C 1
ATOM 6003 O O . SER A 1 757 ? 29.210 27.036 -20.587 1.00 84.12 757 SER A O 1
ATOM 6005 N N . ASP A 1 758 ? 27.856 25.713 -21.789 1.00 84.12 758 ASP A N 1
ATOM 6006 C CA . ASP A 1 758 ? 27.160 25.124 -20.640 1.00 84.12 758 ASP A CA 1
ATOM 6007 C C . ASP A 1 758 ? 28.119 24.317 -19.744 1.00 84.12 758 ASP A C 1
ATOM 6009 O O . ASP A 1 758 ? 28.108 24.470 -18.521 1.00 84.12 758 ASP A O 1
ATOM 6013 N N . GLU A 1 759 ? 28.995 23.497 -20.334 1.00 83.62 759 GLU A N 1
ATOM 6014 C CA . GLU A 1 759 ? 29.980 22.692 -19.604 1.00 83.62 759 GLU A CA 1
ATOM 6015 C C . GLU A 1 759 ? 31.044 23.544 -18.897 1.00 83.62 759 GLU A C 1
ATOM 6017 O O . GLU A 1 759 ? 31.529 23.167 -17.821 1.00 83.62 759 GLU A O 1
ATOM 6022 N N . ILE A 1 760 ? 31.415 24.683 -19.491 1.00 84.56 760 ILE A N 1
ATOM 6023 C CA . ILE A 1 760 ? 32.326 25.661 -18.884 1.00 84.56 760 ILE A CA 1
ATOM 6024 C C . ILE A 1 760 ? 31.638 26.340 -17.698 1.00 84.56 760 ILE A C 1
ATOM 6026 O O . ILE A 1 760 ? 32.179 26.297 -16.594 1.00 84.56 760 ILE A O 1
ATOM 6030 N N . ASN A 1 761 ? 30.412 26.840 -17.874 1.00 81.19 761 ASN A N 1
ATOM 6031 C CA . ASN A 1 761 ? 29.637 27.487 -16.810 1.00 81.19 761 ASN A CA 1
ATOM 6032 C C . ASN A 1 761 ? 29.386 26.554 -15.608 1.00 81.19 761 ASN A C 1
ATOM 6034 O O . ASN A 1 761 ? 29.526 26.959 -14.449 1.00 81.19 761 ASN A O 1
ATOM 6038 N N . GLU A 1 762 ? 29.056 25.280 -15.861 1.00 82.50 762 GLU A N 1
ATOM 6039 C CA . GLU A 1 762 ? 28.920 24.261 -14.809 1.00 82.50 762 GLU A CA 1
ATOM 6040 C C . GLU A 1 762 ? 30.266 23.998 -14.117 1.00 82.50 762 GLU A C 1
ATOM 6042 O O . GLU A 1 762 ? 30.341 23.841 -12.894 1.00 82.50 762 GLU A O 1
ATOM 6047 N N . SER A 1 763 ? 31.356 23.987 -14.885 1.00 73.44 763 SER A N 1
ATOM 6048 C CA . SER A 1 763 ? 32.698 23.804 -14.345 1.00 73.44 763 SER A CA 1
ATOM 6049 C C . SER A 1 763 ? 33.164 25.000 -13.505 1.00 73.44 763 SER A C 1
ATOM 6051 O O . SER A 1 763 ? 33.821 24.805 -12.483 1.00 73.44 763 SER A O 1
ATOM 6053 N N . GLU A 1 764 ? 32.822 26.222 -13.865 1.00 77.62 764 GLU A N 1
ATOM 6054 C CA . GLU A 1 764 ? 33.214 27.420 -13.115 1.00 77.62 764 GLU A CA 1
ATOM 6055 C C . GLU A 1 764 ? 32.305 27.681 -11.898 1.00 77.62 764 GLU A C 1
ATOM 6057 O O . GLU A 1 764 ? 32.662 28.455 -11.011 1.00 77.62 764 GLU A O 1
ATOM 6062 N N . GLY A 1 765 ? 31.198 26.936 -11.769 1.00 58.53 765 GLY A N 1
ATOM 6063 C CA . GLY A 1 765 ? 30.315 26.955 -10.597 1.00 58.53 765 GLY A CA 1
ATOM 6064 C C . GLY A 1 765 ? 29.235 28.038 -10.647 1.00 58.53 765 GLY A C 1
ATOM 6065 O O . GLY A 1 765 ? 28.792 28.500 -9.595 1.00 58.53 765 GLY A O 1
ATOM 6066 N N . VAL A 1 766 ? 28.821 28.442 -11.851 1.00 47.97 766 VAL A N 1
ATOM 6067 C CA . VAL A 1 766 ? 27.883 29.555 -12.096 1.00 47.97 766 VAL A CA 1
ATOM 6068 C C . VAL A 1 766 ? 26.422 29.076 -12.288 1.00 47.97 766 VAL A C 1
ATOM 6070 O O . VAL A 1 766 ? 25.522 29.900 -12.440 1.00 47.97 766 VAL A O 1
ATOM 6073 N N . ALA A 1 767 ? 26.146 27.763 -12.208 1.00 37.28 767 ALA A N 1
ATOM 6074 C CA . ALA A 1 767 ? 24.817 27.155 -12.426 1.00 37.28 767 ALA A CA 1
ATOM 6075 C C . ALA A 1 767 ? 24.067 26.718 -11.149 1.00 37.28 767 ALA A C 1
ATOM 6077 O O . ALA A 1 767 ? 24.671 26.032 -10.289 1.00 37.28 767 ALA A O 1
#

Organism: NCBI:txid416944

InterPro domains:
  IPR011010 DNA breaking-rejoining enzyme, catalytic core [SSF56349] (469-618)
  IPR013762 Integrase-like, catalytic domain superfamily [G3DSA:1.10.443.10] (444-624)

Secondary structure (DSSP, 8-state):
-------TTTTTPPPTTS-TT-GGGGGGGGGSTTGGGS-HHHHHHHHHTT-S-S--GGGHHHHHHHHHHHHHHHHTT--HHHHHHHHHHHHHHHHHHHHHT---STTTHHHHHHHHHHHHHHHHH----S----TTTS---HHHHHHHHHHHHHHHHHHHSS---GGGGSS-PPPPTTPPP------PPPP----------------SSS-----B-TTS---TTSPPPB-GGGGSTTTTTS-GGGHHHHHHTTTT-S--GGGHHHHHHHHHHHHHHHHTT--HHHHHHHHHHHHHHHHHHHHTT---STTTHHHHHHHHHHHHHHHHHS-SGGGSS--S-------HHHHHHHHHHHHHHHHHHTT-SS-GGGGSS-PPP--------HHHHHHHHHHHHHHHHHHHHHHHHS-HHHHHTSPSSEEEEPTTS-EEEE---GGGTTS-SSS--GGGHHHHHHHHHHHHHHHHHHH---HHHHHH-B----EEEEETTEEEEEE--TTTT-EEEEEEETTTHHHHHHHHHHHHHH-TT--BSS-----TTS-TTPPP--HHHHHHHHHTT-----HHHHHHHHHHHHHHHH--HHHHHHHTTS-HHHIIIII----HHHHHHHHHHHHHHH-GGGGSPPPSSSSEE--SS--B-S---TTSPPP-SSSGGGSTTBTTEE---SHHHHHHHHHHHHHHHHHHHHSPPPPTTPPPPHHHHHHHHHHHHHHHHHHH-HHHHHHHHHHHHHHHTT---HHHHHHHHHHHT--

Foldseek 3Di:
DPDDLDDVVNLPADDPPPDLPQCLSQLQLLQFQCSLVDRSNCSVVCSVVVVGPDGNCQASLLSVLLSVLLVVVVVQPWDSVLSVVLSNLVSLLSVQCSVVVHDCHLVCVLVSLQVSLVLLVVLCVDDPPVDPDDPSSHRDHLVRSLVSSQSNQVSSCSSNDNDPSSSVVHPSDDDDPDDDDPDDDDDDDDDDDDDDDDDDDDDFDDDPADGQDWLWQPPDDAFPPGQTDGLSLLQFQCSLVDDSVCNVVCVNVCVRPDGNPQQVLVSVLLSVLLNVCVVVVHDPVLSVLLSNLVSLLSNQCSVVVHRRHLVRVLVSLQVVLVVLVVLQPPDPVVVPPDPDDDDHRDHLQVSLSSSCSNQVSSCVSSVHPDGSCVVYPNDHPPPPLDQDPPVNVPPQPVLVVLLLQLLVLLLVQLFPCQLAPNDPQRWRQGPVRFTDTRGFQQPQLVPPPQQNSRSSLLSLQLNLLSVLLVVCLFFLDDSQLLLQDFDAPFDWDDDVQKTFTFHDDPPPDGDGPTIGGPVCVVVLVSLVVRCCVRHVPGGTSRDRDDDPRDDSRDDDPSVSSVSSCVSVVGDDQDSVNSSLVSLVVCCVVVVDLVVSCVSNVHDSVCCVPPRDRDDPVVVVVVVVVVCCVVDVPVQQQAQQAQAGFQDDAFDFAPPDDVQADDQDSPHNSNLLRGPRGDQDPDLLSLLRLLLVLVLLVLVLVPDDDDDVPDDDHNSVVSNVSSVVVLVCQLVPDPVSVVSNVVSNVCVVVLNHRPSCSVVVCVSVPND